Protein AF-A0AAV4IIA4-F1 (afdb_monomer)

Secondary structure (DSSP, 8-state):
--SS-EEE--EEESSS-EEEEESSS-EEE-----EE-HHHHHHHHHSHHHHTT-SGGGTHHHHHHHHHHHHHHHHHHHHHHHHHHHHTSS-TTS--TT---PPPHHHHHHHHHTT--HHHHHHHHHHHHHHHHHHHHHHGGG-SS--TT------HHHHHHHHHHS----HHHHHHHHHTT-----S-SS-EEPPPSEEESS-EEEEESS-BSB---EEEEE--SSS----HHHHHHHHH--GGGEEEEEEEEEEEEEEEE--SSS--EEEESSS--TTTTT--TT-EEEEESSSTT---TT--EEEEEE-SSEEEE-SS-----EEEEEEEEEEEES-TTSTT--EEEEEEEPPB-EEEEESS-EEEE-SS-EEEEESS-EEEEEEE-SSEEEEEESS-EEE-S-TTS-SEEESEEEEEETTS-BSBTTBPEEEEE-TT-EEEEEESS-EEEEESSS-EEEEEEEESSS-EEEEETTS-EEESS--SS-SEEESSEEEEEESS-BSBTTB-EEE---TT-EEEEEESS-EEEEE-SS-EEEEEEEESSS-EEEEESS-EEE---TT----TT----SEEESSEEEEESSS-BSBTTBPEEEEETSSS---EEEEESS-EEEEE-SS-EEEEEEE--TT-EEEEEESS-EEE--SSTTS-SEEESEEEEEESS-BSBTTBPEEE-SSEEEEEESSS-EEEEESS-EEE--SSSSEEEEESS-EEEEESS-EEE-SEEEESS-EEEEE---S---TT----EEE-TT-EEEESSS-EEEE-SS-EEE-TT-EEEESS-EEEE-STT--SS----EEE-SEEE-SSEEEE--SS--

Solvent-accessible surface area (backbone atoms only — not comparable to full-atom values): 39207 Å² total; per-residue (Å²): 72,76,75,42,65,37,70,43,47,70,47,80,26,92,80,33,60,42,80,48,55,22,71,23,33,26,35,29,60,54,46,87,62,61,43,74,28,66,63,60,41,51,45,31,58,57,30,43,59,37,71,69,22,39,21,77,93,26,38,26,58,52,55,42,52,49,42,55,48,52,56,28,48,55,55,40,48,44,51,48,37,37,45,56,57,41,59,72,44,99,54,53,64,52,89,59,96,81,63,72,47,71,76,52,75,65,54,50,51,49,43,50,72,76,64,51,48,76,55,35,51,50,32,51,31,51,50,51,24,52,49,45,55,51,38,39,74,74,51,48,81,82,50,58,65,90,61,98,79,67,77,59,78,79,52,72,66,57,50,54,51,60,49,66,72,53,78,70,42,51,74,72,57,47,58,55,35,43,52,60,63,64,64,71,48,73,56,63,54,51,53,46,50,58,58,55,28,33,34,20,57,19,33,36,39,40,40,23,56,22,22,32,18,43,73,78,51,68,51,75,47,80,42,74,52,101,69,77,78,78,50,68,69,53,46,27,45,57,24,16,28,46,75,72,30,50,46,39,25,3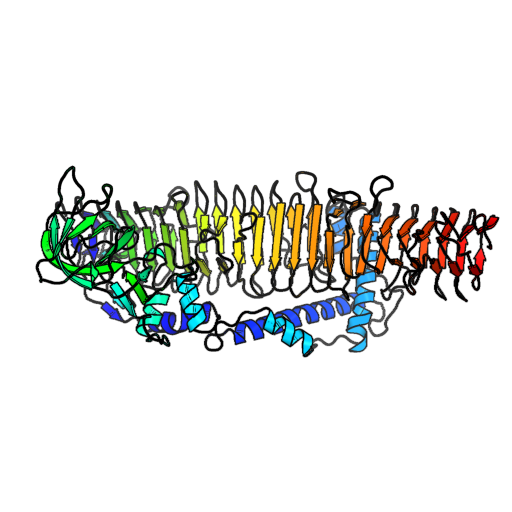2,67,63,77,44,76,48,35,26,28,38,40,52,53,83,95,46,56,17,36,45,33,58,74,72,78,70,45,42,55,83,63,67,56,50,56,74,40,35,32,43,35,41,68,88,40,96,64,37,47,62,73,95,58,68,40,42,27,59,38,61,45,52,47,39,41,30,35,29,82,88,48,83,51,61,69,42,76,74,38,62,36,36,34,34,38,46,46,89,63,55,68,49,92,85,61,64,67,24,25,44,35,32,50,24,56,42,43,36,29,45,46,36,75,30,39,38,30,37,35,14,56,29,35,29,28,35,31,28,78,43,52,44,27,34,28,37,35,35,20,54,32,38,32,36,41,42,21,48,15,28,39,37,45,61,48,48,96,88,40,57,30,36,34,22,35,28,40,38,43,38,9,67,61,20,20,36,27,35,98,92,39,44,34,28,34,41,62,39,84,89,20,42,41,32,37,41,25,33,28,34,38,22,39,31,35,59,68,31,50,44,21,34,42,38,39,40,19,72,66,17,29,38,38,43,31,14,68,49,16,26,41,30,50,52,70,76,61,102,54,64,28,35,31,22,42,45,26,42,37,43,35,18,53,26,22,30,22,40,94,95,41,45,29,29,24,43,49,34,88,82,19,35,37,34,37,44,19,41,19,36,34,20,39,27,27,73,40,45,48,34,32,34,26,28,39,36,13,62,69,13,34,34,38,42,36,14,38,22,28,37,31,56,68,34,44,84,86,71,52,74,56,81,63,65,71,64,53,32,41,33,10,15,26,36,37,43,37,12,67,67,21,22,32,21,38,70,71,30,43,29,26,22,23,49,32,68,74,43,90,40,29,36,33,41,38,17,44,26,35,32,25,39,33,32,66,48,54,56,32,23,31,30,29,40,33,22,24,74,91,23,41,32,43,40,35,14,40,33,24,31,38,52,40,31,91,50,69,78,49,50,28,31,65,36,22,29,39,35,43,33,11,18,27,25,39,19,33,94,93,42,33,29,23,27,53,43,48,26,39,32,33,36,17,62,64,16,30,37,20,37,37,29,48,38,46,31,27,31,24,93,65,92,61,74,62,12,38,39,29,42,24,39,39,38,40,36,17,51,16,18,31,37,34,68,23,16,35,42,24,40,23,37,36,38,42,35,13,29,51,62,86,65,74,46,93,92,43,42,20,25,26,36,36,35,61,69,22,40,40,36,14,69,63,19,26,29,38,42,34,4,11,31,30,26,37,32,30,60,62,12,35,44,35,14,54,28,44,23,39,42,31,15,23,42,82,64,69,69,85,77,56,31,53,75,45,77,56,41,47,79,42,40,72,44,76,48,78,51,59,54,99,71,82,84

Sequence (834 aa):
ETSGDLRLKEAISASGDVYINVASGSLKDANDSAVRDDRTYDELLNGVWSDLQLTDGTGAQSKIDQTLIDYASNREQEYEAYWQYRGMQADSSVYDPNFVVSLSSDEQTYYTNAGWTDGEIQTLVNKRTEEYHSLHGQYGSYGDSYNDSFTYTLSDAERDSLTASIKVWTEDELLNLFSAGLIEPITDTQTSVEQANISAAGAVTIVASGSVGSATGSQVIDLSGPTVSLTDDERVALAAAERTDVAYLAGDIASAKVNFLNNGNSADTIVRTDGGNWLTDGFQAGMTIQIFGTADNANDNGQFFTIDSVSSNTITLSADDQLSTEYRAKITLAEIIADPTVDGASITGIRIDLRDDVDVDALGSVSATGSGDVFLGSELDVKLDTVVAGDTVRIKTGKSIINAGGSSVTNVTSSDVILEAADGSIGSASDQIYINLAADAIFTARVSGDIYLTERTDNINVGTLYAQSGGIYLTAESGAIVDGLDHDFANISAATELSLTASAGVGEDGDYLETDLATDATLTIAAGADVYVHEVLGNMNIREVLADGGNVDLRAHLAIKDTEDASGDVVTGLPEADVIGNSITLTSENDAIGISGNDLDINSAYRSAGTVTTSSALNTYLIETAGDLSINTIGTGSDYTAFILGRDNILNGNADANASNVTSGKTRLFAEGDIGASGKRLQTTVGYMEGRSTSGNVWITNTGHLTIGGLDQVNGIVATGTVNIEAHSPITVEKSIITDDDILLYAGEDNNDVAGEEDDLTVKAGVTIQSTAGTVTLRAGDNLMIESGAMVSALGNLLLQGDYENLDAAGTTIHNLGTLSGANITIEGEAGSD

pLDDT: mean 89.12, std 11.93, range [43.47, 98.94]

Foldseek 3Di:
DCEEEAAFQADEAPAEEAEAAANYYEYAYPNPFWDFQPPLLVCLLLPQQQVLCQAPVRCVVVQLVVQVVLQFVQVVVLLVLLQVQLVPDPQSLDDDQPDWRADDPVLVVQCVVLVFDPLLNVLVRVLLSQSSQQSCVVNVVVHSDDDPPDTDDDDPVLSVVSSVLRRRDDPVRVVLVLLQQPAPDADALGSIDTDASYAHQAEYEAEHQAEAWDLPDKDKQFPQDPDGDDDSNRSSNSRHFDPQQKWFFDADWDKFFWWWDFPPQFFTKTFGDPPFFCVVSPDAAQFWKAKDDDDPRHDGRPQIWGFRGGGGGMTTTDSVDGDDTDHRDIIIMTTTDPRSVDPPRDGRMMMGGHIGAREYHYPYAYEYEHAAEHHYEYQDEHAFQAYEYAAEYAYEYVAEDEDPNADVGQRYEHQEYEEEGEHYEYYDPRTAHEYEHDQLYEYYYEHQEEHGYEYAAEEHQFAAEYHNAYEYAYAYNHYEYEPSSQDPDASYEGAAEYAYHYQAEYYDDNRAREYQYHQHHEYHYHHCEEHGYEDSGREHEFQAHDHNAYEYAYYYQEEHEDQAHPVRDRPQPSQDQREEHQEYEYYHPSYEYYHSSRAHHHAHRRPHHYAYHYAEQAEHGYEHSDDEHAAQAYYYRQAHEYSYETSAEYEPNHPPLADASYEHHAYEYGHCEEHYDPVRAHEHADAHAAYEHSEYEHGYEYEAHHEQDDGPHAASYEYQEEYAYEYCFDYEYPHEHEYQEEYEYYQHDDADPDPPGAQEYEYDAQYEYEHNHYEYAYETCAEYYYDANYEYEYQAEYEAEYVPVPPYQDWYYYYHNYYYYHPYYYYDYDPHPD

Organism: NCBI:txid1093978

Mean predicted aligned error: 9.26 Å

Structure (mmCIF, N/CA/C/O backbone):
data_AF-A0AAV4IIA4-F1
#
_entry.id   AF-A0AAV4IIA4-F1
#
loop_
_atom_site.group_PDB
_atom_site.id
_atom_site.type_symbol
_atom_site.label_atom_id
_atom_site.label_alt_id
_atom_site.label_comp_id
_atom_site.label_asym_id
_atom_site.label_entity_id
_atom_site.label_seq_id
_atom_site.pdbx_PDB_ins_code
_atom_site.Cartn_x
_atom_site.Cartn_y
_atom_site.Cartn_z
_atom_site.occupancy
_atom_site.B_iso_or_equiv
_atom_site.auth_seq_id
_atom_site.auth_comp_id
_atom_site.auth_asym_id
_atom_site.auth_atom_id
_atom_site.pdbx_PDB_model_num
ATOM 1 N N . GLU A 1 1 ? -20.097 1.812 48.438 1.00 90.44 1 GLU A N 1
ATOM 2 C CA . GLU A 1 1 ? -21.108 0.753 48.618 1.00 90.44 1 GLU A CA 1
ATOM 3 C C . GLU A 1 1 ? -20.430 -0.517 49.119 1.00 90.44 1 GLU A C 1
ATOM 5 O O . GLU A 1 1 ? -19.283 -0.758 48.765 1.00 90.44 1 GLU A O 1
ATOM 10 N N . THR A 1 2 ? -21.071 -1.267 50.013 1.00 88.44 2 THR A N 1
ATOM 11 C CA . THR A 1 2 ? -20.508 -2.490 50.616 1.00 88.44 2 THR A CA 1
ATOM 12 C C . THR A 1 2 ? -21.294 -3.756 50.276 1.00 88.44 2 THR A C 1
ATOM 14 O O . THR A 1 2 ? -20.824 -4.843 50.599 1.00 88.44 2 THR A O 1
ATOM 17 N N . SER A 1 3 ? -22.483 -3.637 49.676 1.00 88.81 3 SER A N 1
ATOM 18 C CA . SER A 1 3 ? -23.324 -4.765 49.272 1.00 88.81 3 SER A CA 1
ATOM 19 C C . SER A 1 3 ? -24.210 -4.395 48.076 1.00 88.81 3 SER A C 1
ATOM 21 O O . SER A 1 3 ? -25.237 -3.743 48.259 1.00 88.81 3 SER A O 1
ATOM 23 N N . GLY A 1 4 ? -23.890 -4.933 46.898 1.00 87.44 4 GLY A N 1
ATOM 24 C CA . GLY A 1 4 ? -24.656 -4.738 45.661 1.00 87.44 4 GLY A CA 1
ATOM 25 C C . GLY A 1 4 ? -24.344 -3.425 44.938 1.00 87.44 4 GLY A C 1
ATOM 26 O O . GLY A 1 4 ? -23.467 -2.676 45.343 1.00 87.44 4 GLY A O 1
ATOM 27 N N . ASP A 1 5 ? -25.060 -3.145 43.853 1.00 90.75 5 ASP A N 1
ATOM 28 C CA . ASP A 1 5 ? -24.715 -2.024 42.971 1.00 90.75 5 ASP A CA 1
ATOM 29 C C . ASP A 1 5 ? -24.873 -0.648 43.636 1.00 90.75 5 ASP A C 1
ATOM 31 O O . ASP A 1 5 ? -25.866 -0.371 44.321 1.00 90.75 5 ASP A O 1
ATOM 35 N N . LEU A 1 6 ? -23.927 0.251 43.355 1.00 94.62 6 LEU A N 1
ATOM 36 C CA . LEU A 1 6 ? -24.059 1.673 43.649 1.00 94.62 6 LEU A CA 1
ATOM 37 C C . LEU A 1 6 ? -24.664 2.380 42.441 1.00 94.62 6 LEU A C 1
ATOM 39 O O . LEU A 1 6 ? -24.002 2.545 41.428 1.00 94.62 6 LEU A O 1
ATOM 43 N N . ARG A 1 7 ? -25.901 2.848 42.581 1.00 92.25 7 ARG A N 1
ATOM 44 C CA . ARG A 1 7 ? -26.540 3.754 41.620 1.00 92.25 7 ARG A CA 1
ATOM 45 C C . ARG A 1 7 ? -26.173 5.192 41.963 1.00 92.25 7 ARG A C 1
ATOM 47 O O . ARG A 1 7 ? -26.660 5.714 42.974 1.00 92.25 7 ARG A O 1
ATOM 54 N N . LEU A 1 8 ? -25.274 5.795 41.194 1.00 92.81 8 LEU A N 1
ATOM 55 C CA . LEU A 1 8 ? -24.740 7.121 41.471 1.00 92.81 8 LEU A CA 1
ATOM 56 C C . LEU A 1 8 ? -25.499 8.173 40.674 1.00 92.81 8 LEU A C 1
ATOM 58 O O . LEU A 1 8 ? -25.455 8.183 39.460 1.00 92.81 8 LEU A O 1
ATOM 62 N N . LYS A 1 9 ? -26.156 9.095 41.381 1.00 90.25 9 LYS A N 1
ATOM 63 C CA . LYS A 1 9 ? -26.753 10.266 40.735 1.00 90.25 9 LYS A CA 1
ATOM 64 C C . LYS A 1 9 ? -25.758 11.416 40.584 1.00 90.25 9 LYS A C 1
ATOM 66 O O . LYS A 1 9 ? -25.686 12.025 39.533 1.00 90.25 9 LYS A O 1
ATOM 71 N N . GLU A 1 10 ? -25.048 11.760 41.658 1.00 93.06 10 GLU A N 1
ATOM 72 C CA . GLU A 1 10 ? -24.154 12.923 41.672 1.00 93.06 10 GLU A CA 1
ATOM 73 C C . GLU A 1 10 ? -23.129 12.825 42.820 1.00 93.06 10 GLU A C 1
ATOM 75 O O . GLU A 1 10 ? -23.480 12.490 43.960 1.00 93.06 10 GLU A O 1
ATOM 80 N N . ALA A 1 11 ? -21.871 13.167 42.538 1.00 94.75 11 ALA A N 1
ATOM 81 C CA . ALA A 1 11 ? -20.781 13.353 43.490 1.00 94.75 11 ALA A CA 1
ATOM 82 C C . ALA A 1 11 ? -19.908 14.554 43.081 1.00 94.75 11 ALA A C 1
ATOM 84 O O . ALA A 1 11 ? -19.099 14.467 42.163 1.00 94.75 11 ALA A O 1
ATOM 85 N N . ILE A 1 12 ? -20.029 15.676 43.802 1.00 94.44 12 ILE A N 1
ATOM 86 C CA . ILE A 1 12 ? -19.306 16.920 43.486 1.00 94.44 12 ILE A CA 1
ATOM 87 C C . ILE A 1 12 ? -18.283 17.267 44.574 1.00 94.44 12 ILE A C 1
ATOM 89 O O . ILE A 1 12 ? -18.621 17.374 45.757 1.00 94.44 12 ILE A O 1
ATOM 93 N N . SER A 1 13 ? -17.046 17.551 44.163 1.00 95.69 13 SER A N 1
ATOM 94 C CA . SER A 1 13 ? -15.973 18.091 45.000 1.00 95.69 13 SER A CA 1
ATOM 95 C C . SER A 1 13 ? -15.403 19.385 44.414 1.00 95.69 13 SER A C 1
ATOM 97 O O . SER A 1 13 ? -14.593 19.392 43.491 1.00 95.69 13 SER A O 1
ATOM 99 N N . ALA A 1 14 ? -15.782 20.522 45.003 1.00 91.88 14 ALA A N 1
ATOM 100 C CA . ALA A 1 14 ? -15.422 21.848 44.489 1.00 91.88 14 ALA A CA 1
ATOM 101 C C . ALA A 1 14 ? -13.949 22.261 44.707 1.00 91.88 14 ALA A C 1
ATOM 103 O O . ALA A 1 14 ? -13.535 23.314 44.226 1.00 91.88 14 ALA A O 1
ATOM 104 N N . SER A 1 15 ? -13.164 21.511 45.489 1.00 90.94 15 SER A N 1
ATOM 105 C CA . SER A 1 15 ? -11.783 21.904 45.818 1.00 90.94 15 SER A CA 1
ATOM 106 C C . SER A 1 15 ? -10.821 20.742 46.077 1.00 90.94 15 SER A C 1
ATOM 108 O O . SER A 1 15 ? -9.759 20.968 46.656 1.00 90.94 15 SER A O 1
ATOM 110 N N . GLY A 1 16 ? -11.194 19.508 45.749 1.00 94.00 16 GLY A N 1
ATOM 111 C CA . GLY A 1 16 ? -10.365 18.340 46.025 1.00 94.00 16 GLY A CA 1
ATOM 112 C C . GLY A 1 16 ? -10.815 17.120 45.242 1.00 94.00 16 GLY A C 1
ATOM 113 O O . GLY A 1 16 ? -11.601 17.233 44.304 1.00 94.00 16 GLY A O 1
ATOM 114 N N . ASP A 1 17 ? -10.319 15.968 45.664 1.00 97.62 17 ASP A N 1
ATOM 115 C CA . ASP A 1 17 ? -10.509 14.705 44.960 1.00 97.62 17 ASP A CA 1
ATOM 116 C C . ASP A 1 17 ? -11.884 14.082 45.257 1.00 97.62 17 ASP A C 1
ATOM 118 O O . ASP A 1 17 ? -12.524 14.401 46.269 1.00 97.62 17 ASP A O 1
ATOM 122 N N . VAL A 1 18 ? -12.315 13.160 44.398 1.00 98.06 18 VAL A N 1
ATOM 123 C CA . VAL A 1 18 ? -13.445 12.254 44.638 1.00 98.06 18 VAL A CA 1
ATOM 124 C C . VAL A 1 18 ? -12.930 10.816 44.638 1.00 98.06 18 VAL A C 1
ATOM 126 O O . VAL A 1 18 ? -12.248 10.389 43.714 1.00 98.06 18 VAL A O 1
ATOM 129 N N . TYR A 1 19 ? -13.277 10.057 45.679 1.00 97.50 19 TYR A N 1
ATOM 130 C CA . TYR A 1 19 ? -12.956 8.634 45.796 1.00 97.50 19 TYR A CA 1
ATOM 131 C C . TYR A 1 19 ? -14.236 7.825 46.011 1.00 97.50 19 TYR A C 1
ATOM 133 O O . TYR A 1 19 ? -14.934 8.020 47.013 1.00 97.50 19 TYR A O 1
ATOM 141 N N . ILE A 1 20 ? -14.523 6.899 45.095 1.00 97.69 20 ILE A N 1
ATOM 142 C CA . ILE A 1 20 ? -15.677 5.999 45.149 1.00 97.69 20 ILE A CA 1
ATOM 143 C C . ILE A 1 20 ? -15.184 4.560 45.253 1.00 97.69 20 ILE A C 1
ATOM 145 O O . ILE A 1 20 ? -14.372 4.104 44.458 1.00 97.69 20 ILE A O 1
ATOM 149 N N . ASN A 1 21 ? -15.705 3.832 46.241 1.00 97.50 21 ASN A N 1
ATOM 150 C CA . ASN A 1 21 ? -15.427 2.412 46.427 1.00 97.50 21 ASN A CA 1
ATOM 151 C C . ASN A 1 21 ? -16.740 1.623 46.522 1.00 97.50 21 ASN A C 1
ATOM 153 O O . ASN A 1 21 ? -17.541 1.838 47.444 1.00 97.50 21 ASN A O 1
ATOM 157 N N . VAL A 1 22 ? -16.952 0.722 45.567 1.00 97.00 22 VAL A N 1
ATOM 158 C CA . VAL A 1 22 ? -18.042 -0.253 45.489 1.00 97.00 22 VAL A CA 1
ATOM 159 C C . VAL A 1 22 ? -17.439 -1.630 45.763 1.00 97.00 22 VAL A C 1
ATOM 161 O O . VAL A 1 22 ? -16.974 -2.324 44.867 1.00 97.00 22 VAL A O 1
ATOM 164 N N . ALA A 1 23 ? -17.414 -2.017 47.038 1.00 94.25 23 ALA A N 1
ATOM 165 C CA . ALA A 1 23 ? -16.720 -3.220 47.501 1.00 94.25 23 ALA A CA 1
ATOM 166 C C . ALA A 1 23 ? -17.423 -4.538 47.116 1.00 94.25 23 ALA A C 1
ATOM 168 O O . ALA A 1 23 ? -16.851 -5.611 47.290 1.00 94.25 23 ALA A O 1
ATOM 169 N N . SER A 1 24 ? -18.676 -4.462 46.671 1.00 90.50 24 SER A N 1
ATOM 170 C CA . SER A 1 24 ? -19.484 -5.570 46.162 1.00 90.50 24 SER A CA 1
ATOM 171 C C . SER A 1 24 ? -20.480 -4.978 45.169 1.00 90.50 24 SER A C 1
ATOM 173 O O . SER A 1 24 ? -21.168 -4.049 45.567 1.00 90.50 24 SER A O 1
ATOM 175 N N . GLY A 1 25 ? -20.567 -5.501 43.943 1.00 90.06 25 GLY A N 1
ATOM 176 C CA . GLY A 1 25 ? -21.421 -4.977 42.866 1.00 90.06 25 GLY A CA 1
ATOM 177 C C . GLY A 1 25 ? -20.722 -3.975 41.938 1.00 90.06 25 GLY A C 1
ATOM 178 O O . GLY A 1 25 ? -19.509 -3.759 42.050 1.00 90.06 25 GLY A O 1
ATOM 179 N N . SER A 1 26 ? -21.508 -3.380 41.038 1.00 93.62 26 SER A N 1
ATOM 180 C CA . SER A 1 26 ? -21.064 -2.415 40.017 1.00 93.62 26 SER A CA 1
ATOM 181 C C . SER A 1 26 ? -21.378 -0.963 40.409 1.00 93.62 26 SER A C 1
ATOM 183 O O . SER A 1 26 ? -22.281 -0.707 41.212 1.00 93.62 26 SER A O 1
ATOM 185 N N . LEU A 1 27 ? -20.646 0.001 39.845 1.00 95.38 27 LEU A N 1
ATOM 186 C CA . LEU A 1 27 ? -21.048 1.411 39.828 1.00 95.38 27 LEU A CA 1
ATOM 187 C C . LEU A 1 27 ? -21.903 1.644 38.583 1.00 95.38 27 LEU A C 1
ATOM 189 O O . LEU A 1 27 ? -21.431 1.393 37.485 1.00 95.38 27 LEU A O 1
ATOM 193 N N . LYS A 1 28 ? -23.135 2.110 38.760 1.00 91.31 28 LYS A N 1
ATOM 194 C CA . LYS A 1 28 ? -24.083 2.362 37.671 1.00 91.31 28 LYS A CA 1
ATOM 195 C C . LYS A 1 28 ? -24.477 3.824 37.658 1.00 91.31 28 LYS A C 1
ATOM 197 O O . LYS A 1 28 ? -24.669 4.395 38.744 1.00 91.31 28 LYS A O 1
ATOM 202 N N . ASP A 1 29 ? -24.647 4.373 36.465 1.00 88.00 29 ASP A N 1
ATOM 203 C CA . ASP A 1 29 ? -25.307 5.655 36.318 1.00 88.00 29 ASP A CA 1
ATOM 204 C C . ASP A 1 29 ? -26.748 5.583 36.870 1.00 88.00 29 ASP A C 1
ATOM 206 O O . ASP A 1 29 ? -27.421 4.543 36.918 1.00 88.00 29 ASP A O 1
ATOM 210 N N . ALA A 1 30 ? -27.169 6.691 37.465 1.00 86.44 30 ALA A N 1
ATOM 211 C CA . ALA A 1 30 ? -28.546 6.944 37.846 1.00 86.44 30 ALA A CA 1
ATOM 212 C C . ALA A 1 30 ? -28.913 8.422 37.651 1.00 86.44 30 ALA A C 1
ATOM 214 O O . ALA A 1 30 ? -29.830 8.928 38.325 1.00 86.44 30 ALA A O 1
ATOM 215 N N . ASN A 1 31 ? -28.173 9.131 36.801 1.00 80.06 31 ASN A N 1
ATOM 216 C CA . ASN A 1 31 ? -28.390 10.520 36.476 1.00 80.06 31 ASN A CA 1
ATOM 217 C C . ASN A 1 31 ? -29.211 10.653 35.197 1.00 80.06 31 ASN A C 1
ATOM 219 O O . ASN A 1 31 ? -28.733 11.017 34.143 1.00 80.06 31 ASN A O 1
ATOM 223 N N . ASP A 1 32 ? -30.524 10.556 35.367 1.00 72.06 32 ASP A N 1
ATOM 224 C CA . ASP A 1 32 ? -31.535 10.740 34.323 1.00 72.06 32 ASP A CA 1
ATOM 225 C C . ASP A 1 32 ? -31.604 12.144 33.667 1.00 72.06 32 ASP A C 1
ATOM 227 O O . ASP A 1 32 ? -32.599 12.480 33.016 1.00 72.06 32 ASP A O 1
ATOM 231 N N . SER A 1 33 ? -30.606 13.009 33.873 1.00 74.12 33 SER A N 1
ATOM 232 C CA . SER A 1 33 ? -30.549 14.373 33.343 1.00 74.12 33 SER A CA 1
ATOM 233 C C . SER A 1 33 ? -29.869 14.430 31.971 1.00 74.12 33 SER A C 1
ATOM 235 O O . SER A 1 33 ? -28.912 15.182 31.784 1.00 74.12 33 SER A O 1
ATOM 237 N N . ALA A 1 34 ? -30.438 13.707 31.014 1.00 67.62 34 ALA A N 1
ATOM 238 C CA . ALA A 1 34 ? -29.965 13.618 29.641 1.00 67.62 34 ALA A CA 1
ATOM 239 C C . ALA A 1 34 ? -30.651 14.642 28.718 1.00 67.62 34 ALA A C 1
ATOM 241 O O . ALA A 1 34 ? -31.866 14.877 28.801 1.00 67.62 34 ALA A O 1
ATOM 242 N N . VAL A 1 35 ? -29.896 15.242 27.798 1.00 65.81 35 VAL A N 1
ATOM 243 C CA . VAL A 1 35 ? -30.437 15.981 26.649 1.00 65.81 35 VAL A CA 1
ATOM 244 C C . VAL A 1 35 ? -29.880 15.346 25.390 1.00 65.81 35 VAL 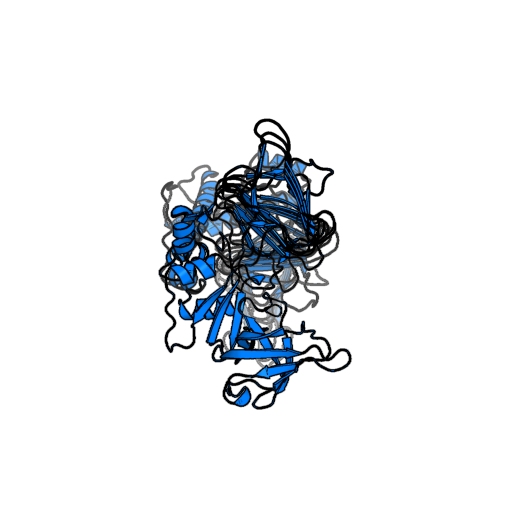A C 1
ATOM 246 O O . VAL A 1 35 ? -28.684 15.126 25.304 1.00 65.81 35 VAL A O 1
ATOM 249 N N . ARG A 1 36 ? -30.735 15.079 24.399 1.00 65.12 36 ARG A N 1
ATOM 250 C CA . ARG A 1 36 ? -30.285 14.577 23.097 1.00 65.12 36 ARG A CA 1
ATOM 251 C C . ARG A 1 36 ? -29.169 15.467 22.546 1.00 65.12 36 ARG A C 1
ATOM 253 O O . ARG A 1 36 ? -29.362 16.678 22.415 1.00 65.12 36 ARG A O 1
ATOM 260 N N . ASP A 1 37 ? -28.035 14.857 22.234 1.00 67.38 37 ASP A N 1
ATOM 261 C CA . ASP A 1 37 ? -26.968 15.498 21.492 1.00 67.38 37 ASP A CA 1
ATOM 262 C C . ASP A 1 37 ? -27.373 15.531 20.019 1.00 67.38 37 ASP A C 1
ATOM 264 O O . ASP A 1 37 ? -27.158 14.582 19.268 1.00 67.38 37 ASP A O 1
ATOM 268 N N . ASP A 1 38 ? -28.016 16.622 19.606 1.00 65.25 38 ASP A N 1
ATOM 269 C CA . ASP A 1 38 ? -28.426 16.788 18.213 1.00 65.25 38 ASP A CA 1
ATOM 270 C C . ASP A 1 38 ? -27.213 16.779 17.258 1.00 65.25 38 ASP A C 1
ATOM 272 O O . ASP A 1 38 ? -27.369 16.376 16.111 1.00 65.25 38 ASP A O 1
ATOM 276 N N . ARG A 1 39 ? -26.005 17.163 17.712 1.00 64.88 39 ARG A N 1
ATOM 277 C CA . ARG A 1 39 ? -24.788 17.114 16.886 1.00 64.88 39 ARG A CA 1
ATOM 278 C C . ARG A 1 39 ? -24.339 15.672 16.687 1.00 64.88 39 ARG A C 1
ATOM 280 O O . ARG A 1 39 ? -24.211 15.256 15.545 1.00 64.88 39 ARG A O 1
ATOM 287 N N . THR A 1 40 ? -24.147 14.921 17.769 1.00 63.66 40 THR A N 1
ATOM 288 C CA . THR A 1 40 ? -23.718 13.512 17.702 1.00 63.66 40 THR A CA 1
ATOM 289 C C . THR A 1 40 ? -24.764 12.649 16.994 1.00 63.66 40 THR A C 1
ATOM 291 O O . THR A 1 40 ? -24.418 11.783 16.200 1.00 63.66 40 THR A O 1
ATOM 294 N N . TYR A 1 41 ? -26.058 12.932 17.187 1.00 66.44 41 TYR A N 1
ATOM 295 C CA . TYR A 1 41 ? -27.121 12.273 16.429 1.00 66.44 41 TYR A CA 1
ATOM 296 C C . TYR A 1 41 ? -27.027 12.571 14.927 1.00 66.44 41 TYR A C 1
ATOM 298 O O . TYR A 1 41 ? -27.124 11.651 14.119 1.00 66.44 41 TYR A O 1
ATOM 306 N N . ASP A 1 42 ? -26.857 13.840 14.539 1.00 64.25 42 ASP A N 1
ATOM 307 C CA . ASP A 1 42 ? -26.729 14.212 13.127 1.00 64.25 42 ASP A CA 1
ATOM 308 C C . ASP A 1 42 ? -25.422 13.661 12.520 1.00 64.25 42 ASP A C 1
ATOM 310 O O . ASP A 1 42 ? -25.421 13.264 11.355 1.00 64.25 42 ASP A O 1
ATOM 314 N N . GLU A 1 43 ? -24.337 13.586 13.298 1.00 63.62 43 GLU A N 1
ATOM 315 C CA . GLU A 1 43 ? -23.076 12.931 12.930 1.00 63.62 43 GLU A CA 1
ATOM 316 C C . GLU A 1 43 ? -23.254 11.422 12.752 1.00 63.62 43 GLU A C 1
ATOM 318 O O . GLU A 1 43 ? -22.744 10.889 11.789 1.00 63.62 43 GLU A O 1
ATOM 323 N N . LEU A 1 44 ? -24.016 10.711 13.582 1.00 64.69 44 LEU A N 1
ATOM 324 C CA . LEU A 1 44 ? -24.264 9.273 13.385 1.00 64.69 44 LEU A CA 1
ATOM 325 C C . LEU A 1 44 ? -25.203 8.989 12.220 1.00 64.69 44 LEU A C 1
ATOM 327 O O . LEU A 1 44 ? -24.976 8.069 11.434 1.00 64.69 44 LEU A O 1
ATOM 331 N N . LEU A 1 45 ? -26.266 9.787 12.106 1.00 63.72 45 LEU A N 1
ATOM 332 C CA . LEU A 1 45 ? -27.273 9.622 11.068 1.00 63.72 45 LEU A CA 1
ATOM 333 C C . LEU A 1 45 ? -26.679 9.857 9.679 1.00 63.72 45 LEU A C 1
ATOM 335 O O . LEU A 1 45 ? -27.040 9.163 8.728 1.00 63.72 45 LEU A O 1
ATOM 339 N N . ASN A 1 46 ? -25.790 10.846 9.567 1.00 57.12 46 ASN A N 1
ATOM 340 C CA . ASN A 1 46 ? -25.158 11.205 8.306 1.00 57.12 46 ASN A CA 1
ATOM 341 C C . ASN A 1 46 ? -23.732 10.665 8.165 1.00 57.12 46 ASN A C 1
ATOM 343 O O . ASN A 1 46 ? -23.239 10.718 7.054 1.00 57.12 46 ASN A O 1
ATOM 347 N N . GLY A 1 47 ? -23.076 10.193 9.229 1.00 53.81 47 GLY A N 1
ATOM 348 C CA . GLY A 1 47 ? -21.639 9.884 9.284 1.00 53.81 47 GLY A CA 1
ATOM 349 C C . GLY A 1 47 ? -21.329 8.448 8.932 1.00 53.81 47 GLY A C 1
ATOM 350 O O . GLY A 1 47 ? -20.840 8.248 7.851 1.00 53.81 47 GLY A O 1
ATOM 351 N N . VAL A 1 48 ? -21.676 7.418 9.711 1.00 50.81 48 VAL A N 1
ATOM 352 C CA . VAL A 1 48 ? -21.162 6.044 9.448 1.00 50.81 48 VAL A CA 1
ATOM 353 C C . VAL A 1 48 ? -21.430 5.539 8.023 1.00 50.81 48 VAL A C 1
ATOM 355 O O . VAL A 1 48 ? -20.546 5.012 7.356 1.00 50.81 48 VAL A O 1
ATOM 358 N N . TRP A 1 49 ? -22.627 5.786 7.490 1.00 52.34 49 TRP A N 1
ATOM 359 C CA . TRP A 1 49 ? -22.944 5.416 6.108 1.00 52.34 49 TRP A CA 1
ATOM 360 C C . TRP A 1 49 ? -22.223 6.301 5.073 1.00 52.34 49 TRP A C 1
ATOM 362 O O . TRP A 1 49 ? -21.950 5.832 3.964 1.00 52.34 49 TRP A O 1
ATOM 372 N N . SER A 1 50 ? -21.926 7.560 5.424 1.00 55.62 50 SER A N 1
ATOM 373 C CA . SER A 1 50 ? -21.197 8.537 4.600 1.00 55.62 50 SER A CA 1
ATOM 374 C C . SER A 1 50 ? -19.686 8.584 4.803 1.00 55.62 50 SER A C 1
ATOM 376 O O . SER A 1 50 ? -19.011 9.168 3.966 1.00 55.62 50 SER A O 1
ATOM 378 N N . ASP A 1 51 ? -19.164 8.024 5.882 1.00 54.03 51 ASP A N 1
ATOM 379 C CA . ASP A 1 51 ? -17.753 7.973 6.246 1.00 54.03 51 ASP A CA 1
ATOM 380 C C . ASP A 1 51 ? -17.157 6.769 5.509 1.00 54.03 51 ASP A C 1
ATOM 382 O O . ASP A 1 51 ? -16.181 6.908 4.780 1.00 54.03 51 ASP A O 1
ATOM 386 N N . LEU A 1 52 ? -17.884 5.643 5.511 1.00 56.28 52 LEU A N 1
ATOM 387 C CA . LEU A 1 52 ? -17.591 4.479 4.677 1.00 56.28 52 LEU A CA 1
ATOM 388 C C . LEU A 1 52 ? -17.742 4.768 3.167 1.00 56.28 52 LEU A C 1
ATOM 390 O O . LEU A 1 52 ? -17.090 4.135 2.333 1.00 56.28 52 LEU A O 1
ATOM 394 N N . GLN A 1 53 ? -18.598 5.733 2.795 1.00 65.25 53 GLN A N 1
ATOM 395 C CA . GLN A 1 53 ? -18.880 6.141 1.406 1.00 65.25 53 GLN A CA 1
ATOM 396 C C . GLN A 1 53 ? -19.239 4.968 0.474 1.00 65.25 53 GLN A C 1
ATOM 398 O O . GLN A 1 53 ? -18.901 4.960 -0.705 1.00 65.25 53 GLN A O 1
ATOM 403 N N . LEU A 1 54 ? -19.938 3.954 0.991 1.00 64.38 54 LEU A N 1
ATOM 404 C CA . LEU A 1 54 ? -20.154 2.688 0.278 1.00 64.38 54 LEU A CA 1
ATOM 405 C C . LEU A 1 54 ? -21.374 2.677 -0.650 1.00 64.38 54 LEU A C 1
ATOM 407 O O . LEU A 1 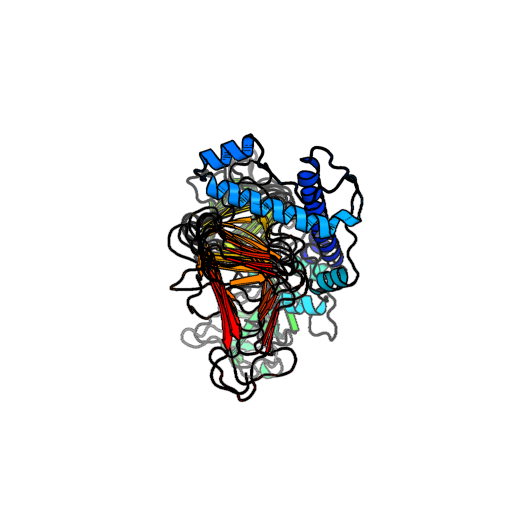54 ? -21.503 1.760 -1.455 1.00 64.38 54 LEU A O 1
ATOM 411 N N . THR A 1 55 ? -22.273 3.665 -0.581 1.00 61.59 55 THR A N 1
ATOM 412 C CA . THR A 1 55 ? -23.491 3.714 -1.413 1.00 61.59 55 THR A CA 1
ATOM 413 C C . THR A 1 55 ? -23.582 5.002 -2.239 1.00 61.59 55 THR A C 1
ATOM 415 O O . THR A 1 55 ? -22.987 6.025 -1.895 1.00 61.59 55 THR A O 1
ATOM 418 N N . ASP A 1 56 ? -24.380 4.987 -3.314 1.00 60.53 56 ASP A N 1
ATOM 419 C CA . ASP A 1 56 ? -24.599 6.150 -4.202 1.00 60.53 56 ASP A CA 1
ATOM 420 C C . ASP A 1 56 ? -25.099 7.393 -3.435 1.00 60.53 56 ASP A C 1
ATOM 422 O O . ASP A 1 56 ? -24.694 8.522 -3.698 1.00 60.53 56 ASP A O 1
ATOM 426 N N . GLY A 1 57 ? -25.947 7.184 -2.421 1.00 58.16 57 GLY A N 1
ATOM 427 C CA . GLY A 1 57 ? -26.503 8.259 -1.595 1.00 58.16 57 GLY A CA 1
ATOM 428 C C . GLY A 1 57 ? -25.574 8.769 -0.493 1.00 58.16 57 GLY A C 1
ATOM 429 O O . GLY A 1 57 ? -25.904 9.773 0.136 1.00 58.16 57 GLY A O 1
ATOM 430 N N . THR A 1 58 ? -24.450 8.092 -0.246 1.00 62.31 58 THR A N 1
ATOM 431 C CA . THR A 1 58 ? -23.591 8.331 0.921 1.00 62.31 58 THR A CA 1
ATOM 432 C C . THR A 1 58 ? -22.145 8.653 0.546 1.00 62.31 58 THR A C 1
ATOM 434 O O . THR A 1 58 ? -21.258 8.602 1.379 1.00 62.31 58 THR A O 1
ATOM 437 N N . GLY A 1 59 ? -21.882 9.037 -0.702 1.00 68.75 59 GLY A N 1
ATOM 438 C CA . GLY A 1 59 ? -20.562 9.539 -1.093 1.00 68.75 59 GLY A CA 1
ATOM 439 C C . GLY A 1 59 ? -19.690 8.550 -1.857 1.00 68.75 59 GLY A C 1
ATOM 440 O O . GLY A 1 59 ? -18.556 8.900 -2.156 1.00 68.75 59 GLY A O 1
ATOM 441 N N . ALA A 1 60 ? -20.209 7.393 -2.289 1.00 77.88 60 ALA A N 1
ATOM 442 C CA . ALA A 1 60 ? -19.478 6.535 -3.231 1.00 77.88 60 ALA A CA 1
ATOM 443 C C . ALA A 1 60 ? -19.091 7.293 -4.510 1.00 77.88 60 ALA A C 1
ATOM 445 O O . ALA A 1 60 ? -18.003 7.107 -5.049 1.00 77.88 60 ALA A O 1
ATOM 446 N N . GLN A 1 61 ? -19.945 8.222 -4.956 1.00 85.06 61 GLN A N 1
ATOM 447 C CA . GLN A 1 61 ? -19.603 9.124 -6.053 1.00 85.06 61 GLN A CA 1
ATOM 448 C C . GLN A 1 61 ? -18.426 10.047 -5.708 1.00 85.06 61 GLN A C 1
ATOM 450 O O . GLN A 1 61 ? -17.631 10.331 -6.590 1.00 85.06 61 GLN A O 1
ATOM 455 N N . SER A 1 62 ? -18.274 10.476 -4.451 1.00 85.06 62 SER A N 1
ATOM 456 C CA . SER A 1 62 ? -17.102 11.240 -4.009 1.00 85.06 62 SER A CA 1
ATOM 457 C C . SER A 1 62 ? -15.828 10.391 -4.059 1.00 85.06 62 SER A C 1
ATOM 459 O O . SER A 1 62 ? -14.825 10.894 -4.552 1.00 85.06 62 SER A O 1
ATOM 461 N N . LYS A 1 63 ? -15.867 9.110 -3.641 1.00 85.94 63 LYS A N 1
ATOM 462 C CA . LYS A 1 63 ? -14.729 8.172 -3.795 1.00 85.94 63 LYS A CA 1
ATOM 463 C C . LYS A 1 63 ? -14.337 8.003 -5.257 1.00 85.94 63 LYS A C 1
ATOM 465 O O . LYS A 1 63 ? -13.158 8.080 -5.596 1.00 85.94 63 LYS A O 1
ATOM 470 N N . ILE A 1 64 ? -15.331 7.816 -6.126 1.00 91.69 64 ILE A N 1
ATOM 471 C CA . ILE A 1 64 ? -15.120 7.728 -7.574 1.00 91.69 64 ILE A CA 1
ATOM 472 C C . ILE A 1 64 ? -14.506 9.031 -8.087 1.00 91.69 64 ILE A C 1
ATOM 474 O O . ILE A 1 64 ? -13.460 8.997 -8.724 1.00 91.69 64 ILE A O 1
ATOM 478 N N . ASP A 1 65 ? -15.109 10.179 -7.786 1.00 93.62 65 ASP A N 1
ATOM 479 C CA . ASP A 1 65 ? -14.631 11.481 -8.250 1.00 93.62 65 ASP A CA 1
ATOM 480 C C . ASP A 1 65 ? -13.195 11.750 -7.775 1.00 93.62 65 ASP A C 1
ATOM 482 O O . ASP A 1 65 ? -12.371 12.179 -8.583 1.00 93.62 65 ASP A O 1
ATOM 486 N N . GLN A 1 66 ? -12.872 11.441 -6.514 1.00 93.50 66 GLN A N 1
ATOM 487 C CA . GLN A 1 66 ? -11.521 11.578 -5.966 1.00 93.50 66 GLN A CA 1
ATOM 488 C C . GLN A 1 66 ? -10.537 10.624 -6.647 1.00 93.50 66 GLN A C 1
ATOM 490 O O . GLN A 1 66 ? -9.475 11.058 -7.067 1.00 93.50 66 GLN A O 1
ATOM 495 N N . THR A 1 67 ? -10.914 9.365 -6.878 1.00 95.94 67 THR A N 1
ATOM 496 C CA . THR A 1 67 ? -10.080 8.398 -7.615 1.00 95.94 67 THR A CA 1
ATOM 497 C C . THR A 1 67 ? -9.761 8.894 -9.027 1.00 95.94 67 THR A C 1
ATOM 499 O O . THR A 1 67 ? -8.625 8.796 -9.489 1.00 95.94 67 THR A O 1
ATOM 502 N N . LEU A 1 68 ? -10.747 9.468 -9.727 1.00 97.75 68 LEU A N 1
ATOM 503 C CA . LEU A 1 68 ? -10.532 10.046 -11.056 1.00 97.75 68 LEU A CA 1
ATOM 504 C C . LEU A 1 68 ? -9.621 11.285 -11.000 1.00 97.75 68 LEU A C 1
ATOM 506 O O . LEU A 1 68 ? -8.844 11.503 -11.932 1.00 97.75 68 LEU A O 1
ATOM 510 N N . ILE A 1 69 ? -9.720 12.091 -9.936 1.00 97.06 69 ILE A N 1
ATOM 511 C CA . ILE A 1 69 ? -8.844 13.245 -9.686 1.00 97.06 69 ILE A CA 1
ATOM 512 C C . ILE A 1 69 ? -7.412 12.781 -9.410 1.00 97.06 69 ILE A C 1
ATOM 514 O O . ILE A 1 69 ? -6.490 13.307 -10.026 1.00 97.06 69 ILE A O 1
ATOM 518 N N . ASP A 1 70 ? -7.222 11.784 -8.553 1.00 96.56 70 ASP A N 1
ATOM 519 C CA . ASP A 1 70 ? -5.904 11.287 -8.150 1.00 96.56 70 ASP A CA 1
ATOM 520 C C . ASP A 1 70 ? -5.188 10.626 -9.331 1.00 96.56 70 ASP A C 1
ATOM 522 O O . ASP A 1 70 ? -4.027 10.931 -9.611 1.00 96.56 70 ASP A O 1
ATOM 526 N N . TYR A 1 71 ? -5.911 9.827 -10.120 1.00 97.56 71 TYR A N 1
ATOM 527 C CA . TYR A 1 71 ? -5.397 9.270 -11.370 1.00 97.56 71 TYR A CA 1
ATOM 528 C C . TYR A 1 71 ? -4.991 10.371 -12.369 1.00 97.56 71 TYR A C 1
ATOM 530 O O . TYR A 1 71 ? -3.928 10.298 -12.995 1.00 97.56 71 TYR A O 1
ATOM 538 N N . ALA A 1 72 ? -5.811 11.424 -12.518 1.00 97.62 72 ALA A N 1
ATOM 539 C CA . ALA A 1 72 ? -5.465 12.577 -13.355 1.00 97.62 72 ALA A CA 1
ATOM 540 C C . ALA A 1 72 ? -4.221 13.305 -12.830 1.00 97.62 72 ALA A C 1
ATOM 542 O O . ALA A 1 72 ? -3.332 13.628 -13.619 1.00 97.62 72 ALA A O 1
ATOM 543 N N . SER A 1 73 ? -4.133 13.507 -11.513 1.00 95.56 73 SER A N 1
ATOM 544 C CA . SER A 1 73 ? -2.998 14.153 -10.854 1.00 95.56 73 SER A CA 1
ATOM 545 C C . SER A 1 73 ? -1.703 13.380 -11.094 1.00 95.56 73 SER A C 1
ATOM 547 O O . SER A 1 73 ? -0.687 13.985 -11.430 1.00 95.56 73 SER A O 1
ATOM 549 N N . ASN A 1 74 ? -1.736 12.045 -11.048 1.00 95.06 74 ASN A N 1
ATOM 550 C CA . ASN A 1 74 ? -0.574 11.218 -11.377 1.00 95.06 74 ASN A CA 1
ATOM 551 C C . ASN A 1 74 ? -0.097 11.457 -12.826 1.00 95.06 74 ASN A C 1
ATOM 553 O O . ASN A 1 74 ? 1.100 11.608 -13.070 1.00 95.06 74 ASN A O 1
ATOM 557 N N . ARG A 1 75 ? -1.014 11.591 -13.801 1.00 95.50 75 ARG A N 1
ATOM 558 C CA . ARG A 1 75 ? -0.646 11.934 -15.195 1.00 95.50 75 ARG A CA 1
ATOM 559 C C . ARG A 1 75 ? -0.123 13.362 -15.340 1.00 95.50 75 ARG A C 1
ATOM 561 O O . ARG A 1 75 ? 0.683 13.631 -16.235 1.00 95.50 75 ARG A O 1
ATOM 568 N N . GLU A 1 76 ? -0.621 14.287 -14.528 1.00 95.81 76 GLU A N 1
ATOM 569 C CA . GLU A 1 76 ? -0.159 15.676 -14.486 1.00 95.81 76 GLU A CA 1
ATOM 570 C C . GLU A 1 76 ? 1.256 15.763 -13.899 1.00 95.81 76 GLU A C 1
ATOM 572 O O . GLU A 1 76 ? 2.093 16.469 -14.458 1.00 95.81 76 GLU A O 1
ATOM 577 N N . GLN A 1 77 ? 1.576 14.961 -12.882 1.00 93.50 77 GLN A N 1
ATOM 578 C CA . GLN A 1 77 ? 2.931 14.842 -12.335 1.00 93.50 77 GLN A CA 1
ATOM 579 C C . GLN A 1 77 ? 3.918 14.263 -13.365 1.00 93.50 77 GLN A C 1
ATOM 581 O O . GLN A 1 77 ? 5.020 14.787 -13.521 1.00 93.50 77 GLN A O 1
ATOM 586 N N . GLU A 1 78 ? 3.518 13.267 -14.166 1.00 94.19 78 GLU A N 1
ATOM 587 C CA . GLU A 1 78 ? 4.341 12.761 -15.282 1.00 94.19 78 GLU A CA 1
ATOM 588 C C . GLU A 1 78 ? 4.611 13.862 -16.334 1.00 94.19 78 GLU A C 1
ATOM 590 O O . GLU A 1 78 ? 5.716 13.983 -16.878 1.00 94.19 78 GLU A O 1
ATOM 595 N N . TYR A 1 79 ? 3.612 14.710 -16.611 1.00 96.12 79 TYR A N 1
ATOM 596 C CA . TYR A 1 79 ? 3.768 15.872 -17.490 1.00 96.12 79 TYR A CA 1
ATOM 597 C C . TYR A 1 79 ? 4.728 16.916 -16.901 1.00 96.12 79 TYR A C 1
ATOM 599 O O . TYR A 1 79 ? 5.531 17.505 -17.633 1.00 96.12 79 TYR A O 1
ATOM 607 N N . GLU A 1 80 ? 4.678 17.147 -15.591 1.00 94.62 80 GLU A N 1
ATOM 608 C CA . GLU A 1 80 ? 5.631 18.013 -14.901 1.00 94.62 80 GLU A CA 1
ATOM 609 C C . GLU A 1 80 ? 7.055 17.455 -14.992 1.00 94.62 80 GLU A C 1
ATOM 611 O O . GLU A 1 80 ? 7.950 18.191 -15.413 1.00 94.62 80 GLU A O 1
ATOM 616 N N . ALA A 1 81 ? 7.261 16.162 -14.722 1.00 92.56 81 ALA A N 1
ATOM 617 C CA . ALA A 1 81 ? 8.558 15.490 -14.852 1.00 92.56 81 ALA A CA 1
ATOM 618 C C . ALA A 1 81 ? 9.141 15.627 -16.271 1.00 92.56 81 ALA A C 1
ATOM 620 O O . ALA A 1 81 ? 10.303 16.009 -16.454 1.00 92.56 81 ALA A O 1
ATOM 621 N N . TYR A 1 82 ? 8.309 15.441 -17.304 1.00 95.69 82 TYR A N 1
ATOM 622 C CA . TYR A 1 82 ? 8.704 15.672 -18.696 1.00 95.69 82 TYR A CA 1
ATOM 623 C C . TYR A 1 82 ? 9.262 17.084 -18.908 1.00 95.69 82 TYR A C 1
ATOM 625 O O . TYR A 1 82 ? 10.314 17.265 -19.533 1.00 95.69 82 TYR A O 1
ATOM 633 N N . TRP A 1 83 ? 8.569 18.102 -18.392 1.00 96.06 83 TRP A N 1
ATOM 634 C CA . TRP A 1 83 ? 8.981 19.493 -18.552 1.00 96.06 83 TRP A CA 1
ATOM 635 C C . TRP A 1 83 ? 10.152 19.894 -17.661 1.00 96.06 83 TRP A C 1
ATOM 637 O O . TRP A 1 83 ? 10.944 20.744 -18.080 1.00 96.06 83 TRP A O 1
ATOM 647 N N . GLN A 1 84 ? 10.313 19.265 -16.497 1.00 92.88 84 GLN A N 1
ATOM 648 C CA . GLN A 1 84 ? 11.506 19.403 -15.666 1.00 92.88 84 GLN A CA 1
ATOM 649 C C . GLN A 1 84 ? 12.744 18.949 -16.449 1.00 92.88 84 GLN A C 1
ATOM 651 O O . GLN A 1 84 ? 13.686 19.730 -16.603 1.00 92.88 84 GLN A O 1
ATOM 656 N N . TYR A 1 85 ? 12.708 17.762 -17.062 1.00 93.94 85 TYR A N 1
ATOM 657 C CA . TYR A 1 85 ? 13.790 17.275 -17.924 1.00 93.94 85 TYR A CA 1
ATOM 658 C C . TYR A 1 85 ? 13.982 18.131 -19.176 1.00 93.94 85 TYR A C 1
ATOM 660 O O . TYR A 1 85 ? 15.100 18.544 -19.496 1.00 93.94 85 TYR A O 1
ATOM 668 N N . ARG A 1 86 ? 12.893 18.483 -19.868 1.00 95.19 86 ARG A N 1
ATOM 669 C CA . ARG A 1 86 ? 12.938 19.336 -21.063 1.00 95.19 86 ARG A CA 1
ATOM 670 C C . ARG A 1 86 ? 13.540 20.713 -20.779 1.00 95.19 86 ARG A C 1
ATOM 672 O O . ARG A 1 86 ? 14.213 21.290 -21.637 1.00 95.19 86 ARG A O 1
ATOM 679 N N . GLY A 1 87 ? 13.295 21.243 -19.583 1.00 94.88 87 GLY A N 1
ATOM 680 C CA . GLY A 1 87 ? 13.821 22.513 -19.093 1.00 94.88 87 GLY A CA 1
ATOM 681 C C . GLY A 1 87 ? 15.336 22.521 -18.877 1.00 94.88 87 GLY A C 1
ATOM 682 O O . GLY A 1 87 ? 15.930 23.598 -18.877 1.00 94.88 87 GLY A O 1
ATOM 683 N N . MET A 1 88 ? 15.973 21.350 -18.754 1.00 93.06 88 MET A N 1
ATOM 684 C CA . MET A 1 88 ? 17.429 21.223 -18.614 1.00 93.06 88 MET A CA 1
ATOM 685 C C . MET A 1 88 ? 18.181 21.427 -19.941 1.00 93.06 88 MET A C 1
ATOM 687 O O . MET A 1 88 ? 19.395 21.650 -19.945 1.00 93.06 88 MET A O 1
ATOM 691 N N . GLN A 1 89 ? 17.483 21.376 -21.080 1.00 94.94 89 GLN A N 1
ATOM 692 C CA . GLN A 1 89 ? 18.077 21.647 -22.387 1.00 94.94 89 GLN A CA 1
ATOM 693 C C . GLN A 1 89 ? 18.500 23.117 -22.529 1.00 94.94 89 GLN A C 1
ATOM 695 O O . GLN A 1 89 ? 17.910 24.027 -21.952 1.00 94.94 89 GLN A O 1
ATOM 700 N N . ALA A 1 90 ? 19.470 23.378 -23.412 1.00 93.88 90 ALA A N 1
ATOM 701 C CA . ALA A 1 90 ? 19.857 24.750 -23.755 1.00 93.88 90 ALA A CA 1
ATOM 702 C C . ALA A 1 90 ? 18.715 25.554 -24.414 1.00 93.88 90 ALA A C 1
ATOM 704 O O . ALA A 1 90 ? 18.648 26.773 -24.253 1.00 93.88 90 ALA A O 1
ATOM 705 N N . ASP A 1 91 ? 17.843 24.874 -25.161 1.00 94.81 91 ASP A N 1
ATOM 706 C CA . ASP A 1 91 ? 16.611 25.418 -25.733 1.00 94.81 91 ASP A CA 1
ATOM 707 C C . ASP A 1 91 ? 15.473 24.420 -25.484 1.00 94.81 91 ASP A C 1
ATOM 709 O O . ASP A 1 91 ? 15.376 23.389 -26.148 1.00 94.81 91 ASP A O 1
ATOM 713 N N . SER A 1 92 ? 14.624 24.695 -24.494 1.00 94.94 92 SER A N 1
ATOM 714 C CA . SER A 1 92 ? 13.502 23.819 -24.135 1.00 94.94 92 SER A CA 1
ATOM 715 C C . SER A 1 92 ? 12.351 23.863 -25.148 1.00 94.94 92 SER A C 1
ATOM 717 O O . SER A 1 92 ? 11.518 22.956 -25.156 1.00 94.94 92 SER A O 1
ATOM 719 N N . SER A 1 93 ? 12.328 24.847 -26.058 1.00 94.31 93 SER A N 1
ATOM 720 C CA . SER A 1 93 ? 11.275 24.981 -27.077 1.00 94.31 93 SER A CA 1
ATOM 721 C C . SER A 1 93 ? 11.414 24.010 -28.253 1.00 94.31 93 SER A C 1
ATOM 723 O O . SER A 1 93 ? 10.520 23.914 -29.087 1.00 94.31 93 SER A O 1
ATOM 725 N N . VAL A 1 94 ? 12.521 23.267 -28.331 1.00 95.12 94 VAL A N 1
ATOM 726 C CA . VAL A 1 94 ? 12.790 22.304 -29.405 1.00 95.12 94 VAL A CA 1
ATOM 727 C C . VAL A 1 94 ? 13.203 20.974 -28.798 1.00 95.12 94 VAL A C 1
ATOM 729 O O . VAL A 1 94 ? 14.042 20.935 -27.903 1.00 95.12 94 VAL A O 1
ATOM 732 N N . TYR A 1 95 ? 12.614 19.877 -29.270 1.00 95.50 95 TYR A N 1
ATOM 733 C CA . TYR A 1 95 ? 12.990 18.550 -28.795 1.00 95.50 95 TYR A CA 1
ATOM 734 C C . TYR A 1 95 ? 14.349 18.192 -29.362 1.00 95.50 95 TYR A C 1
ATOM 736 O O . TYR A 1 95 ? 14.513 18.178 -30.585 1.00 95.50 95 TYR A O 1
ATOM 744 N N . ASP A 1 96 ? 15.313 17.917 -28.486 1.00 94.31 96 ASP A N 1
ATOM 745 C CA . ASP A 1 96 ? 16.578 17.337 -28.899 1.00 94.31 96 ASP A CA 1
ATOM 746 C C . ASP A 1 96 ? 16.554 15.826 -28.614 1.00 94.31 96 ASP A C 1
ATOM 748 O O . ASP A 1 96 ? 16.669 15.415 -27.458 1.00 94.31 96 ASP A O 1
ATOM 752 N N . PRO A 1 97 ? 16.430 14.980 -29.653 1.00 91.25 97 PRO A N 1
ATOM 753 C CA . PRO A 1 97 ? 16.448 13.528 -29.490 1.00 91.25 97 PRO A CA 1
ATOM 754 C C . PRO A 1 97 ? 17.809 12.979 -29.033 1.00 91.25 97 PRO A C 1
ATOM 756 O O . PRO A 1 97 ? 17.922 11.779 -28.823 1.00 91.25 97 PRO A O 1
ATOM 759 N N . ASN A 1 98 ? 18.849 13.817 -28.918 1.00 91.19 98 ASN A N 1
ATOM 760 C CA . ASN A 1 98 ? 20.164 13.433 -28.394 1.00 91.19 98 ASN A CA 1
ATOM 761 C C . ASN A 1 98 ? 20.462 14.062 -27.025 1.00 91.19 98 ASN A C 1
ATOM 763 O O . ASN A 1 98 ? 21.606 13.998 -26.566 1.00 91.19 98 ASN A O 1
ATOM 767 N N . PHE A 1 99 ? 19.486 14.733 -26.408 1.00 95.19 99 PHE A N 1
ATOM 768 C CA . PHE A 1 99 ? 19.677 15.311 -25.086 1.00 95.19 99 PHE A CA 1
ATOM 769 C C . PHE A 1 99 ? 19.861 14.218 -24.031 1.00 95.19 99 PHE A C 1
ATOM 771 O O . PHE A 1 99 ? 19.208 13.185 -24.085 1.00 95.19 99 PHE A O 1
ATOM 778 N N . VAL A 1 100 ? 20.740 14.474 -23.062 1.00 94.25 100 VAL A N 1
ATOM 779 C CA . VAL A 1 100 ? 21.022 13.574 -21.938 1.00 94.25 100 VAL A CA 1
ATOM 780 C C . VAL A 1 100 ? 20.631 14.276 -20.647 1.00 94.25 100 VAL A C 1
ATOM 782 O O . VAL A 1 100 ? 21.122 15.372 -20.358 1.00 94.25 100 VAL A O 1
ATOM 785 N N . VAL A 1 101 ? 19.790 13.621 -19.852 1.00 93.44 101 VAL A N 1
ATOM 786 C CA . VAL A 1 101 ? 19.326 14.118 -18.554 1.00 93.44 101 VAL A CA 1
ATOM 787 C C . VAL A 1 101 ? 20.420 13.878 -17.515 1.00 93.44 101 VAL A C 1
ATOM 789 O O . VAL A 1 101 ? 20.555 12.794 -16.958 1.00 93.44 101 VAL A O 1
ATOM 792 N N . SER A 1 102 ? 21.263 14.887 -17.299 1.00 91.25 102 SER A N 1
ATOM 793 C CA . SER A 1 102 ? 22.350 14.836 -16.309 1.00 91.25 102 SER A CA 1
ATOM 794 C C . SER A 1 102 ? 21.841 15.095 -14.890 1.00 91.25 102 SER A C 1
ATOM 796 O O . SER A 1 102 ? 20.866 15.820 -14.714 1.00 91.25 102 SER A O 1
ATOM 798 N N . LEU A 1 103 ? 22.562 14.594 -13.885 1.00 88.38 103 LEU A N 1
ATOM 799 C CA . LEU A 1 103 ? 22.347 14.993 -12.493 1.00 88.38 103 LEU A CA 1
ATOM 800 C C . LEU A 1 103 ? 22.748 16.458 -12.253 1.00 88.38 103 LEU A C 1
ATOM 802 O O . LEU A 1 103 ? 23.712 16.970 -12.839 1.00 88.38 103 LEU A O 1
ATOM 806 N N . SER A 1 104 ? 22.046 17.124 -11.341 1.00 86.19 104 SER A N 1
ATOM 807 C CA . SER A 1 104 ? 22.469 18.393 -10.753 1.00 86.19 104 SER A CA 1
ATOM 808 C C . SER A 1 104 ? 23.730 18.221 -9.891 1.00 86.19 104 SER A C 1
ATOM 810 O O . SER A 1 104 ? 24.170 17.117 -9.571 1.00 86.19 104 SER A O 1
ATOM 812 N N . SER A 1 105 ? 24.354 19.337 -9.498 1.00 86.50 105 SER A N 1
ATOM 813 C CA . SER A 1 105 ? 25.547 19.290 -8.632 1.00 86.50 105 SER A CA 1
ATOM 814 C C . SER A 1 105 ? 25.251 18.742 -7.232 1.00 86.50 105 SER A C 1
ATOM 816 O O . SER A 1 105 ? 26.136 18.133 -6.624 1.00 86.50 105 SER A O 1
ATOM 818 N N . ASP A 1 106 ? 24.032 18.960 -6.739 1.00 83.50 106 ASP A N 1
ATOM 819 C CA . ASP A 1 106 ? 23.606 18.511 -5.416 1.00 83.50 106 ASP A CA 1
ATOM 820 C C . ASP A 1 106 ? 23.318 17.007 -5.443 1.00 83.50 106 ASP A C 1
ATOM 822 O O . ASP A 1 106 ? 23.901 16.278 -4.644 1.00 83.50 106 ASP A O 1
ATOM 826 N N . GLU A 1 107 ? 22.584 16.519 -6.450 1.00 86.19 107 GLU A N 1
ATOM 827 C CA . GLU A 1 107 ? 22.385 15.079 -6.680 1.00 86.19 107 GLU A CA 1
ATOM 828 C C . GLU A 1 107 ? 23.723 14.355 -6.863 1.00 86.19 107 GLU A C 1
ATOM 830 O O . GLU A 1 107 ? 24.002 13.375 -6.181 1.00 86.19 107 GLU A O 1
ATOM 835 N N . GLN A 1 108 ? 24.622 14.867 -7.713 1.00 89.25 108 GLN A N 1
ATOM 836 C CA . GLN A 1 108 ? 25.943 14.259 -7.898 1.00 89.25 108 GLN A CA 1
ATOM 837 C C . GLN A 1 108 ? 26.703 14.124 -6.568 1.00 89.25 108 GLN A C 1
ATOM 839 O O . GLN A 1 108 ? 27.364 13.111 -6.322 1.00 89.25 108 GLN A O 1
ATOM 844 N N . THR A 1 109 ? 26.632 15.150 -5.715 1.00 87.75 109 THR A N 1
ATOM 845 C CA . THR A 1 109 ? 27.265 15.138 -4.391 1.00 87.75 109 THR A CA 1
ATOM 846 C C . THR A 1 109 ? 26.602 14.112 -3.482 1.00 87.75 109 THR A C 1
ATOM 848 O O . THR A 1 109 ? 27.312 13.375 -2.797 1.00 87.75 109 THR A O 1
ATOM 851 N N . TYR A 1 110 ? 25.272 14.045 -3.503 1.00 85.94 110 TYR A N 1
ATOM 852 C CA . TYR A 1 110 ? 24.495 13.061 -2.766 1.00 85.94 110 TYR A CA 1
ATOM 853 C C . TYR A 1 110 ? 24.929 11.637 -3.147 1.00 85.94 110 TYR A C 1
ATOM 855 O O . TYR A 1 110 ? 25.456 10.923 -2.295 1.00 85.94 110 TYR A O 1
ATOM 863 N N . TYR A 1 111 ? 24.825 11.253 -4.426 1.00 87.75 111 TYR A N 1
ATOM 864 C CA . TYR A 1 111 ? 25.089 9.876 -4.871 1.00 87.75 111 TYR A CA 1
ATOM 865 C C . TYR A 1 111 ? 26.533 9.460 -4.561 1.00 87.75 111 TYR A C 1
ATOM 867 O O . TYR A 1 111 ? 26.794 8.365 -4.064 1.00 87.75 111 TYR A O 1
ATOM 875 N N . THR A 1 112 ? 27.484 10.381 -4.747 1.00 90.25 112 THR A N 1
ATOM 876 C CA . THR A 1 112 ? 28.891 10.149 -4.388 1.00 90.25 112 THR A CA 1
ATOM 877 C C . THR A 1 112 ? 29.068 9.915 -2.878 1.00 90.25 112 THR A C 1
ATOM 879 O O . THR A 1 112 ? 29.862 9.065 -2.474 1.00 90.25 112 THR A O 1
ATOM 882 N N . ASN A 1 113 ? 28.343 10.649 -2.026 1.00 89.25 113 ASN A N 1
ATOM 883 C CA . ASN A 1 113 ? 28.383 10.468 -0.570 1.00 89.25 113 ASN A CA 1
ATOM 884 C C . ASN A 1 113 ? 27.678 9.178 -0.120 1.00 89.25 113 ASN A C 1
ATOM 886 O O . ASN A 1 113 ? 28.154 8.542 0.820 1.00 89.25 113 ASN A O 1
ATOM 890 N N . ALA A 1 114 ? 26.617 8.767 -0.821 1.00 86.00 114 ALA A N 1
ATOM 891 C CA . ALA A 1 114 ? 25.939 7.476 -0.668 1.00 86.00 114 ALA A CA 1
ATOM 892 C C . ALA A 1 114 ? 26.768 6.290 -1.215 1.00 86.00 114 ALA A C 1
ATOM 894 O O . ALA A 1 114 ? 26.360 5.129 -1.149 1.00 86.00 114 ALA A O 1
ATOM 895 N N . GLY A 1 115 ? 27.964 6.565 -1.744 1.00 91.06 115 GLY A N 1
ATOM 896 C CA . GLY A 1 115 ? 28.922 5.558 -2.186 1.00 91.06 115 GLY A CA 1
ATOM 897 C C . GLY A 1 115 ? 28.668 5.014 -3.587 1.00 91.06 115 GLY A C 1
ATOM 898 O O . GLY A 1 115 ? 29.250 3.984 -3.920 1.00 91.06 115 GLY A O 1
ATOM 899 N N . TRP A 1 116 ? 27.825 5.666 -4.392 1.00 92.44 116 TRP A N 1
ATOM 900 C CA . TRP A 1 116 ? 27.615 5.270 -5.781 1.00 92.44 116 TRP A CA 1
ATOM 901 C C . TRP A 1 116 ? 28.876 5.494 -6.617 1.00 92.44 116 TRP A C 1
ATOM 903 O O . TRP A 1 116 ? 29.565 6.512 -6.472 1.00 92.44 116 TRP A O 1
ATOM 913 N N . THR A 1 117 ? 29.197 4.542 -7.491 1.00 94.19 117 THR A N 1
ATOM 914 C CA . THR A 1 117 ? 30.326 4.673 -8.423 1.00 94.19 117 THR A CA 1
ATOM 915 C C . THR A 1 117 ? 29.966 5.530 -9.640 1.00 94.19 117 THR A C 1
ATOM 917 O O . THR A 1 117 ? 28.798 5.716 -9.973 1.00 94.19 117 THR A O 1
ATOM 920 N N . ASP A 1 118 ? 30.974 6.026 -10.368 1.00 93.94 118 ASP A N 1
ATOM 921 C CA . ASP A 1 118 ? 30.746 6.760 -11.624 1.00 93.94 118 ASP A CA 1
ATOM 922 C C . ASP A 1 118 ? 29.961 5.917 -12.657 1.00 93.94 118 ASP A C 1
ATOM 924 O O . ASP A 1 118 ? 29.206 6.468 -13.458 1.00 93.94 118 ASP A O 1
ATOM 928 N N . GLY A 1 119 ? 30.130 4.587 -12.642 1.00 94.19 119 GLY A N 1
ATOM 929 C CA . GLY A 1 119 ? 29.404 3.653 -13.510 1.00 94.19 119 GLY A CA 1
ATOM 930 C C . GLY A 1 119 ? 27.931 3.509 -13.122 1.00 94.19 119 GLY A C 1
ATOM 931 O O . GLY A 1 119 ? 27.060 3.582 -13.991 1.00 94.19 119 GLY A O 1
ATOM 932 N N . GLU A 1 120 ? 27.643 3.388 -11.825 1.00 95.06 120 GLU A N 1
ATOM 933 C CA . GLU A 1 120 ? 26.276 3.371 -11.281 1.00 95.06 120 GLU A CA 1
ATOM 934 C C . GLU A 1 120 ? 25.552 4.693 -11.582 1.00 95.06 120 GLU A C 1
ATOM 936 O O . GLU A 1 120 ? 24.448 4.700 -12.125 1.00 95.06 120 GLU A O 1
ATOM 941 N N . ILE A 1 121 ? 26.217 5.830 -11.351 1.00 94.00 121 ILE A N 1
ATOM 942 C CA . ILE A 1 121 ? 25.670 7.162 -11.655 1.00 94.00 121 ILE A CA 1
ATOM 943 C C . ILE A 1 121 ? 25.394 7.316 -13.153 1.00 94.00 121 ILE A C 1
ATOM 945 O O . ILE A 1 121 ? 24.346 7.829 -13.551 1.00 94.00 121 ILE A O 1
ATOM 949 N N . GLN A 1 122 ? 26.302 6.850 -14.015 1.00 94.94 122 GLN A N 1
ATOM 950 C CA . GLN A 1 122 ? 26.065 6.876 -15.456 1.00 94.94 122 GLN A CA 1
ATOM 951 C C . GLN A 1 122 ? 24.881 5.983 -15.852 1.00 94.94 122 GLN A C 1
ATOM 953 O O . GLN A 1 122 ? 24.146 6.333 -16.775 1.00 94.94 122 GLN A O 1
ATOM 958 N N . THR A 1 123 ? 24.676 4.858 -15.165 1.00 95.50 123 THR A N 1
ATOM 959 C CA . THR A 1 123 ? 23.528 3.963 -15.372 1.00 95.50 123 THR A CA 1
ATOM 960 C C . THR A 1 123 ? 22.213 4.666 -15.032 1.00 95.50 123 THR A C 1
ATOM 962 O O . THR A 1 123 ? 21.299 4.649 -15.858 1.00 95.50 123 THR A O 1
ATOM 965 N N . LEU A 1 124 ? 22.155 5.394 -13.913 1.00 94.06 124 LEU A N 1
ATOM 966 C CA . LEU A 1 124 ? 21.008 6.235 -13.553 1.00 94.06 124 LEU A CA 1
ATOM 967 C C . LEU A 1 124 ? 20.741 7.338 -14.588 1.00 94.06 124 LEU A C 1
ATOM 969 O O . LEU A 1 124 ? 19.609 7.515 -15.034 1.00 94.06 124 LEU A O 1
ATOM 973 N N . VAL A 1 125 ? 21.784 8.048 -15.030 1.00 94.56 125 VAL A N 1
ATOM 974 C CA . VAL A 1 125 ? 21.673 9.068 -16.090 1.00 94.56 125 VAL A CA 1
ATOM 975 C C . VAL A 1 125 ? 21.116 8.466 -17.382 1.00 94.56 125 VAL A C 1
ATOM 977 O O . VAL A 1 125 ? 20.287 9.091 -18.047 1.00 94.56 125 VAL A O 1
ATOM 980 N N . ASN A 1 126 ? 21.540 7.250 -17.742 1.00 93.50 126 ASN A N 1
ATOM 981 C CA . ASN A 1 126 ? 21.000 6.551 -18.906 1.00 93.50 126 ASN A CA 1
ATOM 982 C C . ASN A 1 126 ? 19.506 6.267 -18.717 1.00 93.50 126 ASN A C 1
ATOM 984 O O . ASN A 1 126 ? 18.731 6.591 -19.609 1.00 93.50 126 ASN A O 1
ATOM 988 N N . LYS A 1 127 ? 19.096 5.733 -17.562 1.00 94.00 127 LYS A N 1
ATOM 989 C CA . LYS A 1 127 ? 17.685 5.461 -17.261 1.00 94.00 127 LYS A CA 1
ATOM 990 C C . LYS A 1 127 ? 16.812 6.714 -17.342 1.00 94.00 127 LYS A C 1
ATOM 992 O O . LYS A 1 127 ? 15.881 6.743 -18.142 1.00 94.00 127 LYS A O 1
ATOM 997 N N . ARG A 1 128 ? 17.180 7.788 -16.636 1.00 93.06 128 ARG A N 1
ATOM 998 C CA . ARG A 1 128 ? 16.449 9.072 -16.668 1.00 93.06 128 ARG A CA 1
ATOM 999 C C . ARG A 1 128 ? 16.355 9.671 -18.071 1.00 93.06 128 ARG A C 1
ATOM 1001 O O . ARG A 1 128 ? 15.336 10.237 -18.455 1.00 93.06 128 ARG A O 1
ATOM 1008 N N . THR A 1 129 ? 17.420 9.543 -18.863 1.00 93.50 129 THR A N 1
ATOM 1009 C CA . THR A 1 129 ? 17.418 10.006 -20.258 1.00 93.50 129 THR A CA 1
ATOM 1010 C C . THR A 1 129 ? 16.396 9.241 -21.096 1.00 93.50 129 THR A C 1
ATOM 1012 O O . THR A 1 129 ? 15.654 9.830 -21.878 1.00 93.50 129 THR A O 1
ATOM 1015 N N . GLU A 1 130 ? 16.332 7.927 -20.923 1.00 91.62 130 GLU A N 1
ATOM 1016 C CA . GLU A 1 130 ? 15.418 7.054 -21.657 1.00 91.62 130 GLU A CA 1
ATOM 1017 C C . GLU A 1 130 ? 13.955 7.304 -21.273 1.00 91.62 130 GLU A C 1
ATOM 1019 O O . GLU A 1 130 ? 13.092 7.375 -22.152 1.00 91.62 130 GLU A O 1
ATOM 1024 N N . GLU A 1 131 ? 13.690 7.522 -19.986 1.00 92.62 131 GLU A N 1
ATOM 1025 C CA . GLU A 1 131 ? 12.383 7.948 -19.488 1.00 92.62 131 GLU A CA 1
ATOM 1026 C C . GLU A 1 131 ? 11.950 9.293 -20.063 1.00 92.62 131 GLU A C 1
ATOM 1028 O O . GLU A 1 131 ? 10.841 9.404 -20.575 1.00 92.62 131 GLU A O 1
ATOM 1033 N N . TYR A 1 132 ? 12.833 10.297 -20.079 1.00 94.12 132 TYR A N 1
ATOM 1034 C CA . TYR A 1 132 ? 12.547 11.586 -20.713 1.00 94.12 132 TYR A CA 1
ATOM 1035 C C . TYR A 1 132 ? 12.117 11.429 -22.179 1.00 94.12 132 TYR A C 1
ATOM 1037 O O . TYR A 1 132 ? 11.163 12.071 -22.630 1.00 94.12 132 TYR A O 1
ATOM 1045 N N . HIS A 1 133 ? 12.794 10.562 -22.933 1.00 92.38 133 HIS A N 1
ATOM 1046 C CA . HIS A 1 133 ? 12.422 10.288 -24.318 1.00 92.38 133 HIS A CA 1
ATOM 1047 C C . HIS A 1 133 ? 11.076 9.558 -24.430 1.00 92.38 133 HIS A C 1
ATOM 1049 O O . HIS A 1 133 ? 10.299 9.880 -25.329 1.00 92.38 133 HIS A O 1
ATOM 1055 N N . SER A 1 134 ? 10.767 8.645 -23.503 1.00 91.69 134 SER A N 1
ATOM 1056 C CA . SER A 1 134 ? 9.454 7.991 -23.411 1.00 91.69 134 SER A CA 1
ATOM 1057 C C . SER A 1 134 ? 8.341 9.006 -23.117 1.00 91.69 134 SER A C 1
ATOM 1059 O O . SER A 1 134 ? 7.341 9.080 -23.834 1.00 91.69 134 SER A O 1
ATOM 1061 N N . LEU A 1 135 ? 8.561 9.880 -22.133 1.00 93.44 135 LEU A N 1
ATOM 1062 C CA . LEU A 1 135 ? 7.652 10.969 -21.787 1.00 93.44 135 LEU A CA 1
ATOM 1063 C C . LEU A 1 135 ? 7.442 11.943 -22.952 1.00 93.44 135 LEU A C 1
ATOM 1065 O O . LEU A 1 135 ? 6.341 12.459 -23.126 1.00 93.44 135 LEU A O 1
ATOM 1069 N N . HIS A 1 136 ? 8.454 12.187 -23.794 1.00 94.38 136 HIS A N 1
ATOM 1070 C CA . HIS A 1 136 ? 8.265 12.990 -25.004 1.00 94.38 136 HIS A CA 1
ATOM 1071 C C . HIS A 1 136 ? 7.257 12.353 -25.972 1.00 94.38 136 HIS A C 1
ATOM 1073 O O . HIS A 1 136 ? 6.442 13.077 -26.549 1.00 94.38 136 HIS A O 1
ATOM 1079 N N . GLY A 1 137 ? 7.280 11.027 -26.131 1.00 91.62 137 GLY A N 1
ATOM 1080 C CA . GLY A 1 137 ? 6.296 10.298 -26.937 1.00 91.62 137 GLY A CA 1
ATOM 1081 C C . GLY A 1 137 ? 4.863 10.500 -26.432 1.00 91.62 137 GLY A C 1
ATOM 1082 O O . GLY A 1 137 ? 3.944 10.695 -27.230 1.00 91.62 137 GLY A O 1
ATOM 1083 N N . GLN A 1 138 ? 4.686 10.556 -25.110 1.00 92.00 138 GLN A N 1
ATOM 1084 C CA . GLN A 1 138 ? 3.389 10.748 -24.457 1.00 92.00 138 GLN A CA 1
ATOM 1085 C C . GLN A 1 138 ? 2.932 12.218 -24.459 1.00 92.00 138 GLN A C 1
ATOM 1087 O O . GLN A 1 138 ? 1.811 12.531 -24.868 1.00 92.00 138 GLN A O 1
ATOM 1092 N N . TYR A 1 139 ? 3.804 13.144 -24.053 1.00 95.38 139 TYR A N 1
ATOM 1093 C CA . TYR A 1 139 ? 3.437 14.530 -23.748 1.00 95.38 139 TYR A CA 1
ATOM 1094 C C . TYR A 1 139 ? 3.887 15.565 -24.782 1.00 95.38 139 TYR A C 1
ATOM 1096 O O . TYR A 1 139 ? 3.352 16.676 -24.826 1.00 95.38 139 TYR A O 1
ATOM 1104 N N . GLY A 1 140 ? 4.826 15.224 -25.666 1.00 94.62 140 GLY A N 1
ATOM 1105 C CA . GLY A 1 140 ? 5.357 16.148 -26.672 1.00 94.62 140 GLY A CA 1
ATOM 1106 C C . GLY A 1 140 ? 4.304 16.669 -27.654 1.00 94.62 140 GLY A C 1
ATOM 1107 O O . GLY A 1 140 ? 4.458 17.753 -28.212 1.00 94.62 140 GLY A O 1
ATOM 1108 N N . SER A 1 141 ? 3.202 15.936 -27.836 1.00 94.69 141 SER A N 1
ATOM 1109 C CA . SER A 1 141 ? 2.099 16.337 -28.716 1.00 94.69 141 SER A CA 1
ATOM 1110 C C . SER A 1 141 ? 1.234 17.484 -28.164 1.00 94.69 141 SER A C 1
ATOM 1112 O O . SER A 1 141 ? 0.551 18.149 -28.947 1.00 94.69 141 SER A O 1
ATOM 1114 N N . TYR A 1 142 ? 1.290 17.766 -26.854 1.00 94.12 142 TYR A N 1
ATOM 1115 C CA . TYR A 1 142 ? 0.523 18.852 -26.226 1.00 94.12 142 TYR A CA 1
ATOM 1116 C C . TYR A 1 142 ? 1.098 20.247 -26.507 1.00 94.12 142 TYR A C 1
ATOM 1118 O O . TYR A 1 142 ? 0.374 21.240 -26.399 1.00 94.12 142 TYR A O 1
ATOM 1126 N N . GLY A 1 143 ? 2.367 20.344 -26.914 1.00 93.88 143 GLY A N 1
ATOM 1127 C CA . GLY A 1 143 ? 2.984 21.591 -27.360 1.00 93.88 143 GLY A CA 1
ATOM 1128 C C . GLY A 1 143 ? 4.479 21.702 -27.059 1.00 93.88 143 GLY A C 1
ATOM 1129 O O . GLY A 1 143 ? 5.082 20.843 -26.425 1.00 93.88 143 GLY A O 1
ATOM 1130 N N . ASP A 1 144 ? 5.060 22.821 -27.496 1.00 94.88 144 ASP A N 1
ATOM 1131 C CA . ASP A 1 144 ? 6.495 23.129 -27.388 1.00 94.88 144 ASP A CA 1
ATOM 1132 C C . ASP A 1 144 ? 6.833 24.076 -26.215 1.00 94.88 144 ASP A C 1
ATOM 1134 O O . ASP A 1 144 ? 7.921 24.650 -26.155 1.00 94.88 144 ASP A O 1
ATOM 1138 N N . SER A 1 145 ? 5.913 24.267 -25.264 1.00 95.12 145 SER A N 1
ATOM 1139 C CA . SER A 1 145 ? 6.150 25.055 -24.047 1.00 95.12 145 SER A CA 1
ATOM 1140 C C . SER A 1 145 ? 5.381 24.503 -22.851 1.00 95.12 145 SER A C 1
ATOM 1142 O O . SER A 1 145 ? 4.221 24.127 -23.015 1.00 95.12 145 SER A O 1
ATOM 1144 N N . TYR A 1 146 ? 5.986 24.564 -21.659 1.00 96.50 146 TYR A N 1
ATOM 1145 C CA . TYR A 1 146 ? 5.319 24.216 -20.404 1.00 96.50 146 TYR A CA 1
ATOM 1146 C C . TYR A 1 146 ? 4.028 25.021 -20.213 1.00 96.50 146 TYR A C 1
ATOM 1148 O O . TYR A 1 146 ? 3.991 26.235 -20.433 1.00 96.50 146 TYR A O 1
ATOM 1156 N N . ASN A 1 147 ? 2.982 24.321 -19.790 1.00 96.19 147 ASN A N 1
ATOM 1157 C CA . ASN A 1 147 ? 1.682 24.871 -19.431 1.00 96.19 147 ASN A CA 1
ATOM 1158 C C . ASN A 1 147 ? 1.449 24.561 -17.953 1.00 96.19 147 ASN A C 1
ATOM 1160 O O . ASN A 1 147 ? 1.195 23.410 -17.622 1.00 96.19 147 ASN A O 1
ATOM 1164 N N . ASP A 1 148 ? 1.532 25.585 -17.105 1.00 95.00 148 ASP A N 1
ATOM 1165 C CA . ASP A 1 148 ? 1.326 25.490 -15.651 1.00 95.00 148 ASP A CA 1
ATOM 1166 C C . ASP A 1 148 ? -0.116 25.138 -15.254 1.00 95.00 148 ASP A C 1
ATOM 1168 O O . ASP A 1 148 ? -0.381 24.809 -14.107 1.00 95.00 148 ASP A O 1
ATOM 1172 N N . SER A 1 149 ? -1.045 25.236 -16.204 1.00 96.00 149 SER A N 1
ATOM 1173 C CA . SER A 1 149 ? -2.467 24.943 -16.044 1.00 96.00 149 SER A CA 1
ATOM 1174 C C . SER A 1 149 ? -2.869 23.720 -16.878 1.00 96.00 149 SER A C 1
ATOM 1176 O O . SER A 1 149 ? -4.005 23.636 -17.357 1.00 96.00 149 SER A O 1
ATOM 1178 N N . PHE A 1 150 ? -1.917 22.827 -17.176 1.00 96.88 150 PHE A N 1
ATOM 1179 C CA . PHE A 1 150 ? -2.213 21.555 -17.828 1.00 96.88 150 PHE A CA 1
ATOM 1180 C C . PHE A 1 150 ? -3.146 20.737 -16.934 1.00 96.88 150 PHE A C 1
ATOM 1182 O O . PHE A 1 150 ? -2.996 20.736 -15.722 1.00 96.88 150 PHE A O 1
ATOM 1189 N N . THR A 1 151 ? -4.133 20.092 -17.550 1.00 96.69 151 THR A N 1
ATOM 1190 C CA . THR A 1 151 ? -5.055 19.192 -16.855 1.00 96.69 151 THR A CA 1
ATOM 1191 C C . THR A 1 151 ? -5.221 17.940 -17.693 1.00 96.69 151 THR A C 1
ATOM 1193 O O . THR A 1 151 ? -5.416 18.034 -18.914 1.00 96.69 151 THR A O 1
ATOM 1196 N N . TYR A 1 152 ? -5.127 16.773 -17.066 1.00 96.69 152 TYR A N 1
ATOM 1197 C CA . TYR A 1 152 ? -5.322 15.511 -17.764 1.00 96.69 152 TYR A CA 1
ATOM 1198 C C . TYR A 1 152 ? -6.817 15.220 -17.917 1.00 96.69 152 TYR A C 1
ATOM 1200 O O . TYR A 1 152 ? -7.602 15.316 -16.977 1.00 96.69 152 TYR A O 1
ATOM 1208 N N . THR A 1 153 ? -7.242 14.878 -19.135 1.00 96.00 153 THR A N 1
ATOM 1209 C CA . THR A 1 153 ? -8.626 14.471 -19.403 1.00 96.00 153 THR A CA 1
ATOM 1210 C C . THR A 1 153 ? -8.667 12.976 -19.653 1.00 96.00 153 THR A C 1
ATOM 1212 O O . THR A 1 153 ? -8.231 12.523 -20.710 1.00 96.00 153 THR A O 1
ATOM 1215 N N . LEU A 1 154 ? -9.252 12.237 -18.711 1.00 97.06 154 LEU A N 1
ATOM 1216 C CA . LEU A 1 154 ? -9.445 10.797 -18.835 1.00 97.06 154 LEU A CA 1
ATOM 1217 C C . LEU A 1 154 ? -10.317 10.462 -20.051 1.00 97.06 154 LEU A C 1
ATOM 1219 O O . LEU A 1 154 ? -11.369 11.077 -20.288 1.00 97.06 154 LEU A O 1
ATOM 1223 N N . SER A 1 155 ? -9.903 9.432 -20.779 1.00 96.31 155 SER A N 1
ATOM 1224 C CA . SER A 1 155 ? -10.724 8.759 -21.777 1.00 96.31 155 SER A CA 1
ATOM 1225 C C . SER A 1 155 ? -11.930 8.065 -21.133 1.00 96.31 155 SER A C 1
ATOM 1227 O O . SER A 1 155 ? -11.975 7.818 -19.927 1.00 96.31 155 SER A O 1
ATOM 1229 N N . ASP A 1 156 ? -12.932 7.731 -21.950 1.00 97.31 156 ASP A N 1
ATOM 1230 C CA . ASP A 1 156 ? -14.109 7.001 -21.465 1.00 97.31 156 ASP A CA 1
ATOM 1231 C C . ASP A 1 156 ? -13.735 5.608 -20.934 1.00 97.31 156 ASP A C 1
ATOM 1233 O O . ASP A 1 156 ? -14.287 5.179 -19.931 1.00 97.31 156 ASP A O 1
ATOM 1237 N N . ALA A 1 157 ? -12.747 4.944 -21.545 1.00 95.44 157 ALA A N 1
ATOM 1238 C CA . ALA A 1 157 ? -12.276 3.634 -21.101 1.00 95.44 157 ALA A CA 1
ATOM 1239 C C . ALA A 1 157 ? -11.575 3.689 -19.732 1.00 95.44 157 ALA A C 1
ATOM 1241 O O . ALA A 1 157 ? -11.849 2.844 -18.886 1.00 95.44 157 ALA A O 1
ATOM 1242 N N . GLU A 1 158 ? -10.718 4.691 -19.499 1.00 96.56 158 GLU A N 1
ATOM 1243 C CA . GLU A 1 158 ? -10.084 4.902 -18.187 1.00 96.56 158 GLU A CA 1
ATOM 1244 C C . GLU A 1 158 ? -11.142 5.176 -17.114 1.00 96.56 158 GLU A C 1
ATOM 1246 O O . GLU A 1 158 ? -11.146 4.529 -16.070 1.00 96.56 158 GLU A O 1
ATOM 1251 N N . ARG A 1 159 ? -12.092 6.079 -17.396 1.00 96.81 159 ARG A N 1
ATOM 1252 C CA . ARG A 1 159 ? -13.177 6.403 -16.460 1.00 96.81 159 ARG A CA 1
ATOM 1253 C C . ARG A 1 159 ? -14.028 5.182 -16.121 1.00 96.81 159 ARG A C 1
ATOM 1255 O O . ARG A 1 159 ? -14.323 4.970 -14.949 1.00 96.81 159 ARG A O 1
ATOM 1262 N N . ASP A 1 160 ? -14.426 4.402 -17.124 1.00 95.75 160 ASP A N 1
ATOM 1263 C CA . ASP A 1 160 ? -15.252 3.210 -16.925 1.00 95.75 160 ASP A CA 1
ATOM 1264 C C . ASP A 1 160 ? -14.501 2.143 -16.109 1.00 95.75 160 ASP A C 1
ATOM 1266 O O . ASP A 1 160 ? -15.100 1.531 -15.227 1.00 95.75 160 ASP A O 1
ATOM 1270 N N . SER A 1 161 ? -13.197 1.952 -16.355 1.00 94.88 161 SER A N 1
ATOM 1271 C CA . SER A 1 161 ? -12.360 1.002 -15.606 1.00 94.88 161 SER A CA 1
ATOM 1272 C C . SER A 1 161 ? -12.208 1.403 -14.137 1.00 94.88 161 SER A C 1
ATOM 1274 O O . SER A 1 161 ? -12.481 0.590 -13.260 1.00 94.88 161 SER A O 1
ATOM 1276 N N . LEU A 1 162 ? -11.853 2.664 -13.868 1.00 96.06 162 LEU A N 1
ATOM 1277 C CA . LEU A 1 162 ? -11.680 3.196 -12.508 1.00 96.06 162 LEU A CA 1
ATOM 1278 C C . LEU A 1 162 ? -13.003 3.276 -11.735 1.00 96.06 162 LEU A C 1
ATOM 1280 O O . LEU A 1 162 ? -13.047 3.105 -10.526 1.00 96.06 162 LEU A O 1
ATOM 1284 N N . THR A 1 163 ? -14.119 3.520 -12.425 1.00 93.94 163 THR A N 1
ATOM 1285 C CA . THR A 1 163 ? -15.438 3.466 -11.775 1.00 93.94 163 THR A CA 1
ATOM 1286 C C . THR A 1 163 ? -15.807 2.026 -11.416 1.00 93.94 163 THR A C 1
ATOM 1288 O O . THR A 1 163 ? -16.459 1.792 -10.404 1.00 93.94 163 THR A O 1
ATOM 1291 N N . ALA A 1 164 ? -15.414 1.052 -12.244 1.00 92.06 164 ALA A N 1
ATOM 1292 C CA . ALA A 1 164 ? -15.713 -0.360 -12.023 1.00 92.06 164 ALA A CA 1
ATOM 1293 C C . ALA A 1 164 ? -14.836 -1.020 -10.946 1.00 92.06 164 ALA A C 1
ATOM 1295 O O . ALA A 1 164 ? -15.254 -2.052 -10.417 1.00 92.06 164 ALA A O 1
ATOM 1296 N N . SER A 1 165 ? -13.666 -0.457 -10.619 1.00 92.69 165 SER A N 1
ATOM 1297 C CA . SER A 1 165 ? -12.824 -0.942 -9.515 1.00 92.69 165 SER A CA 1
ATOM 1298 C C . SER A 1 165 ? -13.425 -0.631 -8.141 1.00 92.69 165 SER A C 1
ATOM 1300 O O . SER A 1 165 ? -13.163 -1.347 -7.181 1.00 92.69 165 SER A O 1
ATOM 1302 N N . ILE A 1 166 ? -14.307 0.370 -8.051 1.00 88.56 166 ILE A N 1
ATOM 1303 C CA . ILE A 1 166 ? -14.963 0.768 -6.804 1.00 88.56 166 ILE A CA 1
ATOM 1304 C C . ILE A 1 166 ? -16.345 0.121 -6.717 1.00 88.56 166 ILE A C 1
ATOM 1306 O O . ILE A 1 166 ? -17.264 0.410 -7.492 1.00 88.56 166 ILE A O 1
ATOM 1310 N N . LYS A 1 167 ? -16.534 -0.747 -5.723 1.00 82.56 167 LYS A N 1
ATOM 1311 C CA . LYS A 1 167 ? -17.838 -1.358 -5.458 1.00 82.56 167 LYS A CA 1
ATOM 1312 C C . LYS A 1 167 ? -18.773 -0.342 -4.798 1.00 82.56 167 LYS A C 1
ATOM 1314 O O . LYS A 1 167 ? -18.612 0.018 -3.638 1.00 82.56 167 LYS A O 1
ATOM 1319 N N . VAL A 1 168 ? -19.817 0.046 -5.531 1.00 81.19 168 VAL A N 1
ATOM 1320 C CA . VAL A 1 168 ? -20.977 0.748 -4.965 1.00 81.19 168 VAL A CA 1
ATOM 1321 C C . VAL A 1 168 ? -21.986 -0.286 -4.472 1.00 81.19 168 VAL A C 1
ATOM 1323 O O . VAL A 1 168 ? -22.535 -1.075 -5.251 1.00 81.19 168 VAL A O 1
ATOM 1326 N N . TRP A 1 169 ? -22.211 -0.295 -3.167 1.00 74.12 169 TRP A N 1
ATOM 1327 C CA . TRP A 1 169 ? -23.132 -1.180 -2.474 1.00 74.12 169 TRP A CA 1
ATOM 1328 C C . TRP A 1 169 ? -24.541 -0.583 -2.437 1.00 74.12 169 TRP A C 1
ATOM 1330 O O . TRP A 1 169 ? -24.748 0.631 -2.364 1.00 74.12 169 TRP A O 1
ATOM 1340 N N . THR A 1 170 ? -25.542 -1.454 -2.486 1.00 72.38 170 THR A N 1
ATOM 1341 C CA . THR A 1 170 ? -26.925 -1.112 -2.144 1.00 72.38 170 THR A CA 1
ATOM 1342 C C . THR A 1 170 ? -27.130 -1.178 -0.630 1.00 72.38 170 THR A C 1
ATOM 1344 O O . THR A 1 170 ? -26.410 -1.890 0.064 1.00 72.38 170 THR A O 1
ATOM 1347 N N . GLU A 1 171 ? -28.138 -0.472 -0.108 1.00 64.69 171 GLU A N 1
ATOM 1348 C CA . GLU A 1 171 ? -28.481 -0.516 1.325 1.00 64.69 171 GLU A CA 1
ATOM 1349 C C . GLU A 1 171 ? -28.764 -1.958 1.794 1.00 64.69 171 GLU A C 1
ATOM 1351 O O . GLU A 1 171 ? -28.274 -2.366 2.842 1.00 64.69 171 GLU A O 1
ATOM 1356 N N . ASP A 1 172 ? -29.449 -2.765 0.970 1.00 63.88 172 ASP A N 1
ATOM 1357 C CA . ASP A 1 172 ? -29.705 -4.186 1.246 1.00 63.88 172 ASP A CA 1
ATOM 1358 C C . ASP A 1 172 ? -28.411 -5.029 1.276 1.00 63.88 172 ASP A C 1
ATOM 1360 O O . ASP A 1 172 ? -28.272 -5.913 2.120 1.00 63.88 172 ASP A O 1
ATOM 1364 N N . GLU A 1 173 ? -27.450 -4.796 0.371 1.00 67.44 173 GLU A N 1
ATOM 1365 C CA . GLU A 1 173 ? -26.153 -5.495 0.405 1.00 67.44 173 GLU A CA 1
ATOM 1366 C C . GLU A 1 173 ? -25.339 -5.086 1.638 1.00 67.44 173 GLU A C 1
ATOM 1368 O O . GLU A 1 173 ? -24.757 -5.946 2.295 1.00 67.44 173 GLU A O 1
ATOM 1373 N N . LEU A 1 174 ? -25.350 -3.798 1.986 1.00 62.81 174 LEU A N 1
ATOM 1374 C CA . LEU A 1 174 ? -24.613 -3.284 3.132 1.00 62.81 174 LEU A CA 1
ATOM 1375 C C . LEU A 1 174 ? -25.181 -3.829 4.452 1.00 62.81 174 LEU A C 1
ATOM 1377 O O . LEU A 1 174 ? -24.418 -4.242 5.310 1.00 62.81 174 LEU A O 1
ATOM 1381 N N . LEU A 1 175 ? -26.505 -3.970 4.586 1.00 60.72 175 LEU A N 1
ATOM 1382 C CA . LEU A 1 175 ? -27.158 -4.660 5.714 1.00 60.72 175 LEU A CA 1
ATOM 1383 C C . LEU A 1 175 ? -26.737 -6.134 5.869 1.00 60.72 175 LEU A C 1
ATOM 1385 O O . LEU A 1 175 ? -26.613 -6.635 6.991 1.00 60.72 175 LEU A O 1
ATOM 1389 N N . ASN A 1 176 ? -26.481 -6.830 4.758 1.00 59.34 176 ASN A N 1
ATOM 1390 C CA . ASN A 1 176 ? -25.924 -8.184 4.801 1.00 59.34 176 ASN A CA 1
ATOM 1391 C C . ASN A 1 176 ? -24.429 -8.182 5.179 1.00 59.34 176 ASN A C 1
ATOM 1393 O O . ASN A 1 176 ? -23.968 -9.131 5.804 1.00 59.34 176 ASN A O 1
ATOM 1397 N N . LEU A 1 177 ? -23.684 -7.116 4.870 1.00 59.44 177 LEU A N 1
ATOM 1398 C CA . LEU A 1 177 ? -22.285 -6.943 5.284 1.00 59.44 177 LEU A CA 1
ATOM 1399 C C . LEU A 1 177 ? -22.122 -6.498 6.739 1.00 59.44 177 LEU A C 1
ATOM 1401 O O . LEU A 1 177 ? -21.193 -6.957 7.394 1.00 59.44 177 LEU A O 1
ATOM 1405 N N . PHE A 1 178 ? -23.043 -5.687 7.272 1.00 55.88 178 PHE A N 1
ATOM 1406 C CA . PHE A 1 178 ? -23.139 -5.424 8.713 1.00 55.88 178 PHE A CA 1
ATOM 1407 C C . PHE A 1 178 ? -23.177 -6.750 9.456 1.00 55.88 178 PHE A C 1
ATOM 1409 O O . PHE A 1 178 ? -22.407 -6.964 10.386 1.00 55.88 178 PHE A O 1
ATOM 1416 N N . SER A 1 179 ? -23.987 -7.676 8.934 1.00 46.44 179 SER A N 1
ATOM 1417 C CA . SER A 1 179 ? -24.034 -9.042 9.421 1.00 46.44 179 SER A CA 1
ATOM 1418 C C . SER A 1 179 ? -22.670 -9.721 9.374 1.00 46.44 179 SER A C 1
ATOM 1420 O O . SER A 1 179 ? -22.269 -10.296 10.366 1.00 46.44 179 SER A O 1
ATOM 1422 N N . ALA A 1 180 ? -21.891 -9.556 8.311 1.00 43.47 180 ALA A N 1
ATOM 1423 C CA . ALA A 1 180 ? -20.550 -10.120 8.176 1.00 43.47 180 ALA A CA 1
ATOM 1424 C C . ALA A 1 180 ? -19.420 -9.425 8.971 1.00 43.47 180 ALA A C 1
ATOM 1426 O O . ALA A 1 180 ? -18.271 -9.821 8.820 1.00 43.47 180 ALA A O 1
ATOM 1427 N N . GLY A 1 181 ? -19.714 -8.441 9.829 1.00 48.31 181 GLY A N 1
ATOM 1428 C CA . GLY A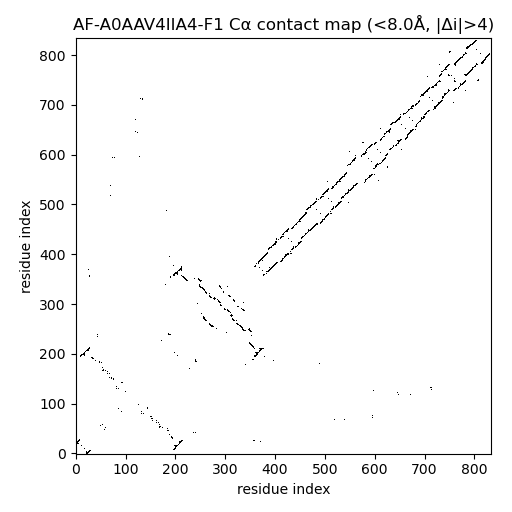 1 181 ? -18.698 -7.784 10.662 1.00 48.31 181 GLY A CA 1
ATOM 1429 C C . GLY A 1 181 ? -18.173 -6.451 10.126 1.00 48.31 181 GLY A C 1
ATOM 1430 O O . GLY A 1 181 ? -17.304 -5.875 10.767 1.00 48.31 181 GLY A O 1
ATOM 1431 N N . LEU A 1 182 ? -18.746 -5.918 9.036 1.00 53.34 182 LEU A N 1
ATOM 1432 C CA . LEU A 1 182 ? -18.492 -4.557 8.542 1.00 53.34 182 LEU A CA 1
ATOM 1433 C C . LEU A 1 182 ? -19.204 -3.521 9.419 1.00 53.34 182 LEU A C 1
ATOM 1435 O O . LEU A 1 182 ? -20.135 -2.840 8.988 1.00 53.34 182 LEU A O 1
ATOM 1439 N N . ILE A 1 183 ? -18.827 -3.432 10.685 1.00 52.34 183 ILE A N 1
ATOM 1440 C CA . ILE A 1 183 ? -19.169 -2.252 11.463 1.00 52.34 183 ILE A CA 1
ATOM 1441 C C . ILE A 1 183 ? -17.874 -1.461 11.566 1.00 52.34 183 ILE A C 1
ATOM 1443 O O . ILE A 1 183 ? -16.946 -1.905 12.231 1.00 52.34 183 ILE A O 1
ATOM 1447 N N . GLU A 1 184 ? -17.826 -0.284 10.948 1.00 49.03 184 GLU A N 1
ATOM 1448 C CA . GLU A 1 184 ? -17.058 0.814 11.529 1.00 49.03 184 GLU A CA 1
ATOM 1449 C C . GLU A 1 184 ? -17.994 1.587 12.472 1.00 49.03 184 GLU A C 1
ATOM 1451 O O . GLU A 1 184 ? -18.713 2.483 12.021 1.00 49.03 184 GLU A O 1
ATOM 1456 N N . PRO A 1 185 ? -18.071 1.252 13.771 1.00 48.31 185 PRO A N 1
ATOM 1457 C CA . PRO A 1 185 ? -18.636 2.153 14.761 1.00 48.31 185 PRO A CA 1
ATOM 1458 C C . PRO A 1 185 ? -17.494 3.060 15.253 1.00 48.31 185 PRO A C 1
ATOM 1460 O O . PRO A 1 185 ? -16.324 2.695 15.224 1.00 48.31 185 PRO A O 1
ATOM 1463 N N . ILE A 1 186 ? -17.718 4.310 15.644 1.00 50.06 186 ILE A N 1
ATOM 1464 C CA . ILE A 1 186 ? -18.555 4.702 16.779 1.00 50.06 186 ILE A CA 1
ATOM 1465 C C . ILE A 1 186 ? -18.888 6.194 16.746 1.00 50.06 186 ILE A C 1
ATOM 1467 O O . ILE A 1 186 ? -18.056 7.016 16.367 1.00 50.06 186 ILE A O 1
ATOM 1471 N N . THR A 1 187 ? -20.061 6.540 17.270 1.00 46.44 187 THR A N 1
ATOM 1472 C CA . THR A 1 187 ? -20.206 7.406 18.456 1.00 46.44 187 THR A CA 1
ATOM 1473 C C . THR A 1 187 ? -21.351 6.830 19.310 1.00 46.44 187 THR A C 1
ATOM 1475 O O . THR A 1 187 ? -22.081 5.965 18.853 1.00 46.44 187 THR A O 1
ATOM 1478 N N . ASP A 1 188 ? -21.420 7.177 20.594 1.00 49.47 188 ASP A N 1
ATOM 1479 C CA . ASP A 1 188 ? -22.362 6.708 21.636 1.00 49.47 188 ASP A CA 1
ATOM 1480 C C . ASP A 1 188 ? -23.627 5.881 21.256 1.00 49.47 188 ASP A C 1
ATOM 1482 O O . ASP A 1 188 ? -24.506 6.355 20.537 1.00 49.47 188 ASP A O 1
ATOM 1486 N N . THR A 1 189 ? -23.801 4.683 21.855 1.00 45.00 189 THR A N 1
ATOM 1487 C CA . THR A 1 189 ? -25.080 3.931 21.806 1.00 45.00 189 THR A CA 1
ATOM 1488 C C . THR A 1 189 ? -26.237 4.714 22.436 1.00 45.00 189 THR A C 1
ATOM 1490 O O . THR A 1 189 ? -27.402 4.358 22.252 1.00 45.00 189 THR A O 1
ATOM 1493 N N . GLN A 1 190 ? -25.935 5.793 23.158 1.00 48.84 190 GLN A N 1
ATOM 1494 C CA . GLN A 1 190 ? -26.888 6.778 23.634 1.00 48.84 190 GLN A CA 1
ATOM 1495 C C . GLN A 1 190 ? -26.568 8.155 23.047 1.00 48.84 190 GLN A C 1
ATOM 1497 O O . GLN A 1 190 ? -25.622 8.818 23.422 1.00 48.84 190 GLN A O 1
ATOM 1502 N N . THR A 1 191 ? -27.388 8.674 22.137 1.00 54.84 191 THR A N 1
ATOM 1503 C CA . THR A 1 191 ? -27.142 10.003 21.543 1.00 54.84 191 THR A CA 1
ATOM 1504 C C . THR A 1 191 ? -27.527 11.155 22.482 1.00 54.84 191 THR A C 1
ATOM 1506 O O . THR A 1 191 ? -28.231 12.082 22.067 1.00 54.84 191 THR A O 1
ATOM 1509 N N . SER A 1 192 ? -27.199 11.087 23.769 1.00 62.53 192 SER A N 1
ATOM 1510 C CA . SER A 1 192 ? -27.582 12.087 24.760 1.00 62.53 192 SER A CA 1
ATOM 1511 C C . SER A 1 192 ? -26.397 12.575 25.573 1.00 62.53 192 SER A C 1
ATOM 1513 O O . SER A 1 192 ? -25.716 11.784 26.196 1.00 62.53 192 SER A O 1
ATOM 1515 N N . VAL A 1 193 ? -26.233 13.898 25.639 1.00 64.38 193 VAL A N 1
ATOM 1516 C CA . VAL A 1 193 ? -25.349 14.545 26.609 1.00 64.38 193 VAL A CA 1
ATOM 1517 C C . VAL A 1 193 ? -26.003 14.468 27.982 1.00 64.38 193 VAL A C 1
ATOM 1519 O O . VAL A 1 193 ? -27.046 15.097 28.228 1.00 64.38 193 VAL A O 1
ATOM 1522 N N . GLU A 1 194 ? -25.383 13.724 28.882 1.00 70.56 194 GLU A N 1
ATOM 1523 C CA . GLU A 1 194 ? -25.758 13.662 30.286 1.00 70.56 194 GLU A CA 1
ATOM 1524 C C . GLU A 1 194 ? -24.943 14.657 31.130 1.00 70.56 194 GLU A C 1
ATOM 1526 O O . GLU A 1 194 ? -23.964 15.265 30.697 1.00 70.56 194 GLU A O 1
ATOM 1531 N N . GLN A 1 195 ? -25.422 14.953 32.341 1.00 79.94 195 GLN A N 1
ATOM 1532 C CA . GLN A 1 195 ? -24.627 15.743 33.284 1.00 79.94 195 GLN A CA 1
ATOM 1533 C C . GLN A 1 195 ? -23.671 14.825 34.034 1.00 79.94 195 GLN A C 1
ATOM 1535 O O . GLN A 1 195 ? -24.096 13.788 34.533 1.00 79.94 195 GLN A O 1
ATOM 1540 N N . ALA A 1 196 ? -22.444 15.295 34.268 1.00 87.62 196 ALA A N 1
ATOM 1541 C CA . ALA A 1 196 ? -21.444 14.513 34.979 1.00 87.62 196 ALA A CA 1
ATOM 1542 C C . ALA A 1 196 ? -21.946 13.911 36.300 1.00 87.62 196 ALA A C 1
ATOM 1544 O O . ALA A 1 196 ? -22.347 14.633 37.223 1.00 87.62 196 ALA A O 1
ATOM 1545 N N . ASN A 1 197 ? -21.841 12.585 36.436 1.00 93.44 197 ASN A N 1
ATOM 1546 C CA . ASN A 1 197 ? -22.068 11.905 37.706 1.00 93.44 197 ASN A CA 1
ATOM 1547 C C . ASN A 1 197 ? -21.061 12.349 38.751 1.00 93.44 197 ASN A C 1
ATOM 1549 O O . ASN A 1 197 ? -21.386 12.467 39.935 1.00 93.44 197 ASN A O 1
ATOM 1553 N N . ILE A 1 198 ? -19.815 12.540 38.325 1.00 95.94 198 ILE A N 1
ATOM 1554 C CA . ILE A 1 198 ? -18.701 12.873 39.196 1.00 95.94 198 ILE A CA 1
ATOM 1555 C C . ILE A 1 198 ? -18.062 14.156 38.692 1.00 95.94 198 ILE A C 1
ATOM 1557 O O . ILE A 1 198 ? -17.533 14.192 37.592 1.00 95.94 198 ILE A O 1
ATOM 1561 N N . SER A 1 199 ? -18.034 15.193 39.527 1.00 95.31 199 SER A N 1
ATOM 1562 C CA . SER A 1 199 ? -17.315 16.432 39.220 1.00 95.31 199 SER A CA 1
ATOM 1563 C C . SER A 1 199 ? -16.294 16.742 40.309 1.00 95.31 199 SER A C 1
ATOM 1565 O O . SER A 1 199 ? -16.642 16.847 41.490 1.00 95.31 199 SER A O 1
ATOM 1567 N N . ALA A 1 200 ? -15.023 16.898 39.941 1.00 96.44 200 ALA A N 1
ATOM 1568 C CA . ALA A 1 200 ? -13.936 17.128 40.888 1.00 96.44 200 ALA A CA 1
ATOM 1569 C C . ALA A 1 200 ? -12.944 18.190 40.400 1.00 96.44 200 ALA A C 1
ATOM 1571 O O . ALA A 1 200 ? -12.413 18.134 39.293 1.00 96.44 200 ALA A O 1
ATOM 1572 N N . ALA A 1 201 ? -12.603 19.132 41.284 1.00 94.69 201 ALA A N 1
ATOM 1573 C CA . ALA A 1 201 ? -11.482 20.045 41.050 1.00 94.69 201 ALA A CA 1
ATOM 1574 C C . ALA A 1 201 ? -10.107 19.353 41.179 1.00 94.69 201 ALA A C 1
ATOM 1576 O O . ALA A 1 201 ? -9.100 19.909 40.741 1.00 94.69 201 ALA A O 1
ATOM 1577 N N . GLY A 1 202 ? -10.061 18.190 41.837 1.00 96.12 202 GLY A N 1
ATOM 1578 C CA . GLY A 1 202 ? -8.889 17.325 41.971 1.00 96.12 202 GLY A CA 1
ATOM 1579 C C . GLY A 1 202 ? -9.011 16.046 41.140 1.00 96.12 202 GLY A C 1
ATOM 1580 O O . GLY A 1 202 ? -9.644 16.047 40.087 1.00 96.12 202 GLY A O 1
ATOM 1581 N N . ALA A 1 203 ? -8.387 14.969 41.611 1.00 97.62 203 ALA A N 1
ATOM 1582 C CA . ALA A 1 203 ? -8.428 13.659 40.965 1.00 97.62 203 ALA A CA 1
ATOM 1583 C C . ALA A 1 203 ? -9.745 12.910 41.239 1.00 97.62 203 ALA A C 1
ATOM 1585 O O . ALA A 1 203 ? -10.392 13.114 42.271 1.00 97.62 203 ALA A O 1
ATOM 1586 N N . VAL A 1 204 ? -10.113 12.002 40.339 1.00 98.44 204 VAL A N 1
ATOM 1587 C CA . VAL A 1 204 ? -11.223 11.059 40.502 1.00 98.44 204 VAL A CA 1
ATOM 1588 C C . VAL A 1 204 ? -10.664 9.645 40.535 1.00 98.44 204 VAL A C 1
ATOM 1590 O O . VAL A 1 204 ? -9.906 9.242 39.660 1.00 98.44 204 VAL A O 1
ATOM 1593 N N . THR A 1 205 ? -11.044 8.875 41.551 1.00 98.38 205 THR A N 1
ATOM 1594 C CA . THR A 1 205 ? -10.687 7.459 41.661 1.00 98.38 205 THR A CA 1
ATOM 1595 C C . THR A 1 205 ? -11.931 6.625 41.928 1.00 98.38 205 THR A C 1
ATOM 1597 O O . THR A 1 205 ? -12.597 6.797 42.954 1.00 98.38 205 THR A O 1
ATOM 1600 N N . ILE A 1 206 ? -12.211 5.690 41.026 1.00 98.50 206 ILE A N 1
ATOM 1601 C CA . ILE A 1 206 ? -13.323 4.746 41.109 1.00 98.50 206 ILE A CA 1
ATOM 1602 C C . ILE A 1 206 ? -12.757 3.338 41.280 1.00 98.50 206 ILE A C 1
ATOM 1604 O O . ILE A 1 206 ? -11.909 2.900 40.512 1.00 98.50 206 ILE A O 1
ATOM 1608 N N . VAL A 1 207 ? -13.234 2.612 42.286 1.00 97.94 207 VAL A N 1
ATOM 1609 C CA . VAL A 1 207 ? -12.924 1.191 42.469 1.00 97.94 207 VAL A CA 1
ATOM 1610 C C . VAL A 1 207 ? -14.233 0.437 42.632 1.00 97.94 207 VAL A C 1
ATOM 1612 O O . VAL A 1 207 ? -14.913 0.598 43.648 1.00 97.94 207 VAL A O 1
ATOM 1615 N N . ALA A 1 208 ? -14.581 -0.383 41.648 1.00 96.94 208 ALA A N 1
ATOM 1616 C CA . ALA A 1 208 ? -15.736 -1.262 41.668 1.00 96.94 208 ALA A CA 1
ATOM 1617 C C . ALA A 1 208 ? -15.299 -2.729 41.628 1.00 96.94 208 ALA A C 1
ATOM 1619 O O . ALA A 1 208 ? -14.376 -3.111 40.919 1.00 96.94 208 ALA A O 1
ATOM 1620 N N . SER A 1 209 ? -15.959 -3.565 42.429 1.00 95.00 209 SER A N 1
ATOM 1621 C CA . SER A 1 209 ? -15.735 -5.015 42.400 1.00 95.00 209 SER A CA 1
ATOM 1622 C C . SER A 1 209 ? -16.383 -5.714 41.204 1.00 95.00 209 SER A C 1
ATOM 1624 O O . SER A 1 209 ? -16.075 -6.874 40.983 1.00 95.00 209 SER A O 1
ATOM 1626 N N . GLY A 1 210 ? -17.330 -5.044 40.539 1.00 93.06 210 GLY A N 1
ATOM 1627 C CA . GLY A 1 210 ? -17.940 -5.429 39.268 1.00 93.06 210 GLY A CA 1
ATOM 1628 C C . GLY A 1 210 ? -17.550 -4.411 38.196 1.00 93.06 210 GLY A C 1
ATOM 1629 O O . GLY A 1 210 ? -16.391 -4.007 38.146 1.00 93.06 210 GLY A O 1
ATOM 1630 N N . SER A 1 211 ? -18.508 -3.960 37.392 1.00 94.00 211 SER A N 1
ATOM 1631 C CA . SER A 1 211 ? -18.285 -2.976 36.321 1.00 94.00 211 SER A CA 1
ATOM 1632 C C . SER A 1 211 ? -18.400 -1.521 36.802 1.00 94.00 211 SER A C 1
ATOM 1634 O O . SER A 1 211 ? -18.961 -1.241 37.871 1.00 94.00 211 SER A O 1
ATOM 1636 N N . VAL A 1 212 ? -17.894 -0.592 35.994 1.00 95.19 212 VAL A N 1
ATOM 1637 C CA . VAL A 1 212 ? -18.217 0.843 36.036 1.00 95.19 212 VAL A CA 1
ATOM 1638 C C . VAL A 1 212 ? -19.015 1.164 34.773 1.00 95.19 212 VAL A C 1
ATOM 1640 O O . VAL A 1 212 ? -18.530 0.896 33.681 1.00 95.19 212 VAL A O 1
ATOM 1643 N N . GLY A 1 213 ? -20.230 1.683 34.933 1.00 89.31 213 GLY A N 1
ATOM 1644 C CA . GLY A 1 213 ? -21.230 1.746 33.865 1.00 89.31 213 GLY A CA 1
ATOM 1645 C C . GLY A 1 213 ? -22.113 0.492 33.824 1.00 89.31 213 GLY A C 1
ATOM 1646 O O . GLY A 1 213 ? -22.014 -0.401 34.679 1.00 89.31 213 GLY A O 1
ATOM 1647 N N . SER A 1 214 ? -23.020 0.422 32.851 1.00 82.44 214 SER A N 1
ATOM 1648 C CA . SER A 1 214 ? -23.880 -0.745 32.628 1.00 82.44 214 SER A CA 1
ATOM 1649 C C . SER A 1 214 ? -24.325 -0.937 31.180 1.00 82.44 214 SER A C 1
ATOM 1651 O O . SER A 1 214 ? -24.401 0.005 30.415 1.00 82.44 214 SER A O 1
ATOM 1653 N N . ALA A 1 215 ? -24.696 -2.166 30.818 1.00 68.94 215 ALA A N 1
ATOM 1654 C CA . ALA A 1 215 ? -25.395 -2.487 29.570 1.00 68.94 215 ALA A CA 1
ATOM 1655 C C . ALA A 1 215 ? -26.926 -2.445 29.760 1.00 68.94 215 ALA A C 1
ATOM 1657 O O . ALA A 1 215 ? -27.616 -3.460 29.671 1.00 68.94 215 ALA A O 1
ATOM 1658 N N . THR A 1 216 ? -27.490 -1.309 30.179 1.00 65.44 216 THR A N 1
ATOM 1659 C CA . THR A 1 216 ? -28.933 -1.237 30.468 1.00 65.44 216 THR A CA 1
ATOM 1660 C C . THR A 1 216 ? -29.749 -0.802 29.262 1.00 65.44 216 THR A C 1
ATOM 1662 O O . THR A 1 216 ? -30.089 0.365 29.118 1.00 65.44 216 THR A O 1
ATOM 1665 N N . GLY A 1 217 ? -30.196 -1.773 28.469 1.00 69.81 217 GLY A N 1
ATOM 1666 C CA . GLY A 1 217 ? -31.164 -1.549 27.396 1.00 69.81 217 GLY A CA 1
ATOM 1667 C C . GLY A 1 217 ? -30.785 -2.290 26.126 1.00 69.81 217 GLY A C 1
ATOM 1668 O O . GLY A 1 217 ? -29.668 -2.765 25.981 1.00 69.81 217 GLY A O 1
ATOM 1669 N N . SER A 1 218 ? -31.734 -2.414 25.204 1.00 75.19 218 SER A N 1
ATOM 1670 C CA . SER A 1 218 ? -31.425 -2.917 23.871 1.00 75.19 218 SER A CA 1
ATOM 1671 C C . SER A 1 218 ? -32.422 -2.427 22.845 1.00 75.19 218 SER A C 1
ATOM 1673 O O . SER A 1 218 ? -33.620 -2.340 23.139 1.00 75.19 218 SER A O 1
ATOM 1675 N N . GLN A 1 219 ? -31.940 -2.213 21.632 1.00 80.81 219 GLN A N 1
ATOM 1676 C CA . GLN A 1 219 ? -32.755 -1.971 20.456 1.00 80.81 219 GLN A CA 1
ATOM 1677 C C . GLN A 1 219 ? -32.804 -3.232 19.600 1.00 80.81 219 GLN A C 1
ATOM 1679 O O . GLN A 1 219 ? -31.823 -3.958 19.487 1.00 80.81 219 GLN A O 1
ATOM 1684 N N . VAL A 1 220 ? -33.969 -3.519 19.025 1.00 80.81 220 VAL A N 1
ATOM 1685 C CA . VAL A 1 220 ? -34.136 -4.608 18.062 1.00 80.81 220 VAL A CA 1
ATOM 1686 C C . VAL A 1 220 ? -34.604 -3.999 16.756 1.00 80.81 220 VAL A C 1
ATOM 1688 O O . VAL A 1 220 ? -35.607 -3.288 16.737 1.00 80.81 220 VAL A O 1
ATOM 1691 N N . ILE A 1 221 ? -33.886 -4.326 15.694 1.00 80.12 221 ILE A N 1
ATOM 1692 C CA . ILE A 1 221 ? -34.177 -3.979 14.312 1.00 80.12 221 ILE A CA 1
ATOM 1693 C C . ILE A 1 221 ? -34.783 -5.215 13.655 1.00 80.12 221 ILE A C 1
ATOM 1695 O O . ILE A 1 221 ? -34.177 -6.288 13.658 1.00 80.12 221 ILE A O 1
ATOM 1699 N N . ASP A 1 222 ? -35.995 -5.081 13.127 1.00 80.44 222 ASP A N 1
ATOM 1700 C CA . ASP A 1 222 ? -36.713 -6.173 12.464 1.00 80.44 222 ASP A CA 1
ATOM 1701 C C . ASP A 1 222 ? -36.324 -6.241 10.981 1.00 80.44 222 ASP A C 1
ATOM 1703 O O . ASP A 1 222 ? -36.582 -5.310 10.216 1.00 80.44 222 ASP A O 1
ATOM 1707 N N . LEU A 1 223 ? -35.723 -7.362 10.575 1.00 77.62 223 LEU A N 1
ATOM 1708 C CA . LEU A 1 223 ? -35.284 -7.621 9.201 1.00 77.62 223 LEU A CA 1
ATOM 1709 C C . LEU A 1 223 ? -36.190 -8.621 8.465 1.00 77.62 223 LEU A C 1
ATOM 1711 O O . LEU A 1 223 ? -35.908 -9.003 7.335 1.00 77.62 223 LEU A O 1
ATOM 1715 N N . SER A 1 224 ? -37.306 -9.049 9.063 1.00 74.50 224 SER A N 1
ATOM 1716 C CA . SER A 1 224 ? -38.182 -10.093 8.503 1.00 74.50 224 SER A CA 1
ATOM 1717 C C . SER A 1 224 ? -38.996 -9.662 7.266 1.00 74.50 224 SER A C 1
ATOM 1719 O O . SER A 1 224 ? -39.714 -10.469 6.661 1.00 74.50 224 SER A O 1
ATOM 1721 N N . GLY A 1 225 ? -38.915 -8.385 6.877 1.00 68.12 225 GLY A N 1
ATOM 1722 C CA . GLY A 1 225 ? -39.611 -7.817 5.725 1.00 68.12 225 GLY A CA 1
ATOM 1723 C C . GLY A 1 225 ? -38.982 -8.189 4.368 1.00 68.12 225 GLY A C 1
ATOM 1724 O O . GLY A 1 225 ? -37.786 -8.421 4.276 1.00 68.12 225 GLY A O 1
ATOM 1725 N N . PRO A 1 226 ? -39.759 -8.195 3.264 1.00 61.72 226 PRO A N 1
ATOM 1726 C CA . PRO A 1 226 ? -39.243 -8.483 1.916 1.00 61.72 226 PRO A CA 1
ATOM 1727 C C . PRO A 1 226 ? -38.356 -7.368 1.323 1.00 61.72 226 PRO A C 1
ATOM 1729 O O . PRO A 1 226 ? -37.747 -7.573 0.279 1.00 61.72 226 PRO A O 1
ATOM 1732 N N . THR A 1 227 ? -38.352 -6.194 1.950 1.00 65.19 227 THR A N 1
ATOM 1733 C CA . THR A 1 227 ? -37.466 -5.046 1.711 1.00 65.19 227 THR A CA 1
ATOM 1734 C C . THR A 1 227 ? -37.241 -4.417 3.076 1.00 65.19 227 THR A C 1
ATOM 1736 O O . THR A 1 227 ? -38.233 -4.065 3.731 1.00 65.19 227 THR A O 1
ATOM 1739 N N . VAL A 1 228 ? -35.989 -4.307 3.509 1.00 66.81 228 VAL A N 1
ATOM 1740 C CA . VAL A 1 228 ? -35.631 -3.686 4.785 1.00 66.81 228 VAL A CA 1
ATOM 1741 C C . VAL A 1 228 ? -35.513 -2.181 4.551 1.00 66.81 228 VAL A C 1
ATOM 1743 O O . VAL A 1 228 ? -34.925 -1.739 3.574 1.00 66.81 228 VAL A O 1
ATOM 1746 N N . SER A 1 229 ? -36.124 -1.374 5.412 1.00 69.69 229 SER A N 1
ATOM 1747 C CA . SER A 1 229 ? -35.941 0.079 5.408 1.00 69.69 229 SER A CA 1
ATOM 1748 C C . SER A 1 229 ? -35.762 0.503 6.849 1.00 69.69 229 SER A C 1
ATOM 1750 O O . SER A 1 229 ? -36.725 0.475 7.614 1.00 69.69 229 SER A O 1
ATOM 1752 N N . LEU A 1 230 ? -34.539 0.884 7.198 1.00 73.62 230 LEU A N 1
ATOM 1753 C CA . LEU A 1 230 ? -34.211 1.350 8.536 1.00 73.62 230 LEU A CA 1
ATOM 1754 C C . LEU A 1 230 ? -34.783 2.752 8.754 1.00 73.62 230 LEU A C 1
ATOM 1756 O O . LEU A 1 230 ? -34.760 3.605 7.862 1.00 73.62 230 LEU A O 1
ATOM 1760 N N . THR A 1 231 ? -35.316 2.989 9.944 1.00 80.44 231 THR A N 1
ATOM 1761 C CA . THR A 1 231 ? -35.585 4.341 10.435 1.00 80.44 231 THR A CA 1
ATOM 1762 C C . THR A 1 231 ? -34.273 5.054 10.765 1.00 80.44 231 THR A C 1
ATOM 1764 O O . THR A 1 231 ? -33.255 4.407 11.003 1.00 80.44 231 THR A O 1
ATOM 1767 N N . ASP A 1 232 ? -34.295 6.387 10.817 1.00 75.62 232 ASP A N 1
ATOM 1768 C CA . ASP A 1 232 ? -33.125 7.185 11.207 1.00 75.62 232 ASP A CA 1
ATOM 1769 C C . ASP A 1 232 ? -32.560 6.730 12.569 1.00 75.62 232 ASP A C 1
ATOM 1771 O O . ASP A 1 232 ? -31.356 6.547 12.702 1.00 75.62 232 ASP A O 1
ATOM 1775 N N . ASP A 1 233 ? -33.427 6.420 13.539 1.00 75.81 233 ASP A N 1
ATOM 1776 C CA . ASP A 1 233 ? -33.023 5.907 14.857 1.00 75.81 233 ASP A CA 1
ATOM 1777 C C . ASP A 1 233 ? -32.402 4.497 14.795 1.00 75.81 233 ASP A C 1
ATOM 1779 O O . ASP A 1 233 ? -31.528 4.170 15.590 1.00 75.81 233 ASP A O 1
ATOM 1783 N N . GLU A 1 234 ? -32.829 3.635 13.868 1.00 78.69 234 GLU A N 1
ATOM 1784 C CA . GLU A 1 234 ? -32.217 2.312 13.664 1.00 78.69 234 GLU A CA 1
ATOM 1785 C C . GLU A 1 234 ? -30.866 2.409 12.954 1.00 78.69 234 GLU A C 1
ATOM 1787 O O . GLU A 1 234 ? -29.952 1.660 13.291 1.00 78.69 234 GLU A O 1
ATOM 1792 N N . ARG A 1 235 ? -30.711 3.358 12.021 1.00 73.81 235 ARG A N 1
ATOM 1793 C CA . ARG A 1 235 ? -29.413 3.647 11.397 1.00 73.81 235 ARG A CA 1
ATOM 1794 C C . ARG A 1 235 ? -28.423 4.201 12.406 1.00 73.81 235 ARG A C 1
ATOM 1796 O O . ARG A 1 235 ? -27.294 3.734 12.440 1.00 73.81 235 ARG A O 1
ATOM 1803 N N . VAL A 1 236 ? -28.861 5.152 13.231 1.00 72.19 236 VAL A N 1
ATOM 1804 C CA . VAL A 1 236 ? -28.059 5.728 14.316 1.00 72.19 236 VAL A CA 1
ATOM 1805 C C . VAL A 1 236 ? -27.661 4.649 15.316 1.00 72.19 236 VAL A C 1
ATOM 1807 O O . VAL A 1 236 ? -26.496 4.571 15.677 1.00 72.19 236 VAL A O 1
ATOM 1810 N N . ALA A 1 237 ? -28.587 3.773 15.716 1.00 73.88 237 ALA A N 1
ATOM 1811 C CA . ALA A 1 237 ? -28.266 2.692 16.640 1.00 73.88 237 ALA A CA 1
ATOM 1812 C C . ALA A 1 237 ? -27.226 1.722 16.065 1.00 73.88 237 ALA A C 1
ATOM 1814 O O . ALA A 1 237 ? -26.310 1.351 16.785 1.00 73.88 237 ALA A O 1
ATOM 1815 N N . LEU A 1 238 ? -27.335 1.333 14.787 1.00 73.00 238 LEU A N 1
ATOM 1816 C CA . LEU A 1 238 ? -26.331 0.487 14.122 1.00 73.00 238 LEU A CA 1
ATOM 1817 C C . LEU A 1 238 ? -24.977 1.184 13.998 1.00 73.00 238 LEU A C 1
ATOM 1819 O O . LEU A 1 238 ? -23.955 0.566 14.257 1.00 73.00 238 LEU A O 1
ATOM 1823 N N . ALA A 1 239 ? -24.989 2.463 13.628 1.00 67.75 239 ALA A N 1
ATOM 1824 C CA . ALA A 1 239 ? -23.800 3.302 13.516 1.00 67.75 239 ALA A CA 1
ATOM 1825 C C . ALA A 1 239 ? -23.079 3.485 14.863 1.00 67.75 239 ALA A C 1
ATOM 1827 O O . ALA A 1 239 ? -21.866 3.657 14.917 1.00 67.75 239 ALA A O 1
ATOM 1828 N N . ALA A 1 240 ? -23.839 3.459 15.953 1.00 68.19 240 ALA A N 1
ATOM 1829 C CA . ALA A 1 240 ? -23.332 3.630 17.301 1.00 68.19 240 ALA A CA 1
ATOM 1830 C C . ALA A 1 240 ? -22.900 2.329 17.991 1.00 68.19 240 ALA A C 1
ATOM 1832 O O . ALA A 1 240 ? -22.195 2.363 19.003 1.00 68.19 240 ALA A O 1
ATOM 1833 N N . ALA A 1 241 ? -23.381 1.190 17.491 1.00 71.56 241 ALA A N 1
ATOM 1834 C CA . ALA A 1 241 ? -23.198 -0.107 18.115 1.00 71.56 241 ALA A CA 1
ATOM 1835 C C . ALA A 1 241 ? -21.807 -0.663 17.846 1.00 71.56 241 ALA A C 1
ATOM 1837 O O . ALA A 1 241 ? -21.413 -0.835 16.700 1.00 71.56 241 ALA A O 1
ATOM 1838 N N . GLU A 1 242 ? -21.104 -1.052 18.901 1.00 70.81 242 GLU A N 1
ATOM 1839 C CA . GLU A 1 242 ? -19.898 -1.859 18.750 1.00 70.81 242 GLU A CA 1
ATOM 1840 C C . GLU A 1 242 ? -20.229 -3.276 18.294 1.00 70.81 242 GLU A C 1
ATOM 1842 O O . GLU A 1 242 ? -21.309 -3.793 18.584 1.00 70.81 242 GLU A O 1
ATOM 1847 N N . ARG A 1 243 ? -19.277 -3.964 17.656 1.00 70.25 243 ARG A N 1
ATOM 1848 C CA . ARG A 1 243 ? -19.471 -5.360 17.223 1.00 70.25 243 ARG A CA 1
ATOM 1849 C C . ARG A 1 243 ? -19.925 -6.264 18.370 1.00 70.25 243 ARG A C 1
ATOM 1851 O O . ARG A 1 243 ? -20.826 -7.080 18.196 1.00 70.25 243 ARG A O 1
ATOM 1858 N N . THR A 1 244 ? -19.329 -6.108 19.551 1.00 71.50 244 THR A N 1
ATOM 1859 C CA . THR A 1 244 ? -19.697 -6.875 20.754 1.00 71.50 244 THR A CA 1
ATOM 1860 C C . THR A 1 244 ? -21.077 -6.500 21.300 1.00 71.50 244 THR A C 1
ATOM 1862 O O . THR A 1 244 ? -21.693 -7.295 22.010 1.00 71.50 244 THR A O 1
ATOM 1865 N N . ASP A 1 245 ? -21.604 -5.335 20.921 1.00 75.69 245 ASP A N 1
ATOM 1866 C CA . ASP A 1 245 ? -22.949 -4.876 21.256 1.00 75.69 245 ASP A CA 1
ATOM 1867 C C . ASP A 1 245 ? -23.997 -5.360 20.242 1.00 75.69 245 ASP A C 1
ATOM 1869 O O . ASP A 1 245 ? -25.193 -5.239 20.504 1.00 75.69 245 ASP A O 1
ATOM 1873 N N . VAL A 1 246 ? -23.599 -5.994 19.132 1.00 78.81 246 VAL A N 1
ATOM 1874 C CA . VAL A 1 246 ? -24.514 -6.502 18.100 1.00 78.81 246 VAL A CA 1
ATOM 1875 C C . VAL A 1 246 ? -24.689 -8.022 18.177 1.00 78.81 246 VAL A C 1
ATOM 1877 O O . VAL A 1 246 ? -23.731 -8.784 18.262 1.00 78.81 246 VAL A O 1
ATOM 1880 N N . ALA A 1 247 ? -25.939 -8.486 18.109 1.00 80.00 247 ALA A N 1
ATOM 1881 C CA . ALA A 1 247 ? -26.278 -9.898 17.957 1.00 80.00 247 ALA A CA 1
ATOM 1882 C C . ALA A 1 247 ? -27.278 -10.114 16.818 1.00 80.00 247 ALA A C 1
ATOM 1884 O O . ALA A 1 247 ? -28.277 -9.399 16.689 1.00 80.00 247 ALA A O 1
ATOM 1885 N N . TYR A 1 248 ? -27.033 -11.156 16.025 1.00 82.88 248 TYR A N 1
ATOM 1886 C CA . TYR A 1 248 ? -27.875 -11.541 14.897 1.00 82.88 248 TYR A CA 1
ATOM 1887 C C . TYR A 1 248 ? -28.919 -12.552 15.335 1.00 82.88 248 TYR A C 1
ATOM 1889 O O . TYR A 1 248 ? -28.600 -13.579 15.933 1.00 82.88 248 TYR A O 1
ATOM 1897 N N . LEU A 1 249 ? -30.180 -12.258 15.041 1.00 86.06 249 LEU A N 1
ATOM 1898 C CA . LEU A 1 249 ? -31.310 -13.074 15.458 1.00 86.06 249 LEU A CA 1
ATOM 1899 C C . LEU A 1 249 ? -31.791 -13.961 14.310 1.00 86.06 249 LEU A C 1
ATOM 1901 O O . LEU A 1 249 ? -31.889 -13.512 13.164 1.00 86.06 249 LEU A O 1
ATOM 1905 N N . ALA A 1 250 ? -32.157 -15.197 14.646 1.00 84.38 250 ALA A N 1
ATOM 1906 C CA . ALA A 1 250 ? -32.901 -16.097 13.773 1.00 84.38 250 ALA A CA 1
ATOM 1907 C C . ALA A 1 250 ? -34.327 -16.324 14.297 1.00 84.38 250 ALA A C 1
ATOM 1909 O O . ALA A 1 250 ? -34.570 -16.493 15.496 1.00 84.38 250 ALA A O 1
ATOM 1910 N N . GLY A 1 251 ? -35.280 -16.375 13.365 1.00 77.50 251 GLY A N 1
ATOM 1911 C CA . GLY A 1 251 ? -36.692 -16.606 13.662 1.00 77.50 251 GLY A CA 1
ATOM 1912 C C . GLY A 1 251 ? -37.388 -15.447 14.386 1.00 77.50 251 GLY A C 1
ATOM 1913 O O . GLY A 1 251 ? -36.898 -14.320 14.442 1.00 77.50 251 GLY A O 1
ATOM 1914 N N . ASP A 1 252 ? -38.580 -15.722 14.911 1.00 77.81 252 ASP A N 1
ATOM 1915 C CA . ASP A 1 252 ? -39.385 -14.728 15.623 1.00 77.81 252 ASP A CA 1
ATOM 1916 C C . ASP A 1 252 ? -38.942 -14.612 17.093 1.00 77.81 252 ASP A C 1
ATOM 1918 O O . ASP A 1 252 ? -38.740 -15.616 17.780 1.00 77.81 252 ASP A O 1
ATOM 1922 N N . ILE A 1 253 ? -38.895 -13.388 17.632 1.00 82.44 253 ILE A N 1
ATOM 1923 C CA . ILE A 1 253 ? -38.656 -13.165 19.067 1.00 82.44 253 ILE A CA 1
ATOM 1924 C C . ILE A 1 253 ? -39.843 -13.695 19.882 1.00 82.44 253 ILE A C 1
ATOM 1926 O O . ILE A 1 253 ? -40.967 -13.185 19.812 1.00 82.44 253 ILE A O 1
ATOM 1930 N N . ALA A 1 254 ? -39.589 -14.686 20.735 1.00 87.88 254 ALA A N 1
ATOM 1931 C CA . ALA A 1 254 ? -40.615 -15.326 21.542 1.00 87.88 254 ALA A CA 1
ATOM 1932 C C . ALA A 1 254 ? -40.771 -14.644 22.908 1.00 87.88 254 ALA A C 1
ATOM 1934 O O . ALA A 1 254 ? -39.860 -14.635 23.731 1.00 87.88 254 ALA A O 1
ATOM 1935 N N . SER A 1 255 ? -41.970 -14.135 23.202 1.00 90.19 255 SER A N 1
ATOM 1936 C CA . SER A 1 255 ? -42.346 -13.685 24.551 1.00 90.19 255 SER A CA 1
ATOM 1937 C C . SER A 1 255 ? -42.897 -14.844 25.383 1.00 90.19 255 SER A C 1
ATOM 1939 O O . SER A 1 255 ? -43.824 -15.532 24.951 1.00 90.19 255 SER A O 1
ATOM 1941 N N . ALA A 1 256 ? -42.399 -15.024 26.607 1.00 92.94 256 ALA A N 1
ATOM 1942 C CA . ALA A 1 256 ? -42.841 -16.102 27.487 1.00 92.94 256 ALA A CA 1
ATOM 1943 C C . ALA A 1 256 ? -42.881 -15.706 28.967 1.00 92.94 256 ALA A C 1
ATOM 1945 O O . ALA A 1 256 ? -42.173 -14.815 29.439 1.00 92.94 256 ALA A O 1
ATOM 1946 N N . LYS A 1 257 ? -43.700 -16.428 29.738 1.00 95.31 257 LYS A N 1
ATOM 1947 C CA . LYS A 1 257 ? -43.626 -16.434 31.200 1.00 95.31 257 LYS A CA 1
ATOM 1948 C C . LYS A 1 257 ? -43.074 -17.757 31.703 1.00 95.31 257 LYS A C 1
ATOM 1950 O O . LYS A 1 257 ? -43.750 -18.783 31.592 1.00 95.31 257 LYS A O 1
ATOM 1955 N N . VAL A 1 258 ? -41.907 -17.736 32.332 1.00 96.44 258 VAL A N 1
ATOM 1956 C CA . VAL A 1 258 ? -41.143 -18.950 32.646 1.00 96.44 258 VAL A CA 1
ATOM 1957 C C . VAL A 1 258 ? -40.788 -19.072 34.126 1.00 96.44 258 VAL A C 1
ATOM 1959 O O . VAL A 1 258 ? -40.906 -18.124 34.901 1.00 96.44 258 VAL A O 1
ATOM 1962 N N . ASN A 1 259 ? -40.374 -20.271 34.519 1.00 96.75 259 ASN A N 1
ATOM 1963 C CA . ASN A 1 259 ? -39.534 -20.492 35.686 1.00 96.75 259 ASN A CA 1
ATOM 1964 C C . ASN A 1 259 ? -38.152 -20.935 35.198 1.00 96.75 259 ASN A C 1
ATOM 1966 O O . ASN A 1 259 ? -38.069 -21.888 34.420 1.00 96.75 259 ASN A O 1
ATOM 1970 N N . PHE A 1 260 ? -37.114 -20.282 35.700 1.00 96.94 260 PHE A N 1
ATOM 1971 C CA . PHE A 1 260 ? -35.729 -20.718 35.611 1.00 96.94 260 PHE A CA 1
ATOM 1972 C C . PHE A 1 260 ? -35.431 -21.639 36.788 1.00 96.94 260 PHE A C 1
ATOM 1974 O O . PHE A 1 260 ? -35.711 -21.289 37.937 1.00 96.94 260 PHE A O 1
ATOM 1981 N N . LEU A 1 261 ? -34.920 -22.836 36.517 1.00 96.88 261 LEU A N 1
ATOM 1982 C CA . LEU A 1 261 ? -34.617 -23.828 37.544 1.00 96.88 261 LEU A CA 1
ATOM 1983 C C . LEU A 1 261 ? -33.149 -24.234 37.445 1.00 96.88 261 LEU A C 1
ATOM 1985 O O . LEU A 1 261 ? -32.773 -24.904 36.483 1.00 96.88 261 LEU A O 1
ATOM 1989 N N . ASN A 1 262 ? -32.378 -23.872 38.477 1.00 94.31 262 ASN A N 1
ATOM 1990 C CA . ASN A 1 262 ? -31.047 -24.423 38.711 1.00 94.31 262 ASN A CA 1
ATOM 1991 C C . ASN A 1 262 ? -31.196 -25.815 39.333 1.00 94.31 262 ASN A C 1
ATOM 1993 O O . ASN A 1 262 ? -31.726 -25.956 40.443 1.00 94.31 262 ASN A O 1
ATOM 1997 N N . ASN A 1 263 ? -30.758 -26.846 38.622 1.00 91.31 263 ASN A N 1
ATOM 1998 C CA . ASN A 1 263 ? -30.908 -28.241 39.018 1.00 91.31 263 ASN A CA 1
ATOM 1999 C C . ASN A 1 263 ? -29.630 -28.813 39.666 1.00 91.31 263 ASN A C 1
ATOM 2001 O O . ASN A 1 263 ? -29.538 -30.023 39.918 1.00 91.31 263 ASN A O 1
ATOM 2005 N N . GLY A 1 264 ? -28.662 -27.959 40.006 1.00 88.06 264 GLY A N 1
ATOM 2006 C CA . GLY A 1 264 ? -27.425 -28.316 40.690 1.00 88.06 264 GLY A CA 1
ATOM 2007 C C . GLY A 1 264 ? -26.483 -29.130 39.806 1.00 88.06 264 GLY A C 1
ATOM 2008 O O . GLY A 1 264 ? -25.724 -28.574 39.031 1.00 88.06 264 GLY A O 1
ATOM 2009 N N . ASN A 1 265 ? -26.502 -30.461 39.942 1.00 86.19 265 ASN A N 1
ATOM 2010 C CA . ASN A 1 265 ? -25.617 -31.362 39.180 1.00 86.19 265 ASN A CA 1
ATOM 2011 C C . ASN A 1 265 ? -26.281 -31.924 37.907 1.00 86.19 265 ASN A C 1
ATOM 2013 O O . ASN A 1 265 ? -25.802 -32.902 37.336 1.00 86.19 265 ASN A O 1
ATOM 2017 N N . SER A 1 266 ? -27.458 -31.425 37.544 1.00 90.75 266 SER A N 1
ATOM 2018 C CA . SER A 1 266 ? -28.183 -31.789 36.322 1.00 90.75 266 SER A CA 1
ATOM 2019 C C . SER A 1 266 ? -28.404 -30.526 35.506 1.00 90.75 266 SER A C 1
ATOM 2021 O O . SER A 1 266 ? -28.436 -29.454 36.096 1.00 90.75 266 SER A O 1
ATOM 2023 N N . ALA A 1 267 ? -28.588 -30.670 34.194 1.00 93.88 267 ALA A N 1
ATOM 2024 C CA . ALA A 1 267 ? -28.826 -29.545 33.299 1.00 93.88 267 ALA A CA 1
ATOM 2025 C C . ALA A 1 267 ? -29.974 -28.647 33.785 1.00 93.88 267 ALA A C 1
ATOM 2027 O O . ALA A 1 267 ? -31.026 -29.132 34.236 1.00 93.88 267 ALA A O 1
ATOM 2028 N N . ASP A 1 268 ? -29.761 -27.343 33.683 1.00 97.62 268 ASP A N 1
ATOM 2029 C CA . ASP A 1 268 ? -30.726 -26.338 34.093 1.00 97.62 268 ASP A CA 1
ATOM 2030 C C . ASP A 1 268 ? -31.863 -26.229 33.072 1.00 97.62 268 ASP A C 1
ATOM 2032 O O . ASP A 1 268 ? -31.748 -26.632 31.911 1.00 97.62 268 ASP A O 1
ATOM 2036 N N . THR A 1 269 ? -33.029 -25.761 33.523 1.00 97.38 269 THR A N 1
ATOM 2037 C CA . THR A 1 269 ? -34.244 -25.796 32.693 1.00 97.38 269 THR A CA 1
ATOM 2038 C C . THR A 1 269 ? -35.032 -24.498 32.729 1.00 97.38 269 THR A C 1
ATOM 2040 O O . THR A 1 269 ? -35.208 -23.888 33.786 1.00 97.38 269 THR A O 1
ATOM 2043 N N . ILE A 1 270 ? -35.593 -24.142 31.573 1.00 97.44 270 ILE A N 1
ATOM 2044 C CA . ILE A 1 270 ? -36.520 -23.027 31.382 1.00 97.44 270 ILE A CA 1
ATOM 2045 C C . ILE A 1 270 ? -37.909 -23.607 31.118 1.00 97.44 270 ILE A C 1
ATOM 2047 O O . ILE A 1 270 ? -38.178 -24.200 30.068 1.00 97.44 270 ILE A O 1
ATOM 2051 N N . VAL A 1 271 ? -38.816 -23.455 32.082 1.00 97.25 271 VAL A N 1
ATOM 2052 C CA . VAL A 1 271 ? -40.149 -24.077 32.042 1.00 97.25 271 VAL A CA 1
ATOM 2053 C C . VAL A 1 271 ? -41.232 -23.021 31.858 1.00 97.25 271 VAL A C 1
ATOM 2055 O O . VAL A 1 271 ? -41.426 -22.172 32.728 1.00 97.25 271 VAL A O 1
ATOM 2058 N N . ARG A 1 272 ? -42.007 -23.097 30.770 1.00 95.25 272 ARG A N 1
ATOM 2059 C CA . ARG A 1 272 ? -43.149 -22.200 30.533 1.00 95.25 272 ARG A CA 1
ATOM 2060 C C . ARG A 1 272 ? -44.265 -22.395 31.550 1.00 95.25 272 ARG A C 1
ATOM 2062 O O . ARG A 1 272 ? -44.606 -23.504 31.959 1.00 95.25 272 ARG A O 1
ATOM 2069 N N . THR A 1 273 ? -44.890 -21.279 31.907 1.00 95.25 273 THR A N 1
ATOM 2070 C CA . THR A 1 273 ? -46.006 -21.190 32.861 1.00 95.25 273 THR A CA 1
ATOM 2071 C C . THR A 1 273 ? -47.224 -20.448 32.302 1.00 95.25 273 THR A C 1
ATOM 2073 O O . THR A 1 273 ? -48.230 -20.308 32.998 1.00 95.25 273 THR A O 1
ATOM 2076 N N . ASP A 1 274 ? -47.150 -19.982 31.055 1.00 94.50 274 ASP A N 1
ATOM 2077 C CA . ASP A 1 274 ? -48.202 -19.247 30.338 1.00 94.50 274 ASP A CA 1
ATOM 2078 C C . ASP A 1 274 ? -49.083 -20.124 29.432 1.00 94.50 274 ASP A C 1
ATOM 2080 O O . ASP A 1 274 ? -50.149 -19.678 29.012 1.00 94.50 274 ASP A O 1
ATOM 2084 N N . GLY A 1 275 ? -48.678 -21.370 29.169 1.00 89.44 275 GLY A N 1
ATOM 2085 C CA . GLY A 1 275 ? -49.383 -22.294 28.277 1.00 89.44 275 GLY A CA 1
ATOM 2086 C C . GLY A 1 275 ? -48.978 -22.208 26.800 1.00 89.44 275 GLY A C 1
ATOM 2087 O O . GLY A 1 275 ? -49.666 -22.815 25.980 1.00 89.44 275 GLY A O 1
ATOM 2088 N N . GLY A 1 276 ? -47.900 -21.485 26.462 1.00 92.62 276 GLY A N 1
ATOM 2089 C CA . GLY A 1 276 ? -47.292 -21.488 25.123 1.00 92.62 276 GLY A CA 1
ATOM 2090 C C . GLY A 1 276 ? -46.516 -22.774 24.800 1.00 92.62 276 GLY A C 1
ATOM 2091 O O . GLY A 1 276 ? -46.493 -23.706 25.612 1.00 92.62 276 GLY A O 1
ATOM 2092 N N . ASN A 1 277 ? -45.895 -22.836 23.614 1.00 94.38 277 ASN A N 1
ATOM 2093 C CA . ASN A 1 277 ? -45.198 -24.031 23.134 1.00 94.38 277 ASN A CA 1
ATOM 2094 C C . ASN A 1 277 ? -43.861 -23.709 22.435 1.00 94.38 277 ASN A C 1
ATOM 2096 O O . ASN A 1 277 ? -43.855 -23.181 21.332 1.00 94.38 277 ASN A O 1
ATOM 2100 N N . TRP A 1 278 ? -42.734 -24.108 23.033 1.00 95.12 278 TRP A N 1
ATOM 2101 C CA . TRP A 1 278 ? -41.396 -23.842 22.484 1.00 95.12 278 TRP A CA 1
ATOM 2102 C C . TRP A 1 278 ? -41.181 -24.395 21.073 1.00 95.12 278 TRP A C 1
ATOM 2104 O O . TRP A 1 278 ? -40.551 -23.741 20.255 1.00 95.12 278 TRP A O 1
ATOM 2114 N N . LEU A 1 279 ? -41.747 -25.566 20.768 1.00 94.19 279 LEU A N 1
ATOM 2115 C CA . LEU A 1 279 ? -41.589 -26.204 19.458 1.00 94.19 279 LEU A CA 1
ATOM 2116 C C . LEU A 1 279 ? -42.359 -25.467 18.357 1.00 94.19 279 LEU A C 1
ATOM 2118 O O . LEU A 1 279 ? -41.965 -25.520 17.198 1.00 94.19 279 LEU A O 1
ATOM 2122 N N . THR A 1 280 ? -43.488 -24.828 18.687 1.00 91.88 280 THR A N 1
ATOM 2123 C CA . THR A 1 280 ? -44.222 -24.010 17.703 1.00 91.88 280 THR A CA 1
ATOM 2124 C C . THR A 1 280 ? -43.591 -22.646 17.512 1.00 91.88 280 THR A C 1
ATOM 2126 O O . THR A 1 280 ? -43.789 -22.050 16.461 1.00 91.88 280 THR A O 1
ATOM 2129 N N . ASP A 1 281 ? -42.834 -22.195 18.508 1.00 89.50 281 ASP A N 1
ATOM 2130 C CA . ASP A 1 281 ? -42.095 -20.937 18.484 1.00 89.50 281 ASP A CA 1
ATOM 2131 C C . ASP A 1 281 ? -40.710 -21.113 17.824 1.00 89.50 281 ASP A C 1
ATOM 2133 O O . ASP A 1 281 ? -39.908 -20.193 17.832 1.00 89.50 281 ASP A O 1
ATOM 2137 N N . GLY A 1 282 ? -40.429 -22.291 17.248 1.00 89.62 282 GLY A N 1
ATOM 2138 C CA . GLY A 1 282 ? -39.255 -22.548 16.407 1.00 89.62 282 GLY A CA 1
ATOM 2139 C C . GLY A 1 282 ? -38.057 -23.182 17.115 1.00 89.62 282 GLY A C 1
ATOM 2140 O O . GLY A 1 282 ? -37.169 -23.684 16.434 1.00 89.62 282 GLY A O 1
ATOM 2141 N N . PHE A 1 283 ? -38.048 -23.251 18.449 1.00 92.94 283 PHE A N 1
ATOM 2142 C CA . PHE A 1 283 ? -36.882 -23.733 19.192 1.00 92.94 283 PHE A CA 1
ATOM 2143 C C . PHE A 1 283 ? -36.632 -25.237 19.004 1.00 92.94 283 PHE A C 1
ATOM 2145 O O . PHE A 1 283 ? -37.548 -26.058 19.134 1.00 92.94 283 PHE A O 1
ATOM 2152 N N . GLN A 1 284 ? -35.370 -25.605 18.773 1.00 94.25 284 GLN A N 1
ATOM 2153 C CA . GLN A 1 284 ? -34.881 -26.980 18.632 1.00 94.25 284 GLN A CA 1
ATOM 2154 C C . GLN A 1 284 ? -33.590 -27.206 19.436 1.00 94.25 284 GLN A C 1
ATOM 2156 O O . GLN A 1 284 ? -32.956 -26.266 19.907 1.00 94.25 284 GLN A O 1
ATOM 2161 N N . ALA A 1 285 ? -33.209 -28.473 19.614 1.00 94.94 285 ALA A N 1
ATOM 2162 C CA . ALA A 1 285 ? -31.922 -28.822 20.214 1.00 94.94 285 ALA A CA 1
ATOM 2163 C C . ALA A 1 285 ? -30.760 -28.348 19.325 1.00 94.94 285 ALA A C 1
ATOM 2165 O O . ALA A 1 285 ? -30.843 -28.458 18.104 1.00 94.94 285 ALA A O 1
ATOM 2166 N N . GLY A 1 286 ? -29.687 -27.867 19.946 1.00 91.31 286 GLY A N 1
ATOM 2167 C CA . GLY A 1 286 ? -28.503 -27.310 19.295 1.00 91.31 286 GLY A CA 1
ATOM 2168 C C . GLY A 1 286 ? -28.566 -25.805 19.032 1.00 91.31 286 GLY A C 1
ATOM 2169 O O . GLY A 1 286 ? -27.539 -25.237 18.688 1.00 91.31 286 GLY A O 1
ATOM 2170 N N . MET A 1 287 ? -29.724 -25.157 19.207 1.00 91.50 287 MET A N 1
ATOM 2171 C CA . MET A 1 287 ? -29.822 -23.702 19.062 1.00 91.50 287 MET A CA 1
ATOM 2172 C C . MET A 1 287 ? -29.108 -22.984 20.203 1.00 91.50 287 MET A C 1
ATOM 2174 O O . MET A 1 287 ? -29.269 -23.352 21.372 1.00 91.50 287 MET A O 1
ATOM 2178 N N . THR A 1 288 ? -28.410 -21.914 19.850 1.00 92.00 288 THR A N 1
ATOM 2179 C CA . THR A 1 288 ? -27.900 -20.920 20.789 1.00 92.00 288 THR A CA 1
ATOM 2180 C C . THR A 1 288 ? -28.981 -19.869 21.003 1.00 92.00 288 THR A C 1
ATOM 2182 O O . THR A 1 288 ? -29.573 -19.391 20.039 1.00 92.00 288 THR A O 1
ATOM 2185 N N . ILE A 1 289 ? -29.290 -19.531 22.251 1.00 91.62 289 ILE A N 1
ATOM 2186 C CA . ILE A 1 289 ? -30.352 -18.587 22.598 1.00 91.62 289 ILE A CA 1
ATOM 2187 C C . ILE A 1 289 ? -29.859 -17.501 23.541 1.00 91.62 289 ILE A C 1
ATOM 2189 O O . ILE A 1 289 ? -29.020 -17.723 24.417 1.00 91.62 289 ILE A O 1
ATOM 2193 N N . GLN A 1 290 ? -30.486 -16.341 23.413 1.00 89.06 290 GLN A N 1
ATOM 2194 C CA . GLN A 1 290 ? -30.350 -15.245 24.356 1.00 89.06 290 GLN A CA 1
ATOM 2195 C C . GLN A 1 290 ? -31.700 -14.939 24.992 1.00 89.06 290 GLN A C 1
ATOM 2197 O O . GLN A 1 290 ? -32.755 -15.063 24.366 1.00 89.06 290 GLN A O 1
ATOM 2202 N N . ILE A 1 291 ? -31.660 -14.574 26.265 1.00 88.25 291 ILE A N 1
ATOM 2203 C CA . ILE A 1 291 ? -32.797 -14.236 27.102 1.00 88.25 291 ILE A CA 1
ATOM 2204 C C . ILE A 1 291 ? -32.743 -12.743 27.367 1.00 88.25 291 ILE A C 1
ATOM 2206 O O . ILE A 1 291 ? -31.839 -12.227 28.012 1.00 88.25 291 ILE A O 1
ATOM 2210 N N . PHE A 1 292 ? -33.778 -12.053 26.923 1.00 80.06 292 PHE A N 1
ATOM 2211 C CA . PHE A 1 292 ? -33.887 -10.614 27.054 1.00 80.06 292 PHE A CA 1
ATOM 2212 C C . PHE A 1 292 ? -34.845 -10.217 28.182 1.00 80.06 292 PHE A C 1
ATOM 2214 O O . PHE A 1 292 ? -35.755 -10.960 28.586 1.00 80.06 292 PHE A O 1
ATOM 2221 N N . GLY A 1 293 ? -34.691 -8.972 28.627 1.00 75.12 293 GLY A N 1
ATOM 2222 C CA . GLY A 1 293 ? -35.535 -8.328 29.626 1.00 75.12 293 GLY A CA 1
ATOM 2223 C C . GLY A 1 293 ? -34.792 -8.094 30.936 1.00 75.12 293 GLY A C 1
ATOM 2224 O O . GLY A 1 293 ? -33.576 -8.018 30.971 1.00 75.12 293 GLY A O 1
ATOM 2225 N N . THR A 1 294 ? -35.536 -7.952 32.030 1.00 73.19 294 THR A N 1
ATOM 2226 C CA . THR A 1 294 ? -34.977 -7.618 33.354 1.00 73.19 294 THR A CA 1
ATOM 2227 C C . THR A 1 294 ? -34.999 -8.810 34.314 1.00 73.19 294 THR A C 1
ATOM 2229 O O . THR A 1 294 ? -35.114 -8.618 35.524 1.00 73.19 294 THR A O 1
ATOM 2232 N N . ALA A 1 295 ? -35.064 -10.029 33.778 1.00 83.56 295 ALA A N 1
ATOM 2233 C CA . ALA A 1 295 ? -34.989 -11.248 34.576 1.00 83.56 295 ALA A CA 1
ATOM 2234 C C . ALA A 1 295 ? -33.560 -11.422 35.106 1.00 83.56 295 ALA A C 1
ATOM 2236 O O . ALA A 1 295 ? -32.618 -10.971 34.464 1.00 83.56 295 ALA A O 1
ATOM 2237 N N . ASP A 1 296 ? -33.383 -12.124 36.226 1.00 82.50 296 ASP A N 1
ATOM 2238 C CA . ASP A 1 296 ? -32.043 -12.355 36.799 1.00 82.50 296 ASP A CA 1
ATOM 2239 C C . ASP A 1 296 ? -31.162 -13.228 35.879 1.00 82.50 296 ASP A C 1
ATOM 2241 O O . ASP A 1 296 ? -29.951 -13.291 36.050 1.00 82.50 296 ASP A O 1
ATOM 2245 N N . ASN A 1 297 ? -31.791 -13.927 34.929 1.00 86.62 297 ASN A N 1
ATOM 2246 C CA . ASN A 1 297 ? -31.151 -14.759 33.907 1.00 86.62 297 ASN A CA 1
ATOM 2247 C C . ASN A 1 297 ? -31.148 -14.107 32.518 1.00 86.62 297 ASN A C 1
ATOM 2249 O O . ASN A 1 297 ? -30.902 -14.802 31.533 1.00 86.62 297 ASN A O 1
ATOM 2253 N N . ALA A 1 298 ? -31.518 -12.827 32.416 1.00 83.88 298 ALA A N 1
ATOM 2254 C CA . ALA A 1 298 ? -31.234 -12.087 31.198 1.00 83.88 298 ALA A CA 1
ATOM 2255 C C . ALA A 1 298 ? -29.712 -11.989 31.039 1.00 83.88 298 ALA A C 1
ATOM 2257 O O . ALA A 1 298 ? -29.001 -11.837 32.033 1.00 83.88 298 ALA A O 1
ATOM 2258 N N . ASN A 1 299 ? -29.236 -12.141 29.812 1.00 77.50 299 ASN A N 1
ATOM 2259 C CA . ASN A 1 299 ? -27.821 -12.248 29.489 1.00 77.50 299 ASN A CA 1
ATOM 2260 C C . ASN A 1 299 ? -27.438 -11.249 28.397 1.00 77.50 299 ASN A C 1
ATOM 2262 O O . ASN A 1 299 ? -28.192 -11.031 27.444 1.00 77.50 299 ASN A O 1
ATOM 2266 N N . ASP A 1 300 ? -26.250 -10.674 28.550 1.00 71.81 300 ASP A N 1
ATOM 2267 C CA . ASP A 1 300 ? -25.680 -9.711 27.612 1.00 71.81 300 ASP A CA 1
ATOM 2268 C C . ASP A 1 300 ? -25.155 -10.433 26.359 1.00 71.81 300 ASP A C 1
ATOM 2270 O O . ASP A 1 300 ? -25.012 -11.667 26.340 1.00 71.81 300 ASP A O 1
ATOM 2274 N N . ASN A 1 301 ? -24.899 -9.685 25.284 1.00 70.38 301 ASN A N 1
ATOM 2275 C CA . ASN A 1 301 ? -24.273 -10.253 24.093 1.00 70.38 301 ASN A CA 1
ATOM 2276 C C . ASN A 1 301 ? -22.929 -10.926 24.431 1.00 70.38 301 ASN A C 1
ATOM 2278 O O . ASN A 1 301 ? -22.180 -10.483 25.298 1.00 70.38 301 ASN A O 1
ATOM 2282 N N . GLY A 1 302 ? -22.655 -12.057 23.773 1.00 68.12 302 GLY A N 1
ATOM 2283 C CA . GLY A 1 302 ? -21.481 -12.899 24.038 1.00 68.12 302 GLY A CA 1
ATOM 2284 C C . GLY A 1 302 ? -21.668 -13.934 25.157 1.00 68.12 302 GLY A C 1
ATOM 2285 O O . GLY A 1 302 ? -20.879 -14.871 25.252 1.00 68.12 302 GLY A O 1
ATOM 2286 N N . GLN A 1 303 ? -22.736 -13.848 25.962 1.00 78.38 303 GLN A N 1
ATOM 2287 C CA . GLN A 1 303 ? -23.016 -14.790 27.056 1.00 78.38 303 GLN A CA 1
ATOM 2288 C C . GLN A 1 303 ? -24.239 -15.668 26.773 1.00 78.38 303 GLN A C 1
ATOM 2290 O O . GLN A 1 303 ? -25.202 -15.659 27.531 1.00 78.38 303 GLN A O 1
ATOM 2295 N N . PHE A 1 304 ? -24.246 -16.422 25.675 1.00 87.50 304 PHE A N 1
ATOM 2296 C CA . PHE A 1 304 ? -25.431 -17.167 25.229 1.00 87.50 304 PHE A CA 1
ATOM 2297 C C . PHE A 1 304 ? -25.617 -18.532 25.910 1.00 87.50 304 PHE A C 1
ATOM 2299 O O . PHE A 1 304 ? -24.661 -19.136 26.382 1.00 87.50 304 PHE A O 1
ATOM 2306 N N . PHE A 1 305 ? -26.850 -19.054 25.897 1.00 92.88 305 PHE A N 1
ATOM 2307 C CA . PHE A 1 305 ? -27.157 -20.412 26.360 1.00 92.88 305 PHE A CA 1
ATOM 2308 C C . PHE A 1 305 ? -27.350 -21.371 25.187 1.00 92.88 305 PHE A C 1
ATOM 2310 O O . PHE A 1 305 ? -27.931 -20.994 24.173 1.00 92.88 305 PHE A O 1
ATOM 2317 N N . THR A 1 306 ? -26.979 -22.642 25.343 1.00 94.50 306 THR A N 1
ATOM 2318 C CA . THR A 1 306 ? -27.211 -23.668 24.314 1.00 94.50 306 THR A CA 1
ATOM 2319 C C . THR A 1 306 ? -28.349 -24.606 24.713 1.00 94.50 306 THR A C 1
ATOM 2321 O O . THR A 1 306 ? -28.377 -25.146 25.818 1.00 94.50 306 THR A O 1
ATOM 2324 N N . ILE A 1 307 ? -29.298 -24.859 23.807 1.00 95.69 307 ILE A N 1
ATOM 2325 C CA . ILE A 1 307 ? -30.387 -25.821 24.034 1.00 95.69 307 ILE A CA 1
ATOM 2326 C C . ILE A 1 307 ? -29.867 -27.253 23.835 1.00 95.69 307 ILE A C 1
ATOM 2328 O O . ILE A 1 307 ? -29.649 -27.683 22.707 1.00 95.69 307 ILE A O 1
ATOM 2332 N N . ASP A 1 308 ? -29.773 -28.050 24.900 1.00 97.12 308 ASP A N 1
ATOM 2333 C CA . ASP A 1 308 ? -29.491 -29.494 24.800 1.00 97.12 308 ASP A CA 1
ATOM 2334 C C . ASP A 1 308 ? -30.719 -30.271 24.303 1.00 97.12 308 ASP A C 1
ATOM 2336 O O . ASP A 1 308 ? -30.649 -31.127 23.420 1.00 97.12 308 ASP A O 1
ATOM 2340 N N . SER A 1 309 ? -31.893 -29.958 24.854 1.00 97.31 309 SER A N 1
ATOM 2341 C CA . SER A 1 309 ? -33.147 -30.561 24.412 1.00 97.31 309 SER A CA 1
ATOM 2342 C C . SER A 1 309 ? -34.345 -29.664 24.678 1.00 97.31 309 SER A C 1
ATOM 2344 O O . SER A 1 309 ? -34.380 -28.887 25.629 1.00 97.31 309 SER A O 1
ATOM 2346 N N . VAL A 1 310 ? -35.378 -29.805 23.849 1.00 97.31 310 VAL A N 1
ATOM 2347 C CA . VAL A 1 310 ? -36.605 -29.019 23.970 1.00 97.31 310 VAL A CA 1
ATOM 2348 C C . VAL A 1 310 ? -37.843 -29.897 23.828 1.00 97.31 310 VAL A C 1
ATOM 2350 O O . VAL A 1 310 ? -37.924 -30.825 23.023 1.00 97.31 310 VAL A O 1
ATOM 2353 N N . SER A 1 311 ? -38.828 -29.602 24.663 1.00 97.00 311 SER A N 1
ATOM 2354 C CA . SER A 1 311 ? -40.186 -30.133 24.609 1.00 97.00 311 SER A CA 1
ATOM 2355 C C . SER A 1 311 ? -41.162 -28.970 24.462 1.00 97.00 311 SER A C 1
ATOM 2357 O O . SER A 1 311 ? -40.757 -27.812 24.489 1.00 97.00 311 SER A O 1
ATOM 2359 N N . SER A 1 312 ? -42.468 -29.238 24.378 1.00 95.44 312 SER A N 1
ATOM 2360 C CA . SER A 1 312 ? -43.431 -28.146 24.225 1.00 95.44 312 SER A CA 1
ATOM 2361 C C . SER A 1 312 ? -43.362 -27.108 25.350 1.00 95.44 312 SER A C 1
ATOM 2363 O O . SER A 1 312 ? -43.592 -25.938 25.103 1.00 95.44 312 SER A O 1
ATOM 2365 N N . ASN A 1 313 ? -43.057 -27.496 26.590 1.00 96.38 313 ASN A N 1
ATOM 2366 C CA . ASN A 1 313 ? -43.087 -26.575 27.732 1.00 96.38 313 ASN A CA 1
ATOM 2367 C C . ASN A 1 313 ? -41.736 -26.361 28.423 1.00 96.38 313 ASN A C 1
ATOM 2369 O O . ASN A 1 313 ? -41.638 -25.444 29.237 1.00 96.38 313 ASN A O 1
ATOM 2373 N N . THR A 1 314 ? -40.723 -27.171 28.124 1.00 97.31 314 THR A N 1
ATOM 2374 C CA . THR A 1 314 ? -39.418 -27.108 28.789 1.00 97.31 314 THR A CA 1
ATOM 2375 C C . THR A 1 314 ? -38.293 -27.067 27.767 1.00 97.31 314 THR A C 1
ATOM 2377 O O . THR A 1 314 ? -38.239 -27.946 26.906 1.00 97.31 314 THR A O 1
ATOM 2380 N N . ILE A 1 315 ? -37.405 -26.085 27.916 1.00 97.94 315 ILE A N 1
ATOM 2381 C CA . ILE A 1 315 ? -36.050 -26.074 27.357 1.00 97.94 315 ILE A CA 1
ATOM 2382 C C . ILE A 1 315 ? -35.106 -26.599 28.444 1.00 97.94 315 ILE A C 1
ATOM 2384 O O . ILE A 1 315 ? -35.205 -26.179 29.600 1.00 97.94 315 ILE A O 1
ATOM 2388 N N . THR A 1 316 ? -34.228 -27.524 28.077 1.00 97.50 316 THR A N 1
ATOM 2389 C CA . THR A 1 316 ? -33.109 -28.014 28.888 1.00 97.50 316 THR A CA 1
ATOM 2390 C C . THR A 1 316 ? -31.831 -27.463 28.274 1.00 97.50 316 THR A C 1
ATOM 2392 O O . THR A 1 316 ? -31.623 -27.647 27.073 1.00 97.50 316 THR A O 1
ATOM 2395 N N . LEU A 1 317 ? -31.018 -26.772 29.070 1.00 96.94 317 LEU A N 1
ATOM 2396 C CA . LEU A 1 317 ? -29.765 -26.174 28.610 1.00 96.94 317 LEU A CA 1
ATOM 2397 C C . LEU A 1 317 ? -28.623 -27.195 28.590 1.00 96.94 317 LEU A C 1
ATOM 2399 O O . LEU A 1 317 ? -28.774 -28.309 29.103 1.00 96.94 317 LEU A O 1
ATOM 2403 N N . SER A 1 318 ? -27.492 -26.830 27.991 1.00 95.50 318 SER A N 1
ATOM 2404 C CA . SER A 1 318 ? -26.281 -27.643 28.061 1.00 95.50 318 SER A CA 1
ATOM 2405 C C . SER A 1 318 ? -25.787 -27.778 29.509 1.00 95.50 318 SER A C 1
ATOM 2407 O O . SER A 1 318 ? -26.213 -27.058 30.411 1.00 95.50 318 SER A O 1
ATOM 2409 N N . ALA A 1 319 ? -24.897 -28.740 29.758 1.00 90.62 319 ALA A N 1
ATOM 2410 C CA . ALA A 1 319 ? -24.353 -28.960 31.098 1.00 90.62 319 ALA A CA 1
ATOM 2411 C C . ALA A 1 319 ? -23.387 -27.852 31.561 1.00 90.62 319 ALA A C 1
ATOM 2413 O O . ALA A 1 319 ? -23.117 -27.768 32.760 1.00 90.62 319 ALA A O 1
ATOM 2414 N N . ASP A 1 320 ? -22.869 -27.053 30.625 1.00 88.44 320 ASP A N 1
ATOM 2415 C CA . ASP A 1 320 ? -21.926 -25.966 30.895 1.00 88.44 320 ASP A CA 1
ATOM 2416 C C . ASP A 1 320 ? -22.655 -24.647 31.217 1.00 88.44 320 ASP A C 1
ATOM 2418 O O . ASP A 1 320 ? -22.108 -23.786 31.905 1.00 88.44 320 ASP A O 1
ATOM 2422 N N . ASP A 1 321 ? -23.923 -24.534 30.812 1.00 91.75 321 ASP A N 1
ATOM 2423 C CA . ASP A 1 321 ? -24.787 -23.386 31.079 1.00 91.75 321 ASP A CA 1
ATOM 2424 C C . ASP A 1 321 ? -25.376 -23.430 32.496 1.00 91.75 321 ASP A C 1
ATOM 2426 O O . ASP A 1 321 ? -25.896 -24.458 32.943 1.00 91.75 321 ASP A O 1
ATOM 2430 N N . GLN A 1 322 ? -25.362 -22.292 33.198 1.00 90.31 322 GLN A N 1
ATOM 2431 C CA . GLN A 1 322 ? -25.957 -22.170 34.532 1.00 90.31 322 GLN A CA 1
ATOM 2432 C C . GLN A 1 322 ? -26.990 -21.054 34.608 1.00 90.31 322 GLN A C 1
ATOM 2434 O O . GLN A 1 322 ? -26.747 -19.921 34.203 1.00 90.31 322 GLN A O 1
ATOM 2439 N N . LEU A 1 323 ? -28.130 -21.373 35.216 1.00 91.62 323 LEU A N 1
ATOM 2440 C CA . LEU A 1 323 ? -29.192 -20.432 35.535 1.00 91.62 323 LEU A CA 1
ATOM 2441 C C . LEU A 1 323 ? -29.224 -20.151 37.036 1.00 91.62 323 LEU A C 1
ATOM 2443 O O . LEU A 1 323 ? -28.977 -21.016 37.875 1.00 91.62 323 LEU A O 1
ATOM 2447 N N . SER A 1 324 ? -29.646 -18.952 37.405 1.00 91.25 324 SER A N 1
ATOM 2448 C CA . SER A 1 324 ? -30.167 -18.653 38.734 1.00 91.25 324 SER A CA 1
ATOM 2449 C C . SER A 1 324 ? -31.642 -19.050 38.824 1.00 91.25 324 SER A C 1
ATOM 2451 O O . SER A 1 324 ? -32.440 -18.800 37.922 1.00 91.25 324 SER A O 1
ATOM 2453 N N . THR A 1 325 ? -32.052 -19.674 39.933 1.00 93.50 325 THR A N 1
ATOM 2454 C CA . THR A 1 325 ? -33.463 -20.068 40.091 1.00 93.50 325 THR A CA 1
ATOM 2455 C C . THR A 1 325 ? -34.355 -18.842 40.277 1.00 93.50 325 THR A C 1
ATOM 2457 O O . THR A 1 325 ? -34.277 -18.165 41.300 1.00 93.50 325 THR A O 1
ATOM 2460 N N . GLU A 1 326 ? -35.282 -18.634 39.347 1.00 94.56 326 GLU A N 1
ATOM 2461 C CA . GLU A 1 326 ? -36.227 -17.520 39.342 1.00 94.56 326 GLU A CA 1
ATOM 2462 C C . GLU A 1 326 ? -37.616 -18.015 38.906 1.00 94.56 326 GLU A C 1
ATOM 2464 O O . GLU A 1 326 ? -37.762 -18.844 38.008 1.00 94.56 326 GLU A O 1
ATOM 2469 N N . TYR A 1 327 ? -38.680 -17.521 39.541 1.00 93.81 327 TYR A N 1
ATOM 2470 C CA . TYR A 1 327 ? -40.045 -17.971 39.263 1.00 93.81 327 TYR A CA 1
ATOM 2471 C C . TYR A 1 327 ? -40.885 -16.885 38.609 1.00 93.81 327 TYR A C 1
ATOM 2473 O O . TYR A 1 327 ? -40.931 -15.751 39.081 1.00 93.81 327 TYR A O 1
ATOM 2481 N N . ARG A 1 328 ? -41.712 -17.290 37.636 1.00 91.00 328 ARG A N 1
ATOM 2482 C CA . ARG A 1 328 ? -42.723 -16.445 36.977 1.00 91.00 328 ARG A CA 1
ATOM 2483 C C . ARG A 1 328 ? -42.117 -15.225 36.270 1.00 91.00 328 ARG A C 1
ATOM 2485 O O . ARG A 1 328 ? -42.841 -14.233 36.106 1.00 91.00 328 ARG A O 1
ATOM 2492 N N . ALA A 1 329 ? -40.860 -15.334 35.848 1.00 91.31 329 ALA A N 1
ATOM 2493 C CA . ALA A 1 329 ? -40.142 -14.339 35.069 1.00 91.31 329 ALA A CA 1
ATOM 2494 C C . ALA A 1 329 ? -40.880 -14.090 33.751 1.00 91.31 329 ALA A C 1
ATOM 2496 O O . ALA A 1 329 ? -41.390 -15.028 33.130 1.00 91.31 329 ALA A O 1
ATOM 2497 N N . LYS A 1 330 ? -40.997 -12.824 33.353 1.00 91.50 330 LYS A N 1
ATOM 2498 C CA . LYS A 1 330 ? -41.432 -12.464 32.002 1.00 91.50 330 LYS A CA 1
ATOM 2499 C C . LYS A 1 330 ? -40.176 -12.210 31.195 1.00 91.50 330 LYS A C 1
ATOM 2501 O O . LYS A 1 330 ? -39.401 -11.347 31.586 1.00 91.50 330 LYS A O 1
ATOM 2506 N N . ILE A 1 331 ? -40.025 -12.941 30.106 1.00 90.06 331 ILE A N 1
ATOM 2507 C CA . ILE A 1 331 ? -38.850 -12.861 29.252 1.00 90.06 331 ILE A CA 1
ATOM 2508 C C . ILE A 1 331 ? -39.276 -12.720 27.801 1.00 90.06 331 ILE A C 1
ATOM 2510 O O . ILE A 1 331 ? -40.382 -13.122 27.418 1.00 90.06 331 ILE A O 1
ATOM 2514 N N . THR A 1 332 ? -38.365 -12.195 27.006 1.00 88.88 332 THR A N 1
ATOM 2515 C CA . THR A 1 332 ? -38.298 -12.468 25.574 1.00 88.88 332 THR A CA 1
ATOM 2516 C C . THR A 1 332 ? -37.050 -13.302 25.315 1.00 88.88 332 THR A C 1
ATOM 2518 O O . THR A 1 332 ? -36.116 -13.255 26.104 1.00 88.88 332 THR A O 1
ATOM 2521 N N . LEU A 1 333 ? -37.040 -14.115 24.268 1.00 89.94 333 LEU A N 1
ATOM 2522 C CA . LEU A 1 333 ? -35.855 -14.862 23.854 1.00 89.94 333 LEU A CA 1
ATOM 2523 C C . LEU A 1 333 ? -35.885 -15.098 22.350 1.00 89.94 333 LEU A C 1
ATOM 2525 O O . LEU A 1 333 ? -36.967 -15.160 21.759 1.00 89.94 333 LEU A O 1
ATOM 2529 N N . ALA A 1 334 ? -34.712 -15.254 21.758 1.00 89.44 334 ALA A N 1
ATOM 2530 C CA . ALA A 1 334 ? -34.548 -15.592 20.351 1.00 89.44 334 ALA A CA 1
ATOM 2531 C C . ALA A 1 334 ? -33.355 -16.531 20.166 1.00 89.44 334 ALA A C 1
ATOM 2533 O O . ALA A 1 334 ? -32.514 -16.660 21.062 1.00 89.44 334 ALA A O 1
ATOM 2534 N N . GLU A 1 335 ? -33.321 -17.196 19.014 1.00 90.44 335 GLU A N 1
ATOM 2535 C CA . GLU A 1 335 ? -32.124 -17.878 18.534 1.00 90.44 335 GLU A CA 1
ATOM 2536 C C . GLU A 1 335 ? -31.097 -16.837 18.079 1.00 90.44 335 GLU A C 1
ATOM 2538 O O . GLU A 1 335 ? -31.457 -15.841 17.448 1.00 90.44 335 GLU A O 1
ATOM 2543 N N . ILE A 1 336 ? -29.833 -17.081 18.415 1.00 87.25 336 ILE A N 1
ATOM 2544 C CA . ILE A 1 336 ? -28.696 -16.265 18.007 1.00 87.25 336 ILE A CA 1
ATOM 2545 C C . ILE A 1 336 ? -27.938 -16.983 16.902 1.00 87.25 336 ILE A C 1
ATOM 2547 O O . ILE A 1 336 ? -27.584 -18.158 17.031 1.00 87.25 336 ILE A O 1
ATOM 2551 N N . ILE A 1 337 ? -27.650 -16.245 15.838 1.00 81.31 337 ILE A N 1
ATOM 2552 C CA . ILE A 1 337 ? -26.717 -16.653 14.801 1.00 81.31 337 ILE A CA 1
ATOM 2553 C C . ILE A 1 337 ? -25.325 -16.234 15.273 1.00 81.31 337 ILE A C 1
ATOM 2555 O O . ILE A 1 337 ? -25.000 -15.051 15.301 1.00 81.31 337 ILE A O 1
ATOM 2559 N N . ALA A 1 338 ? -24.532 -17.218 15.699 1.00 70.94 338 ALA A N 1
ATOM 2560 C CA . ALA A 1 338 ? -23.181 -16.984 16.207 1.00 70.94 338 ALA A CA 1
ATOM 2561 C C . ALA A 1 338 ? -22.214 -16.525 15.106 1.00 70.94 338 ALA A C 1
ATOM 2563 O O . ALA A 1 338 ? -21.359 -15.687 15.360 1.00 70.94 338 ALA A O 1
ATOM 2564 N N . ASP A 1 339 ? -22.377 -17.073 13.900 1.00 70.88 339 ASP A N 1
ATOM 2565 C CA . ASP A 1 339 ? -21.640 -16.663 12.711 1.00 70.88 339 ASP A CA 1
ATOM 2566 C C . ASP A 1 339 ? -22.640 -16.330 11.590 1.00 70.88 339 ASP A C 1
ATOM 2568 O O . ASP A 1 339 ? -23.215 -17.236 10.980 1.00 70.88 339 ASP A O 1
ATOM 2572 N N . PRO A 1 340 ? -22.927 -15.044 11.369 1.00 67.75 340 PRO A N 1
ATOM 2573 C CA . PRO A 1 340 ? -23.821 -14.569 10.311 1.00 67.75 340 PRO A CA 1
ATOM 2574 C C . PRO A 1 340 ? -23.250 -14.691 8.890 1.00 67.75 340 PRO A C 1
ATOM 2576 O O . PRO A 1 340 ? -24.011 -14.521 7.938 1.00 67.75 340 PRO A O 1
ATOM 2579 N N . THR A 1 341 ? -21.958 -14.998 8.724 1.00 63.41 341 THR A N 1
ATOM 2580 C CA . THR A 1 341 ? -21.299 -15.094 7.406 1.00 63.41 341 THR A CA 1
ATOM 2581 C C . THR A 1 341 ? -21.536 -16.435 6.708 1.00 63.41 341 THR A C 1
ATOM 2583 O O . THR A 1 341 ? -21.321 -16.563 5.500 1.00 63.41 341 THR A O 1
ATOM 2586 N N . VAL A 1 342 ? -22.000 -17.455 7.440 1.00 66.50 342 VAL A N 1
ATOM 2587 C CA . VAL A 1 342 ? -22.186 -18.801 6.886 1.00 66.50 342 VAL A CA 1
ATOM 2588 C C . VAL A 1 342 ? -23.305 -18.844 5.840 1.00 66.50 342 VAL A C 1
ATOM 2590 O O . VAL A 1 342 ? -24.427 -18.383 6.063 1.00 66.50 342 VAL A O 1
ATOM 2593 N N . ASP A 1 343 ? -23.018 -19.475 4.698 1.00 56.16 343 ASP A N 1
ATOM 2594 C CA . ASP A 1 343 ? -23.966 -19.601 3.587 1.00 56.16 343 ASP A CA 1
ATOM 2595 C C . ASP A 1 343 ? -25.270 -20.296 4.036 1.00 56.16 343 ASP A C 1
ATOM 2597 O O . ASP A 1 343 ? -25.274 -21.446 4.494 1.00 56.16 343 ASP A O 1
ATOM 2601 N N . GLY A 1 344 ? -26.392 -19.579 3.920 1.00 61.56 344 GLY A N 1
ATOM 2602 C CA . GLY A 1 344 ? -27.719 -20.025 4.353 1.00 61.56 344 GLY A CA 1
ATOM 2603 C C . GLY A 1 344 ? -28.182 -19.540 5.735 1.00 61.56 344 GLY A C 1
ATOM 2604 O O . GLY A 1 344 ? -29.285 -19.921 6.144 1.00 61.56 344 GLY A O 1
ATOM 2605 N N . ALA A 1 345 ? -27.409 -18.703 6.439 1.00 66.25 345 ALA A N 1
ATOM 2606 C CA . ALA A 1 345 ? -27.894 -17.984 7.619 1.00 66.25 345 ALA A CA 1
ATOM 2607 C C . ALA A 1 345 ? -29.108 -17.102 7.254 1.00 66.25 345 ALA A C 1
ATOM 2609 O O . ALA A 1 345 ? -29.069 -16.316 6.310 1.00 66.25 345 ALA A O 1
ATOM 2610 N N . SER A 1 346 ? -30.221 -17.251 7.980 1.00 75.94 346 SER A N 1
ATOM 2611 C CA . SER A 1 346 ? -31.453 -16.480 7.754 1.00 75.94 346 SER A CA 1
ATOM 2612 C C . SER A 1 346 ? -31.654 -15.491 8.893 1.00 75.94 346 SER A C 1
ATOM 2614 O O . SER A 1 346 ? -32.364 -15.788 9.856 1.00 75.94 346 SER A O 1
ATOM 2616 N N . ILE A 1 347 ? -31.040 -14.320 8.766 1.00 78.12 347 ILE A N 1
ATOM 2617 C CA . ILE A 1 347 ? -31.124 -13.250 9.759 1.00 78.12 347 ILE A CA 1
ATOM 2618 C C . ILE A 1 347 ? -32.502 -12.593 9.662 1.00 78.12 347 ILE A C 1
ATOM 2620 O O . ILE A 1 347 ? -32.908 -12.114 8.606 1.00 78.12 347 ILE A O 1
ATOM 2624 N N . THR A 1 348 ? -33.250 -12.605 10.761 1.00 81.31 348 THR A N 1
ATOM 2625 C CA . THR A 1 348 ? -34.601 -12.019 10.854 1.00 81.31 348 THR A CA 1
ATOM 2626 C C . THR A 1 348 ? -34.637 -10.766 11.718 1.00 81.31 348 THR A C 1
ATOM 2628 O O . THR A 1 348 ? -35.632 -10.044 11.702 1.00 81.31 348 THR A O 1
ATOM 2631 N N . GLY A 1 349 ? -33.560 -10.473 12.443 1.00 81.62 349 GLY A N 1
ATOM 2632 C CA . GLY A 1 349 ? -33.413 -9.233 13.185 1.00 81.62 349 GLY A CA 1
ATOM 2633 C C . GLY A 1 349 ? -31.988 -9.003 13.664 1.00 81.62 349 GLY A C 1
ATOM 2634 O O . GLY A 1 349 ? -31.196 -9.939 13.754 1.00 81.62 349 GLY A O 1
ATOM 2635 N N . ILE A 1 350 ? -31.687 -7.752 13.997 1.00 81.31 350 ILE A N 1
ATOM 2636 C CA . ILE A 1 350 ? -30.446 -7.348 14.660 1.00 81.31 350 ILE A CA 1
ATOM 2637 C C . ILE A 1 350 ? -30.808 -6.809 16.034 1.00 81.31 350 ILE A C 1
ATOM 2639 O O . ILE A 1 350 ? -31.746 -6.024 16.174 1.00 81.31 350 ILE A O 1
ATOM 2643 N N . ARG A 1 351 ? -30.073 -7.223 17.058 1.00 81.06 351 ARG A N 1
ATOM 2644 C CA . ARG A 1 351 ? -30.180 -6.664 18.400 1.00 81.06 351 ARG A CA 1
ATOM 2645 C C . ARG A 1 351 ? -28.918 -5.893 18.738 1.00 81.06 351 ARG A C 1
ATOM 2647 O O . ARG A 1 351 ? -27.827 -6.407 18.540 1.00 81.06 351 ARG A O 1
ATOM 2654 N N . ILE A 1 352 ? -29.107 -4.713 19.308 1.00 79.81 352 ILE A N 1
ATOM 2655 C CA . ILE A 1 352 ? -28.051 -3.804 19.736 1.00 79.81 352 ILE A CA 1
ATOM 2656 C C . ILE A 1 352 ? -28.187 -3.602 21.240 1.00 79.81 352 ILE A C 1
ATOM 2658 O O . ILE A 1 352 ? -29.238 -3.146 21.701 1.00 79.81 352 ILE A O 1
ATOM 2662 N N . ASP A 1 353 ? -27.161 -3.967 21.998 1.00 77.00 353 ASP A N 1
ATOM 2663 C CA . ASP A 1 353 ? -27.027 -3.631 23.411 1.00 77.00 353 ASP A CA 1
ATOM 2664 C C . ASP A 1 353 ? -26.683 -2.152 23.567 1.00 77.00 353 ASP A C 1
ATOM 2666 O O . ASP A 1 353 ? -25.761 -1.641 22.939 1.00 77.00 353 ASP A O 1
ATOM 2670 N N . LEU A 1 354 ? -27.441 -1.455 24.414 1.00 76.88 354 LEU A N 1
ATOM 2671 C CA . LEU A 1 354 ? -27.144 -0.067 24.752 1.00 76.88 354 LEU A CA 1
ATOM 2672 C C . LEU A 1 354 ? -26.240 -0.059 25.979 1.00 76.88 354 LEU A C 1
ATOM 2674 O O . LEU A 1 354 ? -26.578 -0.654 27.010 1.00 76.88 354 LEU A O 1
ATOM 2678 N N . ARG A 1 355 ? -25.096 0.611 25.871 1.00 78.88 355 ARG A N 1
ATOM 2679 C CA . ARG A 1 355 ? -24.188 0.828 26.995 1.00 78.88 355 ARG A CA 1
ATOM 2680 C C . ARG A 1 355 ? -24.413 2.211 27.591 1.00 78.88 355 ARG A C 1
ATOM 2682 O O . ARG A 1 355 ? -24.834 3.140 26.913 1.00 78.88 355 ARG A O 1
ATOM 2689 N N . ASP A 1 356 ? -24.174 2.280 28.885 1.00 80.81 356 ASP A N 1
ATOM 2690 C CA . ASP A 1 356 ? -24.399 3.419 29.758 1.00 80.81 356 ASP A CA 1
ATOM 2691 C C . ASP A 1 356 ? -23.110 3.621 30.547 1.00 80.81 356 ASP A C 1
ATOM 2693 O O . ASP A 1 356 ? -22.668 2.725 31.282 1.00 80.81 356 ASP A O 1
ATOM 2697 N N . ASP A 1 357 ? -22.445 4.736 30.315 1.00 87.25 357 ASP A N 1
ATOM 2698 C CA . ASP A 1 357 ? -21.190 5.100 30.942 1.00 87.25 357 ASP A CA 1
ATOM 2699 C C . ASP A 1 357 ? -21.405 5.847 32.260 1.00 87.25 357 ASP A C 1
ATOM 2701 O O . ASP A 1 357 ? -22.513 6.177 32.667 1.00 87.25 357 ASP A O 1
ATOM 2705 N N . VAL A 1 358 ? -20.325 6.011 33.023 1.00 92.19 358 VAL A N 1
ATOM 2706 C CA . VAL A 1 358 ? -20.321 6.914 34.175 1.00 92.19 358 VAL A CA 1
ATOM 2707 C C . VAL A 1 358 ? -19.607 8.185 33.757 1.00 92.19 358 VAL A C 1
ATOM 2709 O O . VAL A 1 358 ? -18.397 8.159 33.518 1.00 92.19 358 VAL A O 1
ATOM 2712 N N . ASP A 1 359 ? -20.324 9.302 33.739 1.00 92.00 359 ASP A N 1
ATOM 2713 C CA . ASP A 1 359 ? -19.753 10.584 33.351 1.00 92.00 359 ASP A CA 1
ATOM 2714 C C . ASP A 1 359 ? -18.843 11.177 34.431 1.00 92.00 359 ASP A C 1
ATOM 2716 O O . ASP A 1 359 ? -19.194 11.295 35.619 1.00 92.00 359 ASP A O 1
ATOM 2720 N N . VAL A 1 360 ? -17.673 11.643 34.001 1.00 94.62 360 VAL A N 1
ATOM 2721 C CA . VAL A 1 360 ? -16.631 12.190 34.864 1.00 94.62 360 VAL A CA 1
ATOM 2722 C C . VAL A 1 360 ? -16.102 13.520 34.328 1.00 94.62 360 VAL A C 1
ATOM 2724 O O . VAL A 1 360 ? -15.437 13.591 33.301 1.00 94.62 360 VAL A O 1
ATOM 2727 N N . ASP A 1 361 ? -16.265 14.569 35.132 1.00 94.38 361 ASP A N 1
ATOM 2728 C CA . ASP A 1 361 ? -15.665 15.890 34.939 1.00 94.38 361 ASP A CA 1
ATOM 2729 C C . ASP A 1 361 ? -14.565 16.128 35.984 1.00 94.38 361 ASP A C 1
ATOM 2731 O O . ASP A 1 361 ? -14.797 16.682 37.068 1.00 94.38 361 ASP A O 1
ATOM 2735 N N . ALA A 1 362 ? -13.338 15.714 35.670 1.00 94.56 362 ALA A N 1
ATOM 2736 C CA . ALA A 1 362 ? -12.181 15.883 36.547 1.00 94.56 362 ALA A CA 1
ATOM 2737 C C . ALA A 1 362 ? -11.180 16.902 35.987 1.00 94.56 362 ALA A C 1
ATOM 2739 O O . ALA A 1 362 ? -10.706 16.782 34.862 1.00 94.56 362 ALA A O 1
ATOM 2740 N N . LEU A 1 363 ? -10.769 17.884 36.801 1.00 94.38 363 LEU A N 1
ATOM 2741 C CA . LEU A 1 363 ? -9.635 18.751 36.437 1.00 94.38 363 LEU A CA 1
ATOM 2742 C C . LEU A 1 363 ? -8.274 18.080 36.695 1.00 94.38 363 LEU A C 1
ATOM 2744 O O . LEU A 1 363 ? -7.272 18.467 36.075 1.00 94.38 363 LEU A O 1
ATOM 2748 N N . GLY A 1 364 ? -8.228 17.135 37.641 1.00 96.00 364 GLY A N 1
ATOM 2749 C CA . GLY A 1 364 ? -7.085 16.268 37.935 1.00 96.00 364 GLY A CA 1
ATOM 2750 C C . GLY A 1 364 ? -7.118 14.968 37.131 1.00 96.00 364 GLY A C 1
ATOM 2751 O O . GLY A 1 364 ? -7.798 14.891 36.115 1.00 96.00 364 GLY A O 1
ATOM 2752 N N . SER A 1 365 ? -6.362 13.960 37.570 1.00 97.38 365 SER A N 1
ATOM 2753 C CA . SER A 1 365 ? -6.342 12.659 36.899 1.00 97.38 365 SER A CA 1
ATOM 2754 C C . SER A 1 365 ? -7.593 11.824 37.181 1.00 97.38 365 SER A C 1
ATOM 2756 O O . SER A 1 365 ? -8.228 11.974 38.226 1.00 97.38 365 SER A O 1
ATOM 2758 N N . VAL A 1 366 ? -7.911 10.916 36.264 1.00 98.44 366 VAL A N 1
ATOM 2759 C CA . VAL A 1 366 ? -8.990 9.933 36.370 1.00 98.44 366 VAL A CA 1
ATOM 2760 C C . VAL A 1 366 ? -8.380 8.537 36.431 1.00 98.44 366 VAL A C 1
ATOM 2762 O O . VAL A 1 366 ? -7.576 8.158 35.576 1.00 98.44 366 VAL A O 1
ATOM 2765 N N . SER A 1 367 ? -8.779 7.776 37.448 1.00 98.56 367 SER A N 1
ATOM 2766 C CA . SER A 1 367 ? -8.464 6.355 37.580 1.00 98.56 367 SER A CA 1
ATOM 2767 C C . SER A 1 367 ? -9.742 5.566 37.848 1.00 98.56 367 SER A C 1
ATOM 2769 O O . SER A 1 367 ? -10.556 5.961 38.689 1.00 98.56 367 SER A O 1
ATOM 2771 N N . ALA A 1 368 ? -9.903 4.425 37.188 1.00 98.38 368 ALA A N 1
ATOM 2772 C CA . ALA A 1 368 ? -11.055 3.550 37.369 1.00 98.38 368 ALA A CA 1
ATOM 2773 C C . ALA A 1 368 ? -10.624 2.081 37.383 1.00 98.38 368 ALA A C 1
ATOM 2775 O O . ALA A 1 368 ? -9.704 1.672 36.683 1.00 98.38 368 ALA A O 1
ATOM 2776 N N . THR A 1 369 ? -11.259 1.266 38.213 1.00 98.44 369 THR A N 1
ATOM 2777 C CA . THR A 1 369 ? -11.011 -0.177 38.247 1.00 98.44 369 THR A CA 1
ATOM 2778 C C . THR A 1 369 ? -12.331 -0.912 38.351 1.00 98.44 369 THR A C 1
ATOM 2780 O O . THR A 1 369 ? -13.095 -0.643 39.280 1.00 98.44 369 THR A O 1
ATOM 2783 N N . GLY A 1 370 ? -12.559 -1.844 37.432 1.00 96.50 370 GLY A N 1
ATOM 2784 C CA . GLY A 1 370 ? -13.662 -2.796 37.432 1.00 96.50 370 GLY A CA 1
ATOM 2785 C C . GLY A 1 370 ? -13.148 -4.206 37.141 1.00 96.50 370 GLY A C 1
ATOM 2786 O O . GLY A 1 370 ? -12.122 -4.375 36.489 1.00 96.50 370 GLY A O 1
ATOM 2787 N N . SER A 1 371 ? -13.822 -5.233 37.660 1.00 94.38 371 SER A N 1
ATOM 2788 C CA . SER A 1 371 ? -13.506 -6.625 37.298 1.00 94.38 371 SER A CA 1
ATOM 2789 C C . SER A 1 371 ? -14.194 -7.084 36.015 1.00 94.38 371 SER A C 1
ATOM 2791 O O . SER A 1 371 ? -13.852 -8.153 35.530 1.00 94.38 371 SER A O 1
ATOM 2793 N N . GLY A 1 372 ? -15.210 -6.348 35.561 1.00 91.50 372 GLY A N 1
ATOM 2794 C CA . GLY A 1 372 ? -15.818 -6.485 34.237 1.00 91.50 372 GLY A CA 1
ATOM 2795 C C . GLY A 1 372 ? -15.494 -5.234 33.430 1.00 91.50 372 GLY A C 1
ATOM 2796 O O . GLY A 1 372 ? -14.356 -4.768 33.493 1.00 91.50 372 GLY A O 1
ATOM 2797 N N . ASP A 1 373 ? -16.497 -4.657 32.778 1.00 91.31 373 ASP A N 1
ATOM 2798 C CA . ASP A 1 373 ? -16.375 -3.428 31.985 1.00 91.31 373 ASP A CA 1
ATOM 2799 C C . ASP A 1 373 ? -16.044 -2.160 32.794 1.00 91.31 373 ASP A C 1
ATOM 2801 O O . ASP A 1 373 ? -16.440 -2.002 33.958 1.00 91.31 373 ASP A O 1
ATOM 2805 N N . VAL A 1 374 ? -15.385 -1.201 32.141 1.00 96.06 374 VAL A N 1
ATOM 2806 C CA . VAL A 1 374 ? -15.258 0.185 32.607 1.00 96.06 374 VAL A CA 1
ATOM 2807 C C . VAL A 1 374 ? -15.631 1.145 31.483 1.00 96.06 374 VAL A C 1
ATOM 2809 O O . VAL A 1 374 ? -14.857 1.350 30.549 1.00 96.06 374 VAL A O 1
ATOM 2812 N N . PHE A 1 375 ? -16.804 1.760 31.610 1.00 93.12 375 PHE A N 1
ATOM 2813 C CA . PHE A 1 375 ? -17.340 2.752 30.683 1.00 93.12 375 PHE A CA 1
ATOM 2814 C C . PHE A 1 375 ? -17.330 4.136 31.335 1.00 93.12 375 PHE A C 1
ATOM 2816 O O . PHE A 1 375 ? -17.906 4.325 32.412 1.00 93.12 375 PHE A O 1
ATOM 2823 N N . LEU A 1 376 ? -16.637 5.085 30.707 1.00 93.88 376 LEU A N 1
ATOM 2824 C CA . LEU A 1 376 ? -16.482 6.458 31.187 1.00 93.88 376 LEU A CA 1
ATOM 2825 C C . LEU A 1 376 ? -16.838 7.464 30.091 1.00 93.88 376 LEU A C 1
ATOM 2827 O O . LEU A 1 376 ? -16.329 7.347 28.974 1.00 93.88 376 LEU A O 1
ATOM 2831 N N . GLY A 1 377 ? -17.602 8.481 30.480 1.00 91.06 377 GLY A N 1
ATOM 2832 C CA . GLY A 1 377 ? -17.980 9.623 29.649 1.00 91.06 377 GLY A CA 1
ATOM 2833 C C . GLY A 1 377 ? -17.387 10.928 30.158 1.00 91.06 377 GLY A C 1
ATOM 2834 O O . GLY A 1 377 ? -17.052 11.055 31.343 1.00 91.06 377 GLY A O 1
ATOM 2835 N N . SER A 1 378 ? -17.220 11.912 29.279 1.00 91.56 378 SER A N 1
ATOM 2836 C CA . SER A 1 378 ? -16.901 13.291 29.658 1.00 91.56 378 SER A CA 1
ATOM 2837 C C . SER A 1 378 ? -17.181 14.269 28.522 1.00 91.56 378 SER A C 1
ATOM 2839 O O . SER A 1 378 ? -16.904 13.993 27.363 1.00 91.56 378 SER A O 1
ATOM 2841 N N . GLU A 1 379 ? -17.586 15.490 28.849 1.00 88.00 379 GLU A N 1
ATOM 2842 C CA . GLU A 1 379 ? -17.651 16.595 27.878 1.00 88.00 379 GLU A CA 1
ATOM 2843 C C . GLU A 1 379 ? -16.328 17.384 27.791 1.00 88.00 379 GLU A C 1
ATOM 2845 O O . GLU A 1 379 ? -16.172 18.308 26.985 1.00 88.00 379 GLU A O 1
ATOM 2850 N N . LEU A 1 380 ? -15.369 17.061 28.664 1.00 91.25 380 LEU A N 1
ATOM 2851 C CA . LEU A 1 380 ? -14.084 17.738 28.823 1.00 91.25 380 LEU A CA 1
ATOM 2852 C C . LEU A 1 380 ? -12.918 16.791 28.513 1.00 91.25 380 LEU A C 1
ATOM 2854 O O . LEU A 1 380 ? -13.104 15.630 28.160 1.00 91.25 380 LEU A O 1
ATOM 2858 N N . ASP A 1 381 ? -11.689 17.299 28.646 1.00 96.06 381 ASP A N 1
ATOM 2859 C CA . ASP A 1 381 ? -10.502 16.449 28.562 1.00 96.06 381 ASP A CA 1
ATOM 2860 C C . ASP A 1 381 ? -10.503 15.420 29.698 1.00 96.06 381 ASP A C 1
ATOM 2862 O O . ASP A 1 381 ? -10.619 15.787 30.874 1.00 96.06 381 ASP A O 1
ATOM 2866 N N . VAL A 1 382 ? -10.238 14.156 29.373 1.00 97.75 382 VAL A N 1
ATOM 2867 C CA . VAL A 1 382 ? -10.007 13.113 30.376 1.00 97.75 382 VAL A CA 1
ATOM 2868 C C . VAL A 1 382 ? -8.512 12.881 30.538 1.00 97.75 382 VAL A C 1
ATOM 2870 O O . VAL A 1 382 ? -7.814 12.414 29.643 1.00 97.75 382 VAL A O 1
ATOM 2873 N N . LYS A 1 383 ? -8.006 13.188 31.732 1.00 98.19 383 LYS A N 1
ATOM 2874 C CA . LYS A 1 383 ? -6.600 13.007 32.115 1.00 98.19 383 LYS A CA 1
ATOM 2875 C C . LYS A 1 383 ? -6.390 11.630 32.733 1.00 98.19 383 LYS A C 1
ATOM 2877 O O . LYS A 1 383 ? -6.490 11.479 33.948 1.00 98.19 383 LYS A O 1
ATOM 2882 N N . LEU A 1 384 ? -6.108 10.624 31.919 1.00 97.88 384 LEU A N 1
ATOM 2883 C CA . LEU A 1 384 ? -5.978 9.243 32.369 1.00 97.88 384 LEU A CA 1
ATOM 2884 C C . LEU A 1 384 ? -4.709 9.012 33.184 1.00 97.88 384 LEU A C 1
ATOM 2886 O O . LEU A 1 384 ? -3.597 9.259 32.723 1.00 97.88 384 LEU A O 1
ATOM 2890 N N . ASP A 1 385 ? -4.876 8.472 34.386 1.00 97.94 385 ASP A N 1
ATOM 2891 C CA . ASP A 1 385 ? -3.779 7.880 35.151 1.00 97.94 385 ASP A CA 1
ATOM 2892 C C . ASP A 1 385 ? -3.773 6.361 34.968 1.00 97.94 385 ASP A C 1
ATOM 2894 O O . ASP A 1 385 ? -2.886 5.832 34.306 1.00 97.94 385 ASP A O 1
ATOM 2898 N N . THR A 1 386 ? -4.782 5.647 35.477 1.00 97.75 386 THR A N 1
ATOM 2899 C CA . THR A 1 386 ? -4.887 4.188 35.298 1.00 97.75 386 THR A CA 1
ATOM 2900 C C . THR A 1 386 ? -6.341 3.729 35.271 1.00 97.75 386 THR A C 1
ATOM 2902 O O . THR A 1 386 ? -7.086 3.943 36.228 1.00 97.75 386 THR A O 1
ATOM 2905 N N . VAL A 1 387 ? -6.721 3.043 34.200 1.00 98.56 387 VAL A N 1
ATOM 2906 C CA . VAL A 1 387 ? -8.012 2.390 34.005 1.00 98.56 387 VAL A CA 1
ATOM 2907 C C . VAL A 1 387 ? -7.778 0.894 33.824 1.00 98.56 387 VAL A C 1
ATOM 2909 O O . VAL A 1 387 ? -6.990 0.484 32.979 1.00 98.56 387 VAL A O 1
ATOM 2912 N N . VAL A 1 388 ? -8.429 0.075 34.646 1.00 98.44 388 VAL A N 1
ATOM 2913 C CA . VAL A 1 388 ? -8.304 -1.387 34.598 1.00 98.44 388 VAL A CA 1
ATOM 2914 C C . VAL A 1 388 ? -9.690 -2.007 34.520 1.00 98.44 388 VAL A C 1
ATOM 2916 O O . VAL A 1 388 ? -10.509 -1.765 35.407 1.00 98.44 388 VAL A O 1
ATOM 2919 N N . ALA A 1 389 ? -9.921 -2.824 33.501 1.00 96.81 389 ALA A N 1
ATOM 2920 C CA . ALA A 1 389 ? -11.117 -3.640 33.333 1.00 96.81 389 ALA A CA 1
ATOM 2921 C C . ALA A 1 389 ? -10.722 -5.118 33.224 1.00 96.81 389 ALA A C 1
ATOM 2923 O O . ALA A 1 389 ? -9.602 -5.437 32.823 1.00 96.81 389 ALA A O 1
ATOM 2924 N N . GLY A 1 390 ? -11.628 -6.021 33.594 1.00 93.31 390 GLY A N 1
ATOM 2925 C CA . GLY A 1 390 ? -11.475 -7.440 33.247 1.00 93.31 390 GLY A CA 1
ATOM 2926 C C . GLY A 1 390 ? -11.898 -7.723 31.807 1.00 93.31 390 GLY A C 1
ATOM 2927 O O . GLY A 1 390 ? -11.295 -8.569 31.153 1.00 93.31 390 GLY A O 1
ATOM 2928 N N . ASP A 1 391 ? -12.877 -6.956 31.325 1.00 90.12 391 ASP A N 1
ATOM 2929 C CA . ASP A 1 391 ? -13.464 -7.079 29.993 1.00 90.12 391 ASP A CA 1
ATOM 2930 C C . ASP A 1 391 ? -13.124 -5.813 29.186 1.00 90.12 391 ASP A C 1
ATOM 2932 O O . ASP A 1 391 ? -11.942 -5.552 28.951 1.00 90.12 391 ASP A O 1
ATOM 2936 N N . THR A 1 392 ? -14.098 -4.985 28.807 1.00 89.81 392 THR A N 1
ATOM 2937 C CA . THR A 1 392 ? -13.871 -3.839 27.915 1.00 89.81 392 THR A CA 1
ATOM 2938 C C . THR A 1 392 ? -13.629 -2.536 28.685 1.00 89.81 392 THR A C 1
ATOM 2940 O O . THR A 1 392 ? -14.306 -2.224 29.669 1.00 89.81 392 THR A O 1
ATOM 2943 N N . VAL A 1 393 ? -12.693 -1.716 28.205 1.00 95.25 393 VAL A N 1
ATOM 2944 C CA . VAL A 1 393 ? -12.623 -0.286 28.543 1.00 95.25 393 VAL A CA 1
ATOM 2945 C C . VAL A 1 393 ? -13.217 0.523 27.401 1.00 95.25 393 VAL A C 1
ATOM 2947 O O . VAL A 1 393 ? -12.763 0.419 26.267 1.00 95.25 393 VAL A O 1
ATOM 2950 N N . ARG A 1 394 ? -14.198 1.370 27.715 1.00 92.56 394 ARG A N 1
ATOM 2951 C CA . ARG A 1 394 ? -14.762 2.356 26.789 1.00 92.56 394 ARG A CA 1
ATOM 2952 C C . ARG A 1 394 ? -14.627 3.735 27.411 1.00 92.56 394 ARG A C 1
ATOM 2954 O O . ARG A 1 394 ? -15.117 3.957 28.517 1.00 92.56 394 ARG A O 1
ATOM 2961 N N . ILE A 1 395 ? -13.945 4.645 26.729 1.00 93.44 395 ILE A N 1
ATOM 2962 C CA . ILE A 1 395 ? -13.762 6.018 27.205 1.00 93.44 395 ILE A CA 1
ATOM 2963 C C . ILE A 1 395 ? -14.159 6.961 26.087 1.00 93.44 395 ILE A C 1
ATOM 2965 O O . ILE A 1 395 ? -13.543 6.946 25.023 1.00 93.44 395 ILE A O 1
ATOM 2969 N N . LYS A 1 396 ? -15.165 7.788 26.351 1.00 88.06 396 LYS A N 1
ATOM 2970 C CA . LYS A 1 396 ? -15.684 8.760 25.396 1.00 88.06 396 LYS A CA 1
ATOM 2971 C C . LYS A 1 396 ? -15.552 10.155 25.955 1.00 88.06 396 LYS A C 1
ATOM 2973 O O . LYS A 1 396 ? -15.850 10.399 27.123 1.00 88.06 396 LYS A O 1
ATOM 2978 N N . THR A 1 397 ? -15.041 11.062 25.130 1.00 89.88 397 THR A N 1
ATOM 2979 C CA . THR A 1 397 ? -14.806 12.440 25.543 1.00 89.88 397 THR A CA 1
ATOM 2980 C C . THR A 1 397 ? -15.184 13.435 24.455 1.00 89.88 397 THR A C 1
ATOM 2982 O O . THR A 1 397 ? -14.879 13.239 23.279 1.00 89.88 397 THR A O 1
ATOM 2985 N N . GLY A 1 398 ? -15.774 14.563 24.851 1.00 85.88 398 GLY A N 1
ATOM 2986 C CA . GLY A 1 398 ? -16.011 15.705 23.966 1.00 85.88 398 GLY A CA 1
ATOM 2987 C C . GLY A 1 398 ? -14.734 16.468 23.576 1.00 85.88 398 GLY A C 1
ATOM 2988 O O . GLY A 1 398 ? -14.791 17.371 22.735 1.00 85.88 398 GLY A O 1
ATOM 2989 N N . LYS A 1 399 ? -13.587 16.158 24.202 1.00 92.44 399 LYS A N 1
ATOM 2990 C CA . LYS A 1 399 ? -12.274 16.785 23.962 1.00 92.44 399 LYS A CA 1
ATOM 2991 C C . LYS A 1 399 ? -11.177 15.728 23.839 1.00 92.44 399 LYS A C 1
ATOM 2993 O O . LYS A 1 399 ? -11.343 14.829 23.033 1.00 92.44 399 LYS A O 1
ATOM 2998 N N . SER A 1 400 ? -10.038 15.872 24.524 1.00 97.38 400 SER A N 1
ATOM 2999 C CA . SER A 1 400 ? -8.889 14.969 24.377 1.00 97.38 400 SER A CA 1
ATOM 3000 C C . SER A 1 400 ? -8.809 13.929 25.493 1.00 97.38 400 SER A C 1
ATOM 3002 O O . SER A 1 400 ? -9.127 14.203 26.653 1.00 97.38 400 SER A O 1
ATOM 3004 N N . ILE A 1 401 ? -8.246 12.767 25.168 1.00 98.38 401 ILE A N 1
ATOM 3005 C CA . ILE A 1 401 ? -7.796 11.777 26.151 1.00 98.38 401 ILE A CA 1
ATOM 3006 C C . ILE A 1 401 ? -6.293 11.975 26.359 1.00 98.38 401 ILE A C 1
ATOM 3008 O O . ILE A 1 401 ? -5.499 11.822 25.437 1.00 98.38 401 ILE A O 1
ATOM 3012 N N . ILE A 1 402 ? -5.884 12.335 27.574 1.00 98.38 402 ILE A N 1
ATOM 3013 C CA . ILE A 1 402 ? -4.520 12.785 27.885 1.00 98.38 402 ILE A CA 1
ATOM 3014 C C . ILE A 1 402 ? -3.852 11.811 28.851 1.00 98.38 402 ILE A C 1
ATOM 3016 O O . ILE A 1 402 ? -4.422 11.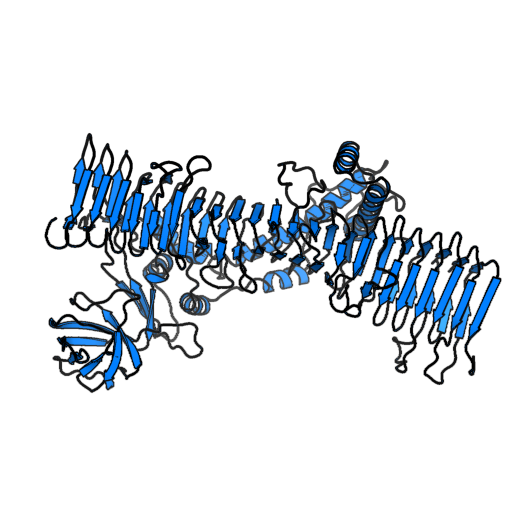485 29.893 1.00 98.38 402 ILE A O 1
ATOM 3020 N N . ASN A 1 403 ? -2.604 11.422 28.582 1.00 98.25 403 ASN A N 1
ATOM 3021 C CA . ASN A 1 403 ? -1.804 10.680 29.552 1.00 98.25 403 ASN A CA 1
ATOM 3022 C C . ASN A 1 403 ? -1.386 11.588 30.727 1.00 98.25 403 ASN A C 1
ATOM 3024 O O . ASN A 1 403 ? -0.556 12.483 30.580 1.00 98.25 403 ASN A O 1
ATOM 3028 N N . ALA A 1 404 ? -1.933 11.339 31.916 1.00 97.00 404 ALA A N 1
ATOM 3029 C CA . ALA A 1 404 ? -1.550 12.004 33.162 1.00 97.00 404 ALA A CA 1
ATOM 3030 C C . ALA A 1 404 ? -0.689 11.134 34.095 1.00 97.00 404 ALA A C 1
ATOM 3032 O O . ALA A 1 404 ? -0.098 11.667 35.039 1.00 97.00 404 ALA A O 1
ATOM 3033 N N . GLY A 1 405 ? -0.600 9.826 33.836 1.00 93.88 405 GLY A N 1
ATOM 3034 C CA . GLY A 1 405 ? 0.264 8.890 34.569 1.00 93.88 405 GLY A CA 1
ATOM 3035 C C . GLY A 1 405 ? 1.744 8.970 34.159 1.00 93.88 405 GLY A C 1
ATOM 3036 O O . GLY A 1 405 ? 2.635 8.612 34.936 1.00 93.88 405 GLY A O 1
ATOM 3037 N N . GLY A 1 406 ? 2.025 9.494 32.962 1.00 93.50 406 GLY A N 1
ATOM 3038 C CA . GLY A 1 406 ? 3.360 9.597 32.373 1.00 93.50 406 GLY A CA 1
ATOM 3039 C C . GLY A 1 406 ? 3.879 8.270 31.804 1.00 93.50 406 GLY A C 1
ATOM 3040 O O . GLY A 1 406 ? 3.244 7.223 31.915 1.00 93.50 406 GLY A O 1
ATOM 3041 N N . SER A 1 407 ? 5.080 8.292 31.216 1.00 94.69 407 SER A N 1
ATOM 3042 C CA . SER A 1 407 ? 5.597 7.189 30.383 1.00 94.69 407 SER A CA 1
ATOM 3043 C C . SER A 1 407 ? 5.927 5.873 31.088 1.00 94.69 407 SER A C 1
ATOM 3045 O O . SER A 1 407 ? 6.243 4.888 30.429 1.00 94.69 407 SER A O 1
ATOM 3047 N N . SER A 1 408 ? 5.880 5.827 32.420 1.00 94.06 408 SER A N 1
ATOM 3048 C CA . SER A 1 408 ? 6.091 4.598 33.200 1.00 94.06 408 SER A CA 1
ATOM 3049 C C . SER A 1 408 ? 4.796 3.916 33.639 1.00 94.06 408 SER A C 1
ATOM 3051 O O . SER A 1 408 ? 4.842 2.826 34.208 1.00 94.06 408 SER A O 1
ATOM 3053 N N . VAL A 1 409 ? 3.660 4.587 33.455 1.00 96.50 409 VAL A N 1
ATOM 3054 C CA . VAL A 1 409 ? 2.342 4.077 33.825 1.00 96.50 409 VAL A CA 1
ATOM 3055 C C . VAL A 1 409 ? 1.700 3.463 32.586 1.00 96.50 409 VAL A C 1
ATOM 3057 O O . VAL A 1 409 ? 1.930 3.906 31.464 1.00 96.50 409 VAL A O 1
ATOM 3060 N N . THR A 1 410 ? 0.942 2.391 32.794 1.00 97.94 410 THR A N 1
ATOM 3061 C CA . THR A 1 410 ? 0.023 1.862 31.783 1.00 97.94 410 THR A CA 1
ATOM 3062 C C . THR A 1 410 ? -1.328 2.508 32.054 1.00 97.94 410 THR A C 1
ATOM 3064 O O . THR A 1 410 ? -1.885 2.318 33.135 1.00 97.94 410 THR A O 1
ATOM 3067 N N . ASN A 1 411 ? -1.804 3.330 31.123 1.00 98.56 411 ASN A N 1
ATOM 3068 C CA . ASN A 1 411 ? -3.047 4.074 31.276 1.00 98.56 411 ASN A CA 1
ATOM 3069 C C . ASN A 1 411 ? -4.264 3.158 31.203 1.00 98.56 411 ASN A C 1
ATOM 3071 O O . ASN A 1 411 ? -5.213 3.401 31.941 1.00 98.56 411 ASN A O 1
ATOM 3075 N N . VAL A 1 412 ? -4.235 2.127 30.354 1.00 98.50 412 VAL A N 1
ATOM 3076 C CA . VAL A 1 412 ? -5.358 1.198 30.173 1.00 98.50 412 VAL A CA 1
ATOM 3077 C C . VAL A 1 412 ? -4.881 -0.252 30.215 1.00 98.50 412 VAL A C 1
ATOM 3079 O O . VAL A 1 412 ? -3.914 -0.617 29.553 1.00 98.50 412 VAL A O 1
ATOM 3082 N N . THR A 1 413 ? -5.550 -1.089 31.004 1.00 98.31 413 THR A N 1
ATOM 3083 C CA . THR A 1 413 ? -5.364 -2.547 31.001 1.00 98.31 413 THR A CA 1
ATOM 3084 C C . THR A 1 413 ? -6.721 -3.225 30.919 1.00 98.31 413 THR A C 1
ATOM 3086 O O . THR A 1 413 ? -7.541 -3.03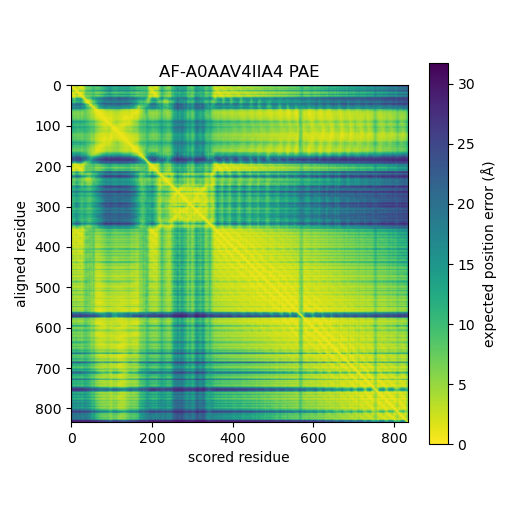4 31.820 1.00 98.31 413 THR A O 1
ATOM 3089 N N . SER A 1 414 ? -6.966 -3.987 29.858 1.00 95.75 414 SER A N 1
ATOM 3090 C CA . SER A 1 414 ? -8.274 -4.595 29.590 1.00 95.75 414 SER A CA 1
ATOM 3091 C C . SER A 1 414 ? -8.198 -5.692 28.529 1.00 95.75 414 SER A C 1
ATOM 3093 O O . SER A 1 414 ? -7.148 -5.903 27.923 1.00 95.75 414 SER A O 1
ATOM 3095 N N . SER A 1 415 ? -9.311 -6.400 28.333 1.00 91.94 415 SER A N 1
ATOM 3096 C CA . SER A 1 415 ? -9.463 -7.375 27.252 1.00 91.94 415 SER A CA 1
ATOM 3097 C C . SER A 1 415 ? -9.846 -6.726 25.928 1.00 91.94 415 SER A C 1
ATOM 3099 O O . SER A 1 415 ? -9.439 -7.256 24.923 1.00 91.94 415 SER A O 1
ATOM 3101 N N . ASP A 1 416 ? -10.556 -5.596 25.913 1.00 90.81 416 ASP A N 1
ATOM 3102 C CA . ASP A 1 416 ? -10.803 -4.785 24.704 1.00 90.81 416 ASP A CA 1
ATOM 3103 C C . ASP A 1 416 ? -10.718 -3.296 25.057 1.00 90.81 416 ASP A C 1
ATOM 3105 O O . ASP A 1 416 ? -10.922 -2.919 26.225 1.00 90.81 416 ASP A O 1
ATOM 3109 N N . VAL A 1 417 ? -10.436 -2.435 24.074 1.00 93.81 417 VAL A N 1
ATOM 3110 C CA . VAL A 1 417 ? -10.379 -0.978 24.269 1.00 93.81 417 VAL A CA 1
ATOM 3111 C C . VAL A 1 417 ? -11.071 -0.224 23.147 1.00 93.81 417 VAL A C 1
ATOM 3113 O O . VAL A 1 417 ? -10.771 -0.413 21.974 1.00 93.81 417 VAL A O 1
ATOM 3116 N N . ILE A 1 418 ? -11.916 0.722 23.552 1.00 90.44 418 ILE A N 1
ATOM 3117 C CA . ILE A 1 418 ? -12.570 1.691 22.681 1.00 90.44 418 ILE A CA 1
ATOM 3118 C C . ILE A 1 418 ? -12.310 3.095 23.225 1.00 90.44 418 ILE A C 1
ATOM 3120 O O . ILE A 1 418 ? -12.662 3.394 24.373 1.00 90.44 418 ILE A O 1
ATOM 3124 N N . LEU A 1 419 ? -11.714 3.964 22.410 1.00 93.50 419 LEU A N 1
ATOM 3125 C CA . LEU A 1 419 ? -11.391 5.341 22.789 1.00 93.50 419 LEU A CA 1
ATOM 3126 C C . LEU A 1 419 ? -11.979 6.356 21.804 1.00 93.50 419 LEU A C 1
ATOM 3128 O O . LEU A 1 419 ? -11.774 6.255 20.599 1.00 93.50 419 LEU A O 1
ATOM 3132 N N . GLU A 1 420 ? -12.642 7.387 22.323 1.00 89.94 420 GLU A N 1
ATOM 3133 C CA . GLU A 1 420 ? -13.262 8.429 21.502 1.00 89.94 420 GLU A CA 1
ATOM 3134 C C . GLU A 1 420 ? -12.916 9.839 22.005 1.00 89.94 420 GLU A C 1
ATOM 3136 O O . GLU A 1 420 ? -13.072 10.159 23.190 1.00 89.94 420 GLU A O 1
ATOM 3141 N N . ALA A 1 421 ? -12.460 10.694 21.088 1.00 90.50 421 ALA A N 1
ATOM 3142 C CA . ALA A 1 421 ? -12.121 12.096 21.338 1.00 90.50 421 ALA A CA 1
ATOM 3143 C C . ALA A 1 421 ? -12.747 12.997 20.258 1.00 90.50 421 ALA A C 1
ATOM 3145 O O . ALA A 1 421 ? -12.125 13.298 19.235 1.00 90.50 421 ALA A O 1
ATOM 3146 N N . ALA A 1 422 ? -13.995 13.421 20.479 1.00 82.56 422 ALA A N 1
ATOM 3147 C CA . ALA A 1 422 ? -14.836 14.031 19.443 1.00 82.56 422 ALA A CA 1
ATOM 3148 C C . ALA A 1 422 ? -14.273 15.342 18.856 1.00 82.56 422 ALA A C 1
ATOM 3150 O O . ALA A 1 422 ? -14.409 15.591 17.664 1.00 82.56 422 ALA A O 1
ATOM 3151 N N . ASP A 1 423 ? -13.638 16.185 19.675 1.00 87.81 423 ASP A N 1
ATOM 3152 C CA . ASP A 1 423 ? -12.999 17.450 19.258 1.00 87.81 423 ASP A CA 1
ATOM 3153 C C . ASP A 1 423 ? -11.616 17.573 19.918 1.00 87.81 423 ASP A C 1
ATOM 3155 O O . ASP A 1 423 ? -11.301 18.549 20.610 1.00 87.81 423 ASP A O 1
ATOM 3159 N N . GLY A 1 424 ? -10.816 16.512 19.796 1.00 92.69 424 GLY A N 1
ATOM 3160 C CA . GLY A 1 424 ? -9.492 16.417 20.399 1.00 92.69 424 GLY A CA 1
ATOM 3161 C C . GLY A 1 424 ? -8.655 15.267 19.849 1.00 92.69 424 GLY A C 1
ATOM 3162 O O . GLY A 1 424 ? -8.979 14.684 18.815 1.00 92.69 424 GLY A O 1
ATOM 3163 N N . SER A 1 425 ? -7.573 14.967 20.564 1.00 97.50 425 SER A N 1
ATOM 3164 C CA . SER A 1 425 ? -6.632 13.885 20.250 1.00 97.50 425 SER A CA 1
ATOM 3165 C C . SER A 1 425 ? -6.636 12.823 21.351 1.00 97.50 425 SER A C 1
ATOM 3167 O O . SER A 1 425 ? -7.004 13.091 22.501 1.00 97.50 425 SER A O 1
ATOM 3169 N N . ILE A 1 426 ? -6.163 11.625 21.020 1.00 98.44 426 ILE A N 1
ATOM 3170 C CA . ILE A 1 426 ? -5.808 10.590 21.994 1.00 98.44 426 ILE A CA 1
ATOM 3171 C C . ILE A 1 426 ? -4.291 10.614 22.152 1.00 98.44 426 ILE A C 1
ATOM 3173 O O . ILE A 1 426 ? -3.554 10.255 21.242 1.00 98.44 426 ILE A O 1
ATOM 3177 N N . GLY A 1 427 ? -3.814 11.033 23.320 1.00 98.44 427 GLY A N 1
ATOM 3178 C CA . GLY A 1 427 ? -2.388 11.193 23.580 1.00 98.44 427 GLY A CA 1
ATOM 3179 C C . GLY A 1 427 ? -1.751 12.342 22.792 1.00 98.44 427 GLY A C 1
ATOM 3180 O O . GLY A 1 427 ? -2.415 13.184 22.190 1.00 98.44 427 GLY A O 1
ATOM 3181 N N . SER A 1 428 ? -0.424 12.406 22.856 1.00 97.75 428 SER A N 1
ATOM 3182 C CA . SER A 1 428 ? 0.404 13.318 22.062 1.00 97.75 428 SER A CA 1
ATOM 3183 C C . SER A 1 428 ? 1.796 12.722 21.858 1.00 97.75 428 SER A C 1
ATOM 3185 O O . SER A 1 428 ? 2.188 11.823 22.600 1.00 97.75 428 SER A O 1
ATOM 3187 N N . ALA A 1 429 ? 2.594 13.283 20.947 1.00 96.19 429 ALA A N 1
ATOM 3188 C CA . ALA A 1 429 ? 3.970 12.835 20.711 1.00 96.19 429 ALA A CA 1
ATOM 3189 C C . ALA A 1 429 ? 4.875 12.837 21.966 1.00 96.19 429 ALA A C 1
ATOM 3191 O O . ALA A 1 429 ? 5.829 12.066 22.035 1.00 96.19 429 ALA A O 1
ATOM 3192 N N . SER A 1 430 ? 4.622 13.704 22.960 1.00 95.19 430 SER A N 1
ATOM 3193 C CA . SER A 1 430 ? 5.383 13.705 24.224 1.00 95.19 430 SER A CA 1
ATOM 3194 C C . SER A 1 430 ? 4.776 12.823 25.310 1.00 95.19 430 SER A C 1
ATOM 3196 O O . SER A 1 430 ? 5.485 12.424 26.233 1.00 95.19 430 SER A O 1
ATOM 3198 N N . ASP A 1 431 ? 3.477 12.554 25.212 1.00 96.38 431 ASP A N 1
ATOM 3199 C CA . ASP A 1 431 ? 2.664 11.931 26.250 1.00 96.38 431 ASP A CA 1
ATOM 3200 C C . ASP A 1 431 ? 1.627 11.000 25.595 1.00 96.38 431 ASP A C 1
ATOM 3202 O O . ASP A 1 431 ? 0.419 11.252 25.634 1.00 96.38 431 ASP A O 1
ATOM 3206 N N . GLN A 1 432 ? 2.116 9.941 24.943 1.00 98.19 432 GLN A N 1
ATOM 3207 C CA . GLN A 1 432 ? 1.292 8.904 24.310 1.00 98.19 432 GLN A CA 1
ATOM 3208 C C . GLN A 1 432 ? 0.476 8.123 25.352 1.00 98.19 432 GLN A C 1
ATOM 3210 O O . GLN A 1 432 ? 0.871 8.031 26.521 1.00 98.19 432 GLN A O 1
ATOM 3215 N N . ILE A 1 433 ? -0.653 7.547 24.942 1.00 98.62 433 ILE A N 1
ATOM 3216 C CA . ILE A 1 433 ? -1.434 6.641 25.794 1.00 98.62 433 ILE A CA 1
ATOM 3217 C C . ILE A 1 433 ? -0.771 5.265 25.788 1.00 98.62 433 ILE A C 1
ATOM 3219 O O . ILE A 1 433 ? -0.557 4.681 24.730 1.00 98.62 433 ILE A O 1
ATOM 3223 N N . TYR A 1 434 ? -0.455 4.738 26.970 1.00 98.62 434 TYR A N 1
ATOM 3224 C CA . TYR A 1 434 ? 0.087 3.387 27.104 1.00 98.62 434 TYR A CA 1
ATOM 3225 C C . TYR A 1 434 ? -1.011 2.403 27.470 1.00 98.62 434 TYR A C 1
ATOM 3227 O O . TYR A 1 434 ? -1.696 2.586 28.481 1.00 98.62 434 TYR A O 1
ATOM 3235 N N . ILE A 1 435 ? -1.122 1.330 26.702 1.00 98.31 435 ILE A N 1
ATOM 3236 C CA . ILE A 1 435 ? -2.071 0.249 26.933 1.00 98.31 435 ILE A CA 1
ATOM 3237 C C . ILE A 1 435 ? -1.333 -1.074 27.173 1.00 98.31 435 ILE A C 1
ATOM 3239 O O . ILE A 1 435 ? -0.157 -1.223 26.843 1.00 98.31 435 ILE A O 1
ATOM 3243 N N . ASN A 1 436 ? -2.015 -2.013 27.815 1.00 97.44 436 ASN A N 1
ATOM 3244 C CA . ASN A 1 436 ? -1.601 -3.407 27.935 1.00 97.44 436 ASN A CA 1
ATOM 3245 C C . ASN A 1 436 ? -2.859 -4.249 27.774 1.00 97.44 436 ASN A C 1
ATOM 3247 O O . ASN A 1 436 ? -3.710 -4.250 28.671 1.00 97.44 436 ASN A O 1
ATOM 3251 N N . LEU A 1 437 ? -2.994 -4.872 26.612 1.00 94.19 437 LEU A N 1
ATOM 3252 C CA . LEU A 1 437 ? -4.198 -5.599 26.249 1.00 94.19 437 LEU A CA 1
ATOM 3253 C C . LEU A 1 437 ? -4.020 -7.107 26.430 1.00 94.19 437 LEU A C 1
ATOM 3255 O O . LEU A 1 437 ? -2.903 -7.619 26.501 1.00 94.19 437 LEU A O 1
ATOM 3259 N N . ALA A 1 438 ? -5.135 -7.830 26.523 1.00 93.06 438 ALA A N 1
ATOM 3260 C CA . ALA A 1 438 ? -5.110 -9.276 26.328 1.00 93.06 438 ALA A CA 1
ATOM 3261 C C . ALA A 1 438 ? -4.655 -9.622 24.893 1.00 93.06 438 ALA A C 1
ATOM 3263 O O . ALA A 1 438 ? -4.800 -8.812 23.987 1.00 93.06 438 ALA A O 1
ATOM 3264 N N . ALA A 1 439 ? -4.134 -10.833 24.681 1.00 90.25 439 ALA A N 1
ATOM 3265 C CA . ALA A 1 439 ? -3.551 -11.225 23.391 1.00 90.25 439 ALA A CA 1
ATOM 3266 C C . ALA A 1 439 ? -4.529 -11.111 22.205 1.00 90.25 439 ALA A C 1
ATOM 3268 O O . ALA A 1 439 ? -4.138 -10.667 21.134 1.00 90.25 439 ALA A O 1
ATOM 3269 N N . ASP A 1 440 ? -5.801 -11.459 22.420 1.00 88.06 440 ASP A N 1
ATOM 3270 C CA . ASP A 1 440 ? -6.846 -11.449 21.383 1.00 88.06 440 ASP A CA 1
ATOM 3271 C C . ASP A 1 440 ? -7.709 -10.170 21.439 1.00 88.06 440 ASP A C 1
ATOM 3273 O O . ASP A 1 440 ? -8.830 -10.141 20.938 1.00 88.06 440 ASP A O 1
ATOM 3277 N N . ALA A 1 441 ? -7.225 -9.135 22.129 1.00 91.94 441 ALA A N 1
ATOM 3278 C CA . ALA A 1 441 ? -7.952 -7.892 22.344 1.00 91.94 441 ALA A CA 1
ATOM 3279 C C . ALA A 1 441 ? -8.072 -7.058 21.079 1.00 91.94 441 ALA A C 1
ATOM 3281 O O . ALA A 1 441 ? -7.073 -6.876 20.385 1.00 91.94 441 ALA A O 1
ATOM 3282 N N . ILE A 1 442 ? -9.234 -6.446 20.863 1.00 90.06 442 ILE A N 1
ATOM 3283 C CA . ILE A 1 442 ? -9.437 -5.483 19.782 1.00 90.06 442 ILE A CA 1
ATOM 3284 C C . ILE A 1 442 ? -9.255 -4.055 20.299 1.00 90.06 442 ILE A C 1
ATOM 3286 O O . ILE A 1 442 ? -9.775 -3.672 21.357 1.00 90.06 442 ILE A O 1
ATOM 3290 N N . PHE A 1 443 ? -8.511 -3.256 19.532 1.00 94.06 443 PHE A N 1
ATOM 3291 C CA . PHE A 1 443 ? -8.368 -1.823 19.753 1.00 94.06 443 PHE A CA 1
ATOM 3292 C C . PHE A 1 443 ? -9.103 -1.016 18.680 1.00 94.06 443 PHE A C 1
ATOM 3294 O O . PHE A 1 443 ? -8.763 -1.084 17.501 1.00 94.06 443 PHE A O 1
ATOM 3301 N N . THR A 1 444 ? -10.051 -0.193 19.125 1.00 89.94 444 THR A N 1
ATOM 3302 C CA . THR A 1 444 ? -10.833 0.715 18.280 1.00 89.94 444 THR A CA 1
ATOM 3303 C C . THR A 1 444 ? -10.710 2.147 18.787 1.00 89.94 444 THR A C 1
ATOM 3305 O O . THR A 1 444 ? -10.740 2.402 19.999 1.00 89.94 444 THR A O 1
ATOM 3308 N N . ALA A 1 445 ? -10.575 3.113 17.878 1.00 90.88 445 ALA A N 1
ATOM 3309 C CA . ALA A 1 445 ? -10.511 4.517 18.255 1.00 90.88 445 ALA A CA 1
ATOM 3310 C C . ALA A 1 445 ? -10.990 5.487 17.174 1.00 90.88 445 ALA A C 1
ATOM 3312 O O . ALA A 1 445 ? -10.716 5.322 15.988 1.00 90.88 445 ALA A O 1
ATOM 3313 N N . ARG A 1 446 ? -11.631 6.572 17.621 1.00 86.50 446 ARG A N 1
ATOM 3314 C CA . ARG A 1 446 ? -12.087 7.668 16.760 1.00 86.50 446 ARG A CA 1
ATOM 3315 C C . ARG A 1 446 ? -11.715 9.024 17.344 1.00 86.50 446 ARG A C 1
ATOM 3317 O O . ARG A 1 446 ? -12.023 9.318 18.501 1.00 86.50 446 ARG A O 1
ATOM 3324 N N . VAL A 1 447 ? -11.092 9.874 16.533 1.00 89.06 447 VAL A N 1
ATOM 3325 C CA . VAL A 1 447 ? -10.668 11.220 16.941 1.00 89.06 447 VAL A CA 1
ATOM 3326 C C . VAL A 1 447 ? -10.879 12.251 15.837 1.00 89.06 447 VAL A C 1
ATOM 3328 O O . VAL A 1 447 ? -10.873 11.926 14.649 1.00 89.06 447 VAL A O 1
ATOM 3331 N N . SER A 1 448 ? -11.006 13.523 16.221 1.00 86.94 448 SER A N 1
ATOM 3332 C CA . SER A 1 448 ? -10.882 14.620 15.252 1.00 86.94 448 SER A CA 1
ATOM 3333 C C . SER A 1 448 ? -9.415 14.926 14.921 1.00 86.94 448 SER A C 1
ATOM 3335 O O . SER A 1 448 ? -9.084 15.152 13.757 1.00 86.94 448 SER A O 1
ATOM 3337 N N . GLY A 1 449 ? -8.542 14.925 15.936 1.00 94.50 449 GLY A N 1
ATOM 3338 C CA . GLY A 1 449 ? -7.108 15.212 15.827 1.00 94.50 449 GLY A CA 1
ATOM 3339 C C . GLY A 1 449 ? -6.254 13.967 15.582 1.00 94.50 449 GLY A C 1
ATOM 3340 O O . GLY A 1 449 ? -6.500 13.225 14.639 1.00 94.50 449 GLY A O 1
ATOM 3341 N N . ASP A 1 450 ? -5.249 13.756 16.436 1.00 98.50 450 ASP A N 1
ATOM 3342 C CA . ASP A 1 450 ? -4.252 12.683 16.300 1.00 98.50 450 ASP A CA 1
ATOM 3343 C C . ASP A 1 450 ? -4.496 11.522 17.277 1.00 98.50 450 ASP A C 1
ATOM 3345 O O . ASP A 1 450 ? -5.065 11.708 18.360 1.00 98.50 450 ASP A O 1
ATOM 3349 N N . ILE A 1 451 ? -3.969 10.341 16.943 1.00 98.62 451 ILE A N 1
ATOM 3350 C CA . ILE A 1 451 ? -3.864 9.189 17.850 1.00 98.62 451 ILE A CA 1
ATOM 3351 C C . ILE A 1 451 ? -2.385 8.891 18.110 1.00 98.62 451 ILE A C 1
ATOM 3353 O O . ILE A 1 451 ? -1.661 8.538 17.191 1.00 98.62 451 ILE A O 1
ATOM 3357 N N . TYR A 1 452 ? -1.944 8.975 19.365 1.00 98.81 452 TYR A N 1
ATOM 3358 C CA . TYR A 1 452 ? -0.620 8.546 19.825 1.00 98.81 452 TYR A CA 1
ATOM 3359 C C . TYR A 1 452 ? -0.767 7.460 20.885 1.00 98.81 452 TYR A C 1
ATOM 3361 O O . TYR A 1 452 ? -1.141 7.742 22.034 1.00 98.81 452 TYR A O 1
ATOM 3369 N N . LEU A 1 453 ? -0.439 6.222 20.518 1.00 98.56 453 LEU A N 1
ATOM 3370 C CA . LEU A 1 453 ? -0.692 5.063 21.364 1.00 98.56 453 LEU A CA 1
ATOM 3371 C C . LEU A 1 453 ? 0.442 4.043 21.339 1.00 98.56 453 LEU A C 1
ATOM 3373 O O . LEU A 1 453 ? 1.143 3.851 20.347 1.00 98.56 453 LEU A O 1
ATOM 3377 N N . THR A 1 454 ? 0.634 3.376 22.473 1.00 98.62 454 THR A N 1
ATOM 3378 C CA . THR A 1 454 ? 1.629 2.322 22.617 1.00 98.62 454 THR A CA 1
ATOM 3379 C C . THR A 1 454 ? 1.117 1.155 23.425 1.00 98.62 454 THR A C 1
ATOM 3381 O O . THR A 1 454 ? 0.776 1.309 24.598 1.00 98.62 454 THR A O 1
ATOM 3384 N N . GLU A 1 455 ? 1.137 -0.018 22.812 1.00 98.25 455 GLU A N 1
ATOM 3385 C CA . GLU A 1 455 ? 0.997 -1.292 23.500 1.00 98.25 455 GLU A CA 1
ATOM 3386 C C . GLU A 1 455 ? 2.391 -1.726 24.003 1.00 98.25 455 GLU A C 1
ATOM 3388 O O . GLU A 1 455 ? 3.409 -1.527 23.331 1.00 98.25 455 GLU A O 1
ATOM 3393 N N . ARG A 1 456 ? 2.453 -2.248 25.236 1.00 96.50 456 ARG A N 1
ATOM 3394 C CA . ARG A 1 456 ? 3.704 -2.621 25.912 1.00 96.50 456 ARG A CA 1
ATOM 3395 C C . ARG A 1 456 ? 4.183 -4.067 25.754 1.00 96.50 456 ARG A C 1
ATOM 3397 O O . ARG A 1 456 ? 5.382 -4.318 25.884 1.00 96.50 456 ARG A O 1
ATOM 3404 N N . THR A 1 457 ? 3.282 -5.034 25.677 1.00 94.31 457 THR A N 1
ATOM 3405 C CA . THR A 1 457 ? 3.555 -6.452 25.932 1.00 94.31 457 THR A CA 1
ATOM 3406 C C . THR A 1 457 ? 3.138 -7.433 24.841 1.00 94.31 457 THR A C 1
ATOM 3408 O O . THR A 1 457 ? 3.638 -8.556 24.883 1.00 94.31 457 THR A O 1
ATOM 3411 N N . ASP A 1 458 ? 2.278 -7.049 23.907 1.00 95.62 458 ASP A N 1
ATOM 3412 C CA . ASP A 1 458 ? 1.650 -7.921 22.913 1.00 95.62 458 ASP A CA 1
ATOM 3413 C C . ASP A 1 458 ? 1.355 -7.160 21.602 1.00 95.62 458 ASP A C 1
ATOM 3415 O O . ASP A 1 458 ? 1.909 -6.087 21.341 1.00 95.62 458 ASP A O 1
ATOM 3419 N N . ASN A 1 459 ? 0.534 -7.747 20.738 1.00 97.31 459 ASN A N 1
ATOM 3420 C CA . ASN A 1 459 ? 0.077 -7.126 19.505 1.00 97.31 459 ASN A CA 1
ATOM 3421 C C . ASN A 1 459 ? -0.905 -5.971 19.758 1.00 97.31 459 ASN A C 1
ATOM 3423 O O . ASN A 1 459 ? -1.633 -5.939 20.751 1.00 97.31 459 ASN A O 1
ATOM 3427 N N . ILE A 1 460 ? -0.978 -5.053 18.795 1.00 98.38 460 ILE A N 1
ATOM 3428 C CA . ILE A 1 460 ? -2.168 -4.227 18.586 1.00 98.38 460 ILE A CA 1
ATOM 3429 C C . ILE A 1 460 ? -2.991 -4.932 17.508 1.00 98.38 460 ILE A C 1
ATOM 3431 O O . ILE A 1 460 ? -2.642 -4.840 16.333 1.00 98.38 460 ILE A O 1
ATOM 3435 N N . ASN A 1 461 ? -4.062 -5.627 17.897 1.00 96.56 461 ASN A N 1
ATOM 3436 C CA . ASN A 1 461 ? -5.039 -6.121 16.927 1.00 96.56 461 ASN A CA 1
ATOM 3437 C C . ASN A 1 461 ? -6.013 -4.976 16.637 1.00 96.56 461 ASN A C 1
ATOM 3439 O O . ASN A 1 461 ? -6.786 -4.548 17.505 1.00 96.56 461 ASN A O 1
ATOM 3443 N N . VAL A 1 462 ? -5.886 -4.404 15.448 1.00 95.19 462 VAL A N 1
ATOM 3444 C CA . VAL A 1 462 ? -6.613 -3.210 15.039 1.00 95.19 462 VAL A CA 1
ATOM 3445 C C . VAL A 1 462 ? -8.043 -3.603 14.698 1.00 95.19 462 VAL A C 1
ATOM 3447 O O . VAL A 1 462 ? -8.272 -4.445 13.843 1.00 95.19 462 VAL A O 1
ATOM 3450 N N . GLY A 1 463 ? -9.009 -2.990 15.378 1.00 88.88 463 GLY A N 1
ATOM 3451 C CA . GLY A 1 463 ? -10.395 -2.996 14.931 1.00 88.88 463 GLY A CA 1
ATOM 3452 C C . GLY A 1 463 ? -10.557 -1.958 13.832 1.00 88.88 463 GLY A C 1
ATOM 3453 O O . GLY A 1 463 ? -10.308 -2.219 12.659 1.00 88.88 463 GLY A O 1
ATOM 3454 N N . THR A 1 464 ? -10.925 -0.747 14.249 1.00 85.50 464 THR A N 1
ATOM 3455 C CA . THR A 1 464 ? -11.052 0.412 13.362 1.00 85.50 464 THR A CA 1
ATOM 3456 C C . THR A 1 464 ? -10.405 1.637 14.005 1.00 85.50 464 THR A C 1
ATOM 3458 O O . THR A 1 464 ? -10.584 1.909 15.197 1.00 85.50 464 THR A O 1
ATOM 3461 N N . LEU A 1 465 ? -9.615 2.385 13.237 1.00 91.81 465 LEU A N 1
ATOM 3462 C CA . LEU A 1 465 ? -8.931 3.592 13.689 1.00 91.81 465 LEU A CA 1
ATOM 3463 C C . LEU A 1 465 ? -9.186 4.731 12.717 1.00 91.81 465 LEU A C 1
ATOM 3465 O O . LEU A 1 465 ? -8.796 4.677 11.554 1.00 91.81 465 LEU A O 1
ATOM 3469 N N . TYR A 1 466 ? -9.790 5.797 13.227 1.00 88.69 466 TYR A N 1
ATOM 3470 C CA . TYR A 1 466 ? -10.172 6.943 12.418 1.00 88.69 466 TYR A CA 1
ATOM 3471 C C . TYR A 1 466 ? -9.667 8.256 13.015 1.00 88.69 466 TYR A C 1
ATOM 3473 O O . TYR A 1 466 ? -10.026 8.622 14.141 1.00 88.69 466 TYR A O 1
ATOM 3481 N N . ALA A 1 467 ? -8.887 8.995 12.226 1.00 90.56 467 ALA A N 1
ATOM 3482 C CA . ALA A 1 467 ? -8.446 10.353 12.522 1.00 90.56 467 ALA A CA 1
ATOM 3483 C C . ALA A 1 467 ? -8.951 11.323 11.445 1.00 90.56 467 ALA A C 1
ATOM 3485 O O . ALA A 1 467 ? -8.442 11.356 10.326 1.00 90.56 467 ALA A O 1
ATOM 3486 N N . GLN A 1 468 ? -9.950 12.140 11.791 1.00 85.44 468 GLN A N 1
ATOM 3487 C CA . GLN A 1 468 ? -10.653 12.994 10.824 1.00 85.44 468 GLN A CA 1
ATOM 3488 C C . GLN A 1 468 ? -9.755 14.043 10.155 1.00 85.44 468 GLN A C 1
ATOM 3490 O O . GLN A 1 468 ? -9.956 14.389 8.992 1.00 85.44 468 GLN A O 1
ATOM 3495 N N . SER A 1 469 ? -8.829 14.631 10.915 1.00 89.56 469 SER A N 1
ATOM 3496 C CA . SER A 1 469 ? -7.989 15.744 10.457 1.00 89.56 469 SER A CA 1
ATOM 3497 C C . SER A 1 469 ? -6.518 15.628 10.855 1.00 89.56 469 SER A C 1
ATOM 3499 O O . SER A 1 469 ? -5.736 16.518 10.518 1.00 89.56 469 SER A O 1
ATOM 3501 N N . GLY A 1 470 ? -6.149 14.554 11.556 1.00 95.94 470 GLY A N 1
ATOM 3502 C CA . GLY A 1 470 ? -4.793 14.301 12.033 1.00 95.94 470 GLY A CA 1
ATOM 3503 C C . GLY A 1 470 ? -4.235 12.949 11.598 1.00 95.94 470 GLY A C 1
ATOM 3504 O O . GLY A 1 470 ? -4.776 12.279 10.711 1.00 95.94 470 GLY A O 1
ATOM 3505 N N . GLY A 1 471 ? -3.121 12.583 12.227 1.00 97.88 471 GLY A N 1
ATOM 3506 C CA . GLY A 1 471 ? -2.381 11.354 11.967 1.00 97.88 471 GLY A CA 1
ATOM 3507 C C . GLY A 1 471 ? -2.587 10.281 13.033 1.00 97.88 471 GLY A C 1
ATOM 3508 O O . GLY A 1 471 ? -3.065 10.537 14.142 1.00 97.88 471 GLY A O 1
ATOM 3509 N N . ILE A 1 472 ? -2.187 9.059 12.699 1.00 98.81 472 ILE A N 1
ATOM 3510 C CA . ILE A 1 472 ? -2.243 7.899 13.587 1.00 98.81 472 ILE A CA 1
ATOM 3511 C C . ILE A 1 472 ? -0.823 7.370 13.790 1.00 98.81 472 ILE A C 1
ATOM 3513 O O . ILE A 1 472 ? -0.120 7.047 12.837 1.00 98.81 472 ILE A O 1
ATOM 3517 N N . TYR A 1 473 ? -0.409 7.289 15.054 1.00 98.88 473 TYR A N 1
ATOM 3518 C CA . TYR A 1 473 ? 0.937 6.939 15.494 1.00 98.88 473 TYR A CA 1
ATOM 3519 C C . TYR A 1 473 ? 0.855 5.794 16.504 1.00 98.88 473 TYR A C 1
ATOM 3521 O O . TYR A 1 473 ? 0.517 5.998 17.678 1.00 98.88 473 TYR A O 1
ATOM 3529 N N . LEU A 1 474 ? 1.161 4.580 16.049 1.00 98.81 474 LEU A N 1
ATOM 3530 C CA . LEU A 1 474 ? 1.066 3.365 16.854 1.00 98.81 474 LEU A CA 1
ATOM 3531 C C . LEU A 1 474 ? 2.443 2.772 17.129 1.00 98.81 474 LEU A C 1
ATOM 3533 O O . LEU A 1 474 ? 3.330 2.750 16.275 1.00 98.81 474 LEU A O 1
ATOM 3537 N N . THR A 1 475 ? 2.620 2.242 18.335 1.00 98.81 475 THR A N 1
ATOM 3538 C CA . THR A 1 475 ? 3.811 1.471 18.696 1.00 98.81 475 THR A CA 1
ATOM 3539 C C . THR A 1 475 ? 3.432 0.192 19.433 1.00 98.81 475 THR A C 1
ATOM 3541 O O . THR A 1 475 ? 2.833 0.262 20.501 1.00 98.81 475 THR A O 1
ATOM 3544 N N . ALA A 1 476 ? 3.829 -0.968 18.914 1.00 98.50 476 ALA A N 1
ATOM 3545 C CA . ALA A 1 476 ? 3.787 -2.242 19.630 1.00 98.50 476 ALA A CA 1
ATOM 3546 C C . ALA A 1 476 ? 5.197 -2.572 20.159 1.00 98.50 476 ALA A C 1
ATOM 3548 O O . ALA A 1 476 ? 6.056 -3.056 19.414 1.00 98.50 476 ALA A O 1
ATOM 3549 N N . GLU A 1 477 ? 5.467 -2.285 21.444 1.00 97.69 477 GLU A N 1
ATOM 3550 C CA . GLU A 1 477 ? 6.803 -2.445 22.058 1.00 97.69 477 GLU A CA 1
ATOM 3551 C C . GLU A 1 477 ? 7.292 -3.905 22.028 1.00 97.69 477 GLU A C 1
ATOM 3553 O O . GLU A 1 477 ? 8.503 -4.144 21.982 1.00 97.69 477 GLU A O 1
ATOM 3558 N N . SER A 1 478 ? 6.370 -4.873 22.085 1.00 95.75 478 SER A N 1
ATOM 3559 C CA . SER A 1 478 ? 6.674 -6.308 22.158 1.00 95.75 478 SER A CA 1
ATOM 3560 C C . SER A 1 478 ? 5.712 -7.186 21.337 1.00 95.75 478 SER A C 1
ATOM 3562 O O . SER A 1 478 ? 5.503 -8.347 21.691 1.00 95.75 478 SER A O 1
ATOM 3564 N N . GLY A 1 479 ? 5.165 -6.663 20.239 1.00 97.00 479 GLY A N 1
ATOM 3565 C CA . GLY A 1 479 ? 4.306 -7.417 19.325 1.00 97.00 479 GLY A CA 1
ATOM 3566 C C . GLY A 1 479 ? 4.263 -6.844 17.911 1.00 97.00 479 GLY A C 1
ATOM 3567 O O . GLY A 1 479 ? 5.142 -6.064 17.518 1.00 97.00 479 GLY A O 1
ATOM 3568 N N . ALA A 1 480 ? 3.262 -7.298 17.165 1.00 98.44 480 ALA A N 1
ATOM 3569 C CA . ALA A 1 480 ? 2.887 -6.881 15.820 1.00 98.44 480 ALA A CA 1
ATOM 3570 C C . ALA A 1 480 ? 1.735 -5.858 15.848 1.00 98.44 480 ALA A C 1
ATOM 3572 O O . ALA A 1 480 ? 1.124 -5.620 16.891 1.00 98.44 480 ALA A O 1
ATOM 3573 N N . ILE A 1 481 ? 1.439 -5.256 14.700 1.00 98.81 481 ILE A N 1
ATOM 3574 C CA . ILE A 1 481 ? 0.218 -4.470 14.474 1.00 98.81 481 ILE A CA 1
ATOM 3575 C C . ILE A 1 481 ? -0.524 -5.153 13.329 1.00 98.81 481 ILE A C 1
ATOM 3577 O O . ILE A 1 481 ? -0.005 -5.176 12.219 1.00 98.81 481 ILE A O 1
ATOM 3581 N N . VAL A 1 482 ? -1.677 -5.753 13.599 1.00 98.12 482 VAL A N 1
ATOM 3582 C CA . VAL A 1 482 ? -2.371 -6.654 12.657 1.00 98.12 482 VAL A CA 1
ATOM 3583 C C . VAL A 1 482 ? -3.826 -6.240 12.485 1.00 98.12 482 VAL A C 1
ATOM 3585 O O . VAL A 1 482 ? -4.358 -5.564 13.373 1.00 98.12 482 VAL A O 1
ATOM 3588 N N . ASP A 1 483 ? -4.459 -6.640 11.380 1.00 94.75 483 ASP A N 1
ATOM 3589 C CA . ASP A 1 483 ? -5.919 -6.615 11.299 1.00 94.75 483 ASP A CA 1
ATOM 3590 C C . ASP A 1 483 ? -6.467 -7.569 12.374 1.00 94.75 483 ASP A C 1
ATOM 3592 O O . ASP A 1 483 ? -6.131 -8.747 12.441 1.00 94.75 483 ASP A O 1
ATOM 3596 N N . GLY A 1 484 ? -7.237 -7.031 13.319 1.00 92.44 484 GLY A N 1
ATOM 3597 C CA . GLY A 1 484 ? -7.870 -7.826 14.367 1.00 92.44 484 GLY A CA 1
ATOM 3598 C C . GLY A 1 484 ? -9.207 -8.432 13.944 1.00 92.44 484 GLY A C 1
ATOM 3599 O O . GLY A 1 484 ? -9.779 -9.224 14.699 1.00 92.44 484 GLY A O 1
ATOM 3600 N N . LEU A 1 485 ? -9.739 -8.024 12.792 1.00 83.56 485 LEU A N 1
ATOM 3601 C CA . LEU A 1 485 ? -11.058 -8.391 12.290 1.00 83.56 485 LEU A CA 1
ATOM 3602 C C . LEU A 1 485 ? -11.007 -9.377 11.115 1.00 83.56 485 LEU A C 1
ATOM 3604 O O . LEU A 1 485 ? -12.034 -10.029 10.899 1.00 83.56 485 LEU A O 1
ATOM 3608 N N . ASP A 1 486 ? -9.852 -9.537 10.457 1.00 86.06 486 ASP A N 1
ATOM 3609 C CA . ASP A 1 486 ? -9.599 -10.464 9.336 1.00 86.06 486 ASP A CA 1
ATOM 3610 C C . ASP A 1 486 ? -10.620 -10.229 8.207 1.00 86.06 486 ASP A C 1
ATOM 3612 O O . ASP A 1 486 ? -11.449 -11.088 7.868 1.00 86.06 486 ASP A O 1
ATOM 3616 N N . HIS A 1 487 ? -10.668 -8.987 7.709 1.00 80.19 487 HIS A N 1
ATOM 3617 C CA . HIS A 1 487 ? -11.599 -8.559 6.669 1.00 80.19 487 HIS A CA 1
ATOM 3618 C C . HIS A 1 487 ? -10.946 -7.651 5.617 1.00 80.19 487 HIS A C 1
ATOM 3620 O O . HIS A 1 487 ? -10.096 -6.833 5.914 1.00 80.19 487 HIS A O 1
ATOM 3626 N N . ASP A 1 488 ? -11.455 -7.662 4.383 1.00 81.56 488 ASP A N 1
ATOM 3627 C CA . ASP A 1 488 ? -10.882 -6.850 3.291 1.00 81.56 488 ASP A CA 1
ATOM 3628 C C . ASP A 1 488 ? -11.264 -5.343 3.340 1.00 81.56 488 ASP A C 1
ATOM 3630 O O . ASP A 1 488 ? -11.233 -4.649 2.316 1.00 81.56 488 ASP A O 1
ATOM 3634 N N . PHE A 1 489 ? -11.735 -4.829 4.480 1.00 80.69 489 PHE A N 1
ATOM 3635 C CA . PHE A 1 489 ? -12.151 -3.430 4.636 1.00 80.69 489 PHE A CA 1
ATOM 3636 C C . PHE A 1 489 ? -11.103 -2.626 5.390 1.00 80.69 489 PHE A C 1
ATOM 3638 O O . PHE A 1 489 ? -10.428 -3.160 6.254 1.00 80.69 489 PHE A O 1
ATOM 3645 N N . ALA A 1 490 ? -11.021 -1.321 5.111 1.00 87.00 490 ALA A N 1
ATOM 3646 C CA . ALA A 1 490 ? -10.087 -0.431 5.794 1.00 87.00 490 ALA A CA 1
ATOM 3647 C C . ALA A 1 490 ? -10.188 -0.556 7.321 1.00 87.00 490 ALA A C 1
ATOM 3649 O O . ALA A 1 490 ? -11.240 -0.309 7.906 1.00 87.00 490 ALA A O 1
ATOM 3650 N N . ASN A 1 491 ? -9.072 -0.895 7.964 1.00 88.94 491 ASN A N 1
ATOM 3651 C CA . ASN A 1 491 ? -8.938 -0.820 9.412 1.00 88.94 491 ASN A CA 1
ATOM 3652 C C . ASN A 1 491 ? -8.535 0.584 9.853 1.00 88.94 491 ASN A C 1
ATOM 3654 O O . ASN A 1 491 ? -8.851 1.004 10.966 1.00 88.94 491 ASN A O 1
ATOM 3658 N N . ILE A 1 492 ? -7.768 1.297 9.024 1.00 94.19 492 ILE A N 1
ATOM 3659 C CA . ILE A 1 492 ? -7.156 2.572 9.396 1.00 94.19 492 ILE A CA 1
ATOM 3660 C C . ILE A 1 492 ? -7.443 3.641 8.345 1.00 94.19 492 ILE A C 1
ATOM 3662 O O . ILE A 1 492 ? -7.081 3.500 7.181 1.00 94.19 492 ILE A O 1
ATOM 3666 N N . SER A 1 493 ? -7.991 4.770 8.788 1.00 92.94 493 SER A N 1
ATOM 3667 C CA . SER A 1 493 ? -8.164 5.980 7.982 1.00 92.94 493 SER A CA 1
ATOM 3668 C C . SER A 1 493 ? -7.560 7.183 8.708 1.00 92.94 493 SER A C 1
ATOM 3670 O O . SER A 1 493 ? -8.007 7.566 9.796 1.00 92.94 493 SER A O 1
ATOM 3672 N N . ALA A 1 494 ? -6.565 7.818 8.088 1.00 95.00 494 ALA A N 1
ATOM 3673 C CA . ALA A 1 494 ? -5.894 9.006 8.612 1.00 95.00 494 ALA A CA 1
ATOM 3674 C C . ALA A 1 494 ? -5.800 10.111 7.554 1.00 95.00 494 ALA A C 1
ATOM 3676 O O . ALA A 1 494 ? -5.557 9.858 6.374 1.00 95.00 494 ALA A O 1
ATOM 3677 N N . ALA A 1 495 ? -5.952 11.361 7.995 1.00 92.56 495 ALA A N 1
ATOM 3678 C CA . ALA A 1 495 ? -5.987 12.512 7.100 1.00 92.56 495 ALA A CA 1
ATOM 3679 C C . ALA A 1 495 ? -4.600 13.049 6.711 1.00 92.56 495 ALA A C 1
ATOM 3681 O O . ALA A 1 495 ? -4.488 13.754 5.710 1.00 92.56 495 ALA A O 1
ATOM 3682 N N . THR A 1 496 ? -3.558 12.777 7.507 1.00 95.94 496 THR A N 1
ATOM 3683 C CA . THR A 1 496 ? -2.225 13.377 7.294 1.00 95.94 496 THR A CA 1
ATOM 3684 C C . THR A 1 496 ? -1.068 12.386 7.301 1.00 95.94 496 THR A C 1
ATOM 3686 O O . THR A 1 496 ? -0.118 12.551 6.541 1.00 95.94 496 THR A O 1
ATOM 3689 N N . GLU A 1 497 ? -1.091 11.388 8.181 1.00 96.94 497 GLU A N 1
ATOM 3690 C CA . GLU A 1 497 ? 0.029 10.462 8.360 1.00 96.94 497 GLU A CA 1
ATOM 3691 C C . GLU A 1 497 ? -0.433 9.175 9.040 1.00 96.94 497 GLU A C 1
ATOM 3693 O O . GLU A 1 497 ? -1.192 9.223 10.011 1.00 96.94 497 GLU A O 1
ATOM 3698 N N . LEU A 1 498 ? 0.098 8.046 8.578 1.00 98.69 498 LEU A N 1
ATOM 3699 C CA . LEU A 1 498 ? 0.078 6.781 9.297 1.00 98.69 498 LEU A CA 1
ATOM 3700 C C . LEU A 1 498 ? 1.514 6.362 9.624 1.00 98.69 498 LEU A C 1
ATOM 3702 O O . LEU A 1 498 ? 2.314 6.098 8.730 1.00 98.69 498 LEU A O 1
ATOM 3706 N N . SER A 1 499 ? 1.834 6.296 10.916 1.00 98.69 499 SER A N 1
ATOM 3707 C CA . SER A 1 499 ? 3.137 5.870 11.422 1.00 98.69 499 SER A CA 1
ATOM 3708 C C . SER A 1 499 ? 2.991 4.652 12.330 1.00 98.69 499 SER A C 1
ATOM 3710 O O . SER A 1 499 ? 2.373 4.718 13.397 1.00 98.69 499 SER A O 1
ATOM 3712 N N . LEU A 1 500 ? 3.576 3.532 11.911 1.00 98.88 500 LEU A N 1
ATOM 3713 C CA . LEU A 1 500 ? 3.495 2.245 12.593 1.00 98.88 500 LEU A CA 1
ATOM 3714 C C . LEU A 1 500 ? 4.890 1.781 13.010 1.00 98.88 500 LEU A C 1
ATOM 3716 O O . LEU A 1 500 ? 5.793 1.659 12.187 1.00 98.88 500 LEU A O 1
ATOM 3720 N N . THR A 1 501 ? 5.079 1.500 14.297 1.00 98.81 501 THR A N 1
ATOM 3721 C CA . THR A 1 501 ? 6.313 0.894 14.814 1.00 98.81 501 THR A CA 1
ATOM 3722 C C . THR A 1 501 ? 5.993 -0.412 15.531 1.00 98.81 501 THR A C 1
ATOM 3724 O O . THR A 1 501 ? 5.325 -0.405 16.561 1.00 98.81 501 THR A O 1
ATOM 3727 N N . ALA A 1 502 ? 6.501 -1.535 15.034 1.00 98.69 502 ALA A N 1
ATOM 3728 C CA . ALA A 1 502 ? 6.262 -2.853 15.611 1.00 98.69 502 ALA A CA 1
ATOM 3729 C C . ALA A 1 502 ? 7.580 -3.585 15.871 1.00 98.69 502 ALA A C 1
ATOM 3731 O O . ALA A 1 502 ? 8.469 -3.638 15.024 1.00 98.69 502 ALA A O 1
ATOM 3732 N N . SER A 1 503 ? 7.718 -4.191 17.052 1.00 98.06 503 SER A N 1
ATOM 3733 C CA . SER A 1 503 ? 8.869 -5.063 17.327 1.00 98.06 503 SER A CA 1
ATOM 3734 C C . SER A 1 503 ? 8.838 -6.367 16.511 1.00 98.06 503 SER A C 1
ATOM 3736 O O . SER A 1 503 ? 9.889 -6.970 16.285 1.00 98.06 503 SER A O 1
ATOM 3738 N N . ALA A 1 504 ? 7.642 -6.794 16.086 1.00 97.50 504 ALA A N 1
ATOM 3739 C CA . ALA A 1 504 ? 7.393 -7.902 15.168 1.00 97.50 504 ALA A CA 1
ATOM 3740 C C . ALA A 1 504 ? 6.928 -7.359 13.799 1.00 97.50 504 ALA A C 1
ATOM 3742 O O . ALA A 1 504 ? 7.571 -6.450 13.282 1.00 97.50 504 ALA A O 1
ATOM 3743 N N . GLY A 1 505 ? 5.888 -7.933 13.188 1.00 98.25 505 GLY A N 1
ATOM 3744 C CA . GLY A 1 505 ? 5.401 -7.544 11.857 1.00 98.25 505 GLY A CA 1
ATOM 3745 C C . GLY A 1 505 ? 4.303 -6.477 11.868 1.00 98.25 505 GLY A C 1
ATOM 3746 O O . GLY A 1 505 ? 3.823 -6.078 12.931 1.00 98.25 505 GLY A O 1
ATOM 3747 N N . VAL A 1 506 ? 3.909 -6.039 10.675 1.00 98.88 506 VAL A N 1
ATOM 3748 C CA . VAL A 1 506 ? 2.695 -5.246 10.430 1.00 98.88 506 VAL A CA 1
ATOM 3749 C C . VAL A 1 506 ? 1.858 -5.968 9.375 1.00 98.88 506 VAL A C 1
ATOM 3751 O O . VAL A 1 506 ? 2.393 -6.267 8.315 1.00 98.88 506 VAL A O 1
ATOM 3754 N N . GLY A 1 507 ? 0.588 -6.256 9.662 1.00 98.44 507 GLY A N 1
ATOM 3755 C CA . GLY A 1 507 ? -0.236 -7.167 8.858 1.00 98.44 507 GLY A CA 1
ATOM 3756 C C . GLY A 1 507 ? 0.290 -8.610 8.847 1.00 98.44 507 GLY A C 1
ATOM 3757 O O . GLY A 1 507 ? 1.325 -8.921 9.452 1.00 98.44 507 GLY A O 1
ATOM 3758 N N . GLU A 1 508 ? -0.418 -9.500 8.156 1.00 97.38 508 GLU A N 1
ATOM 3759 C CA . GLU A 1 508 ? -0.119 -10.931 8.074 1.00 97.38 508 GLU A CA 1
ATOM 3760 C C . GLU A 1 508 ? -0.195 -11.469 6.624 1.00 97.38 508 GLU A C 1
ATOM 3762 O O . GLU A 1 508 ? -0.771 -10.873 5.717 1.00 97.38 508 GLU A O 1
ATOM 3767 N N . ASP A 1 509 ? 0.439 -12.619 6.363 1.00 95.69 509 ASP A N 1
ATOM 3768 C CA . ASP A 1 509 ? 0.399 -13.250 5.033 1.00 95.69 509 ASP A CA 1
ATOM 3769 C C . ASP A 1 509 ? -1.013 -13.771 4.731 1.00 95.69 509 ASP A C 1
ATOM 3771 O O . ASP A 1 509 ? -1.480 -14.730 5.354 1.00 95.69 509 ASP A O 1
ATOM 3775 N N . GLY A 1 510 ? -1.666 -13.159 3.745 1.00 92.44 510 GLY A N 1
ATOM 3776 C CA . GLY A 1 510 ? -3.044 -13.461 3.363 1.00 92.44 510 GLY A CA 1
ATOM 3777 C C . GLY A 1 510 ? -4.109 -12.661 4.115 1.00 92.44 510 GLY A C 1
ATOM 3778 O O . GLY A 1 510 ? -5.274 -12.829 3.771 1.00 92.44 510 GLY A O 1
ATOM 3779 N N . ASP A 1 511 ? -3.701 -11.808 5.056 1.00 94.38 511 ASP A N 1
ATOM 3780 C CA . ASP A 1 511 ? -4.551 -10.904 5.839 1.00 94.38 511 ASP A CA 1
ATOM 3781 C C . ASP A 1 511 ? -3.787 -9.581 6.030 1.00 94.38 511 ASP A C 1
ATOM 3783 O O . ASP A 1 511 ? -2.936 -9.437 6.915 1.00 94.38 511 ASP A O 1
ATOM 3787 N N . TYR A 1 512 ? -3.953 -8.666 5.072 1.00 98.12 512 TYR A N 1
ATOM 3788 C CA . TYR A 1 512 ? -3.203 -7.411 5.074 1.00 98.12 512 TYR A CA 1
ATOM 3789 C C . TYR A 1 512 ? -3.696 -6.531 6.232 1.00 98.12 512 TYR A C 1
ATOM 3791 O O . TYR A 1 512 ? -4.733 -6.772 6.818 1.00 98.12 512 TYR A O 1
ATOM 3799 N N . LEU A 1 513 ? -2.934 -5.499 6.595 1.00 98.31 513 LEU A N 1
ATOM 3800 C CA . LEU A 1 513 ? -3.527 -4.381 7.324 1.00 98.31 513 LEU A CA 1
ATOM 3801 C C . LEU A 1 513 ? -4.068 -3.382 6.296 1.00 98.31 513 LEU A C 1
ATOM 3803 O O . LEU A 1 513 ? -3.279 -2.751 5.580 1.00 98.31 513 LEU A O 1
ATOM 3807 N N . GLU A 1 514 ? -5.387 -3.241 6.209 1.00 96.50 514 GLU A N 1
ATOM 3808 C CA . GLU A 1 514 ? -6.038 -2.363 5.238 1.00 96.50 514 GLU A CA 1
ATOM 3809 C C . GLU A 1 514 ? -6.065 -0.898 5.694 1.00 96.50 514 GLU A C 1
ATOM 3811 O O . GLU A 1 514 ? -6.441 -0.554 6.822 1.00 96.50 514 GLU A O 1
ATOM 3816 N N . THR A 1 515 ? -5.738 0.001 4.768 1.00 96.56 515 THR A N 1
ATOM 3817 C CA . THR A 1 515 ? -5.731 1.453 4.970 1.00 96.56 515 THR A CA 1
ATOM 3818 C C . THR A 1 515 ? -6.592 2.162 3.921 1.00 96.56 515 THR A C 1
ATOM 3820 O O . THR A 1 515 ? -6.660 1.701 2.787 1.00 96.56 515 THR A O 1
ATOM 3823 N N . ASP A 1 516 ? -7.267 3.252 4.310 1.00 92.38 516 ASP A N 1
ATOM 3824 C CA . ASP A 1 516 ? -7.935 4.241 3.431 1.00 92.38 516 ASP A CA 1
ATOM 3825 C C . ASP A 1 516 ? -7.363 5.624 3.790 1.00 92.38 516 ASP A C 1
ATOM 3827 O O . ASP A 1 516 ? -7.928 6.380 4.591 1.00 92.38 516 ASP A O 1
ATOM 3831 N N . LEU A 1 517 ? -6.141 5.898 3.328 1.00 95.25 517 LEU A N 1
ATOM 3832 C CA . LEU A 1 517 ? -5.428 7.135 3.648 1.00 95.25 517 LEU A CA 1
ATOM 3833 C C . LEU A 1 517 ? -5.871 8.282 2.731 1.00 95.25 517 LEU A C 1
ATOM 3835 O O . LEU A 1 517 ? -6.126 8.114 1.540 1.00 95.25 517 LEU A O 1
ATOM 3839 N N . ALA A 1 518 ? -5.929 9.502 3.275 1.00 92.88 518 ALA A N 1
ATOM 3840 C CA . ALA A 1 518 ? -6.238 10.677 2.460 1.00 92.88 518 ALA A CA 1
ATOM 3841 C C . ALA A 1 518 ? -5.191 10.885 1.346 1.00 92.88 518 ALA A C 1
ATOM 3843 O O . ALA A 1 518 ? -4.025 10.544 1.514 1.00 92.88 518 ALA A O 1
ATOM 3844 N N . THR A 1 519 ? -5.579 11.535 0.241 1.00 92.00 519 THR A N 1
ATOM 3845 C CA . THR A 1 519 ? -4.764 11.702 -0.983 1.00 92.00 519 THR A CA 1
ATOM 3846 C C . THR A 1 519 ? -3.306 12.126 -0.761 1.00 92.00 519 THR A C 1
ATOM 3848 O O . THR A 1 519 ? -2.432 11.662 -1.491 1.00 92.00 519 THR A O 1
ATOM 3851 N N . ASP A 1 520 ? -3.042 12.994 0.221 1.00 90.75 520 ASP A N 1
ATOM 3852 C CA . ASP A 1 520 ? -1.703 13.520 0.532 1.00 90.75 520 ASP A CA 1
ATOM 3853 C C . ASP A 1 520 ? -1.111 12.940 1.834 1.00 90.75 520 ASP A C 1
ATOM 3855 O O . ASP A 1 520 ? -0.044 13.368 2.278 1.00 90.75 520 ASP A O 1
ATOM 3859 N N . ALA A 1 521 ? -1.810 12.012 2.494 1.00 95.31 521 ALA A N 1
ATOM 3860 C CA . ALA A 1 521 ? -1.313 11.382 3.707 1.00 95.31 521 ALA A CA 1
ATOM 3861 C C . ALA A 1 521 ? -0.144 10.452 3.378 1.00 95.31 521 ALA A C 1
ATOM 3863 O O . ALA A 1 521 ? -0.125 9.821 2.325 1.00 95.31 521 ALA A O 1
ATOM 3864 N N . THR A 1 522 ? 0.830 10.378 4.283 1.00 95.25 522 THR A N 1
ATOM 3865 C CA . THR A 1 522 ? 2.070 9.608 4.094 1.00 95.25 522 THR A CA 1
ATOM 3866 C C . THR A 1 522 ? 2.118 8.382 5.000 1.00 95.25 522 THR A C 1
ATOM 3868 O O . THR A 1 522 ? 1.624 8.413 6.131 1.00 95.25 522 THR A O 1
ATOM 3871 N N . LEU A 1 523 ? 2.747 7.313 4.512 1.00 97.88 523 LEU A N 1
ATOM 3872 C CA . LEU A 1 523 ? 2.914 6.043 5.212 1.00 97.88 523 LEU A CA 1
ATOM 3873 C C . LEU A 1 523 ? 4.356 5.867 5.702 1.00 97.88 523 LEU A C 1
ATOM 3875 O O . LEU A 1 523 ? 5.315 5.973 4.935 1.00 97.88 523 LEU A O 1
ATOM 3879 N N . THR A 1 524 ? 4.512 5.570 6.992 1.00 97.88 524 THR A N 1
ATOM 3880 C CA . THR A 1 524 ? 5.788 5.186 7.605 1.00 97.88 524 THR A CA 1
ATOM 3881 C C . THR A 1 524 ? 5.632 3.924 8.437 1.00 97.88 524 THR A C 1
ATOM 3883 O O . THR A 1 524 ? 4.835 3.892 9.374 1.00 97.88 524 THR A O 1
ATOM 3886 N N . ILE A 1 525 ? 6.423 2.897 8.141 1.00 98.75 525 ILE A N 1
ATOM 3887 C CA . ILE A 1 525 ? 6.403 1.619 8.853 1.00 98.75 525 ILE A CA 1
ATOM 3888 C C . ILE A 1 525 ? 7.821 1.226 9.255 1.00 98.75 525 ILE A C 1
ATOM 3890 O O . ILE A 1 525 ? 8.715 1.156 8.420 1.00 98.75 525 ILE A O 1
ATOM 3894 N N . ALA A 1 526 ? 8.005 0.893 10.530 1.00 98.62 526 ALA A N 1
ATOM 3895 C CA . ALA A 1 526 ? 9.207 0.250 11.044 1.00 98.62 526 ALA A CA 1
ATOM 3896 C C . ALA A 1 526 ? 8.824 -1.034 11.792 1.00 98.62 526 ALA A C 1
ATOM 3898 O O . ALA A 1 526 ? 8.344 -0.987 12.926 1.00 98.62 526 ALA A O 1
ATOM 3899 N N . ALA A 1 527 ? 9.050 -2.180 11.157 1.00 98.75 527 ALA A N 1
ATOM 3900 C CA . ALA A 1 527 ? 8.738 -3.508 11.668 1.00 98.75 527 ALA A CA 1
ATOM 3901 C C . ALA A 1 527 ? 10.020 -4.328 11.888 1.00 98.75 527 ALA A C 1
ATOM 3903 O O . ALA A 1 527 ? 10.975 -4.243 11.117 1.00 98.75 527 ALA A O 1
ATOM 3904 N N . GLY A 1 528 ? 10.054 -5.153 12.934 1.00 98.31 528 GLY A N 1
ATOM 3905 C CA . GLY A 1 528 ? 11.120 -6.137 13.159 1.00 98.31 528 GLY A CA 1
ATOM 3906 C C . GLY A 1 528 ? 10.951 -7.443 12.369 1.00 98.31 528 GLY A C 1
ATOM 3907 O O . GLY A 1 528 ? 11.845 -8.291 12.391 1.00 98.31 528 GLY A O 1
ATOM 3908 N N . ALA A 1 529 ? 9.809 -7.632 11.704 1.00 98.12 529 ALA A N 1
ATOM 3909 C CA . ALA A 1 529 ? 9.497 -8.779 10.852 1.00 98.12 529 ALA A CA 1
ATOM 3910 C C . ALA A 1 529 ? 8.769 -8.317 9.574 1.00 98.12 529 ALA A C 1
ATOM 3912 O O . ALA A 1 529 ? 9.045 -7.223 9.090 1.00 98.12 529 ALA A O 1
ATOM 3913 N N . ASP A 1 530 ? 7.925 -9.171 8.994 1.00 98.81 530 ASP A N 1
ATOM 3914 C CA . ASP A 1 530 ? 7.267 -8.919 7.710 1.00 98.81 530 ASP A CA 1
ATOM 3915 C C . ASP A 1 530 ? 6.262 -7.751 7.770 1.00 98.81 530 ASP A C 1
ATOM 3917 O O . ASP A 1 530 ? 5.715 -7.446 8.833 1.00 98.81 530 ASP A O 1
ATOM 3921 N N . VAL A 1 531 ? 6.028 -7.111 6.623 1.00 98.94 531 VAL A N 1
ATOM 3922 C CA . VAL A 1 531 ? 5.050 -6.032 6.433 1.00 98.94 531 VAL A CA 1
ATOM 3923 C C . VAL A 1 531 ? 4.099 -6.403 5.296 1.00 98.94 531 VAL A C 1
ATOM 3925 O O . VAL A 1 531 ? 4.562 -6.607 4.178 1.00 98.94 531 VAL A O 1
ATOM 3928 N N . TYR A 1 532 ? 2.798 -6.432 5.576 1.00 98.88 532 TYR A N 1
ATOM 3929 C CA . TYR A 1 532 ? 1.703 -6.651 4.632 1.00 98.88 532 TYR A CA 1
ATOM 3930 C C . TYR A 1 532 ? 0.689 -5.511 4.801 1.00 98.88 532 TYR A C 1
ATOM 3932 O O . TYR A 1 532 ? -0.052 -5.478 5.781 1.00 98.88 532 TYR A O 1
ATOM 3940 N N . VAL A 1 533 ? 0.678 -4.539 3.881 1.00 98.88 533 VAL A N 1
ATOM 3941 C CA . VAL A 1 533 ? -0.263 -3.397 3.929 1.00 98.88 533 VAL A CA 1
ATOM 3942 C C . VAL A 1 533 ? -0.965 -3.184 2.594 1.00 98.88 533 VAL A C 1
ATOM 3944 O O . VAL A 1 533 ? -0.339 -3.251 1.531 1.00 98.88 533 VAL A O 1
ATOM 3947 N N . HIS A 1 534 ? -2.269 -2.922 2.659 1.00 98.56 534 HIS A N 1
ATOM 3948 C CA . HIS A 1 534 ? -3.113 -2.695 1.495 1.00 98.56 534 HIS A CA 1
ATOM 3949 C C . HIS A 1 534 ? -3.822 -1.344 1.592 1.00 98.56 534 HIS A C 1
ATOM 3951 O O . HIS A 1 534 ? -4.726 -1.165 2.397 1.00 98.56 534 HIS A O 1
ATOM 3957 N N . GLU A 1 535 ? -3.441 -0.408 0.727 1.00 97.81 535 GLU A N 1
ATOM 3958 C CA . GLU A 1 535 ? -4.183 0.833 0.527 1.00 97.81 535 GLU A CA 1
ATOM 3959 C C . GLU A 1 535 ? -5.384 0.556 -0.383 1.00 97.81 535 GLU A C 1
ATOM 3961 O O . GLU A 1 535 ? -5.233 0.384 -1.602 1.00 97.81 535 GLU A O 1
ATOM 3966 N N . VAL A 1 536 ? -6.570 0.464 0.222 1.00 94.12 536 VAL A N 1
ATOM 3967 C CA . VAL A 1 536 ? -7.790 -0.012 -0.445 1.00 94.12 536 VAL A CA 1
ATOM 3968 C C . VAL A 1 536 ? -8.383 1.027 -1.395 1.00 94.12 536 VAL A C 1
ATOM 3970 O O . VAL A 1 536 ? -9.224 0.684 -2.233 1.00 94.12 536 VAL A O 1
ATOM 3973 N N . LEU A 1 537 ? -7.968 2.296 -1.292 1.00 91.38 537 LEU A N 1
ATOM 3974 C CA . LEU A 1 537 ? -8.428 3.374 -2.160 1.00 91.38 537 LEU A CA 1
ATOM 3975 C C . LEU A 1 537 ? -7.324 4.414 -2.408 1.00 91.38 537 LEU A C 1
ATOM 3977 O O . LEU A 1 537 ? -6.518 4.720 -1.554 1.00 91.38 537 LEU A O 1
ATOM 3981 N N . GLY A 1 538 ? -7.297 5.026 -3.593 1.00 95.44 538 GLY A N 1
ATOM 3982 C CA . GLY A 1 538 ? -6.288 6.048 -3.893 1.00 95.44 538 GLY A CA 1
ATOM 3983 C C . GLY A 1 538 ? -4.848 5.518 -3.985 1.00 95.44 538 GLY A C 1
ATOM 3984 O O . GLY A 1 538 ? -4.608 4.352 -4.307 1.00 95.44 538 GLY A O 1
ATOM 3985 N N . ASN A 1 539 ? -3.887 6.431 -3.821 1.00 97.44 539 ASN A N 1
ATOM 3986 C CA . ASN A 1 539 ? -2.453 6.145 -3.912 1.00 97.44 539 ASN A CA 1
ATOM 3987 C C . ASN A 1 539 ? -1.882 5.766 -2.541 1.00 97.44 539 ASN A C 1
ATOM 3989 O O . ASN A 1 539 ? -2.219 6.387 -1.540 1.00 97.44 539 ASN A O 1
ATOM 3993 N N . MET A 1 540 ? -0.908 4.859 -2.525 1.00 98.25 540 MET A N 1
ATOM 3994 C CA . MET A 1 540 ? -0.064 4.604 -1.362 1.00 98.25 540 MET A CA 1
ATOM 3995 C C . MET A 1 540 ? 1.182 5.498 -1.429 1.00 98.25 540 MET A C 1
ATOM 3997 O O . MET A 1 540 ? 2.112 5.228 -2.190 1.00 98.25 540 MET A O 1
ATOM 4001 N N . ASN A 1 541 ? 1.190 6.574 -0.643 1.00 96.19 541 ASN A N 1
ATOM 4002 C CA . ASN A 1 541 ? 2.298 7.527 -0.562 1.00 96.19 541 ASN A CA 1
ATOM 4003 C C . ASN A 1 541 ? 3.305 7.086 0.509 1.00 96.19 541 ASN A C 1
ATOM 4005 O O . ASN A 1 541 ? 3.092 7.281 1.709 1.00 96.19 541 ASN A O 1
ATOM 4009 N N . ILE A 1 542 ? 4.397 6.471 0.082 1.00 95.56 542 ILE A N 1
ATOM 4010 C CA . ILE A 1 542 ? 5.451 5.971 0.954 1.00 95.56 542 ILE A CA 1
ATOM 4011 C C . ILE A 1 542 ? 6.381 7.110 1.356 1.00 95.56 542 ILE A C 1
ATOM 4013 O O . ILE A 1 542 ? 6.779 7.931 0.527 1.00 95.56 542 ILE A O 1
ATOM 4017 N N . ARG A 1 543 ? 6.719 7.121 2.647 1.00 92.38 543 ARG A N 1
ATOM 4018 C CA . ARG A 1 543 ? 7.881 7.834 3.179 1.00 92.38 543 ARG A CA 1
ATOM 4019 C C . ARG A 1 543 ? 9.008 6.882 3.575 1.00 92.38 543 ARG A C 1
ATOM 4021 O O . ARG A 1 543 ? 10.172 7.138 3.320 1.00 92.38 543 ARG A O 1
ATOM 4028 N N . GLU A 1 544 ? 8.659 5.792 4.258 1.00 94.75 544 GLU A N 1
ATOM 4029 C CA . GLU A 1 544 ? 9.574 4.677 4.532 1.00 94.75 544 GLU A CA 1
ATOM 4030 C C . GLU A 1 544 ? 8.767 3.447 4.960 1.00 94.75 544 GLU A C 1
ATOM 4032 O O . GLU A 1 544 ? 7.884 3.532 5.811 1.00 94.75 544 GLU A O 1
ATOM 4037 N N . VAL A 1 545 ? 9.092 2.279 4.424 1.00 98.38 545 VAL A N 1
ATOM 4038 C CA . VAL A 1 545 ? 8.607 0.979 4.880 1.00 98.38 545 VAL A CA 1
ATOM 4039 C C . VAL A 1 545 ? 9.810 0.078 5.104 1.00 98.38 545 VAL A C 1
ATOM 4041 O O . VAL A 1 545 ? 10.423 -0.425 4.164 1.00 98.38 545 VAL A O 1
ATOM 4044 N N . LEU A 1 546 ? 10.135 -0.153 6.373 1.00 98.38 546 LEU A N 1
ATOM 4045 C CA . LEU A 1 546 ? 11.238 -0.995 6.811 1.00 98.38 546 LEU A CA 1
ATOM 4046 C C . LEU A 1 546 ? 10.726 -2.271 7.486 1.00 98.38 546 LEU A C 1
ATOM 4048 O O . LEU A 1 546 ? 10.120 -2.214 8.554 1.00 98.38 546 LEU A O 1
ATOM 4052 N N . ALA A 1 547 ? 11.087 -3.422 6.920 1.00 98.56 547 ALA A N 1
ATOM 4053 C CA . ALA A 1 547 ? 11.009 -4.740 7.546 1.00 98.56 547 ALA A CA 1
ATOM 4054 C C . ALA A 1 547 ? 12.425 -5.212 7.949 1.00 98.56 547 ALA A C 1
ATOM 4056 O O . ALA A 1 547 ? 13.151 -5.804 7.143 1.00 98.56 547 ALA A O 1
ATOM 4057 N N . ASP A 1 548 ? 12.861 -4.964 9.193 1.00 97.44 548 ASP A N 1
ATOM 4058 C CA . ASP A 1 548 ? 14.220 -5.269 9.682 1.00 97.44 548 ASP A CA 1
ATOM 4059 C C . ASP A 1 548 ? 14.460 -6.778 9.879 1.00 97.44 548 ASP A C 1
ATOM 4061 O O . ASP A 1 548 ? 14.555 -7.298 10.990 1.00 97.44 548 ASP A O 1
ATOM 4065 N N . GLY A 1 549 ? 14.604 -7.494 8.765 1.00 92.06 549 GLY A N 1
ATOM 4066 C CA . GLY A 1 549 ? 14.766 -8.945 8.726 1.00 92.06 549 GLY A CA 1
ATOM 4067 C C . GLY A 1 549 ? 13.551 -9.703 8.196 1.00 92.06 549 GLY A C 1
ATOM 4068 O O . GLY A 1 549 ? 13.652 -10.926 8.084 1.00 92.06 549 GLY A O 1
ATOM 4069 N N . GLY A 1 550 ? 12.474 -9.005 7.828 1.00 98.06 550 GLY A N 1
ATOM 4070 C CA . GLY A 1 550 ? 11.286 -9.557 7.171 1.00 98.06 550 GLY A CA 1
ATOM 4071 C C . GLY A 1 550 ? 11.210 -9.258 5.671 1.00 98.06 550 GLY A C 1
ATOM 4072 O O . GLY A 1 550 ? 12.157 -8.743 5.072 1.00 98.06 550 GLY A O 1
ATOM 4073 N N . ASN A 1 551 ? 10.088 -9.622 5.064 1.00 98.69 551 ASN A N 1
ATOM 4074 C CA . ASN A 1 551 ? 9.685 -9.265 3.705 1.00 98.69 551 ASN A CA 1
ATOM 4075 C C . ASN A 1 551 ? 8.685 -8.104 3.728 1.00 98.69 551 ASN A C 1
ATOM 4077 O O . ASN A 1 551 ? 8.072 -7.833 4.755 1.00 98.69 551 ASN A O 1
ATOM 4081 N N . VAL A 1 552 ? 8.512 -7.447 2.587 1.00 98.94 552 VAL A N 1
ATOM 4082 C CA . VAL A 1 552 ? 7.509 -6.400 2.398 1.00 98.94 552 VAL A CA 1
ATOM 4083 C C . VAL A 1 552 ? 6.574 -6.803 1.263 1.00 98.94 552 VAL A C 1
ATOM 4085 O O . VAL A 1 552 ? 7.045 -7.174 0.189 1.00 98.94 552 VAL A O 1
ATOM 4088 N N . ASP A 1 553 ? 5.272 -6.703 1.491 1.00 98.88 553 ASP A N 1
ATOM 4089 C CA . ASP A 1 553 ? 4.219 -6.835 0.493 1.00 98.88 553 ASP A CA 1
ATOM 4090 C C . ASP A 1 553 ? 3.280 -5.627 0.593 1.00 98.88 553 ASP A C 1
ATOM 4092 O O . ASP A 1 553 ? 2.616 -5.415 1.610 1.00 98.88 553 ASP A O 1
ATOM 4096 N N . LEU A 1 554 ? 3.278 -4.798 -0.450 1.00 98.94 554 LEU A N 1
ATOM 4097 C CA . LEU A 1 554 ? 2.461 -3.592 -0.526 1.00 98.94 554 LEU A CA 1
ATOM 4098 C C . LEU A 1 554 ? 1.507 -3.683 -1.705 1.00 98.94 554 LEU A C 1
ATOM 4100 O O . LEU A 1 554 ? 1.916 -3.947 -2.843 1.00 98.94 554 LEU A O 1
ATOM 4104 N N . ARG A 1 555 ? 0.238 -3.385 -1.439 1.00 98.81 555 ARG A N 1
ATOM 4105 C CA . ARG A 1 555 ? -0.816 -3.324 -2.447 1.00 98.81 555 ARG A CA 1
ATOM 4106 C C . ARG A 1 555 ? -1.501 -1.967 -2.405 1.00 98.81 555 ARG A C 1
ATOM 4108 O O . ARG A 1 555 ? -1.829 -1.487 -1.330 1.00 98.81 555 ARG A O 1
ATOM 4115 N N . ALA A 1 556 ? -1.733 -1.361 -3.562 1.00 98.56 556 ALA A N 1
ATOM 4116 C CA . ALA A 1 556 ? -2.447 -0.095 -3.676 1.00 98.56 556 ALA A CA 1
ATOM 4117 C C . ALA A 1 556 ? -3.499 -0.147 -4.785 1.00 98.56 556 ALA A C 1
ATOM 4119 O O . ALA A 1 556 ? -3.249 -0.681 -5.873 1.00 98.56 556 ALA A O 1
ATOM 4120 N N . HIS A 1 557 ? -4.652 0.469 -4.526 1.00 98.12 557 HIS A N 1
ATOM 4121 C CA . HIS A 1 557 ? -5.711 0.639 -5.517 1.00 98.12 557 HIS A CA 1
ATOM 4122 C C . HIS A 1 557 ? -5.240 1.446 -6.743 1.00 98.12 557 HIS A C 1
ATOM 4124 O O . HIS A 1 557 ? -5.458 1.024 -7.884 1.00 98.12 557 HIS A O 1
ATOM 4130 N N . LEU A 1 558 ? -4.574 2.587 -6.525 1.00 98.25 558 LEU A N 1
ATOM 4131 C CA . LEU A 1 558 ? -3.884 3.371 -7.556 1.00 98.25 558 LEU A CA 1
ATOM 4132 C C . LEU A 1 558 ? -2.365 3.177 -7.447 1.00 98.25 558 LEU A C 1
ATOM 4134 O O . LEU A 1 558 ? -1.896 2.041 -7.500 1.00 98.25 558 LEU A O 1
ATOM 4138 N N . ALA A 1 559 ? -1.576 4.253 -7.388 1.00 98.12 559 ALA A N 1
ATOM 4139 C CA . ALA A 1 559 ? -0.125 4.175 -7.493 1.00 98.12 559 ALA A CA 1
ATOM 4140 C C . ALA A 1 559 ? 0.540 3.899 -6.141 1.00 98.12 559 ALA A C 1
ATOM 4142 O O . ALA A 1 559 ? 0.064 4.370 -5.111 1.00 98.12 559 ALA A O 1
ATOM 4143 N N . ILE A 1 560 ? 1.679 3.202 -6.157 1.00 98.62 560 ILE A N 1
ATOM 4144 C CA . ILE A 1 560 ? 2.626 3.188 -5.028 1.00 98.62 560 ILE A CA 1
ATOM 4145 C C . ILE A 1 560 ? 3.686 4.236 -5.336 1.00 98.62 560 ILE A C 1
ATOM 4147 O O . ILE A 1 560 ? 4.360 4.131 -6.362 1.00 98.62 560 ILE A O 1
ATOM 4151 N N . LYS A 1 561 ? 3.814 5.256 -4.491 1.00 94.31 561 LYS A N 1
ATOM 4152 C CA . LYS A 1 561 ? 4.624 6.442 -4.772 1.00 94.31 561 LYS A CA 1
ATOM 4153 C C . LYS A 1 561 ? 5.650 6.670 -3.682 1.00 94.31 561 LYS A C 1
ATOM 4155 O O . LYS A 1 561 ? 5.299 6.628 -2.512 1.00 94.31 561 LYS A O 1
ATOM 4160 N N . ASP A 1 562 ? 6.861 7.008 -4.086 1.00 90.50 562 ASP A N 1
ATOM 4161 C CA . ASP A 1 562 ? 7.763 7.784 -3.243 1.00 90.50 562 ASP A CA 1
ATOM 4162 C C . ASP A 1 562 ? 7.214 9.224 -3.135 1.00 90.50 562 ASP A C 1
ATOM 4164 O O . ASP A 1 562 ? 6.792 9.813 -4.144 1.00 90.50 562 ASP A O 1
ATOM 4168 N N . THR A 1 563 ? 7.157 9.766 -1.916 1.00 81.25 563 THR A N 1
ATOM 4169 C CA . THR A 1 563 ? 6.671 11.128 -1.636 1.00 81.25 563 THR A CA 1
ATOM 4170 C C . THR A 1 563 ? 7.615 11.997 -0.809 1.00 81.25 563 THR A C 1
ATOM 4172 O O . THR A 1 563 ? 7.647 13.212 -1.026 1.00 81.25 563 THR A O 1
ATOM 4175 N N . GLU A 1 564 ? 8.352 11.424 0.137 1.00 73.44 564 GLU A N 1
ATOM 4176 C CA . GLU A 1 564 ? 9.280 12.135 1.019 1.00 73.44 564 GLU A CA 1
ATOM 4177 C C . GLU A 1 564 ? 10.260 11.120 1.618 1.00 73.44 564 GLU A C 1
ATOM 4179 O O . GLU A 1 564 ? 9.824 10.115 2.159 1.00 73.44 564 GLU A O 1
ATOM 4184 N N . ASP A 1 565 ? 11.563 11.401 1.616 1.00 66.62 565 ASP A N 1
ATOM 4185 C CA . ASP A 1 565 ? 12.523 10.545 2.320 1.00 66.62 565 ASP A CA 1
ATOM 4186 C C . ASP A 1 565 ? 12.305 10.612 3.845 1.00 66.62 565 ASP A C 1
ATOM 4188 O O . ASP A 1 565 ? 11.986 11.669 4.401 1.00 66.62 565 ASP A O 1
ATOM 4192 N N . ALA A 1 566 ? 12.636 9.545 4.584 1.00 56.16 566 ALA A N 1
ATOM 4193 C CA . ALA A 1 566 ? 12.644 9.541 6.059 1.00 56.16 566 ALA A CA 1
ATOM 4194 C C . ALA A 1 566 ? 13.468 10.690 6.691 1.00 56.16 566 ALA A C 1
ATOM 4196 O O . ALA A 1 566 ? 13.252 11.085 7.843 1.00 56.16 566 ALA A O 1
ATOM 4197 N N . SER A 1 567 ? 14.424 11.244 5.941 1.00 56.53 567 SER A N 1
ATOM 4198 C CA . SER A 1 567 ? 15.232 12.404 6.323 1.00 56.53 567 SER A CA 1
ATOM 4199 C C . SER A 1 567 ? 14.457 13.738 6.358 1.00 56.53 567 SER A C 1
ATOM 4201 O O . SER A 1 567 ? 14.950 14.711 6.945 1.00 56.53 567 SER A O 1
ATOM 4203 N N . GLY A 1 568 ? 13.244 13.782 5.792 1.00 53.53 568 GLY A N 1
ATOM 4204 C CA . GLY A 1 568 ? 12.417 14.979 5.615 1.00 53.53 568 GLY A CA 1
ATOM 4205 C C . GLY A 1 568 ? 12.853 15.862 4.440 1.00 53.53 568 GLY A C 1
ATOM 4206 O O . GLY A 1 568 ? 12.455 17.030 4.350 1.00 53.53 568 GLY A O 1
ATOM 4207 N N . ASP A 1 569 ? 13.732 15.349 3.573 1.00 51.69 569 ASP A N 1
ATOM 4208 C CA . ASP A 1 569 ? 14.121 16.020 2.339 1.00 51.69 569 ASP A CA 1
ATOM 4209 C C . ASP A 1 569 ? 13.072 15.727 1.250 1.00 51.69 569 ASP A C 1
ATOM 4211 O O . ASP A 1 569 ? 13.024 14.656 0.666 1.00 51.69 569 ASP A O 1
ATOM 4215 N N . VAL A 1 570 ? 12.252 16.727 0.912 1.00 49.62 570 VAL A N 1
ATOM 4216 C CA . VAL A 1 570 ? 11.284 16.674 -0.211 1.00 49.62 570 VAL A CA 1
ATOM 4217 C C . VAL A 1 570 ? 11.980 16.964 -1.554 1.00 49.62 570 VAL A C 1
ATOM 4219 O O . VAL A 1 570 ? 11.476 17.697 -2.411 1.00 49.62 570 VAL A O 1
ATOM 4222 N N . VAL A 1 571 ? 13.226 16.518 -1.717 1.00 50.34 571 VAL A N 1
ATOM 4223 C CA . VAL A 1 571 ? 13.987 16.767 -2.944 1.00 50.34 571 VAL A CA 1
ATOM 4224 C C . VAL A 1 571 ? 13.729 15.603 -3.891 1.00 50.34 571 VAL A C 1
ATOM 4226 O O . VAL A 1 571 ? 14.308 14.542 -3.729 1.00 50.34 571 VAL A O 1
ATOM 4229 N N . THR A 1 572 ? 12.883 15.831 -4.897 1.00 53.22 572 THR A N 1
ATOM 4230 C CA . THR A 1 572 ? 12.531 14.856 -5.948 1.00 53.22 572 THR A CA 1
ATOM 4231 C C . THR A 1 572 ? 13.747 14.057 -6.443 1.00 53.22 572 THR A C 1
ATOM 4233 O O . THR A 1 572 ? 14.694 14.660 -6.970 1.00 53.22 572 THR A O 1
ATOM 4236 N N . GLY A 1 573 ? 13.699 12.728 -6.316 1.00 50.94 573 GLY A N 1
ATOM 4237 C CA . GLY A 1 573 ? 14.698 11.788 -6.833 1.00 50.94 573 GLY A CA 1
ATOM 4238 C C . GLY A 1 573 ? 15.983 11.634 -6.007 1.00 50.94 573 GLY A C 1
ATOM 4239 O O . GLY A 1 573 ? 17.041 11.339 -6.597 1.00 50.94 573 GLY A O 1
ATOM 4240 N N . LEU A 1 574 ? 15.929 11.883 -4.693 1.00 59.59 574 LEU A N 1
ATOM 4241 C CA . LEU A 1 574 ? 16.954 11.408 -3.762 1.00 59.59 574 LEU A CA 1
ATOM 4242 C C . LEU A 1 574 ? 16.730 9.905 -3.470 1.00 59.59 574 LEU A C 1
ATOM 4244 O O . LEU A 1 574 ? 15.603 9.512 -3.258 1.00 59.59 574 LEU A O 1
ATOM 4248 N N . PRO A 1 575 ? 17.781 9.067 -3.497 1.00 65.50 575 PRO A N 1
ATOM 4249 C CA . PRO A 1 575 ? 17.693 7.602 -3.521 1.00 65.50 575 PRO A CA 1
ATOM 4250 C C . PRO A 1 575 ? 17.853 6.941 -2.136 1.00 65.50 575 PRO A C 1
ATOM 4252 O O . PRO A 1 575 ? 18.5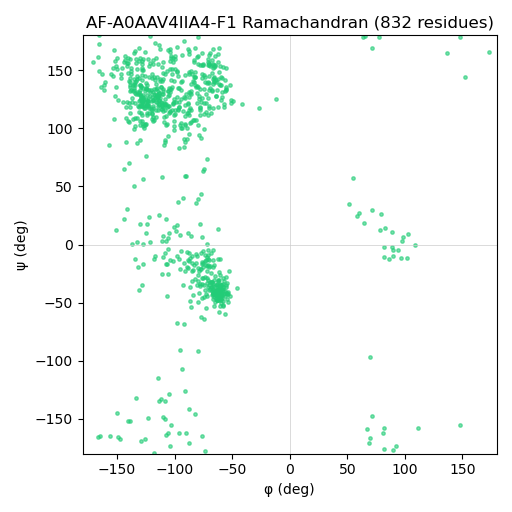74 5.934 -2.026 1.00 65.50 575 PRO A O 1
ATOM 4255 N N . GLU A 1 576 ? 17.342 7.530 -1.045 1.00 81.12 576 GLU A N 1
ATOM 4256 C CA . GLU A 1 576 ? 17.211 6.693 0.157 1.00 81.12 576 GLU A CA 1
ATOM 4257 C C . GLU A 1 576 ? 16.168 5.616 -0.158 1.00 81.12 576 GLU A C 1
ATOM 4259 O O . GLU A 1 576 ? 15.240 5.836 -0.917 1.00 81.12 576 GLU A O 1
ATOM 4264 N N . ALA A 1 577 ? 16.393 4.388 0.304 1.00 90.94 577 ALA A N 1
ATOM 4265 C CA . ALA A 1 577 ? 15.453 3.322 -0.007 1.00 90.94 577 ALA A CA 1
ATOM 4266 C C . ALA A 1 577 ? 14.142 3.567 0.747 1.00 90.94 577 ALA A C 1
ATOM 4268 O O . ALA A 1 577 ? 14.142 3.518 1.976 1.00 90.94 577 ALA A O 1
ATOM 4269 N N . ASP A 1 578 ? 13.048 3.736 0.015 1.00 93.06 578 ASP A N 1
ATOM 4270 C CA . ASP A 1 578 ? 11.702 3.892 0.562 1.00 93.06 578 ASP A CA 1
ATOM 4271 C C . ASP A 1 578 ? 11.164 2.570 1.087 1.00 93.06 578 ASP A C 1
ATOM 4273 O O . ASP A 1 578 ? 10.505 2.518 2.120 1.00 93.06 578 ASP A O 1
ATOM 4277 N N . VAL A 1 579 ? 11.435 1.476 0.370 1.00 97.88 579 VAL A N 1
ATOM 4278 C CA . VAL A 1 579 ? 10.956 0.139 0.733 1.00 97.88 579 VAL A CA 1
ATOM 4279 C C . VAL A 1 579 ? 12.138 -0.787 0.973 1.00 97.88 579 VAL A C 1
ATOM 4281 O O . VAL A 1 579 ? 12.894 -1.132 0.063 1.00 97.88 579 VAL A O 1
ATOM 4284 N N . ILE A 1 580 ? 12.297 -1.215 2.222 1.00 98.38 580 ILE A N 1
ATOM 4285 C CA . ILE A 1 580 ? 13.457 -1.959 2.705 1.00 98.38 580 ILE A CA 1
ATOM 4286 C C . ILE A 1 580 ? 12.999 -3.294 3.292 1.00 98.38 580 ILE A C 1
ATOM 4288 O O . ILE A 1 580 ? 12.294 -3.345 4.299 1.00 98.38 580 ILE A O 1
ATOM 4292 N N . GLY A 1 581 ? 13.471 -4.395 2.708 1.00 98.31 581 GLY A N 1
ATOM 4293 C CA . GLY A 1 581 ? 13.145 -5.743 3.167 1.00 98.31 581 GLY A CA 1
ATOM 4294 C C . GLY A 1 581 ? 14.063 -6.808 2.572 1.00 98.31 581 GLY A C 1
ATOM 4295 O O . GLY A 1 581 ? 14.981 -6.531 1.801 1.00 98.31 581 GLY A O 1
ATOM 4296 N N . ASN A 1 582 ? 13.845 -8.070 2.934 1.00 97.31 582 ASN A N 1
ATOM 4297 C CA . ASN A 1 582 ? 14.539 -9.182 2.288 1.00 97.31 582 ASN A CA 1
ATOM 4298 C C . ASN A 1 582 ? 13.961 -9.419 0.891 1.00 97.31 582 ASN A C 1
ATOM 4300 O O . ASN A 1 582 ? 14.664 -9.238 -0.100 1.00 97.31 582 ASN A O 1
ATOM 4304 N N . SER A 1 583 ? 12.687 -9.801 0.808 1.00 98.56 583 SER A N 1
ATOM 4305 C CA . SER A 1 583 ? 11.927 -9.826 -0.446 1.00 98.56 583 SER A CA 1
ATOM 4306 C C . SER A 1 583 ? 10.908 -8.697 -0.448 1.00 98.56 583 SER A C 1
ATOM 4308 O O . SER A 1 583 ? 10.393 -8.346 0.612 1.00 98.56 583 SER A O 1
ATOM 4310 N N . ILE A 1 584 ? 10.639 -8.142 -1.626 1.00 98.88 584 ILE A N 1
ATOM 4311 C CA . ILE A 1 584 ? 9.720 -7.019 -1.811 1.00 98.88 584 ILE A CA 1
ATOM 4312 C C . ILE A 1 584 ? 8.715 -7.392 -2.902 1.00 98.88 584 ILE A C 1
ATOM 4314 O O . ILE A 1 584 ? 9.109 -7.718 -4.025 1.00 98.88 584 ILE A O 1
ATOM 4318 N N . THR A 1 585 ? 7.431 -7.337 -2.571 1.00 98.88 585 THR A N 1
ATOM 4319 C CA . THR A 1 585 ? 6.304 -7.501 -3.489 1.00 98.88 585 THR A CA 1
ATOM 4320 C C . THR A 1 585 ? 5.530 -6.190 -3.552 1.00 98.88 585 THR A C 1
ATOM 4322 O O . THR A 1 585 ? 5.179 -5.627 -2.521 1.00 98.88 585 THR A O 1
ATOM 4325 N N . LEU A 1 586 ? 5.282 -5.693 -4.763 1.00 98.88 586 LEU A N 1
ATOM 4326 C CA . LEU A 1 586 ? 4.586 -4.429 -5.000 1.00 98.88 586 LEU A CA 1
ATOM 4327 C C . LEU A 1 586 ? 3.468 -4.636 -6.019 1.00 98.88 586 LEU A C 1
ATOM 4329 O O . LEU A 1 586 ? 3.724 -5.073 -7.147 1.00 98.88 586 LEU A O 1
ATOM 4333 N N . THR A 1 587 ? 2.245 -4.280 -5.644 1.00 98.75 587 THR A N 1
ATOM 4334 C CA . THR A 1 587 ? 1.063 -4.409 -6.498 1.00 98.75 587 THR A CA 1
ATOM 4335 C C . THR A 1 587 ? 0.336 -3.074 -6.612 1.00 98.75 587 THR A C 1
ATOM 4337 O O . THR A 1 587 ? -0.179 -2.561 -5.627 1.00 98.75 587 THR A O 1
ATOM 4340 N N . SER A 1 588 ? 0.251 -2.535 -7.827 1.00 98.44 588 SER A N 1
ATOM 4341 C CA . SER A 1 588 ? -0.616 -1.402 -8.170 1.00 98.44 588 SER A CA 1
ATOM 4342 C C . SER A 1 588 ? -1.721 -1.888 -9.102 1.00 98.44 588 SER A C 1
ATOM 4344 O O . SER A 1 588 ? -1.455 -2.367 -10.209 1.00 98.44 588 SER A O 1
ATOM 4346 N N . GLU A 1 589 ? -2.969 -1.796 -8.652 1.00 98.00 589 GLU A N 1
ATOM 4347 C CA . GLU A 1 589 ? -4.094 -2.426 -9.346 1.00 98.00 589 GLU A CA 1
ATOM 4348 C C . GLU A 1 589 ? -4.564 -1.661 -10.579 1.00 98.00 589 GLU A C 1
ATOM 4350 O O . GLU A 1 589 ? -4.973 -2.284 -11.560 1.00 98.00 589 GLU A O 1
ATOM 4355 N N . ASN A 1 590 ? -4.526 -0.326 -10.527 1.00 97.69 590 ASN A N 1
ATOM 4356 C CA . ASN A 1 590 ? -5.092 0.535 -11.569 1.00 97.69 590 ASN A CA 1
ATOM 4357 C C . ASN A 1 590 ? -4.151 1.662 -12.023 1.00 97.69 590 ASN A C 1
ATOM 4359 O O . ASN A 1 590 ? -4.534 2.462 -12.877 1.00 97.69 590 ASN A O 1
ATOM 4363 N N . ASP A 1 591 ? -2.927 1.734 -11.493 1.00 97.81 591 ASP A N 1
ATOM 4364 C CA . ASP A 1 591 ? -1.966 2.791 -11.819 1.00 97.81 591 ASP A CA 1
ATOM 4365 C C . ASP A 1 591 ? -0.519 2.228 -11.930 1.00 97.81 591 ASP A C 1
ATOM 4367 O O . ASP A 1 591 ? -0.311 1.085 -12.358 1.00 97.81 591 ASP A O 1
ATOM 4371 N N . ALA A 1 592 ? 0.491 3.051 -11.654 1.00 97.44 592 ALA A N 1
ATOM 4372 C CA . ALA A 1 592 ? 1.914 2.779 -11.754 1.00 97.44 592 ALA A CA 1
ATOM 4373 C C . ALA A 1 592 ? 2.542 2.446 -10.391 1.00 97.44 592 ALA A C 1
ATOM 4375 O O . ALA A 1 592 ? 2.036 2.808 -9.332 1.00 97.44 592 ALA A O 1
ATOM 4376 N N . ILE A 1 593 ? 3.700 1.792 -10.427 1.00 98.44 593 ILE A N 1
ATOM 4377 C CA . ILE A 1 593 ? 4.617 1.731 -9.279 1.00 98.44 593 ILE A CA 1
ATOM 4378 C C . ILE A 1 593 ? 5.722 2.749 -9.547 1.00 98.44 593 ILE A C 1
ATOM 4380 O O . ILE A 1 593 ? 6.375 2.661 -10.587 1.00 98.44 593 ILE A O 1
ATOM 4384 N N . GLY A 1 594 ? 5.913 3.704 -8.641 1.00 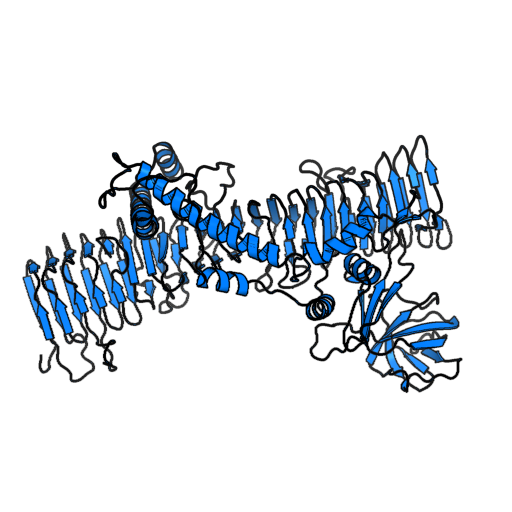95.69 594 GLY A N 1
ATOM 4385 C CA . GLY A 1 594 ? 6.750 4.882 -8.855 1.00 95.69 594 GLY A CA 1
ATOM 4386 C C . GLY A 1 594 ? 6.203 5.816 -9.943 1.00 95.69 594 GLY A C 1
ATOM 4387 O O . GLY A 1 594 ? 5.181 5.552 -10.586 1.00 95.69 594 GLY A O 1
ATOM 4388 N N . ILE A 1 595 ? 6.909 6.918 -10.184 1.00 90.56 595 ILE A N 1
ATOM 4389 C CA . ILE A 1 595 ? 6.626 7.857 -11.274 1.00 90.56 595 ILE A CA 1
ATOM 4390 C C . ILE A 1 595 ? 7.938 8.294 -11.930 1.00 90.56 595 ILE A C 1
ATOM 4392 O O . ILE A 1 595 ? 8.976 8.358 -11.284 1.00 90.56 595 ILE A O 1
ATOM 4396 N N . SER A 1 596 ? 7.936 8.608 -13.227 1.00 86.12 596 SER A N 1
ATOM 4397 C CA . SER A 1 596 ? 9.170 9.083 -13.862 1.00 86.12 596 SER A CA 1
ATOM 4398 C C . SER A 1 596 ? 9.680 10.355 -13.177 1.00 86.12 596 SER A C 1
ATOM 4400 O O . SER A 1 596 ? 8.923 11.301 -12.960 1.00 86.12 596 SER A O 1
ATOM 4402 N N . GLY A 1 597 ? 10.968 10.370 -12.838 1.00 80.75 597 GLY A N 1
ATOM 4403 C CA . GLY A 1 597 ? 11.593 11.445 -12.064 1.00 80.75 597 GLY A CA 1
ATOM 4404 C C . GLY A 1 597 ? 11.405 11.378 -10.553 1.00 80.75 597 GLY A C 1
ATOM 4405 O O . GLY A 1 597 ? 12.134 12.092 -9.866 1.00 80.75 597 GLY A O 1
ATOM 4406 N N . ASN A 1 598 ? 10.530 10.500 -10.063 1.00 86.56 598 ASN A N 1
ATOM 4407 C CA . ASN A 1 598 ? 10.442 10.080 -8.667 1.00 86.56 598 ASN A CA 1
ATOM 4408 C C . ASN A 1 598 ? 10.175 8.567 -8.622 1.00 86.56 598 ASN A C 1
ATOM 4410 O O . ASN A 1 598 ? 9.052 8.095 -8.417 1.00 86.56 598 ASN A O 1
ATOM 4414 N N . ASP A 1 599 ? 11.212 7.823 -8.999 1.00 92.88 599 ASP A N 1
ATOM 4415 C CA . ASP A 1 599 ? 11.219 6.368 -8.942 1.00 92.88 599 ASP A CA 1
ATOM 4416 C C . ASP A 1 599 ? 10.907 5.880 -7.533 1.00 92.88 599 ASP A C 1
ATOM 4418 O O . ASP A 1 599 ? 11.225 6.566 -6.576 1.00 92.88 599 ASP A O 1
ATOM 4422 N N . LEU A 1 600 ? 10.327 4.687 -7.405 1.00 95.38 600 LEU A N 1
ATOM 4423 C CA . LEU A 1 600 ? 10.303 4.049 -6.096 1.00 95.38 600 LEU A CA 1
ATOM 4424 C C . LEU A 1 600 ? 11.684 3.440 -5.831 1.00 95.38 600 LEU A C 1
ATOM 4426 O O . LEU A 1 600 ? 12.132 2.552 -6.574 1.00 95.38 600 LEU A O 1
ATOM 4430 N N . ASP A 1 601 ? 12.347 3.912 -4.785 1.00 94.56 601 ASP A N 1
ATOM 4431 C CA . ASP A 1 601 ? 13.657 3.440 -4.377 1.00 94.56 601 ASP A CA 1
ATOM 4432 C C . ASP A 1 601 ? 13.500 2.276 -3.387 1.00 94.56 601 ASP A C 1
ATOM 4434 O O . ASP A 1 601 ? 12.752 2.321 -2.410 1.00 94.56 601 ASP A O 1
ATOM 4438 N N . ILE A 1 602 ? 14.189 1.166 -3.647 1.00 97.25 602 ILE A N 1
ATOM 4439 C CA . ILE A 1 602 ? 14.078 -0.049 -2.836 1.00 97.25 602 ILE A CA 1
ATOM 4440 C C . ILE A 1 602 ? 15.436 -0.552 -2.372 1.00 97.25 602 ILE A C 1
ATOM 4442 O O . ILE A 1 602 ? 16.479 -0.241 -2.950 1.00 97.25 602 ILE A O 1
ATOM 4446 N N . ASN A 1 603 ? 15.411 -1.363 -1.320 1.00 96.69 603 ASN A N 1
ATOM 4447 C CA . ASN A 1 603 ? 16.529 -2.192 -0.898 1.00 96.69 603 ASN A CA 1
ATOM 4448 C C . ASN A 1 603 ? 16.039 -3.619 -0.681 1.00 96.69 603 ASN A C 1
ATOM 4450 O O . ASN A 1 603 ? 15.594 -3.977 0.417 1.00 96.69 603 ASN A O 1
ATOM 4454 N N . SER A 1 604 ? 16.090 -4.414 -1.749 1.00 95.31 604 SER A N 1
ATOM 4455 C CA . SER A 1 604 ? 15.841 -5.846 -1.675 1.00 95.31 604 SER A CA 1
ATOM 4456 C C . SER A 1 604 ? 17.111 -6.568 -1.228 1.00 95.31 604 SER A C 1
ATOM 4458 O O . SER A 1 604 ? 18.233 -6.200 -1.556 1.00 95.31 604 SER A O 1
ATOM 4460 N N . ALA A 1 605 ? 16.943 -7.620 -0.436 1.00 96.06 605 ALA A N 1
ATOM 4461 C CA . ALA A 1 605 ? 18.011 -8.346 0.242 1.00 96.06 605 ALA A CA 1
ATOM 4462 C C . ALA A 1 605 ? 18.705 -7.627 1.425 1.00 96.06 605 ALA A C 1
ATOM 4464 O O . ALA A 1 605 ? 19.866 -7.918 1.740 1.00 96.06 605 ALA A O 1
ATOM 4465 N N . TYR A 1 606 ? 17.987 -6.757 2.145 1.00 95.31 606 TYR A N 1
ATOM 4466 C CA . TYR A 1 606 ? 18.542 -5.922 3.220 1.00 95.31 606 TYR A CA 1
ATOM 4467 C C . TYR A 1 606 ? 19.313 -6.688 4.324 1.00 95.31 606 TYR A C 1
ATOM 4469 O O . TYR A 1 606 ? 20.440 -6.323 4.682 1.00 95.31 606 TYR A O 1
ATOM 4477 N N . ARG A 1 607 ? 18.742 -7.764 4.893 1.00 95.50 607 ARG A N 1
ATOM 4478 C CA . ARG A 1 607 ? 19.399 -8.594 5.936 1.00 95.50 607 ARG A CA 1
ATOM 4479 C C . ARG A 1 607 ? 19.777 -9.989 5.458 1.00 95.50 607 ARG A C 1
ATOM 4481 O O . ARG A 1 607 ? 20.684 -10.615 6.015 1.00 95.50 607 ARG A O 1
ATOM 4488 N N . SER A 1 608 ? 19.074 -10.494 4.459 1.00 96.12 608 SER A N 1
ATOM 4489 C CA . SER A 1 608 ? 19.289 -11.797 3.845 1.00 96.12 608 SER A CA 1
ATOM 4490 C C . SER A 1 608 ? 18.876 -11.742 2.382 1.00 96.12 608 SER A C 1
ATOM 4492 O O . SER A 1 608 ? 18.134 -10.851 2.003 1.00 96.12 608 SER A O 1
ATOM 4494 N N . ALA A 1 609 ? 19.353 -12.681 1.563 1.00 95.25 609 ALA A N 1
ATOM 4495 C CA . ALA A 1 609 ? 18.972 -12.728 0.156 1.00 95.25 609 ALA A CA 1
ATOM 4496 C C . ALA A 1 609 ? 17.446 -12.806 0.003 1.00 95.25 609 ALA A C 1
ATOM 4498 O O . ALA A 1 609 ? 16.812 -13.659 0.625 1.00 95.25 609 ALA A O 1
ATOM 4499 N N . GLY A 1 610 ? 16.892 -11.975 -0.869 1.00 97.19 610 GLY A N 1
ATOM 4500 C CA . GLY A 1 610 ? 15.502 -12.067 -1.281 1.00 97.19 610 GLY A CA 1
ATOM 4501 C C . GLY A 1 610 ? 15.328 -11.617 -2.719 1.00 97.19 610 GLY A C 1
ATOM 4502 O O . GLY A 1 610 ? 16.296 -11.554 -3.482 1.00 97.19 610 GLY A O 1
ATOM 4503 N N . THR A 1 611 ? 14.078 -11.412 -3.107 1.00 98.38 611 THR A N 1
ATOM 4504 C CA . THR A 1 611 ? 13.712 -11.156 -4.499 1.00 98.38 611 THR A CA 1
ATOM 4505 C C . THR A 1 611 ? 12.661 -10.072 -4.623 1.00 98.38 611 THR A C 1
ATOM 4507 O O . THR A 1 611 ? 11.897 -9.850 -3.688 1.00 98.38 611 THR A O 1
ATOM 4510 N N . VAL A 1 612 ? 12.570 -9.479 -5.810 1.00 98.69 612 VAL A N 1
ATOM 4511 C CA . VAL A 1 612 ? 11.568 -8.462 -6.132 1.00 98.69 612 VAL A CA 1
ATOM 4512 C C . VAL A 1 612 ? 10.479 -9.022 -7.037 1.00 98.69 612 VAL A C 1
ATOM 4514 O O . VAL A 1 612 ? 10.770 -9.660 -8.056 1.00 98.69 612 VAL A O 1
ATOM 4517 N N . THR A 1 613 ? 9.233 -8.753 -6.661 1.00 98.56 613 THR A N 1
ATOM 4518 C CA . THR A 1 613 ? 8.033 -8.994 -7.458 1.00 98.56 613 THR A CA 1
ATOM 4519 C C . THR A 1 613 ? 7.293 -7.678 -7.676 1.00 98.56 613 THR A C 1
ATOM 4521 O O . THR A 1 613 ? 6.978 -6.999 -6.706 1.00 98.56 613 THR A O 1
ATOM 4524 N N . THR A 1 614 ? 6.970 -7.323 -8.921 1.00 98.00 614 THR A N 1
ATOM 4525 C CA . THR A 1 614 ? 6.089 -6.180 -9.209 1.00 98.00 614 THR A CA 1
ATOM 4526 C C . THR A 1 614 ? 4.946 -6.560 -10.143 1.00 98.00 614 THR A C 1
ATOM 4528 O O . THR A 1 614 ? 5.117 -7.379 -11.052 1.00 98.00 614 THR A O 1
ATOM 4531 N N . SER A 1 615 ? 3.787 -5.940 -9.931 1.00 97.44 615 SER A N 1
ATOM 4532 C CA . SER A 1 615 ? 2.628 -5.997 -10.821 1.00 97.44 615 SER A CA 1
ATOM 4533 C C . SER A 1 615 ? 1.947 -4.630 -10.851 1.00 97.44 615 SER A C 1
ATOM 4535 O O . SER A 1 615 ? 1.324 -4.244 -9.867 1.00 97.44 615 SER A O 1
ATOM 4537 N N . SER A 1 616 ? 2.043 -3.899 -11.963 1.00 97.56 616 SER A N 1
ATOM 4538 C CA . SER A 1 616 ? 1.343 -2.617 -12.151 1.00 97.56 616 SER A CA 1
ATOM 4539 C C . SER A 1 616 ? 0.391 -2.651 -13.346 1.00 97.56 616 SER A C 1
ATOM 4541 O O . SER A 1 616 ? 0.680 -3.281 -14.366 1.00 97.56 616 SER A O 1
ATOM 4543 N N . ALA A 1 617 ? -0.735 -1.941 -13.271 1.00 96.38 617 ALA A N 1
ATOM 4544 C CA . ALA A 1 617 ? -1.603 -1.753 -14.437 1.00 96.38 617 ALA A CA 1
ATOM 4545 C C . ALA A 1 617 ? -0.961 -0.849 -15.496 1.00 96.38 617 ALA A C 1
ATOM 4547 O O . ALA A 1 617 ? -1.169 -1.055 -16.694 1.00 96.38 617 ALA A O 1
ATOM 4548 N N . LEU A 1 618 ? -0.156 0.122 -15.057 1.00 95.88 618 LEU A N 1
ATOM 4549 C CA . LEU A 1 618 ? 0.584 1.051 -15.906 1.00 95.88 618 LEU A CA 1
ATOM 4550 C C . LEU A 1 618 ? 2.095 0.764 -15.848 1.00 95.88 618 LEU A C 1
ATOM 4552 O O . LEU A 1 618 ? 2.510 -0.390 -15.721 1.00 95.88 618 LEU A O 1
ATOM 4556 N N . ASN A 1 619 ? 2.929 1.797 -15.996 1.00 96.38 619 ASN A N 1
ATOM 4557 C CA . ASN A 1 619 ? 4.386 1.674 -15.949 1.00 96.38 619 ASN A CA 1
ATOM 4558 C C . ASN A 1 619 ? 4.881 1.293 -14.541 1.00 96.38 619 ASN A C 1
ATOM 4560 O O . ASN A 1 619 ? 4.204 1.525 -13.544 1.00 96.38 619 ASN A O 1
ATOM 4564 N N . THR A 1 620 ? 6.090 0.742 -14.464 1.00 97.38 620 THR A N 1
ATOM 4565 C CA . THR A 1 620 ? 6.838 0.596 -13.205 1.00 97.38 620 THR A CA 1
ATOM 4566 C C . THR A 1 620 ? 8.131 1.401 -13.327 1.00 97.38 620 THR A C 1
ATOM 4568 O O . THR A 1 620 ? 8.818 1.277 -14.338 1.00 97.38 620 THR A O 1
ATOM 4571 N N . TYR A 1 621 ? 8.470 2.184 -12.310 1.00 96.81 621 TYR A N 1
ATOM 4572 C CA . TYR A 1 621 ? 9.669 3.010 -12.183 1.00 96.81 621 TYR A CA 1
ATOM 4573 C C . TYR A 1 621 ? 10.354 2.625 -10.868 1.00 96.81 621 TYR A C 1
ATOM 4575 O O . TYR A 1 621 ? 9.846 2.939 -9.793 1.00 96.81 621 TYR A O 1
ATOM 4583 N N . LEU A 1 622 ? 11.432 1.841 -10.957 1.00 96.88 622 LEU A N 1
ATOM 4584 C CA . LEU A 1 622 ? 12.051 1.201 -9.795 1.00 96.88 622 LEU A CA 1
ATOM 4585 C C . LEU A 1 622 ? 13.573 1.326 -9.828 1.00 96.88 622 LEU A C 1
ATOM 4587 O O . LEU A 1 622 ? 14.208 1.079 -10.866 1.00 96.88 622 LEU A O 1
ATOM 4591 N N . ILE A 1 623 ? 14.156 1.619 -8.669 1.00 95.94 623 ILE A N 1
ATOM 4592 C CA . ILE A 1 623 ? 15.601 1.632 -8.449 1.00 95.94 623 ILE A CA 1
ATOM 4593 C C . ILE A 1 623 ? 15.939 0.743 -7.250 1.00 95.94 623 ILE A C 1
ATOM 4595 O O . ILE A 1 623 ? 15.512 0.988 -6.132 1.00 95.94 623 ILE A O 1
ATOM 4599 N N . GLU A 1 624 ? 16.752 -0.289 -7.471 1.00 96.62 624 GLU A N 1
ATOM 4600 C CA . GLU A 1 624 ? 17.448 -0.977 -6.383 1.00 96.62 624 GLU A CA 1
ATOM 4601 C C . GLU A 1 624 ? 18.641 -0.128 -5.960 1.00 96.62 624 GLU A C 1
ATOM 4603 O O . GLU A 1 624 ? 19.559 0.105 -6.749 1.00 96.62 624 GLU A O 1
ATOM 4608 N N . THR A 1 625 ? 18.629 0.334 -4.719 1.00 93.88 625 THR A N 1
ATOM 4609 C CA . THR A 1 625 ? 19.616 1.275 -4.190 1.00 93.88 625 THR A CA 1
ATOM 4610 C C . THR A 1 625 ? 20.847 0.576 -3.620 1.00 93.88 625 THR A C 1
ATOM 4612 O O . THR A 1 625 ? 21.872 1.236 -3.406 1.00 93.88 625 THR A O 1
ATOM 4615 N N . ALA A 1 626 ? 20.808 -0.744 -3.383 1.00 92.31 626 ALA A N 1
ATOM 4616 C CA . ALA A 1 626 ? 21.909 -1.478 -2.770 1.00 92.31 626 ALA A CA 1
ATOM 4617 C C . ALA A 1 626 ? 22.125 -2.883 -3.363 1.00 92.31 626 ALA A C 1
ATOM 4619 O O . ALA A 1 626 ? 21.325 -3.792 -3.197 1.00 92.31 626 ALA A O 1
ATOM 4620 N N . GLY A 1 627 ? 23.309 -3.112 -3.939 1.00 94.00 627 GLY A N 1
ATOM 4621 C CA . GLY A 1 627 ? 23.716 -4.443 -4.390 1.00 94.00 627 GLY A CA 1
ATOM 4622 C C . GLY A 1 627 ? 22.968 -4.932 -5.634 1.00 94.00 627 GLY A C 1
ATOM 4623 O O . GLY A 1 627 ? 22.646 -4.154 -6.535 1.00 94.00 627 GLY A O 1
ATOM 4624 N N . ASP A 1 628 ? 22.763 -6.250 -5.701 1.00 96.88 628 ASP A N 1
ATOM 4625 C CA . ASP A 1 628 ? 22.147 -6.930 -6.841 1.00 96.88 628 ASP A CA 1
ATOM 4626 C C . ASP A 1 628 ? 20.619 -6.939 -6.731 1.00 96.88 628 ASP A C 1
ATOM 4628 O O . ASP A 1 628 ? 20.067 -7.460 -5.762 1.00 96.88 628 ASP A O 1
ATOM 4632 N N . LEU A 1 629 ? 19.934 -6.522 -7.795 1.00 98.38 629 LEU A N 1
ATOM 4633 C CA . LEU A 1 629 ? 18.491 -6.690 -7.927 1.00 98.38 629 LEU A CA 1
ATOM 4634 C C . LEU A 1 629 ? 18.168 -8.110 -8.406 1.00 98.38 629 LEU A C 1
ATOM 4636 O O . LEU A 1 629 ? 18.361 -8.452 -9.576 1.00 98.38 629 LEU A O 1
ATOM 4640 N N . SER A 1 630 ? 17.639 -8.952 -7.521 1.00 98.44 630 SER A N 1
ATOM 4641 C CA . SER A 1 630 ? 17.208 -10.312 -7.870 1.00 98.44 630 SER A CA 1
ATOM 4642 C C . SER A 1 630 ? 15.717 -10.350 -8.201 1.00 98.44 630 SER A C 1
ATOM 4644 O O . SER A 1 630 ? 14.868 -10.337 -7.316 1.00 98.44 630 SER A O 1
ATOM 4646 N N . ILE A 1 631 ? 15.370 -10.450 -9.482 1.00 97.81 631 ILE A N 1
ATOM 4647 C CA . ILE A 1 631 ? 13.974 -10.428 -9.930 1.00 97.81 631 ILE A CA 1
ATOM 4648 C C . ILE A 1 631 ? 13.331 -11.803 -9.742 1.00 97.81 631 ILE A C 1
ATOM 4650 O O . ILE A 1 631 ? 13.770 -12.784 -10.346 1.00 97.81 631 ILE A O 1
ATOM 4654 N N . ASN A 1 632 ? 12.246 -11.880 -8.974 1.00 98.19 632 ASN A N 1
ATOM 4655 C CA . ASN A 1 632 ? 11.330 -13.010 -9.058 1.00 98.19 632 ASN A CA 1
ATOM 4656 C C . ASN A 1 632 ? 10.444 -12.860 -10.299 1.00 98.19 632 ASN A C 1
ATOM 4658 O O . ASN A 1 632 ? 10.576 -13.666 -11.222 1.00 98.19 632 ASN A O 1
ATOM 4662 N N . THR A 1 633 ? 9.628 -11.801 -10.352 1.00 96.00 633 THR A N 1
ATOM 4663 C CA . THR A 1 633 ? 8.748 -11.476 -11.487 1.00 96.00 633 THR A CA 1
ATOM 4664 C C . THR A 1 633 ? 8.501 -9.970 -11.604 1.00 96.00 633 THR A C 1
ATOM 4666 O O . THR A 1 633 ? 8.161 -9.335 -10.620 1.00 96.00 633 THR A O 1
ATOM 4669 N N . ILE A 1 634 ? 8.578 -9.408 -12.805 1.00 95.00 634 ILE A N 1
ATOM 4670 C CA . ILE A 1 634 ? 8.133 -8.050 -13.137 1.00 95.00 634 ILE A CA 1
ATOM 4671 C C . ILE A 1 634 ? 6.963 -8.160 -14.116 1.00 95.00 634 ILE A C 1
ATOM 4673 O O . ILE A 1 634 ? 7.029 -8.903 -15.106 1.00 95.00 634 ILE A O 1
ATOM 4677 N N . GLY A 1 635 ? 5.890 -7.430 -13.834 1.00 93.75 635 GLY A N 1
ATOM 4678 C CA . GLY A 1 635 ? 4.698 -7.348 -14.667 1.00 93.75 635 GLY A CA 1
ATOM 4679 C C . GLY A 1 635 ? 4.179 -5.917 -14.753 1.00 93.75 635 GLY A C 1
ATOM 4680 O O . GLY A 1 635 ? 4.128 -5.199 -13.758 1.00 93.75 635 GLY A O 1
ATOM 4681 N N . THR A 1 636 ? 3.788 -5.517 -15.960 1.00 94.50 636 THR A N 1
ATOM 4682 C CA . THR A 1 636 ? 3.066 -4.264 -16.238 1.00 94.50 636 THR A CA 1
ATOM 4683 C C . THR A 1 636 ? 1.848 -4.552 -17.122 1.00 94.50 636 THR A C 1
ATOM 4685 O O . THR A 1 636 ? 1.730 -5.654 -17.679 1.00 94.50 636 THR A O 1
ATOM 4688 N N . GLY A 1 637 ? 0.948 -3.585 -17.311 1.00 91.81 637 GLY A N 1
ATOM 4689 C CA . GLY A 1 637 ? -0.061 -3.670 -18.369 1.00 91.81 637 GLY A CA 1
ATOM 4690 C C . GLY A 1 637 ? 0.586 -3.813 -19.755 1.00 91.81 637 GLY A C 1
ATOM 4691 O O . GLY A 1 637 ? 1.704 -3.361 -19.987 1.00 91.81 637 GLY A O 1
ATOM 4692 N N . SER A 1 638 ? -0.106 -4.442 -20.711 1.00 86.94 638 SER A N 1
ATOM 4693 C CA . SER A 1 638 ? 0.492 -4.868 -21.993 1.00 86.94 638 SER A CA 1
ATOM 4694 C C . SER A 1 638 ? 1.114 -3.747 -22.834 1.00 86.94 638 SER A C 1
ATOM 4696 O O . SER A 1 638 ? 2.052 -4.003 -23.588 1.00 86.94 638 SER A O 1
ATOM 4698 N N . ASP A 1 639 ? 0.596 -2.524 -22.712 1.00 87.88 639 ASP A N 1
ATOM 4699 C CA . ASP A 1 639 ? 1.065 -1.350 -23.458 1.00 87.88 639 ASP A CA 1
ATOM 4700 C C . ASP A 1 639 ? 2.107 -0.518 -22.690 1.00 87.88 639 ASP A C 1
ATOM 4702 O O . ASP A 1 639 ? 2.684 0.422 -23.247 1.00 87.88 639 ASP A O 1
ATOM 4706 N N . TYR A 1 640 ? 2.374 -0.879 -21.435 1.00 92.38 640 TYR A N 1
ATOM 4707 C CA . TYR A 1 640 ? 3.210 -0.133 -20.503 1.00 92.38 640 TYR A CA 1
ATOM 4708 C C . TYR A 1 640 ? 4.590 -0.768 -20.338 1.00 92.38 640 TYR A C 1
ATOM 4710 O O . TYR A 1 640 ? 4.869 -1.859 -20.840 1.00 92.38 640 TYR A O 1
ATOM 4718 N N . THR A 1 641 ? 5.491 -0.021 -19.706 1.00 92.88 641 THR A N 1
ATOM 4719 C CA . THR A 1 641 ? 6.909 -0.357 -19.596 1.00 92.88 641 THR A CA 1
ATOM 4720 C C . THR A 1 641 ? 7.355 -0.381 -18.142 1.00 92.88 641 THR A C 1
ATOM 4722 O O . THR A 1 641 ? 7.095 0.551 -17.385 1.00 92.88 641 THR A O 1
ATOM 4725 N N . ALA A 1 642 ? 8.089 -1.425 -17.769 1.00 94.88 642 ALA A N 1
ATOM 4726 C CA . ALA A 1 642 ? 8.864 -1.449 -16.537 1.00 94.88 642 ALA A CA 1
ATOM 4727 C C . ALA A 1 642 ? 10.268 -0.873 -16.786 1.00 94.88 642 ALA A C 1
ATOM 4729 O O . ALA A 1 642 ? 11.058 -1.475 -17.515 1.00 94.88 642 ALA A O 1
ATOM 4730 N N . PHE A 1 643 ? 10.576 0.278 -16.190 1.00 95.62 643 PHE A N 1
ATOM 4731 C CA . PHE A 1 643 ? 11.898 0.898 -16.132 1.00 95.62 643 PHE A CA 1
ATOM 4732 C C . PHE A 1 643 ? 12.591 0.473 -14.837 1.00 95.62 643 PHE A C 1
ATOM 4734 O O . PHE A 1 643 ? 12.321 1.014 -13.768 1.00 95.62 643 PHE A O 1
ATOM 4741 N N . ILE A 1 644 ? 13.489 -0.505 -14.938 1.00 96.50 644 ILE A N 1
ATOM 4742 C CA . ILE A 1 644 ? 14.098 -1.158 -13.776 1.00 96.50 644 ILE A CA 1
ATOM 4743 C C . ILE A 1 644 ? 15.597 -0.878 -13.746 1.00 96.50 644 ILE A C 1
ATOM 4745 O O . ILE A 1 644 ? 16.306 -1.228 -14.694 1.00 96.50 644 ILE A O 1
ATOM 4749 N N . LEU A 1 645 ? 16.087 -0.291 -12.654 1.00 97.44 645 LEU A N 1
ATOM 4750 C CA . LEU A 1 645 ? 17.516 -0.149 -12.384 1.00 97.44 645 LEU A CA 1
ATOM 4751 C C . LEU A 1 645 ? 17.954 -1.103 -11.275 1.00 97.44 645 LEU A C 1
ATOM 4753 O O . LEU A 1 645 ? 17.477 -1.004 -10.152 1.00 97.44 645 LEU A O 1
ATOM 4757 N N . GLY A 1 646 ? 18.899 -1.989 -11.582 1.00 97.00 646 GLY A N 1
ATOM 4758 C CA . GLY A 1 646 ? 19.721 -2.661 -10.579 1.00 97.00 646 GLY A CA 1
ATOM 4759 C C . GLY A 1 646 ? 21.016 -1.880 -10.397 1.00 97.00 646 GLY A C 1
ATOM 4760 O O . GLY A 1 646 ? 21.703 -1.633 -11.389 1.00 97.00 646 GLY A O 1
ATOM 4761 N N . ARG A 1 647 ? 21.357 -1.471 -9.169 1.00 94.44 647 ARG A N 1
ATOM 4762 C CA . ARG A 1 647 ? 22.593 -0.711 -8.926 1.00 94.44 647 ARG A CA 1
ATOM 4763 C C . ARG A 1 647 ? 23.829 -1.476 -9.395 1.00 94.44 647 ARG A C 1
ATOM 4765 O O . ARG A 1 647 ? 24.585 -0.939 -10.202 1.00 94.44 647 ARG A O 1
ATOM 4772 N N . ASP A 1 648 ? 23.974 -2.728 -8.961 1.00 96.00 648 ASP A N 1
ATOM 4773 C CA . ASP A 1 648 ? 25.070 -3.599 -9.388 1.00 96.00 648 ASP A CA 1
ATOM 4774 C C . ASP A 1 648 ? 24.618 -4.476 -10.566 1.00 96.00 648 ASP A C 1
ATOM 4776 O O . ASP A 1 648 ? 24.741 -4.076 -11.723 1.00 96.00 648 ASP A O 1
ATOM 4780 N N . ASN A 1 649 ? 24.076 -5.667 -10.295 1.00 98.12 649 ASN A N 1
ATOM 4781 C CA . ASN A 1 649 ? 23.570 -6.587 -11.315 1.00 98.12 649 ASN A CA 1
ATOM 4782 C C . ASN A 1 649 ? 22.039 -6.690 -11.265 1.00 98.12 649 ASN A C 1
ATOM 4784 O O . ASN A 1 649 ? 21.422 -6.497 -10.220 1.00 98.12 649 ASN A O 1
ATOM 4788 N N . ILE A 1 650 ? 21.427 -7.087 -12.382 1.00 98.50 650 ILE A N 1
ATOM 4789 C CA . ILE A 1 650 ? 20.047 -7.587 -12.418 1.00 98.50 650 ILE A CA 1
ATOM 4790 C C . ILE A 1 650 ? 20.107 -9.098 -12.621 1.00 98.50 650 ILE A C 1
ATOM 4792 O O . ILE A 1 650 ? 20.610 -9.574 -13.636 1.00 98.50 650 ILE A O 1
ATOM 4796 N N . LEU A 1 651 ? 19.585 -9.875 -11.677 1.00 98.44 651 LEU A N 1
ATOM 4797 C CA . LEU A 1 651 ? 19.706 -11.332 -11.649 1.00 98.44 651 LEU A CA 1
ATOM 4798 C C . LEU A 1 651 ? 18.343 -12.024 -11.713 1.00 98.44 651 LEU A C 1
ATOM 4800 O O . LEU A 1 651 ? 17.322 -11.488 -11.292 1.00 98.44 651 LEU A O 1
ATOM 4804 N N . ASN A 1 652 ? 18.336 -13.272 -12.188 1.00 98.19 652 ASN A N 1
ATOM 4805 C CA . ASN A 1 652 ? 17.174 -14.149 -12.066 1.00 98.19 652 ASN A CA 1
ATOM 4806 C C . ASN A 1 652 ? 17.060 -14.646 -10.613 1.00 98.19 652 ASN A C 1
ATOM 4808 O O . ASN A 1 652 ? 17.744 -15.593 -10.206 1.00 98.19 652 ASN A O 1
ATOM 4812 N N . GLY A 1 653 ? 16.186 -14.007 -9.841 1.00 97.75 653 GLY A N 1
ATOM 4813 C CA . GLY A 1 653 ? 15.841 -14.363 -8.467 1.00 97.75 653 GLY A CA 1
ATOM 4814 C C . GLY A 1 653 ? 14.852 -15.527 -8.351 1.00 97.75 653 GLY A C 1
ATOM 4815 O O . GLY A 1 653 ? 14.845 -16.202 -7.326 1.00 97.75 653 GLY A O 1
ATOM 4816 N N . ASN A 1 654 ? 14.086 -15.833 -9.405 1.00 97.06 654 ASN A N 1
ATOM 4817 C CA . ASN A 1 654 ? 13.049 -16.870 -9.376 1.00 97.06 654 ASN A CA 1
ATOM 4818 C C . ASN A 1 654 ? 13.604 -18.239 -8.939 1.00 97.06 654 ASN A C 1
ATOM 4820 O O . ASN A 1 654 ? 14.665 -18.683 -9.396 1.00 97.06 654 ASN A O 1
ATOM 4824 N N . ALA A 1 655 ? 12.899 -18.915 -8.030 1.00 95.75 655 ALA A N 1
ATOM 4825 C CA . ALA A 1 655 ? 13.313 -20.215 -7.506 1.00 95.75 655 ALA A CA 1
ATOM 4826 C C . ALA A 1 655 ? 13.411 -21.287 -8.608 1.00 95.75 655 ALA A C 1
ATOM 4828 O O . ALA A 1 655 ? 14.312 -22.131 -8.566 1.00 95.75 655 ALA A O 1
ATOM 4829 N N . ASP A 1 656 ? 12.529 -21.231 -9.610 1.00 95.56 656 ASP A N 1
ATOM 4830 C CA . ASP A 1 656 ? 12.669 -21.988 -10.849 1.00 95.56 656 ASP A CA 1
ATOM 4831 C C . ASP A 1 656 ? 13.469 -21.161 -11.862 1.00 95.56 656 ASP A C 1
ATOM 4833 O O . ASP A 1 656 ? 13.017 -20.139 -12.370 1.00 95.56 656 ASP A O 1
ATOM 4837 N N . ALA A 1 657 ? 14.671 -21.633 -12.193 1.00 93.38 657 ALA A N 1
ATOM 4838 C CA . ALA A 1 657 ? 15.570 -20.966 -13.132 1.00 93.38 657 ALA A CA 1
ATOM 4839 C C . ALA A 1 657 ? 15.010 -20.832 -14.563 1.00 93.38 657 ALA A C 1
ATOM 4841 O O . ALA A 1 657 ? 15.612 -20.116 -15.364 1.00 93.38 657 ALA A O 1
ATOM 4842 N N . ASN A 1 658 ? 13.913 -21.527 -14.887 1.00 91.62 658 ASN A N 1
ATOM 4843 C CA . ASN A 1 658 ? 13.232 -21.456 -16.183 1.00 91.62 658 ASN A CA 1
ATOM 4844 C C . ASN A 1 658 ? 11.878 -20.732 -16.112 1.00 91.62 658 ASN A C 1
ATOM 4846 O O . ASN A 1 658 ? 11.260 -20.520 -17.152 1.00 91.62 658 ASN A O 1
ATOM 4850 N N . ALA A 1 659 ? 11.394 -20.378 -14.917 1.00 94.38 659 ALA A N 1
ATOM 4851 C CA . ALA A 1 659 ? 10.183 -19.581 -14.794 1.00 94.38 659 ALA A CA 1
ATOM 4852 C C . ALA A 1 659 ? 10.474 -18.131 -15.180 1.00 94.38 659 ALA A C 1
ATOM 4854 O O . ALA A 1 659 ? 11.555 -17.606 -14.911 1.00 94.38 659 ALA A O 1
ATOM 4855 N N . SER A 1 660 ? 9.494 -17.502 -15.823 1.00 93.62 660 SER A N 1
ATOM 4856 C CA . SER A 1 660 ? 9.628 -16.151 -16.352 1.00 93.62 660 SER A CA 1
ATOM 4857 C C . SER A 1 660 ? 9.837 -15.129 -15.238 1.00 93.62 660 SER A C 1
ATOM 4859 O O . SER A 1 660 ? 9.045 -15.058 -14.304 1.00 93.62 660 SER A O 1
ATOM 4861 N N . ASN A 1 661 ? 10.880 -14.315 -15.371 1.00 94.44 661 ASN A N 1
ATOM 4862 C CA . ASN A 1 661 ? 11.119 -13.116 -14.579 1.00 94.44 661 ASN A CA 1
ATOM 4863 C C . ASN A 1 661 ? 10.346 -11.910 -15.117 1.00 94.44 661 ASN A C 1
ATOM 4865 O O . ASN A 1 661 ? 10.201 -10.933 -14.396 1.00 94.44 661 ASN A O 1
ATOM 4869 N N . VAL A 1 662 ? 9.866 -11.950 -16.362 1.00 90.06 662 VAL A N 1
ATOM 4870 C CA . VAL A 1 662 ? 9.102 -10.856 -16.978 1.00 90.06 662 VAL A CA 1
ATOM 4871 C C . VAL A 1 662 ? 7.882 -11.432 -17.689 1.00 90.06 662 VAL A C 1
ATOM 4873 O O . VAL A 1 662 ? 8.009 -12.106 -18.716 1.00 90.06 662 VAL A O 1
ATOM 4876 N N . THR A 1 663 ? 6.698 -11.186 -17.127 1.00 86.62 663 THR A N 1
ATOM 4877 C CA . THR A 1 663 ? 5.473 -11.935 -17.468 1.00 86.62 663 THR A CA 1
ATOM 4878 C C . THR A 1 663 ? 4.465 -11.173 -18.328 1.00 86.62 663 THR A C 1
ATOM 4880 O O . THR A 1 663 ? 3.717 -11.815 -19.066 1.00 86.62 663 THR A O 1
ATOM 4883 N N . SER A 1 664 ? 4.459 -9.838 -18.296 1.00 79.31 664 SER A N 1
ATOM 4884 C CA . SER A 1 664 ? 3.553 -8.980 -19.079 1.00 79.31 664 SER A CA 1
ATOM 4885 C C . SER A 1 664 ? 4.200 -7.624 -19.414 1.00 79.31 664 SER A C 1
ATOM 4887 O O . SER A 1 664 ? 5.032 -7.121 -18.658 1.00 79.31 664 SER A O 1
ATOM 4889 N N . GLY A 1 665 ? 3.802 -7.033 -20.548 1.00 78.94 665 GLY A N 1
ATOM 4890 C CA . GLY A 1 665 ? 4.191 -5.677 -20.964 1.00 78.94 665 GLY A CA 1
ATOM 4891 C C . GLY A 1 665 ? 5.562 -5.559 -21.638 1.00 78.94 665 GLY A C 1
ATOM 4892 O O . GLY A 1 665 ? 6.078 -6.521 -22.214 1.00 78.94 665 GLY A O 1
ATOM 4893 N N . LYS A 1 666 ? 6.122 -4.345 -21.610 1.00 87.62 666 LYS A N 1
ATOM 4894 C CA . LYS A 1 666 ? 7.468 -4.013 -22.102 1.00 87.62 666 LYS A CA 1
ATOM 4895 C C . LYS A 1 666 ? 8.420 -3.887 -20.917 1.00 87.62 666 LYS A C 1
ATOM 4897 O O . LYS A 1 666 ? 8.022 -3.487 -19.823 1.00 87.62 666 LYS A O 1
ATOM 4902 N N . THR A 1 667 ? 9.702 -4.172 -21.105 1.00 90.56 667 THR A N 1
ATOM 4903 C CA . THR A 1 667 ? 10.688 -3.977 -20.031 1.00 90.56 667 THR A CA 1
ATOM 4904 C C . THR A 1 667 ? 11.958 -3.330 -20.547 1.00 90.56 667 THR A C 1
ATOM 4906 O O . THR A 1 667 ? 12.476 -3.694 -21.605 1.00 90.56 667 THR A O 1
ATOM 4909 N N . ARG A 1 668 ? 12.462 -2.376 -19.762 1.00 93.38 668 ARG A N 1
ATOM 4910 C CA . ARG A 1 668 ? 13.740 -1.710 -19.960 1.00 93.38 668 ARG A CA 1
ATOM 4911 C C . ARG A 1 668 ? 14.614 -1.890 -18.722 1.00 93.38 668 ARG A C 1
ATOM 4913 O O . ARG A 1 668 ? 14.298 -1.375 -17.653 1.00 93.38 668 ARG A O 1
ATOM 4920 N N . LEU A 1 669 ? 15.707 -2.632 -18.880 1.00 95.31 669 LEU A N 1
ATOM 4921 C CA . LEU A 1 669 ? 16.602 -3.011 -17.782 1.00 95.31 669 LEU A CA 1
ATOM 4922 C C . LEU A 1 669 ? 17.882 -2.174 -17.793 1.00 95.31 669 LEU A C 1
ATOM 4924 O O . LEU A 1 669 ? 18.518 -2.041 -18.837 1.00 95.31 669 LEU A O 1
ATOM 4928 N N . PHE A 1 670 ? 18.299 -1.661 -16.641 1.00 97.50 670 PHE A N 1
ATOM 4929 C CA . PHE A 1 670 ? 19.526 -0.885 -16.476 1.00 97.50 670 PHE A CA 1
ATOM 4930 C C . PHE A 1 670 ? 20.371 -1.471 -15.351 1.00 97.50 670 PHE A C 1
ATOM 4932 O O . PHE A 1 670 ? 19.894 -1.591 -14.230 1.00 97.50 670 PHE A O 1
ATOM 4939 N N . ALA A 1 671 ? 21.624 -1.809 -15.638 1.00 98.06 671 ALA A N 1
ATOM 4940 C CA . ALA A 1 671 ? 22.569 -2.286 -14.634 1.00 98.06 671 ALA A CA 1
ATOM 4941 C C . ALA A 1 671 ? 23.947 -1.662 -14.855 1.00 98.06 671 ALA A C 1
ATOM 4943 O O . ALA A 1 671 ? 24.350 -1.431 -16.004 1.00 98.06 671 ALA A O 1
ATOM 4944 N N . GLU A 1 672 ? 24.690 -1.403 -13.777 1.00 97.38 672 GLU A N 1
ATOM 4945 C CA . GLU A 1 672 ? 26.122 -1.145 -13.924 1.00 97.38 672 GLU A CA 1
ATOM 4946 C C . GLU A 1 672 ? 26.802 -2.420 -14.429 1.00 97.38 672 GLU A C 1
ATOM 4948 O O . GLU A 1 672 ? 27.423 -2.396 -15.491 1.00 97.38 672 GLU A O 1
ATOM 4953 N N . GLY A 1 673 ? 26.577 -3.536 -13.737 1.00 97.62 673 GLY A N 1
ATOM 4954 C CA . GLY A 1 673 ? 27.080 -4.866 -14.044 1.00 97.62 673 GLY A CA 1
ATOM 4955 C C . GLY A 1 673 ? 26.181 -5.660 -14.994 1.00 97.62 673 GLY A C 1
ATOM 4956 O O . GLY A 1 673 ? 25.666 -5.144 -15.986 1.00 97.62 673 GLY A O 1
ATOM 4957 N N . ASP A 1 674 ? 26.053 -6.958 -14.739 1.00 98.31 674 ASP A N 1
ATOM 4958 C CA . ASP A 1 674 ? 25.381 -7.922 -15.607 1.00 98.31 674 ASP A CA 1
ATOM 4959 C C . ASP A 1 674 ? 23.842 -7.791 -15.573 1.00 98.31 674 ASP A C 1
ATOM 4961 O O . ASP A 1 674 ? 23.233 -7.545 -14.532 1.00 98.31 674 ASP A O 1
ATOM 4965 N N . ILE A 1 675 ? 23.202 -8.040 -16.718 1.00 98.12 675 ILE A N 1
ATOM 4966 C CA . ILE A 1 675 ? 21.763 -8.301 -16.852 1.00 98.12 675 ILE A CA 1
ATOM 4967 C C . ILE A 1 675 ? 21.589 -9.794 -17.143 1.00 98.12 675 ILE A C 1
ATOM 4969 O O . ILE A 1 675 ? 21.833 -10.262 -18.255 1.00 98.12 675 ILE A O 1
ATOM 4973 N N . GLY A 1 676 ? 21.172 -10.551 -16.133 1.00 97.94 676 GLY A N 1
ATOM 4974 C CA . GLY A 1 676 ? 21.198 -12.009 -16.116 1.00 97.94 676 GLY A CA 1
ATOM 4975 C C . GLY A 1 676 ? 22.616 -12.571 -16.001 1.00 97.94 676 GLY A C 1
ATOM 4976 O O . GLY A 1 676 ? 23.608 -11.870 -16.167 1.00 97.94 676 GLY A O 1
ATOM 4977 N N . ALA A 1 677 ? 22.735 -13.874 -15.747 1.00 97.00 677 ALA A N 1
ATOM 4978 C CA . ALA A 1 677 ? 24.033 -14.538 -15.636 1.00 97.00 677 ALA A CA 1
ATOM 4979 C C . ALA A 1 677 ? 24.129 -15.763 -16.552 1.00 97.00 677 ALA A C 1
ATOM 4981 O O . ALA A 1 677 ? 23.156 -16.482 -16.758 1.00 97.00 677 ALA A O 1
ATOM 4982 N N . SER A 1 678 ? 25.336 -16.089 -17.024 1.00 95.00 678 SER A N 1
ATOM 4983 C CA . SER A 1 678 ? 25.574 -17.270 -17.880 1.00 95.00 678 SER A CA 1
ATOM 4984 C C . SER A 1 678 ? 25.085 -18.599 -17.282 1.00 95.00 678 SER A C 1
ATOM 4986 O O . SER A 1 678 ? 24.662 -19.490 -18.014 1.00 95.00 678 SER A O 1
ATOM 4988 N N . GLY A 1 679 ? 25.140 -18.744 -15.952 1.00 93.94 679 GLY A N 1
ATOM 4989 C CA . GLY A 1 679 ? 24.661 -19.932 -15.238 1.00 93.94 679 GLY A CA 1
ATOM 4990 C C . GLY A 1 679 ? 23.182 -19.889 -14.846 1.00 93.94 679 GLY A C 1
ATOM 4991 O O . GLY A 1 679 ? 22.639 -20.921 -14.456 1.00 93.94 679 GLY A O 1
ATOM 4992 N N . LYS A 1 680 ? 22.547 -18.713 -14.921 1.00 96.75 680 LYS A N 1
ATOM 4993 C CA . LYS A 1 680 ? 21.134 -18.488 -14.603 1.00 96.75 680 LYS A CA 1
ATOM 4994 C C . LYS A 1 680 ? 20.664 -17.223 -15.331 1.00 96.75 680 LYS A C 1
ATOM 4996 O O . LYS A 1 680 ? 20.753 -16.112 -14.806 1.00 96.75 680 LYS A O 1
ATOM 5001 N N . ARG A 1 681 ? 20.254 -17.413 -16.585 1.00 97.38 681 ARG A N 1
ATOM 5002 C CA . ARG A 1 681 ? 19.800 -16.339 -17.476 1.00 97.38 681 ARG A CA 1
ATOM 5003 C C . ARG A 1 681 ? 18.514 -15.720 -16.932 1.00 97.38 681 ARG A C 1
ATOM 5005 O O . ARG A 1 681 ? 17.758 -16.405 -16.236 1.00 97.38 681 ARG A O 1
ATOM 5012 N N . LEU A 1 682 ? 18.262 -14.455 -17.257 1.00 95.69 682 LEU A N 1
ATOM 5013 C CA . LEU A 1 682 ? 16.919 -13.903 -17.086 1.00 95.69 682 LEU A CA 1
ATOM 5014 C C . LEU A 1 682 ? 15.977 -14.590 -18.069 1.00 95.69 682 LEU A C 1
ATOM 5016 O O . LEU A 1 682 ? 16.308 -14.737 -19.246 1.00 95.69 682 LEU A O 1
ATOM 5020 N N . GLN A 1 683 ? 14.832 -15.024 -17.561 1.00 95.06 683 GLN A N 1
ATOM 5021 C CA . GLN A 1 683 ? 13.789 -15.673 -18.341 1.00 95.06 683 GLN A CA 1
ATOM 5022 C C . GLN A 1 683 ? 12.677 -14.674 -18.617 1.00 95.06 683 GLN A C 1
ATOM 5024 O O . GLN A 1 683 ? 12.250 -13.974 -17.701 1.00 95.06 683 GLN A O 1
ATOM 5029 N N . THR A 1 684 ? 12.167 -14.624 -19.838 1.00 91.69 684 THR A N 1
ATOM 5030 C CA . THR A 1 684 ? 11.027 -13.766 -20.188 1.00 91.69 684 THR A CA 1
ATOM 5031 C C . THR A 1 684 ? 9.991 -14.531 -20.995 1.00 91.69 684 THR A C 1
ATOM 5033 O O . THR A 1 684 ? 10.302 -15.543 -21.615 1.00 91.69 684 THR A O 1
ATOM 5036 N N . THR A 1 685 ? 8.740 -14.081 -20.963 1.00 88.19 685 THR A N 1
ATOM 5037 C CA . THR A 1 685 ? 7.625 -14.676 -21.731 1.00 88.19 685 THR A CA 1
ATOM 5038 C C . THR A 1 685 ? 6.909 -13.645 -22.605 1.00 88.19 685 THR A C 1
ATOM 5040 O O . THR A 1 685 ? 5.829 -13.923 -23.116 1.00 88.19 685 THR A O 1
ATOM 5043 N N . VAL A 1 686 ? 7.468 -12.437 -22.746 1.00 68.75 686 VAL A N 1
ATOM 5044 C CA . VAL A 1 686 ? 6.828 -11.292 -23.413 1.00 68.75 686 VAL A CA 1
ATOM 5045 C C . VAL A 1 686 ? 7.703 -10.656 -24.479 1.00 68.75 686 VAL A C 1
ATOM 5047 O O . VAL A 1 686 ? 8.929 -10.684 -24.411 1.00 68.75 686 VAL A O 1
ATOM 5050 N N . GLY A 1 687 ? 7.032 -10.060 -25.465 1.00 73.81 687 GLY A N 1
ATOM 5051 C CA . GLY A 1 687 ? 7.596 -9.757 -26.772 1.00 73.81 687 GLY A CA 1
ATOM 5052 C C . GLY A 1 687 ? 8.307 -8.421 -26.949 1.00 73.81 687 GLY A C 1
ATOM 5053 O O . GLY A 1 687 ? 8.628 -8.136 -28.091 1.00 73.81 687 GLY A O 1
ATOM 5054 N N . TYR A 1 688 ? 8.590 -7.618 -25.916 1.00 85.94 688 TYR A N 1
ATOM 5055 C CA . TYR A 1 688 ? 9.357 -6.371 -26.078 1.00 85.94 688 TYR A CA 1
ATOM 5056 C C . TYR A 1 688 ? 10.371 -6.160 -24.959 1.00 85.94 688 TYR A C 1
ATOM 5058 O O . TYR A 1 688 ? 10.007 -6.002 -23.791 1.00 85.94 688 TYR A O 1
ATOM 5066 N N . MET A 1 689 ? 11.646 -6.105 -25.334 1.00 89.06 689 MET A N 1
ATOM 5067 C CA . MET A 1 689 ? 12.735 -5.891 -24.395 1.00 89.06 689 MET A CA 1
ATOM 5068 C C . MET A 1 689 ? 13.787 -4.938 -24.940 1.00 89.06 689 MET A C 1
ATOM 5070 O O . MET A 1 689 ? 14.272 -5.076 -26.064 1.00 89.06 689 MET A O 1
ATOM 5074 N N . GLU A 1 690 ? 14.201 -4.025 -24.073 1.00 92.50 690 GLU A N 1
ATOM 5075 C CA . GLU A 1 690 ? 15.354 -3.160 -24.265 1.00 92.50 690 GLU A CA 1
ATOM 5076 C C . GLU A 1 690 ? 16.170 -3.112 -22.960 1.00 92.50 690 GLU A C 1
ATOM 5078 O O . GLU A 1 690 ? 15.715 -3.538 -21.896 1.00 92.50 690 GLU A O 1
ATOM 5083 N N . GLY A 1 691 ? 17.407 -2.631 -23.006 1.00 93.19 691 GLY A N 1
ATOM 5084 C CA . GLY A 1 691 ? 18.231 -2.577 -21.809 1.00 93.19 691 GLY A CA 1
ATOM 5085 C C . GLY A 1 691 ? 19.671 -2.154 -22.029 1.00 93.19 691 GLY A C 1
ATOM 5086 O O . GLY A 1 691 ? 20.195 -2.109 -23.146 1.00 93.19 691 GLY A O 1
ATOM 5087 N N . ARG A 1 692 ? 20.323 -1.829 -20.918 1.00 96.06 692 ARG A N 1
ATOM 5088 C CA . ARG A 1 692 ? 21.689 -1.343 -20.889 1.00 96.06 692 ARG A CA 1
ATOM 5089 C C . ARG A 1 692 ? 22.467 -1.898 -19.707 1.00 96.06 692 ARG A C 1
ATOM 5091 O O . ARG A 1 692 ? 22.117 -1.643 -18.561 1.00 96.06 692 ARG A O 1
ATOM 5098 N N . SER A 1 693 ? 23.575 -2.559 -20.015 1.00 97.38 693 SER A N 1
ATOM 5099 C CA . SER A 1 693 ? 24.615 -2.912 -19.053 1.00 97.38 693 SER A CA 1
ATOM 5100 C C . SER A 1 693 ? 25.819 -1.987 -19.260 1.00 97.38 693 SER A C 1
ATOM 5102 O O . SER A 1 693 ? 26.382 -1.919 -20.356 1.00 97.38 693 SER A O 1
ATOM 5104 N N . THR A 1 694 ? 26.201 -1.208 -18.250 1.00 95.94 694 THR A N 1
ATOM 5105 C CA . THR A 1 694 ? 27.246 -0.182 -18.418 1.00 95.94 694 THR A CA 1
ATOM 5106 C C . THR A 1 694 ? 28.657 -0.781 -18.454 1.00 95.94 694 THR A C 1
ATOM 5108 O O . THR A 1 694 ? 29.502 -0.299 -19.212 1.00 95.94 694 THR A O 1
ATOM 5111 N N . SER A 1 695 ? 28.924 -1.850 -17.707 1.00 95.75 695 SER A N 1
ATOM 5112 C CA . SER A 1 695 ? 30.232 -2.511 -17.600 1.00 95.75 695 SER A CA 1
ATOM 5113 C C . SER A 1 695 ? 30.173 -4.043 -17.707 1.00 95.75 695 SER A C 1
ATOM 5115 O O . SER A 1 695 ? 31.216 -4.671 -17.908 1.00 95.75 695 SER A O 1
ATOM 5117 N N . GLY A 1 696 ? 28.979 -4.639 -17.632 1.00 96.56 696 GLY A N 1
ATOM 5118 C CA . GLY A 1 696 ? 28.760 -6.086 -17.624 1.00 96.56 696 GLY A CA 1
ATOM 5119 C C . GLY A 1 696 ? 28.207 -6.683 -18.925 1.00 96.56 696 GLY A C 1
ATOM 5120 O O . GLY A 1 696 ? 28.296 -6.108 -20.013 1.00 96.56 696 GLY A O 1
ATOM 5121 N N . ASN A 1 697 ? 27.673 -7.894 -18.794 1.00 98.19 697 ASN A N 1
ATOM 5122 C CA . ASN A 1 697 ? 27.151 -8.755 -19.852 1.00 98.19 697 ASN A CA 1
ATOM 5123 C C . ASN A 1 697 ? 25.615 -8.787 -19.852 1.00 98.19 697 ASN A C 1
ATOM 5125 O O . ASN A 1 697 ? 24.969 -8.411 -18.880 1.00 98.19 697 ASN A O 1
ATOM 5129 N N . VAL A 1 698 ? 25.027 -9.321 -20.921 1.00 98.38 698 VAL A N 1
ATOM 5130 C CA . VAL A 1 698 ? 23.581 -9.544 -21.052 1.00 98.38 698 VAL A CA 1
ATOM 5131 C C . VAL A 1 698 ? 23.319 -11.018 -21.369 1.00 98.38 698 VAL A C 1
ATOM 5133 O O . VAL A 1 698 ? 23.845 -11.538 -22.352 1.00 98.38 698 VAL A O 1
ATOM 5136 N N . TRP A 1 699 ? 22.507 -11.689 -20.548 1.00 98.06 699 TRP A N 1
ATOM 5137 C CA . TRP A 1 699 ? 22.191 -13.120 -20.617 1.00 98.06 699 TRP A CA 1
ATOM 5138 C C . TRP A 1 699 ? 20.691 -13.363 -20.449 1.00 98.06 699 TRP A C 1
ATOM 5140 O O . TRP A 1 699 ? 20.178 -13.406 -19.327 1.00 98.06 699 TRP A O 1
ATOM 5150 N N . ILE A 1 700 ? 19.993 -13.558 -21.568 1.00 95.88 700 ILE A N 1
ATOM 5151 C CA . ILE A 1 700 ? 18.524 -13.606 -21.599 1.00 95.88 700 ILE A CA 1
ATOM 5152 C C . ILE A 1 700 ? 18.047 -14.807 -22.414 1.00 95.88 700 ILE A C 1
ATOM 5154 O O . ILE A 1 700 ? 18.662 -15.155 -23.425 1.00 95.88 700 ILE A O 1
ATOM 5158 N N . THR A 1 701 ? 16.966 -15.429 -21.954 1.00 95.50 701 THR A N 1
ATOM 5159 C CA . THR A 1 701 ? 16.198 -16.440 -22.682 1.00 95.50 701 THR A CA 1
ATOM 5160 C C . THR A 1 701 ? 14.724 -16.032 -22.674 1.00 95.50 701 THR A C 1
ATOM 5162 O O . THR A 1 701 ? 14.139 -15.845 -21.611 1.00 95.50 701 THR A O 1
ATOM 5165 N N . ASN A 1 702 ? 14.112 -15.892 -23.848 1.00 92.69 702 ASN A N 1
ATOM 5166 C CA . ASN A 1 702 ? 12.688 -15.606 -23.995 1.00 92.69 702 ASN A CA 1
ATOM 5167 C C . ASN A 1 702 ? 11.920 -16.859 -24.428 1.00 92.69 702 ASN A C 1
ATOM 5169 O O . ASN A 1 702 ? 12.318 -17.561 -25.353 1.00 92.69 702 ASN A O 1
ATOM 5173 N N . THR A 1 703 ? 10.784 -17.122 -23.799 1.00 90.56 703 THR A N 1
ATOM 5174 C CA . THR A 1 703 ? 9.814 -18.115 -24.258 1.00 90.56 703 THR A CA 1
ATOM 5175 C C . THR A 1 703 ? 8.849 -17.446 -25.235 1.00 90.56 703 THR A C 1
ATOM 5177 O O . THR A 1 703 ? 8.155 -16.505 -24.857 1.00 90.56 703 THR A O 1
ATOM 5180 N N . GLY A 1 704 ? 8.787 -17.951 -26.468 1.00 86.38 704 GLY A N 1
ATOM 5181 C CA . GLY A 1 704 ? 7.998 -17.371 -27.559 1.00 86.38 704 GLY A CA 1
ATOM 5182 C C . GLY A 1 704 ? 8.696 -16.195 -28.249 1.00 86.38 704 GLY A C 1
ATOM 5183 O O . GLY A 1 704 ? 9.918 -16.024 -28.123 1.00 86.38 704 GLY A O 1
ATOM 5184 N N . HIS A 1 705 ? 7.912 -15.396 -28.983 1.00 87.75 705 HIS A N 1
ATOM 5185 C CA . HIS A 1 705 ? 8.415 -14.300 -29.817 1.00 87.75 705 HIS A CA 1
ATOM 5186 C C . HIS A 1 705 ? 9.085 -13.226 -28.965 1.00 87.75 705 HIS A C 1
ATOM 5188 O O . HIS A 1 705 ? 8.484 -12.705 -28.025 1.00 87.75 705 HIS A O 1
ATOM 5194 N N . LEU A 1 706 ? 10.316 -12.858 -29.321 1.00 91.19 706 LEU A N 1
ATOM 5195 C CA . LEU A 1 706 ? 11.023 -11.720 -28.745 1.00 91.19 706 LEU A CA 1
ATOM 5196 C C . LEU A 1 706 ? 11.207 -10.612 -29.782 1.00 91.19 706 LEU A C 1
ATOM 5198 O O . LEU A 1 706 ? 11.879 -10.804 -30.798 1.00 91.19 706 LEU A O 1
ATOM 5202 N N . THR A 1 707 ? 10.713 -9.414 -29.479 1.00 92.19 707 THR A N 1
ATOM 5203 C CA . THR A 1 707 ? 11.122 -8.189 -30.168 1.00 92.19 707 THR A CA 1
ATOM 5204 C C . THR A 1 707 ? 12.124 -7.419 -29.314 1.00 92.19 707 THR A C 1
ATOM 5206 O O . THR A 1 707 ? 11.832 -7.005 -28.195 1.00 92.19 707 THR A O 1
ATOM 5209 N N . ILE A 1 708 ? 13.319 -7.192 -29.854 1.00 93.75 708 ILE A N 1
ATOM 5210 C CA . ILE A 1 708 ? 14.303 -6.274 -29.275 1.00 93.75 708 ILE A CA 1
ATOM 5211 C C . ILE A 1 708 ? 13.999 -4.884 -29.833 1.00 93.75 708 ILE A C 1
ATOM 5213 O O . ILE A 1 708 ? 14.387 -4.549 -30.961 1.00 93.75 708 ILE A O 1
ATOM 5217 N N . GLY A 1 709 ? 13.230 -4.113 -29.070 1.00 89.25 709 GLY A N 1
ATOM 5218 C CA . GLY A 1 709 ? 12.630 -2.861 -29.514 1.00 89.25 709 GLY A CA 1
ATOM 5219 C C . GLY A 1 709 ? 11.275 -2.587 -28.857 1.00 89.25 709 GLY A C 1
ATOM 5220 O O . GLY A 1 709 ? 10.967 -3.122 -27.795 1.00 89.25 709 GLY A O 1
ATOM 5221 N N . GLY A 1 710 ? 10.436 -1.797 -29.534 1.00 81.38 710 GLY A N 1
ATOM 5222 C CA . GLY A 1 710 ? 9.083 -1.448 -29.079 1.00 81.38 710 GLY A CA 1
ATOM 5223 C C . GLY A 1 710 ? 8.970 -0.136 -28.300 1.00 81.38 710 GLY A C 1
ATOM 5224 O O . GLY A 1 710 ? 7.845 0.282 -27.991 1.00 81.38 710 GLY A O 1
ATOM 5225 N N . LEU A 1 711 ? 10.099 0.523 -28.017 1.00 80.56 711 LEU A N 1
ATOM 5226 C CA . LEU A 1 711 ? 10.166 1.863 -27.439 1.00 80.56 711 LEU A CA 1
ATOM 5227 C C . LEU A 1 711 ? 10.745 2.877 -28.444 1.00 80.56 711 LEU A C 1
ATOM 5229 O O . LEU A 1 711 ? 11.252 2.535 -29.520 1.00 80.56 711 LEU A O 1
ATOM 5233 N N . ASP A 1 712 ? 10.630 4.167 -28.135 1.00 75.56 712 ASP A N 1
ATOM 5234 C CA . ASP A 1 712 ? 10.932 5.243 -29.090 1.00 75.56 712 ASP A CA 1
ATOM 5235 C C . ASP A 1 712 ? 12.434 5.473 -29.325 1.00 75.56 712 ASP A C 1
ATOM 5237 O O . ASP A 1 712 ? 12.822 6.233 -30.218 1.00 75.56 712 ASP A O 1
ATOM 5241 N N . GLN A 1 713 ? 13.309 4.785 -28.592 1.00 74.00 713 GLN A N 1
ATOM 5242 C CA . GLN A 1 713 ? 14.739 5.097 -28.579 1.00 74.00 713 GLN A CA 1
ATOM 5243 C C . GLN A 1 713 ? 15.507 4.385 -29.693 1.00 74.00 713 GLN A C 1
ATOM 5245 O O . GLN A 1 713 ? 14.968 3.547 -30.406 1.00 74.00 713 GLN A O 1
ATOM 5250 N N . VAL A 1 714 ? 16.753 4.788 -29.954 1.00 75.88 714 VAL A N 1
ATOM 5251 C CA . VAL A 1 714 ? 17.502 4.321 -31.143 1.00 75.88 714 VAL A CA 1
ATOM 5252 C C . VAL A 1 714 ? 18.124 2.933 -30.934 1.00 75.88 714 VAL A C 1
ATOM 5254 O O . VAL A 1 714 ? 18.211 2.137 -31.877 1.00 75.88 714 VAL A O 1
ATOM 5257 N N . ASN A 1 715 ? 18.556 2.643 -29.706 1.00 88.75 715 ASN A N 1
ATOM 5258 C CA . ASN A 1 715 ? 19.222 1.397 -29.340 1.00 88.75 715 ASN A CA 1
ATOM 5259 C C . ASN A 1 715 ? 18.305 0.562 -28.448 1.00 88.75 715 ASN A C 1
ATOM 5261 O O . ASN A 1 715 ? 17.760 1.093 -27.485 1.00 88.75 715 ASN A O 1
ATOM 5265 N N . GLY A 1 716 ? 18.201 -0.728 -28.763 1.00 92.06 716 GLY A N 1
ATOM 5266 C CA . GLY A 1 716 ? 17.479 -1.703 -27.956 1.00 92.06 716 GLY A CA 1
ATOM 5267 C C . GLY A 1 716 ? 18.370 -2.268 -26.859 1.00 92.06 716 GLY A C 1
ATOM 5268 O O . GLY A 1 716 ? 18.022 -2.171 -25.693 1.00 92.06 716 GLY A O 1
ATOM 5269 N N . ILE A 1 717 ? 19.547 -2.801 -27.210 1.00 95.81 717 ILE A N 1
ATOM 5270 C CA . ILE A 1 717 ? 20.497 -3.361 -26.233 1.00 95.81 717 ILE A CA 1
ATOM 5271 C C . ILE A 1 717 ? 21.856 -2.681 -26.361 1.00 95.81 717 ILE A C 1
ATOM 5273 O O . ILE A 1 717 ? 22.434 -2.621 -27.448 1.00 95.81 717 ILE A O 1
ATOM 5277 N N . VAL A 1 718 ? 22.387 -2.198 -25.239 1.00 96.50 718 VAL A N 1
ATOM 5278 C CA . VAL A 1 718 ? 23.749 -1.656 -25.153 1.00 96.50 718 VAL A CA 1
ATOM 5279 C C . VAL A 1 718 ? 24.502 -2.341 -24.017 1.00 96.50 718 VAL A C 1
ATOM 5281 O O . VAL A 1 718 ? 24.024 -2.348 -22.889 1.00 96.50 718 VAL A O 1
ATOM 5284 N N . ALA A 1 719 ? 25.682 -2.893 -24.288 1.00 97.25 719 ALA A N 1
ATOM 5285 C CA . ALA A 1 719 ? 26.518 -3.518 -23.262 1.00 97.25 719 ALA A CA 1
ATOM 5286 C C . ALA A 1 719 ? 28.004 -3.226 -23.487 1.00 97.25 719 ALA A C 1
ATOM 5288 O O . ALA A 1 719 ? 28.423 -3.026 -24.620 1.00 97.25 719 ALA A O 1
ATOM 5289 N N . THR A 1 720 ? 28.823 -3.232 -22.440 1.00 96.00 720 THR A N 1
ATOM 5290 C CA . THR A 1 720 ? 30.289 -3.272 -22.622 1.00 96.00 720 THR A CA 1
ATOM 5291 C C . THR A 1 720 ? 30.779 -4.720 -22.745 1.00 96.00 720 THR A C 1
ATOM 5293 O O . THR A 1 720 ? 31.681 -5.013 -23.525 1.00 96.00 720 THR A O 1
ATOM 5296 N N . GLY A 1 721 ? 30.174 -5.646 -22.001 1.00 97.31 721 GLY A N 1
ATOM 5297 C CA . GLY A 1 721 ? 30.430 -7.081 -22.087 1.00 97.31 721 GLY A CA 1
ATOM 5298 C C . GLY A 1 721 ? 29.576 -7.789 -23.138 1.00 97.31 721 GLY A C 1
ATOM 5299 O O . GLY A 1 721 ? 28.876 -7.174 -23.941 1.00 97.31 721 GLY A O 1
ATOM 5300 N N . THR A 1 722 ? 29.634 -9.118 -23.134 1.00 97.94 722 THR A N 1
ATOM 5301 C CA . THR A 1 722 ? 28.969 -9.966 -24.136 1.00 97.94 722 THR A CA 1
ATOM 5302 C C . THR A 1 722 ? 27.448 -9.796 -24.098 1.00 97.94 722 THR A C 1
ATOM 5304 O O . THR A 1 722 ? 26.861 -9.720 -23.021 1.00 97.94 722 THR A O 1
ATOM 5307 N N . VAL A 1 723 ? 26.798 -9.818 -25.264 1.00 98.69 723 VAL A N 1
ATOM 5308 C CA . VAL A 1 723 ? 25.335 -9.909 -25.394 1.00 98.69 723 VAL A CA 1
ATOM 5309 C C . VAL A 1 723 ? 24.960 -11.304 -25.878 1.00 98.69 723 VAL A C 1
ATOM 5311 O O . VAL A 1 723 ? 25.336 -11.706 -26.977 1.00 98.69 723 VAL A O 1
ATOM 5314 N N . ASN A 1 724 ? 24.207 -12.043 -25.070 1.00 98.12 724 ASN A N 1
ATOM 5315 C CA . ASN A 1 724 ? 23.751 -13.392 -25.371 1.00 98.12 724 ASN A CA 1
ATOM 5316 C C . ASN A 1 724 ? 22.241 -13.509 -25.130 1.00 98.12 724 ASN A C 1
ATOM 5318 O O . ASN A 1 724 ? 21.787 -13.612 -23.987 1.00 98.12 724 ASN A O 1
ATOM 5322 N N . ILE A 1 725 ? 21.475 -13.488 -26.219 1.00 96.81 725 ILE A N 1
ATOM 5323 C CA . ILE A 1 725 ? 20.012 -13.505 -26.194 1.00 96.81 725 ILE A CA 1
ATOM 5324 C C . ILE A 1 725 ? 19.513 -14.701 -26.998 1.00 96.81 725 ILE A C 1
ATOM 5326 O O . ILE A 1 725 ? 19.843 -14.865 -28.174 1.00 96.81 725 ILE A O 1
ATOM 5330 N N . GLU A 1 726 ? 18.699 -15.517 -26.346 1.00 95.12 726 GLU A N 1
ATOM 5331 C CA . GLU A 1 726 ? 18.031 -16.676 -26.926 1.00 95.12 726 GLU A CA 1
ATOM 5332 C C . GLU A 1 726 ? 16.517 -16.433 -26.862 1.00 95.12 726 GLU A C 1
ATOM 5334 O O . GLU A 1 726 ? 16.025 -15.884 -25.878 1.00 95.12 726 GLU A O 1
ATOM 5339 N N . ALA A 1 727 ? 15.764 -16.820 -27.884 1.00 92.81 727 ALA A N 1
ATOM 5340 C CA . ALA A 1 727 ? 14.306 -16.881 -27.822 1.00 92.81 727 ALA A CA 1
ATOM 5341 C C . ALA A 1 727 ? 13.844 -18.221 -28.381 1.00 92.81 727 ALA A C 1
ATOM 5343 O O . ALA A 1 727 ? 14.467 -18.723 -29.308 1.00 92.81 727 ALA A O 1
ATOM 5344 N N . HIS A 1 728 ? 12.775 -18.801 -27.840 1.00 88.94 728 HIS A N 1
ATOM 5345 C CA . HIS A 1 728 ? 12.284 -20.091 -28.322 1.00 88.94 728 HIS A CA 1
ATOM 5346 C C . HIS A 1 728 ? 11.645 -20.024 -29.709 1.00 88.94 728 HIS A C 1
ATOM 5348 O O . HIS A 1 728 ? 11.568 -21.088 -30.295 1.00 88.94 728 HIS A O 1
ATOM 5354 N N . SER A 1 729 ? 11.229 -18.834 -30.184 1.00 77.38 729 SER A N 1
ATOM 5355 C CA . SER A 1 729 ? 10.873 -18.497 -31.582 1.00 77.38 729 SER A CA 1
ATOM 5356 C C . SER A 1 729 ? 9.844 -17.357 -31.625 1.00 77.38 729 SER A C 1
ATOM 5358 O O . SER A 1 729 ? 8.951 -17.365 -30.777 1.00 77.38 729 SER A O 1
ATOM 5360 N N . PRO A 1 730 ? 9.863 -16.412 -32.590 1.00 91.25 730 PRO A N 1
ATOM 5361 C CA . PRO A 1 730 ? 10.999 -15.872 -33.356 1.00 91.25 730 PRO A CA 1
ATOM 5362 C C . PRO A 1 730 ? 11.814 -14.807 -32.591 1.00 91.25 730 PRO A C 1
ATOM 5364 O O . PRO A 1 730 ? 11.453 -14.390 -31.488 1.00 91.25 730 PRO A O 1
ATOM 5367 N N . ILE A 1 731 ? 12.884 -14.279 -33.212 1.00 94.75 731 ILE A N 1
ATOM 5368 C CA . ILE A 1 731 ? 13.531 -13.011 -32.805 1.00 94.75 731 ILE A CA 1
ATOM 5369 C C . ILE A 1 731 ? 13.334 -11.931 -33.875 1.00 94.75 731 ILE A C 1
ATOM 5371 O O . ILE A 1 731 ? 13.739 -12.072 -35.028 1.00 94.75 731 ILE A O 1
ATOM 5375 N N . THR A 1 732 ? 12.809 -10.773 -33.473 1.00 94.75 732 THR A N 1
ATOM 5376 C CA . THR A 1 732 ? 12.779 -9.555 -34.296 1.00 94.75 732 THR A CA 1
ATOM 5377 C C . THR A 1 732 ? 13.618 -8.450 -33.661 1.00 94.75 732 THR A C 1
ATOM 5379 O O . THR A 1 732 ? 13.363 -8.020 -32.544 1.00 94.75 732 THR A O 1
ATOM 5382 N N . VAL A 1 733 ? 14.612 -7.939 -34.384 1.00 96.62 733 VAL A N 1
ATOM 5383 C CA . VAL A 1 733 ? 15.447 -6.816 -33.945 1.00 96.62 733 VAL A CA 1
ATOM 5384 C C . VAL A 1 733 ? 14.957 -5.539 -34.623 1.00 96.62 733 VAL A C 1
ATOM 5386 O O . VAL A 1 733 ? 15.235 -5.310 -35.804 1.00 96.62 733 VAL A O 1
ATOM 5389 N N . GLU A 1 734 ? 14.219 -4.710 -33.882 1.00 95.69 734 GLU A N 1
ATOM 5390 C CA . GLU A 1 734 ? 13.697 -3.420 -34.358 1.00 95.69 734 GLU A CA 1
ATOM 5391 C C . GLU A 1 734 ? 14.591 -2.239 -33.979 1.00 95.69 734 GLU A C 1
ATOM 5393 O O . GLU A 1 734 ? 14.532 -1.197 -34.634 1.00 95.69 734 GLU A O 1
ATOM 5398 N N . LYS A 1 735 ? 15.434 -2.399 -32.953 1.00 94.69 735 LYS A N 1
ATOM 5399 C CA . LYS A 1 735 ? 16.362 -1.373 -32.463 1.00 94.69 735 LYS A CA 1
ATOM 5400 C C . LYS A 1 735 ? 17.785 -1.903 -32.361 1.00 94.69 735 LYS A C 1
ATOM 5402 O O . LYS A 1 735 ? 18.019 -3.103 -32.265 1.00 94.69 735 LYS A O 1
ATOM 5407 N N . SER A 1 736 ? 18.756 -0.993 -32.424 1.00 96.44 736 SER A N 1
ATOM 5408 C CA . SER A 1 736 ? 20.168 -1.372 -32.559 1.00 96.44 736 SER A CA 1
ATOM 5409 C C . SER A 1 736 ? 20.696 -2.121 -31.333 1.00 96.44 736 SER A C 1
ATOM 5411 O O . SER A 1 736 ? 20.335 -1.796 -30.204 1.00 96.44 736 SER A O 1
ATOM 5413 N N . ILE A 1 737 ? 21.578 -3.094 -31.562 1.00 98.19 737 ILE A N 1
ATOM 5414 C CA . ILE A 1 737 ? 22.307 -3.828 -30.521 1.00 98.19 737 ILE A CA 1
ATOM 5415 C C . ILE A 1 737 ? 23.778 -3.466 -30.651 1.00 98.19 737 ILE A C 1
ATOM 5417 O O . ILE A 1 737 ? 24.379 -3.689 -31.704 1.00 98.19 737 ILE A O 1
ATOM 5421 N N . ILE A 1 738 ? 24.357 -2.892 -29.602 1.00 97.69 738 ILE A N 1
ATOM 5422 C CA . ILE A 1 738 ? 25.734 -2.399 -29.615 1.00 97.69 738 ILE A CA 1
ATOM 5423 C C . ILE A 1 738 ? 26.473 -2.951 -28.401 1.00 97.69 738 ILE A C 1
ATOM 5425 O O . ILE A 1 738 ? 26.042 -2.748 -27.269 1.00 97.69 738 ILE A O 1
ATOM 5429 N N . THR A 1 739 ? 27.605 -3.610 -28.633 1.00 98.12 739 THR A N 1
ATOM 5430 C CA . THR A 1 739 ? 28.522 -3.999 -27.558 1.00 98.12 739 THR A CA 1
ATOM 5431 C C . THR A 1 739 ? 29.986 -3.887 -27.955 1.00 98.12 739 THR A C 1
ATOM 5433 O O . THR A 1 739 ? 30.318 -3.871 -29.142 1.00 98.12 739 THR A O 1
ATOM 5436 N N . ASP A 1 740 ? 30.873 -3.787 -26.967 1.00 97.69 740 ASP A N 1
ATOM 5437 C CA . ASP A 1 740 ? 32.306 -3.920 -27.193 1.00 97.69 740 ASP A CA 1
ATOM 5438 C C . ASP A 1 740 ? 32.737 -5.378 -27.407 1.00 97.69 740 ASP A C 1
ATOM 5440 O O . ASP A 1 740 ? 33.668 -5.624 -28.173 1.00 97.69 740 ASP A O 1
ATOM 5444 N N . ASP A 1 741 ? 32.039 -6.352 -26.827 1.00 98.19 741 ASP A N 1
ATOM 5445 C CA . ASP A 1 741 ? 32.401 -7.773 -26.881 1.00 98.19 741 ASP A CA 1
ATOM 5446 C C . ASP A 1 741 ? 31.468 -8.586 -27.803 1.00 98.19 741 ASP A C 1
ATOM 5448 O O . ASP A 1 741 ? 30.805 -8.037 -28.685 1.00 98.19 741 ASP A O 1
ATOM 5452 N N . ASP A 1 742 ? 31.473 -9.911 -27.682 1.00 98.50 742 ASP A N 1
ATOM 5453 C CA . ASP A 1 742 ? 30.704 -10.825 -28.525 1.00 98.50 742 ASP A CA 1
ATOM 5454 C C . ASP A 1 742 ? 29.177 -10.573 -28.486 1.00 98.50 742 ASP A C 1
ATOM 5456 O O . ASP A 1 742 ? 28.593 -10.276 -27.444 1.00 98.50 742 ASP A O 1
ATOM 5460 N N . ILE A 1 743 ? 28.513 -10.754 -29.635 1.00 98.81 743 ILE A N 1
ATOM 5461 C CA . ILE A 1 743 ? 27.048 -10.833 -29.764 1.00 98.81 743 ILE A CA 1
ATOM 5462 C C . ILE A 1 743 ? 26.663 -12.236 -30.231 1.00 98.81 743 ILE A C 1
ATOM 5464 O O . ILE A 1 743 ? 27.118 -12.684 -31.287 1.00 98.81 743 ILE A O 1
ATOM 5468 N N . LEU A 1 744 ? 25.760 -12.886 -29.500 1.00 98.38 744 LEU A N 1
ATOM 5469 C CA . LEU A 1 744 ? 25.030 -14.077 -29.924 1.00 98.38 744 LEU A CA 1
ATOM 5470 C C . LEU A 1 744 ? 23.526 -13.807 -29.847 1.00 98.38 744 LEU A C 1
ATOM 5472 O O . LEU A 1 744 ? 23.003 -13.563 -28.761 1.00 98.38 744 LEU A O 1
ATOM 5476 N N . LEU A 1 745 ? 22.849 -13.904 -30.992 1.00 98.19 745 LEU A N 1
ATOM 5477 C CA . LEU A 1 745 ? 21.393 -13.998 -31.065 1.00 98.19 745 LEU A CA 1
ATOM 5478 C C . LEU A 1 745 ? 21.004 -15.376 -31.594 1.00 98.19 745 LEU A C 1
ATOM 5480 O O . LEU A 1 745 ? 21.533 -15.806 -32.624 1.00 98.19 745 LEU A O 1
ATOM 5484 N N . TYR A 1 746 ? 20.080 -16.039 -30.904 1.00 96.12 746 TYR A N 1
ATOM 5485 C CA . TYR A 1 746 ? 19.586 -17.362 -31.269 1.00 96.12 746 TYR A CA 1
ATOM 5486 C C . TYR A 1 746 ? 18.053 -17.410 -31.211 1.00 96.12 746 TYR A C 1
ATOM 5488 O O . TYR A 1 746 ? 17.485 -17.377 -30.122 1.00 96.12 746 TYR A O 1
ATOM 5496 N N . ALA A 1 747 ? 17.401 -17.478 -32.373 1.00 94.38 747 ALA A N 1
ATOM 5497 C CA . ALA A 1 747 ? 16.000 -17.883 -32.482 1.00 94.38 747 ALA A CA 1
ATOM 5498 C C . ALA A 1 747 ? 15.956 -19.415 -32.567 1.00 94.38 747 ALA A C 1
ATOM 5500 O O . ALA A 1 747 ? 16.558 -19.986 -33.477 1.00 94.38 747 ALA A O 1
ATOM 5501 N N . GLY A 1 748 ? 15.353 -20.039 -31.557 1.00 90.19 748 GLY A N 1
ATOM 5502 C CA . GLY A 1 748 ? 15.236 -21.481 -31.388 1.00 90.19 748 GLY A CA 1
ATOM 5503 C C . GLY A 1 748 ? 14.315 -22.115 -32.413 1.00 90.19 748 GLY A C 1
ATOM 5504 O O . GLY A 1 748 ? 13.425 -21.452 -32.924 1.00 90.19 748 GLY A O 1
ATOM 5505 N N . GLU A 1 749 ? 14.578 -23.390 -32.674 1.00 83.81 749 GLU A N 1
ATOM 5506 C CA . GLU A 1 749 ? 13.804 -24.247 -33.567 1.00 83.81 749 GLU A CA 1
ATOM 5507 C C . GLU A 1 749 ? 12.800 -25.090 -32.760 1.00 83.81 749 GLU A C 1
ATOM 5509 O O . GLU A 1 749 ? 13.178 -25.711 -31.751 1.00 83.81 749 GLU A O 1
ATOM 5514 N N . ASP A 1 750 ? 11.551 -25.178 -33.213 1.00 79.56 750 ASP A N 1
ATOM 5515 C CA . ASP A 1 750 ? 10.577 -26.162 -32.750 1.00 79.56 750 ASP A CA 1
ATOM 5516 C C . ASP A 1 750 ? 10.004 -27.030 -33.896 1.00 79.56 750 ASP A C 1
ATOM 5518 O O . ASP A 1 750 ? 10.744 -27.476 -34.759 1.00 79.56 750 ASP A O 1
ATOM 5522 N N . ASN A 1 751 ? 8.760 -27.504 -33.823 1.00 76.50 751 ASN A N 1
ATOM 5523 C CA . ASN A 1 751 ? 8.148 -28.300 -34.904 1.00 76.50 751 ASN A CA 1
ATOM 5524 C C . ASN A 1 751 ? 6.765 -27.776 -35.306 1.00 76.50 751 ASN A C 1
ATOM 5526 O O . ASN A 1 751 ? 5.930 -28.523 -35.840 1.00 76.50 751 ASN A O 1
ATOM 5530 N N . ASN A 1 752 ? 6.492 -26.539 -34.918 1.00 69.00 752 ASN A N 1
ATOM 5531 C CA . ASN A 1 752 ? 5.209 -25.883 -34.910 1.00 69.00 752 ASN A CA 1
ATOM 5532 C C . ASN A 1 752 ? 5.300 -24.537 -35.645 1.00 69.00 752 ASN A C 1
ATOM 5534 O O . ASN A 1 752 ? 4.861 -23.508 -35.142 1.00 69.00 752 ASN A O 1
ATOM 5538 N N . ASP A 1 753 ? 5.734 -24.593 -36.899 1.00 68.12 753 ASP A N 1
ATOM 5539 C CA . ASP A 1 753 ? 5.799 -23.480 -37.854 1.00 68.12 753 ASP A CA 1
ATOM 5540 C C . ASP A 1 753 ? 4.393 -23.116 -38.377 1.00 68.12 753 ASP A C 1
ATOM 5542 O O . ASP A 1 753 ? 3.993 -23.278 -39.541 1.00 68.12 753 ASP A O 1
ATOM 5546 N N . VAL A 1 754 ? 3.564 -22.635 -37.451 1.00 67.44 754 VAL A N 1
ATOM 5547 C CA . VAL A 1 754 ? 2.334 -21.913 -37.767 1.00 67.44 754 VAL A CA 1
ATOM 5548 C C . VAL A 1 754 ? 2.688 -20.492 -38.197 1.00 67.44 754 VAL A C 1
ATOM 5550 O O . VAL A 1 754 ? 3.579 -19.862 -37.647 1.00 67.44 754 VAL A O 1
ATOM 5553 N N . ALA A 1 755 ? 1.954 -19.956 -39.174 1.00 64.12 755 ALA A N 1
ATOM 5554 C CA . ALA A 1 755 ? 2.234 -18.620 -39.694 1.00 64.12 755 ALA A CA 1
ATOM 5555 C C . ALA A 1 755 ? 2.199 -17.545 -38.588 1.00 64.12 755 ALA A C 1
ATOM 5557 O O . ALA A 1 755 ? 1.143 -17.339 -37.981 1.00 64.12 755 ALA A O 1
ATOM 5558 N N . GLY A 1 756 ? 3.310 -16.832 -38.394 1.00 61.25 756 GLY A N 1
ATOM 5559 C CA . GLY A 1 756 ? 3.537 -15.852 -37.328 1.00 61.25 756 GLY A CA 1
ATOM 5560 C C . GLY A 1 756 ? 4.393 -16.352 -36.156 1.00 61.25 756 GLY A C 1
ATOM 5561 O O . GLY A 1 756 ? 4.814 -15.521 -35.358 1.00 61.25 756 GLY A O 1
ATOM 5562 N N . GLU A 1 757 ? 4.651 -17.656 -36.073 1.00 67.31 757 GLU A N 1
ATOM 5563 C CA . GLU A 1 757 ? 5.526 -18.319 -35.091 1.00 67.31 757 GLU A CA 1
ATOM 5564 C C . GLU A 1 757 ? 6.633 -19.108 -35.819 1.00 67.31 757 GLU A C 1
ATOM 5566 O O . GLU A 1 757 ? 7.120 -20.100 -35.299 1.00 67.31 757 GLU A O 1
ATOM 5571 N N . GLU A 1 758 ? 6.973 -18.735 -37.062 1.00 80.75 758 GLU A N 1
ATOM 5572 C CA . GLU A 1 758 ? 8.141 -19.309 -37.741 1.00 80.75 758 GLU A CA 1
ATOM 5573 C C . GLU A 1 758 ? 9.418 -18.986 -36.954 1.00 80.75 758 GLU A C 1
ATOM 5575 O O . GLU A 1 758 ? 9.527 -17.897 -36.383 1.00 80.75 758 GLU A O 1
ATOM 5580 N N . ASP A 1 759 ? 10.411 -19.875 -36.998 1.00 87.31 759 ASP A N 1
ATOM 5581 C CA . ASP A 1 759 ? 11.628 -19.852 -36.171 1.00 87.31 759 ASP A CA 1
ATOM 5582 C C . ASP A 1 759 ? 12.685 -18.862 -36.699 1.00 87.31 759 ASP A C 1
ATOM 5584 O O . ASP A 1 759 ? 13.902 -19.084 -36.720 1.00 87.31 759 ASP A O 1
ATOM 5588 N N . ASP A 1 760 ? 12.187 -17.719 -37.164 1.00 92.00 760 ASP A N 1
ATOM 5589 C CA . ASP A 1 760 ? 12.902 -16.708 -37.914 1.00 92.00 760 ASP A CA 1
ATOM 5590 C C . ASP A 1 760 ? 13.707 -15.767 -37.004 1.00 92.00 760 ASP A C 1
ATOM 5592 O O . ASP A 1 760 ? 13.301 -15.361 -35.908 1.00 92.00 760 ASP A O 1
ATOM 5596 N N . LEU A 1 761 ? 14.830 -15.284 -37.541 1.00 95.94 761 LEU A N 1
ATOM 5597 C CA . LEU A 1 761 ? 15.540 -14.118 -37.022 1.00 95.94 761 LEU A CA 1
ATOM 5598 C C . LEU A 1 761 ? 15.490 -12.994 -38.057 1.00 95.94 761 LEU A C 1
ATOM 5600 O O . LEU A 1 761 ? 16.075 -13.078 -39.139 1.00 95.94 761 LEU A O 1
ATOM 5604 N N . THR A 1 762 ? 14.824 -11.894 -37.707 1.00 96.75 762 THR A N 1
ATOM 5605 C CA . THR A 1 762 ? 14.690 -10.720 -38.578 1.00 96.75 762 THR A CA 1
ATOM 5606 C C . THR A 1 762 ? 15.391 -9.496 -37.997 1.00 96.75 762 THR A C 1
ATOM 5608 O O . THR A 1 762 ? 15.071 -9.050 -36.901 1.00 96.75 762 THR A O 1
ATOM 5611 N N . VAL A 1 763 ? 16.288 -8.878 -38.769 1.00 97.81 763 VAL A N 1
ATOM 5612 C CA . VAL A 1 763 ? 16.895 -7.572 -38.468 1.00 97.81 763 VAL A CA 1
ATOM 5613 C C . VAL A 1 763 ? 16.258 -6.505 -39.354 1.00 97.81 763 VAL A C 1
ATOM 5615 O O . VAL A 1 763 ? 16.415 -6.534 -40.580 1.00 97.81 763 VAL A O 1
ATOM 5618 N N . LYS A 1 764 ? 15.533 -5.563 -38.738 1.00 97.38 764 LYS A N 1
ATOM 5619 C CA . LYS A 1 764 ? 14.743 -4.550 -39.450 1.00 97.38 764 LYS A CA 1
ATOM 5620 C C . LYS A 1 764 ? 15.581 -3.492 -40.162 1.00 97.38 764 LYS A C 1
ATOM 5622 O O . LYS A 1 764 ? 16.734 -3.218 -39.827 1.00 97.38 764 LYS A O 1
ATOM 5627 N N . ALA A 1 765 ? 14.978 -2.863 -41.168 1.00 95.94 765 ALA A N 1
ATOM 5628 C CA . ALA A 1 765 ? 15.594 -1.787 -41.932 1.00 95.94 765 ALA A CA 1
ATOM 5629 C C . ALA A 1 765 ? 16.071 -0.633 -41.028 1.00 95.94 765 ALA A C 1
ATOM 5631 O O . ALA A 1 765 ? 15.329 -0.130 -40.191 1.00 95.94 765 ALA A O 1
ATOM 5632 N N . GLY A 1 766 ? 17.307 -0.169 -41.240 1.00 92.12 766 GLY A N 1
ATOM 5633 C CA . GLY A 1 766 ? 17.897 0.947 -40.487 1.00 92.12 766 GLY A CA 1
ATOM 5634 C C . GLY A 1 766 ? 18.493 0.572 -39.124 1.00 92.12 766 GLY A C 1
ATOM 5635 O O . GLY A 1 766 ? 19.075 1.438 -38.475 1.00 92.12 766 GLY A O 1
ATOM 5636 N N . VAL A 1 767 ? 18.402 -0.696 -38.717 1.00 96.62 767 VAL A N 1
ATOM 5637 C CA . VAL A 1 767 ? 18.965 -1.215 -37.462 1.00 96.62 767 VAL A CA 1
ATOM 5638 C C . VAL A 1 767 ? 20.447 -1.549 -37.610 1.00 96.62 767 VAL A C 1
ATOM 5640 O O . VAL A 1 767 ? 20.882 -2.038 -38.656 1.00 96.62 767 VAL A O 1
ATOM 5643 N N . THR A 1 768 ? 21.229 -1.315 -36.553 1.00 97.62 768 THR A N 1
ATOM 5644 C CA . THR A 1 768 ? 22.633 -1.741 -36.465 1.00 97.62 768 THR A CA 1
ATOM 5645 C C . THR A 1 768 ? 22.816 -2.805 -35.383 1.00 97.62 768 THR A C 1
ATOM 5647 O O . THR A 1 768 ? 22.509 -2.560 -34.224 1.00 97.62 768 THR A O 1
ATOM 5650 N N . ILE A 1 769 ? 23.368 -3.963 -35.741 1.00 98.50 769 ILE A N 1
ATOM 5651 C CA . ILE A 1 769 ? 23.942 -4.933 -34.800 1.00 98.50 769 ILE A CA 1
ATOM 5652 C C . ILE A 1 769 ? 25.461 -4.805 -34.896 1.00 98.50 769 ILE A C 1
ATOM 5654 O O . ILE A 1 769 ? 26.035 -5.073 -35.956 1.00 98.50 769 ILE A O 1
ATOM 5658 N N . GLN A 1 770 ? 26.119 -4.365 -33.826 1.00 98.38 770 GLN A N 1
ATOM 5659 C CA . GLN A 1 770 ? 27.548 -4.069 -33.839 1.00 98.38 770 GLN A CA 1
ATOM 5660 C C . GLN A 1 770 ? 28.280 -4.573 -32.596 1.00 98.38 770 GLN A C 1
ATOM 5662 O O . GLN A 1 770 ? 28.010 -4.121 -31.490 1.00 98.38 770 GLN A O 1
ATOM 5667 N N . SER A 1 771 ? 29.293 -5.409 -32.826 1.00 98.19 771 SER A N 1
ATOM 5668 C CA . SER A 1 771 ? 30.371 -5.669 -31.870 1.00 98.19 771 SER A CA 1
ATOM 5669 C C . SER A 1 771 ? 31.610 -4.840 -32.238 1.00 98.19 771 SER A C 1
ATOM 5671 O O . SER A 1 771 ? 32.107 -4.936 -33.371 1.00 98.19 771 SER A O 1
ATOM 5673 N N . THR A 1 772 ? 32.107 -3.998 -31.324 1.00 97.50 772 THR A N 1
ATOM 5674 C CA . THR A 1 772 ? 33.229 -3.079 -31.600 1.00 97.50 772 THR A CA 1
ATOM 5675 C C . THR A 1 772 ? 34.608 -3.724 -31.429 1.00 97.50 772 THR A C 1
ATOM 5677 O O . THR A 1 772 ? 35.556 -3.267 -32.077 1.00 97.50 772 THR A O 1
ATOM 5680 N N . ALA A 1 773 ? 34.733 -4.802 -30.645 1.00 97.12 773 ALA A N 1
ATOM 5681 C CA . ALA A 1 773 ? 35.977 -5.556 -30.459 1.00 97.12 773 ALA A CA 1
ATOM 5682 C C . ALA A 1 773 ? 35.837 -7.087 -30.609 1.00 97.12 773 ALA A C 1
ATOM 5684 O O . ALA A 1 773 ? 36.845 -7.748 -30.886 1.00 97.12 773 ALA A O 1
ATOM 5685 N N . GLY A 1 774 ? 34.627 -7.636 -30.489 1.00 97.56 774 GLY A N 1
ATOM 5686 C CA . GLY A 1 774 ? 34.327 -9.069 -30.541 1.00 97.56 774 GLY A CA 1
ATOM 5687 C C . GLY A 1 774 ? 33.722 -9.561 -31.862 1.00 97.56 774 GLY A C 1
ATOM 5688 O O . GLY A 1 774 ? 33.951 -9.014 -32.948 1.00 97.56 774 GLY A O 1
ATOM 5689 N N . THR A 1 775 ? 32.989 -10.664 -31.771 1.00 98.56 775 THR A N 1
ATOM 5690 C CA . THR A 1 775 ? 32.314 -11.378 -32.860 1.00 98.56 775 THR A CA 1
ATOM 5691 C C . THR A 1 775 ? 30.811 -11.105 -32.878 1.00 98.56 775 THR A C 1
ATOM 5693 O O . THR A 1 775 ? 30.235 -10.646 -31.898 1.00 98.56 775 THR A O 1
ATOM 5696 N N . VAL A 1 776 ? 30.156 -11.388 -34.005 1.00 98.81 776 VAL A N 1
ATOM 5697 C CA . VAL A 1 776 ? 28.688 -11.391 -34.097 1.00 98.81 776 VAL A CA 1
ATOM 5698 C C . VAL A 1 776 ? 28.241 -12.725 -34.679 1.00 98.81 776 VAL A C 1
ATOM 5700 O O . VAL A 1 776 ? 28.696 -13.112 -35.754 1.00 98.81 776 VAL A O 1
ATOM 5703 N N . THR A 1 777 ? 27.350 -13.417 -33.976 1.00 98.62 777 THR A N 1
ATOM 5704 C CA . THR A 1 777 ? 26.743 -14.682 -34.393 1.00 98.62 777 THR A CA 1
ATOM 5705 C C . THR A 1 777 ? 25.227 -14.548 -34.369 1.00 98.62 777 THR A C 1
ATOM 5707 O O . THR A 1 777 ? 24.651 -14.296 -33.313 1.00 98.62 777 THR A O 1
ATOM 5710 N N . LEU A 1 778 ? 24.588 -14.721 -35.526 1.00 98.31 778 LEU A N 1
ATOM 5711 C CA . LEU A 1 778 ? 23.133 -14.767 -35.663 1.00 98.31 778 LEU A CA 1
ATOM 5712 C C . LEU A 1 778 ? 22.729 -16.178 -36.095 1.00 98.31 778 LEU A C 1
ATOM 5714 O O . LEU A 1 778 ? 23.222 -16.656 -37.119 1.00 98.31 778 LEU A O 1
ATOM 5718 N N . ARG A 1 779 ? 21.860 -16.824 -35.316 1.00 96.19 779 ARG A N 1
ATOM 5719 C CA . ARG A 1 779 ? 21.324 -18.165 -35.574 1.00 96.19 779 ARG A CA 1
ATOM 5720 C C . ARG A 1 779 ? 19.803 -18.109 -35.611 1.00 96.19 779 ARG A C 1
ATOM 5722 O O . ARG A 1 779 ? 19.203 -17.653 -34.641 1.00 96.19 779 ARG A O 1
ATOM 5729 N N . ALA A 1 780 ? 19.222 -18.549 -36.717 1.00 94.31 780 ALA A N 1
ATOM 5730 C CA . ALA A 1 780 ? 17.791 -18.788 -36.854 1.00 94.31 780 ALA A CA 1
ATOM 5731 C C . ALA A 1 780 ? 17.538 -20.293 -36.962 1.00 94.31 780 ALA A C 1
ATOM 5733 O O . ALA A 1 780 ? 18.345 -20.979 -37.605 1.00 94.31 780 ALA A O 1
ATOM 5734 N N . GLY A 1 781 ? 16.452 -20.762 -36.349 1.00 91.00 781 GLY A N 1
ATOM 5735 C CA . GLY A 1 781 ? 15.904 -22.090 -36.598 1.00 91.00 781 GLY A CA 1
ATOM 5736 C C . GLY A 1 781 ? 15.487 -22.185 -38.060 1.00 91.00 781 GLY A C 1
ATOM 5737 O O . GLY A 1 781 ? 16.141 -22.870 -38.831 1.00 91.00 781 GLY A O 1
ATOM 5738 N N . ASP A 1 782 ? 14.599 -21.295 -38.500 1.00 88.75 782 ASP A N 1
ATOM 5739 C CA . ASP A 1 782 ? 14.145 -21.204 -39.886 1.00 88.75 782 ASP A CA 1
ATOM 5740 C C . ASP A 1 782 ? 14.969 -20.183 -40.697 1.00 88.75 782 ASP A C 1
ATOM 5742 O O . ASP A 1 782 ? 16.124 -20.414 -41.087 1.00 88.75 782 ASP A O 1
ATOM 5746 N N . ASN A 1 783 ? 14.386 -19.020 -41.013 1.00 91.81 783 ASN A N 1
ATOM 5747 C CA . ASN A 1 783 ? 14.946 -18.053 -41.945 1.00 91.81 783 ASN A CA 1
ATOM 5748 C C . ASN A 1 783 ? 15.682 -16.932 -41.220 1.00 91.81 783 ASN A C 1
ATOM 5750 O O . ASN A 1 783 ? 15.306 -16.452 -40.153 1.00 91.81 783 ASN A O 1
ATOM 5754 N N . LEU A 1 784 ? 16.716 -16.422 -41.883 1.00 95.56 784 LEU A N 1
ATOM 5755 C CA . LEU A 1 784 ? 17.471 -15.270 -41.410 1.00 95.56 784 LEU A CA 1
ATOM 5756 C C . LEU A 1 784 ? 17.312 -14.117 -42.398 1.00 95.56 784 LEU A C 1
ATOM 5758 O O . LEU A 1 784 ? 17.855 -14.144 -43.508 1.00 95.56 784 LEU A O 1
ATOM 5762 N N . MET A 1 785 ? 16.587 -13.077 -41.991 1.00 97.00 785 MET A N 1
ATOM 5763 C CA . MET A 1 785 ? 16.327 -11.889 -42.804 1.00 97.00 785 MET A CA 1
ATOM 5764 C C . MET A 1 785 ? 17.108 -10.687 -42.278 1.00 97.00 785 MET A C 1
ATOM 5766 O O . MET A 1 785 ? 16.875 -10.213 -41.171 1.00 97.00 785 MET A O 1
ATOM 5770 N N . ILE A 1 786 ? 17.975 -10.116 -43.114 1.00 98.00 786 ILE A N 1
ATOM 5771 C CA . ILE A 1 786 ? 18.594 -8.807 -42.870 1.00 98.00 786 ILE A CA 1
ATOM 5772 C C . ILE A 1 786 ? 17.997 -7.818 -43.870 1.00 98.00 786 ILE A C 1
ATOM 5774 O O . ILE A 1 786 ? 18.316 -7.859 -45.061 1.00 98.00 786 ILE A O 1
ATOM 5778 N N . GLU A 1 787 ? 17.109 -6.937 -43.410 1.00 98.19 787 GLU A N 1
ATOM 5779 C CA . GLU A 1 787 ? 16.366 -6.028 -44.284 1.00 98.19 787 GLU A CA 1
ATOM 5780 C C . GLU A 1 787 ? 17.251 -4.926 -44.908 1.00 98.19 787 GLU A C 1
ATOM 5782 O O . GLU A 1 787 ? 18.364 -4.614 -44.475 1.00 98.19 787 GLU A O 1
ATOM 5787 N N . SER A 1 788 ? 16.737 -4.298 -45.971 1.00 97.44 788 SER A N 1
ATOM 5788 C CA . SER A 1 788 ? 17.446 -3.236 -46.690 1.00 97.44 788 SER A CA 1
ATOM 5789 C C . SER A 1 788 ? 17.769 -2.056 -45.774 1.00 97.44 788 SER A C 1
ATOM 5791 O O . SER A 1 788 ? 16.876 -1.423 -45.223 1.00 97.44 788 SER A O 1
ATOM 5793 N N . GLY A 1 789 ? 19.048 -1.691 -45.698 1.00 95.44 789 GLY A N 1
ATOM 5794 C CA . GLY A 1 789 ? 19.522 -0.582 -44.867 1.00 95.44 789 GLY A CA 1
ATOM 5795 C C . GLY A 1 789 ? 19.901 -0.974 -43.438 1.00 95.44 789 GLY A C 1
ATOM 5796 O O . GLY A 1 789 ? 20.421 -0.120 -42.728 1.00 95.44 789 GLY A O 1
ATOM 5797 N N . ALA A 1 790 ? 19.698 -2.231 -43.031 1.00 97.94 790 ALA A N 1
ATOM 5798 C CA . ALA A 1 790 ? 20.283 -2.763 -41.803 1.00 97.94 790 ALA A CA 1
ATOM 5799 C C . ALA A 1 790 ? 21.811 -2.937 -41.934 1.00 97.94 790 ALA A C 1
ATOM 5801 O O . ALA A 1 790 ? 22.341 -3.123 -43.040 1.00 97.94 790 ALA A O 1
ATOM 5802 N N . MET A 1 791 ? 22.524 -2.904 -40.807 1.00 98.00 791 MET A N 1
ATOM 5803 C CA . MET A 1 791 ? 23.961 -3.166 -40.713 1.00 98.00 791 MET A CA 1
ATOM 5804 C C . MET A 1 791 ? 24.245 -4.234 -39.655 1.00 98.00 791 MET A C 1
ATOM 5806 O O . MET A 1 791 ? 23.837 -4.085 -38.511 1.00 98.00 791 MET A O 1
ATOM 5810 N N . VAL A 1 792 ? 25.005 -5.269 -40.016 1.00 98.44 792 VAL A N 1
ATOM 5811 C CA . VAL A 1 792 ? 25.543 -6.261 -39.073 1.00 98.44 792 VAL A CA 1
ATOM 5812 C C . VAL A 1 792 ? 27.067 -6.231 -39.160 1.00 98.44 792 VAL A C 1
ATOM 5814 O O . VAL A 1 792 ? 27.644 -6.498 -40.218 1.00 98.44 792 VAL A O 1
ATOM 5817 N N . SER A 1 793 ? 27.731 -5.850 -38.069 1.00 98.19 793 SER A N 1
ATOM 5818 C CA . SER A 1 793 ? 29.170 -5.592 -38.039 1.00 98.19 793 SER A CA 1
ATOM 5819 C C . SER A 1 793 ? 29.854 -6.229 -36.834 1.00 98.19 793 SER A C 1
ATOM 5821 O O . SER A 1 793 ? 29.481 -5.973 -35.697 1.00 98.19 793 SER A O 1
ATOM 5823 N N . ALA A 1 794 ? 30.944 -6.946 -37.079 1.00 98.06 794 ALA A N 1
ATOM 5824 C CA . ALA A 1 794 ? 31.875 -7.415 -36.058 1.00 98.06 794 ALA A CA 1
ATOM 5825 C C . ALA A 1 794 ? 33.284 -6.886 -36.353 1.00 98.06 794 ALA A C 1
ATOM 5827 O O . ALA A 1 794 ? 33.685 -6.823 -37.520 1.00 98.06 794 ALA A O 1
ATOM 5828 N N . LEU A 1 795 ? 34.072 -6.546 -35.328 1.00 96.94 795 LEU A N 1
ATOM 5829 C CA . LEU A 1 795 ? 35.518 -6.386 -35.529 1.00 96.94 795 LEU A CA 1
ATOM 5830 C C . LEU A 1 795 ? 36.179 -7.752 -35.780 1.00 96.94 795 LEU A C 1
ATOM 5832 O O . LEU A 1 795 ? 37.079 -7.871 -36.616 1.00 96.94 795 LEU A O 1
ATOM 5836 N N . GLY A 1 796 ? 35.717 -8.774 -35.061 1.00 97.00 796 GLY A N 1
ATOM 5837 C CA . GLY A 1 796 ? 36.064 -10.179 -35.217 1.00 97.00 796 GLY A CA 1
ATOM 5838 C C . GLY A 1 796 ? 35.272 -10.870 -36.328 1.00 97.00 796 GLY A C 1
ATOM 5839 O O . GLY A 1 796 ? 34.987 -10.292 -37.377 1.00 97.00 796 GLY A O 1
ATOM 5840 N N . ASN A 1 797 ? 34.965 -12.152 -36.137 1.00 98.00 797 ASN A N 1
ATOM 5841 C CA . ASN A 1 797 ? 34.205 -12.934 -37.111 1.00 98.00 797 ASN A CA 1
ATOM 5842 C C . ASN A 1 797 ? 32.711 -12.583 -37.065 1.00 98.00 797 ASN A C 1
ATOM 5844 O O . ASN A 1 797 ? 32.165 -12.315 -35.998 1.00 98.00 797 ASN A O 1
ATOM 5848 N N . LEU A 1 798 ? 32.070 -12.641 -38.229 1.00 98.44 798 LEU A N 1
ATOM 5849 C CA . LEU A 1 798 ? 30.625 -12.564 -38.397 1.00 98.44 798 LEU A CA 1
ATOM 5850 C C . LEU A 1 798 ? 30.122 -13.918 -38.911 1.00 98.44 798 LEU A C 1
ATOM 5852 O O . LEU A 1 798 ? 30.557 -14.365 -39.975 1.00 98.44 798 LEU A O 1
ATOM 5856 N N . LEU A 1 799 ? 29.222 -14.553 -38.165 1.00 98.12 799 LEU A N 1
ATOM 5857 C CA . LEU A 1 799 ? 28.544 -15.792 -38.535 1.00 98.12 799 LEU A CA 1
ATOM 5858 C C . LEU A 1 799 ? 27.039 -15.537 -38.671 1.00 98.12 799 LEU A C 1
ATOM 5860 O O . LEU A 1 799 ? 26.408 -15.006 -37.761 1.00 98.12 799 LEU A O 1
ATOM 5864 N N . LEU A 1 800 ? 26.488 -15.924 -39.815 1.00 97.81 800 LEU A N 1
ATOM 5865 C CA . LEU A 1 800 ? 25.061 -15.927 -40.118 1.00 97.81 800 LEU A CA 1
ATOM 5866 C C . LEU A 1 800 ? 24.670 -17.375 -40.409 1.00 97.81 800 LEU A C 1
ATOM 5868 O O . LEU A 1 800 ? 25.199 -17.963 -41.355 1.00 97.81 800 LEU A O 1
ATOM 5872 N N . GLN A 1 801 ? 23.781 -17.936 -39.602 1.00 95.00 801 GLN A N 1
ATOM 5873 C CA . GLN A 1 801 ? 23.351 -19.319 -39.727 1.00 95.00 801 GLN A CA 1
ATOM 5874 C C . GLN A 1 801 ? 21.824 -19.404 -39.706 1.00 95.00 801 GLN A C 1
ATOM 5876 O O . GLN A 1 801 ? 21.191 -18.783 -38.856 1.00 95.00 801 GLN A O 1
ATOM 5881 N N . GLY A 1 802 ? 21.257 -20.134 -40.660 1.00 92.12 802 GLY A N 1
ATOM 5882 C CA . GLY A 1 802 ? 19.853 -20.555 -40.657 1.00 92.12 802 GLY A CA 1
ATOM 5883 C C . GLY A 1 802 ? 19.776 -22.078 -40.594 1.00 92.12 802 GLY A C 1
ATOM 5884 O O . GLY A 1 802 ? 20.822 -22.730 -40.691 1.00 92.12 802 GLY A O 1
ATOM 5885 N N . ASP A 1 803 ? 18.581 -22.644 -40.456 1.00 89.38 803 ASP A N 1
ATOM 5886 C CA . ASP A 1 803 ? 18.394 -24.093 -40.264 1.00 89.38 803 ASP A CA 1
ATOM 5887 C C . ASP A 1 803 ? 19.128 -24.623 -39.014 1.00 89.38 803 ASP A C 1
ATOM 5889 O O . ASP A 1 803 ? 19.578 -25.769 -38.960 1.00 89.38 803 ASP A O 1
ATOM 5893 N N . TYR A 1 804 ? 19.391 -23.765 -38.021 1.00 89.62 804 TYR A N 1
ATOM 5894 C CA . TYR A 1 804 ? 20.226 -24.133 -36.881 1.00 89.62 804 TYR A CA 1
ATOM 5895 C C . TYR A 1 804 ? 19.441 -25.016 -35.909 1.00 89.62 804 TYR A C 1
ATOM 5897 O O . TYR A 1 804 ? 18.397 -24.622 -35.418 1.00 89.62 804 TYR A O 1
ATOM 5905 N N . GLU A 1 805 ? 19.990 -26.191 -35.584 1.00 87.75 805 GLU A N 1
ATOM 5906 C CA . GLU A 1 805 ? 19.306 -27.220 -34.779 1.00 87.75 805 GLU A CA 1
ATOM 5907 C C . GLU A 1 805 ? 18.045 -27.827 -35.439 1.00 87.75 805 GLU A C 1
ATOM 5909 O O . GLU A 1 805 ? 17.322 -28.532 -34.742 1.00 87.75 805 GLU A O 1
ATOM 5914 N N . ASN A 1 806 ? 17.880 -27.679 -36.770 1.00 82.19 806 ASN A N 1
ATOM 5915 C CA . ASN A 1 806 ? 16.765 -28.169 -37.608 1.00 82.19 806 ASN A CA 1
ATOM 5916 C C . ASN A 1 806 ? 16.046 -29.426 -37.062 1.00 82.19 806 ASN A C 1
ATOM 5918 O O . ASN A 1 806 ? 16.633 -30.521 -36.964 1.00 82.19 806 ASN A O 1
ATOM 5922 N N . LEU A 1 807 ? 14.756 -29.270 -36.747 1.00 82.38 807 LEU A N 1
ATOM 5923 C CA . LEU A 1 807 ? 13.867 -30.315 -36.225 1.00 82.38 807 LEU A CA 1
ATOM 5924 C C . LEU A 1 807 ? 12.777 -30.735 -37.222 1.00 82.38 807 LEU A C 1
ATOM 5926 O O . LEU A 1 807 ? 11.957 -31.619 -36.922 1.00 82.38 807 LEU A O 1
ATOM 5930 N N . ASP A 1 808 ? 12.809 -30.166 -38.416 1.00 76.88 808 ASP A N 1
ATOM 5931 C CA . ASP A 1 808 ? 11.728 -30.115 -39.376 1.00 76.88 808 ASP A CA 1
ATOM 5932 C C . ASP A 1 808 ? 12.220 -30.599 -40.778 1.00 76.88 808 ASP A C 1
ATOM 5934 O O . ASP A 1 808 ? 13.213 -31.328 -40.898 1.00 76.88 808 ASP A O 1
ATOM 5938 N N . ALA A 1 809 ? 11.430 -30.415 -41.842 1.00 72.75 809 ALA A N 1
ATOM 5939 C CA . ALA A 1 809 ? 11.841 -30.756 -43.210 1.00 72.75 809 ALA A CA 1
ATOM 5940 C C . ALA A 1 809 ? 11.807 -29.563 -44.179 1.00 72.75 809 ALA A C 1
ATOM 5942 O O . ALA A 1 809 ? 12.041 -29.764 -45.385 1.00 72.75 809 ALA A O 1
ATOM 5943 N N . ALA A 1 810 ? 11.462 -28.371 -43.691 1.00 75.94 810 ALA A N 1
ATOM 5944 C CA . ALA A 1 810 ? 11.733 -27.119 -44.361 1.00 75.94 810 ALA A CA 1
ATOM 5945 C C . 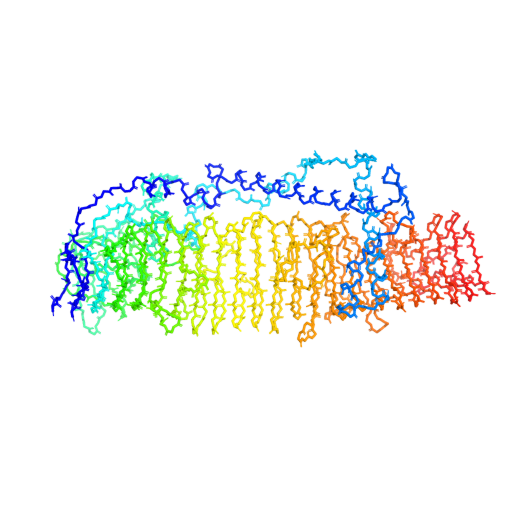ALA A 1 810 ? 13.255 -26.932 -44.513 1.00 75.94 810 ALA A C 1
ATOM 5947 O O . ALA A 1 810 ? 14.071 -27.752 -44.100 1.00 75.94 810 ALA A O 1
ATOM 5948 N N . GLY A 1 811 ? 13.630 -25.944 -45.313 1.00 77.56 811 GLY A N 1
ATOM 5949 C CA . GLY A 1 811 ? 15.025 -25.546 -45.460 1.00 77.56 811 GLY A CA 1
ATOM 5950 C C . GLY A 1 811 ? 15.103 -24.045 -45.280 1.00 77.56 811 GLY A C 1
ATOM 5951 O O . GLY A 1 811 ? 14.096 -23.350 -45.453 1.00 77.56 811 GLY A O 1
ATOM 5952 N N . THR A 1 812 ? 16.287 -23.529 -44.989 1.00 87.88 812 THR A N 1
ATOM 5953 C CA . THR A 1 812 ? 16.430 -22.114 -44.629 1.00 87.88 812 THR A CA 1
ATOM 5954 C C . THR A 1 812 ? 16.567 -21.186 -45.834 1.00 87.88 812 THR A C 1
ATOM 5956 O O . THR A 1 812 ? 17.196 -21.496 -46.848 1.00 87.88 812 THR A O 1
ATOM 5959 N N . THR A 1 813 ? 16.034 -19.970 -45.718 1.00 90.75 813 THR A N 1
ATOM 5960 C CA . THR A 1 813 ? 16.450 -18.837 -46.547 1.00 90.75 813 THR A CA 1
ATOM 5961 C C . THR A 1 813 ? 17.214 -17.815 -45.713 1.00 90.75 813 THR A C 1
ATOM 5963 O O . THR A 1 813 ? 16.641 -17.092 -44.900 1.00 90.75 813 THR A O 1
ATOM 5966 N N . ILE A 1 814 ? 18.503 -17.640 -46.016 1.00 93.75 814 ILE A N 1
ATOM 5967 C CA . ILE A 1 814 ? 19.298 -16.523 -45.490 1.00 93.75 814 ILE A CA 1
ATOM 5968 C C . ILE A 1 814 ? 19.286 -15.374 -46.503 1.00 93.75 814 ILE A C 1
ATOM 5970 O O . ILE A 1 814 ? 20.016 -15.378 -47.501 1.00 93.75 814 ILE A O 1
ATOM 5974 N N . HIS A 1 815 ? 18.454 -14.364 -46.257 1.00 94.12 815 HIS A N 1
ATOM 5975 C CA . HIS A 1 815 ? 18.280 -13.225 -47.152 1.00 94.12 815 HIS A CA 1
ATOM 5976 C C . HIS A 1 815 ? 18.911 -11.955 -46.580 1.00 94.12 815 HIS A C 1
ATOM 5978 O O . HIS A 1 815 ? 18.347 -11.279 -45.724 1.00 94.12 815 HIS A O 1
ATOM 5984 N N . ASN A 1 816 ? 20.080 -11.585 -47.109 1.00 93.94 816 ASN A N 1
ATOM 5985 C CA . ASN A 1 816 ? 20.733 -10.325 -46.768 1.00 93.94 816 ASN A CA 1
ATOM 5986 C C . ASN A 1 816 ? 20.494 -9.234 -47.825 1.00 93.94 816 ASN A C 1
ATOM 5988 O O . ASN A 1 816 ? 21.043 -9.291 -48.928 1.00 93.94 816 ASN A O 1
ATOM 5992 N N . LEU A 1 817 ? 19.741 -8.201 -47.448 1.00 95.44 817 LEU A N 1
ATOM 5993 C CA . LEU A 1 817 ? 19.555 -6.946 -48.185 1.00 95.44 817 LEU A CA 1
ATOM 5994 C C . LEU A 1 817 ? 20.312 -5.764 -47.547 1.00 95.44 817 LEU A C 1
ATOM 5996 O O . LEU A 1 817 ? 20.303 -4.659 -48.098 1.00 95.44 817 LEU A O 1
ATOM 6000 N N . GLY A 1 818 ? 20.959 -5.985 -46.401 1.00 95.69 818 GLY A N 1
ATOM 6001 C CA . GLY A 1 818 ? 21.719 -4.994 -45.647 1.00 95.69 818 GLY A CA 1
ATOM 6002 C C . GLY A 1 818 ? 23.228 -5.012 -45.920 1.00 95.69 818 GLY A C 1
ATOM 6003 O O . GLY A 1 818 ? 23.721 -5.538 -46.924 1.00 95.69 818 GLY A O 1
ATOM 6004 N N . THR A 1 819 ? 23.980 -4.395 -45.006 1.00 97.56 819 THR A N 1
ATOM 6005 C CA . THR A 1 819 ? 25.451 -4.342 -45.028 1.00 97.56 819 THR A CA 1
ATOM 6006 C C . THR A 1 819 ? 26.037 -5.290 -43.991 1.00 97.56 819 THR A C 1
ATOM 6008 O O . THR A 1 819 ? 25.696 -5.201 -42.816 1.00 97.56 819 THR A O 1
ATOM 6011 N N . LEU A 1 820 ? 26.975 -6.139 -44.414 1.00 98.06 820 LEU A N 1
ATOM 6012 C CA . LEU A 1 820 ? 27.716 -7.046 -43.538 1.00 98.06 820 LEU A CA 1
ATOM 6013 C C . LEU A 1 820 ? 29.186 -6.622 -43.454 1.00 98.06 820 LEU A C 1
ATOM 6015 O O . LEU A 1 820 ? 29.806 -6.334 -44.482 1.00 98.06 820 LEU A O 1
ATOM 6019 N N . SER A 1 821 ? 29.755 -6.616 -42.249 1.00 97.69 821 SER A N 1
ATOM 6020 C CA . SER A 1 821 ? 31.173 -6.330 -42.006 1.00 97.69 821 SER A CA 1
ATOM 6021 C C . SER A 1 821 ? 31.744 -7.275 -40.949 1.00 97.69 821 SER A C 1
ATOM 6023 O O . SER A 1 821 ? 31.151 -7.468 -39.896 1.00 97.69 821 SER A O 1
ATOM 6025 N N . GLY A 1 822 ? 32.906 -7.864 -41.219 1.00 96.06 822 GLY A N 1
ATOM 6026 C CA . GLY A 1 822 ? 33.586 -8.785 -40.308 1.00 96.06 822 GLY A CA 1
ATOM 6027 C C . GLY A 1 822 ? 34.992 -9.117 -40.800 1.00 96.06 822 GLY A C 1
ATOM 6028 O O . GLY A 1 822 ? 35.272 -9.007 -41.997 1.00 96.06 822 GLY A O 1
ATOM 6029 N N . ALA A 1 823 ? 35.880 -9.544 -39.899 1.00 95.56 823 ALA A N 1
ATOM 6030 C CA . ALA A 1 823 ? 37.210 -10.048 -40.250 1.00 95.56 823 ALA A CA 1
ATOM 6031 C C . ALA A 1 823 ? 37.120 -11.272 -41.174 1.00 95.56 823 ALA A C 1
ATOM 6033 O O . ALA A 1 823 ? 37.851 -11.371 -42.160 1.00 95.56 823 ALA A O 1
ATOM 6034 N N . ASN A 1 824 ? 36.186 -12.173 -40.864 1.00 96.94 824 ASN A N 1
ATOM 6035 C CA . ASN A 1 824 ? 35.697 -13.223 -41.748 1.00 96.94 824 ASN A CA 1
ATOM 6036 C C . ASN A 1 824 ? 34.172 -13.232 -41.657 1.00 96.94 824 ASN A C 1
ATOM 6038 O O . ASN A 1 824 ? 33.638 -13.125 -40.555 1.00 96.94 824 ASN A O 1
ATOM 6042 N N . ILE A 1 825 ? 33.498 -13.357 -42.799 1.00 97.81 825 ILE A N 1
ATOM 6043 C CA . ILE A 1 825 ? 32.040 -13.478 -42.872 1.00 97.81 825 ILE A CA 1
ATOM 6044 C C . ILE A 1 825 ? 31.727 -14.899 -43.333 1.00 97.81 825 ILE A C 1
ATOM 6046 O O . ILE A 1 825 ? 32.103 -15.274 -44.448 1.00 97.81 825 ILE A O 1
ATOM 6050 N N . THR A 1 826 ? 31.063 -15.668 -42.477 1.00 97.50 826 THR A N 1
ATOM 6051 C CA . THR A 1 826 ? 30.570 -17.018 -42.765 1.00 97.50 826 THR A CA 1
ATOM 6052 C C . THR A 1 826 ? 29.050 -16.977 -42.837 1.00 97.50 826 THR A C 1
ATOM 6054 O O . THR A 1 826 ? 28.407 -16.393 -41.969 1.00 97.50 826 THR A O 1
ATOM 6057 N N . ILE A 1 827 ? 28.495 -17.576 -43.889 1.00 95.44 827 ILE A N 1
ATOM 6058 C CA . ILE A 1 827 ? 27.055 -17.748 -44.084 1.00 95.44 827 ILE A CA 1
ATOM 6059 C C . ILE A 1 827 ? 26.832 -19.228 -44.379 1.00 95.44 827 ILE A C 1
ATOM 6061 O O . ILE A 1 827 ? 27.406 -19.726 -45.353 1.00 95.44 827 ILE A O 1
ATOM 6065 N N . GLU A 1 828 ? 26.065 -19.920 -43.543 1.00 92.69 828 GLU A N 1
ATOM 6066 C CA . GLU A 1 828 ? 25.842 -21.366 -43.656 1.00 92.69 828 GLU A CA 1
ATOM 6067 C C . GLU A 1 828 ? 24.429 -21.781 -43.225 1.00 92.69 828 GLU A C 1
ATOM 6069 O O . GLU A 1 828 ? 23.814 -21.109 -42.408 1.00 92.69 828 GLU A O 1
ATOM 6074 N N . GLY A 1 829 ? 23.924 -22.871 -43.800 1.00 86.31 829 GLY A N 1
ATOM 6075 C CA . GLY A 1 829 ? 22.777 -23.630 -43.291 1.00 86.31 829 GLY A CA 1
ATOM 6076 C C . GLY A 1 829 ? 23.237 -25.020 -42.837 1.00 86.31 829 GLY A C 1
ATOM 6077 O O . GLY A 1 829 ? 24.399 -25.382 -43.071 1.00 86.31 829 GLY A O 1
ATOM 6078 N N . GLU A 1 830 ? 22.362 -25.793 -42.196 1.00 79.69 830 GLU A N 1
ATOM 6079 C CA . GLU A 1 830 ? 22.612 -27.206 -41.876 1.00 79.69 830 GLU A CA 1
ATOM 6080 C C . GLU A 1 830 ? 22.449 -28.115 -43.122 1.00 79.69 830 GLU A C 1
ATOM 6082 O O . GLU A 1 830 ? 22.609 -27.685 -44.265 1.00 79.69 830 GLU A O 1
ATOM 6087 N N . ALA A 1 831 ? 22.339 -29.435 -42.936 1.00 62.75 831 ALA A N 1
ATOM 6088 C CA . ALA A 1 831 ? 22.350 -30.412 -44.025 1.00 62.75 831 ALA A CA 1
ATOM 6089 C C . ALA A 1 831 ? 20.936 -30.750 -44.549 1.00 62.75 831 ALA A C 1
ATOM 6091 O O . ALA A 1 831 ? 20.405 -31.812 -44.224 1.00 62.75 831 ALA A O 1
ATOM 6092 N N . GLY A 1 832 ? 20.391 -29.933 -45.454 1.00 61.53 832 GLY A N 1
ATOM 6093 C CA . GLY A 1 832 ? 19.052 -30.084 -46.040 1.00 61.53 832 GLY A CA 1
ATOM 6094 C C . GLY A 1 832 ? 18.922 -29.540 -47.474 1.00 61.53 832 GLY A C 1
ATOM 6095 O O . GLY A 1 832 ? 19.818 -29.719 -48.307 1.00 61.53 832 GLY A O 1
ATOM 6096 N N . SER A 1 833 ? 17.758 -28.969 -47.818 1.00 53.81 833 SER A N 1
ATOM 6097 C CA . SER A 1 833 ? 17.506 -28.299 -49.116 1.00 53.81 833 SER A CA 1
ATOM 6098 C C . SER A 1 833 ? 17.790 -26.790 -49.040 1.00 53.81 833 SER A C 1
ATOM 6100 O O . SER A 1 833 ? 17.030 -26.008 -49.611 1.00 53.81 833 SER A O 1
ATOM 6102 N N . ASP A 1 834 ? 18.869 -26.433 -48.344 1.00 56.16 834 ASP A N 1
ATOM 6103 C CA . ASP A 1 834 ? 19.251 -25.072 -47.925 1.00 56.16 834 ASP A CA 1
ATOM 6104 C C . ASP A 1 834 ? 19.995 -24.252 -48.991 1.00 56.16 834 ASP A C 1
ATOM 6106 O O . ASP A 1 834 ? 20.739 -24.841 -49.825 1.00 56.16 834 ASP A O 1
#

Radius of gyration: 34.36 Å; Cα contacts (8 Å, |Δi|>4): 2516; chains: 1; bounding box: 87×57×100 Å